Protein AF-Q98PI5-F1 (afdb_monomer)

InterPro domains:
  IPR011050 Pectin lyase fold/virulence factor [SSF51126] (498-753)

Structure (mmCIF, N/CA/C/O backbone):
data_AF-Q98PI5-F1
#
_entry.id   AF-Q98PI5-F1
#
loop_
_atom_site.group_PDB
_atom_site.id
_atom_site.type_symbol
_atom_site.label_atom_id
_atom_site.label_alt_id
_atom_site.label_comp_id
_atom_site.label_asym_id
_atom_site.label_entity_id
_atom_site.label_seq_id
_atom_site.pdbx_PDB_ins_code
_atom_site.Cartn_x
_atom_site.Cartn_y
_atom_site.Cartn_z
_atom_site.occupancy
_atom_site.B_iso_or_equiv
_atom_site.auth_seq_id
_atom_site.auth_comp_id
_atom_site.auth_asym_id
_atom_site.auth_atom_id
_atom_site.pdbx_PDB_model_num
ATOM 1 N N . MET A 1 1 ? 24.141 -5.748 -28.236 1.00 87.12 1 MET A N 1
ATOM 2 C CA . MET A 1 1 ? 24.289 -6.946 -29.108 1.00 87.12 1 MET A CA 1
ATOM 3 C C . MET A 1 1 ? 24.200 -6.584 -30.584 1.00 87.12 1 MET A C 1
ATOM 5 O O . MET A 1 1 ? 25.063 -7.000 -31.343 1.00 87.12 1 MET A O 1
ATOM 9 N N . PHE A 1 2 ? 23.193 -5.815 -30.995 1.00 93.50 2 PHE A N 1
ATOM 10 C CA . PHE A 1 2 ? 23.053 -5.329 -32.368 1.00 93.50 2 PHE A CA 1
ATOM 11 C C . PHE A 1 2 ? 23.217 -3.810 -32.421 1.00 93.50 2 PHE A C 1
ATOM 13 O O . PHE A 1 2 ? 22.746 -3.109 -31.528 1.00 93.50 2 PHE A O 1
ATOM 20 N N . VAL A 1 3 ? 23.858 -3.315 -33.481 1.00 95.38 3 VAL A N 1
ATOM 21 C CA . VAL A 1 3 ? 23.878 -1.891 -33.841 1.00 95.38 3 VAL A CA 1
ATOM 22 C C . VAL A 1 3 ? 23.373 -1.777 -35.274 1.00 95.38 3 VAL A C 1
ATOM 24 O O . VAL A 1 3 ? 24.043 -2.225 -36.206 1.00 95.38 3 VAL A O 1
ATOM 27 N N . ILE A 1 4 ? 22.187 -1.205 -35.454 1.00 96.69 4 ILE A N 1
ATOM 28 C CA . ILE A 1 4 ? 21.571 -1.020 -36.768 1.00 96.69 4 ILE A CA 1
ATOM 29 C C . ILE A 1 4 ? 21.944 0.374 -37.258 1.00 96.69 4 ILE A C 1
ATOM 31 O O . ILE A 1 4 ? 21.396 1.365 -36.789 1.00 96.69 4 ILE A O 1
ATOM 35 N N . LYS A 1 5 ? 22.904 0.450 -38.185 1.00 95.75 5 LYS A N 1
ATOM 36 C CA . LYS A 1 5 ? 23.415 1.732 -38.698 1.00 95.75 5 LYS A CA 1
ATOM 37 C C . LYS A 1 5 ? 22.552 2.349 -39.802 1.00 95.75 5 LYS A C 1
ATOM 39 O O . LYS A 1 5 ? 22.577 3.558 -39.974 1.00 95.75 5 LYS A O 1
ATOM 44 N N . LYS A 1 6 ? 21.863 1.520 -40.596 1.00 94.38 6 LYS A N 1
ATOM 45 C CA . LYS A 1 6 ? 20.996 1.921 -41.717 1.00 94.38 6 LYS A CA 1
ATOM 46 C C . LYS A 1 6 ? 20.084 0.757 -42.118 1.00 94.38 6 LYS A C 1
ATOM 48 O O . LYS A 1 6 ? 20.474 -0.398 -41.952 1.00 94.38 6 LYS A O 1
ATOM 53 N N . GLY A 1 7 ? 18.931 1.058 -42.720 1.00 95.75 7 GLY A N 1
ATOM 54 C CA . GLY A 1 7 ? 17.999 0.051 -43.243 1.00 95.75 7 GLY A CA 1
ATOM 55 C C . GLY A 1 7 ? 17.147 -0.585 -42.144 1.00 95.75 7 GLY A C 1
ATOM 56 O O . GLY A 1 7 ? 17.125 -0.088 -41.021 1.00 95.75 7 GLY A O 1
ATOM 57 N N . THR A 1 8 ? 16.448 -1.674 -42.468 1.00 97.94 8 THR A N 1
ATOM 58 C CA . THR A 1 8 ? 15.509 -2.339 -41.551 1.00 97.94 8 THR A CA 1
ATOM 59 C C . THR A 1 8 ? 16.034 -3.707 -41.114 1.00 97.94 8 THR A C 1
ATOM 61 O O . THR A 1 8 ? 16.305 -4.564 -41.953 1.00 97.94 8 THR A O 1
ATOM 64 N N . LEU A 1 9 ? 16.127 -3.937 -39.802 1.00 97.94 9 LEU A N 1
ATOM 65 C CA . LEU A 1 9 ? 16.306 -5.266 -39.212 1.00 97.94 9 LEU A CA 1
ATOM 66 C C . LEU A 1 9 ? 14.950 -5.780 -38.727 1.00 97.94 9 LEU A C 1
ATOM 68 O O . LEU A 1 9 ? 14.289 -5.104 -37.940 1.00 97.94 9 LEU A O 1
ATOM 72 N N . THR A 1 10 ? 14.560 -6.979 -39.161 1.00 98.00 10 THR A N 1
ATOM 73 C CA . THR A 1 10 ? 13.320 -7.626 -38.714 1.00 98.00 10 THR A CA 1
ATOM 74 C C . THR A 1 10 ? 13.633 -8.911 -37.955 1.00 98.00 10 THR A C 1
ATOM 76 O O . THR A 1 10 ? 14.375 -9.751 -38.459 1.00 98.00 10 THR A O 1
ATOM 79 N N . PHE A 1 11 ? 13.062 -9.066 -36.759 1.00 97.88 11 PHE A N 1
ATOM 80 C CA . PHE A 1 11 ? 13.011 -10.339 -36.041 1.00 97.88 11 PHE A CA 1
ATOM 81 C C . PHE A 1 11 ? 11.626 -10.959 -36.213 1.00 97.88 11 PHE A C 1
ATOM 83 O O . PHE A 1 11 ? 10.622 -10.372 -35.798 1.00 97.88 11 PHE A O 1
ATOM 90 N N . GLU A 1 12 ? 11.580 -12.142 -36.819 1.00 96.75 12 GLU A N 1
ATOM 91 C CA . GLU A 1 12 ? 10.358 -12.912 -37.034 1.00 96.75 12 GLU A CA 1
ATOM 92 C C . GLU A 1 12 ? 10.639 -14.416 -36.984 1.00 96.75 12 GLU A C 1
ATOM 94 O O . GLU A 1 12 ? 11.760 -14.858 -37.234 1.00 96.75 12 GLU A O 1
ATOM 99 N N . VAL A 1 13 ? 9.618 -15.187 -36.614 1.00 94.88 13 VAL A N 1
ATOM 100 C CA . VAL A 1 13 ? 9.632 -16.653 -36.602 1.00 94.88 13 VAL A CA 1
ATOM 101 C C . VAL A 1 13 ? 8.445 -17.166 -37.407 1.00 94.88 13 VAL A C 1
ATOM 103 O O . VAL A 1 13 ? 7.405 -16.505 -37.445 1.00 94.88 13 VAL A O 1
ATOM 106 N N . ASP A 1 14 ? 8.585 -18.342 -38.014 1.00 93.38 14 ASP A N 1
ATOM 107 C CA . ASP A 1 14 ? 7.544 -18.911 -38.877 1.00 93.38 14 ASP A CA 1
ATOM 108 C C . ASP A 1 14 ? 6.350 -19.433 -38.061 1.00 93.38 14 ASP A C 1
ATOM 110 O O . ASP A 1 14 ? 5.196 -19.248 -38.447 1.00 93.38 14 ASP A O 1
ATOM 114 N N . ASP A 1 15 ? 6.614 -20.058 -36.905 1.00 92.38 15 ASP A N 1
ATOM 115 C CA . ASP A 1 15 ? 5.582 -20.560 -35.988 1.00 92.38 15 ASP A CA 1
ATOM 116 C C . ASP A 1 15 ? 5.810 -20.080 -34.549 1.00 92.38 15 ASP A C 1
ATOM 118 O O . ASP A 1 15 ? 6.568 -20.664 -33.772 1.00 92.38 15 ASP A O 1
ATOM 122 N N . VAL A 1 16 ? 5.072 -19.040 -34.161 1.00 91.62 16 VAL A N 1
ATOM 123 C CA . VAL A 1 16 ? 5.135 -18.413 -32.830 1.00 91.62 16 VAL A CA 1
ATOM 124 C C . VAL A 1 16 ? 4.747 -19.339 -31.671 1.00 91.62 16 VAL A C 1
ATOM 126 O O . VAL A 1 16 ? 5.001 -18.998 -30.516 1.00 91.62 16 VAL A O 1
ATOM 129 N N . LYS A 1 17 ? 4.116 -20.494 -31.934 1.00 88.06 17 LYS A N 1
ATOM 130 C CA . LYS A 1 17 ? 3.766 -21.466 -30.884 1.00 88.06 17 LYS A CA 1
ATOM 131 C C . LYS A 1 17 ? 4.937 -22.363 -30.504 1.00 88.06 17 LYS A C 1
ATOM 133 O O . LYS A 1 17 ? 4.977 -22.854 -29.378 1.00 88.06 17 LYS A O 1
ATOM 138 N N . THR A 1 18 ? 5.854 -22.608 -31.435 1.00 91.56 18 THR A N 1
ATOM 139 C CA . THR A 1 18 ? 6.945 -23.579 -31.265 1.00 91.56 18 THR A CA 1
ATOM 140 C C . THR A 1 18 ? 8.329 -22.944 -31.353 1.00 91.56 18 THR A C 1
ATOM 142 O O . THR A 1 18 ? 9.303 -23.542 -30.896 1.00 91.56 18 THR A O 1
ATOM 145 N N . GLN A 1 19 ? 8.426 -21.725 -31.883 1.00 94.00 19 GLN A N 1
ATOM 146 C CA . GLN A 1 19 ? 9.676 -21.014 -32.111 1.00 94.00 19 GLN A CA 1
ATOM 147 C C . GLN A 1 19 ? 9.698 -19.673 -31.376 1.00 94.00 19 GLN A C 1
ATOM 149 O O . GLN A 1 19 ? 8.675 -19.019 -31.173 1.00 94.00 19 GLN A O 1
ATOM 154 N N . SER A 1 20 ? 10.898 -19.241 -30.990 1.00 94.25 20 SER A N 1
ATOM 155 C CA . SER A 1 20 ? 11.114 -17.912 -30.425 1.00 94.25 20 SER A CA 1
ATOM 156 C C . SER A 1 20 ? 12.539 -17.434 -30.666 1.00 94.25 20 SER A C 1
ATOM 158 O O . SER A 1 20 ? 13.472 -18.235 -30.603 1.00 94.25 20 SER A O 1
ATOM 160 N N . ILE A 1 21 ? 12.709 -16.128 -30.853 1.00 96.94 21 ILE A N 1
ATOM 161 C CA . ILE A 1 21 ? 14.014 -15.464 -30.885 1.00 96.94 21 ILE A CA 1
ATOM 162 C C . ILE A 1 21 ? 14.191 -14.739 -29.553 1.00 96.94 21 ILE A C 1
ATOM 164 O O . ILE A 1 21 ? 13.416 -13.845 -29.232 1.00 96.94 21 ILE A O 1
ATOM 168 N N . SER A 1 22 ? 15.205 -15.107 -28.768 1.00 95.75 22 SER A N 1
ATOM 169 C CA . SER A 1 22 ? 15.475 -14.475 -27.472 1.00 95.75 22 SER A CA 1
ATOM 170 C C . SER A 1 22 ? 16.812 -13.743 -27.493 1.00 95.75 22 SER A C 1
ATOM 172 O O . SER A 1 22 ? 17.868 -14.373 -27.490 1.00 95.75 22 SER A O 1
ATOM 174 N N . LEU A 1 23 ? 16.772 -12.413 -27.445 1.00 95.62 23 LEU A N 1
ATOM 175 C CA . LEU A 1 23 ? 17.939 -11.580 -27.177 1.00 95.62 23 LEU A CA 1
ATOM 176 C C . LEU A 1 23 ? 18.088 -11.487 -25.660 1.00 95.62 23 LEU A C 1
ATOM 178 O O . LEU A 1 23 ? 17.336 -10.780 -24.991 1.00 95.62 23 LEU A O 1
ATOM 182 N N . ASN A 1 24 ? 19.012 -12.275 -25.117 1.00 89.69 24 ASN A N 1
ATOM 183 C CA . ASN A 1 24 ? 19.205 -12.431 -23.683 1.00 89.69 24 ASN A CA 1
ATOM 184 C C . ASN A 1 24 ? 20.506 -11.743 -23.249 1.00 89.69 24 ASN A C 1
ATOM 186 O O . ASN A 1 24 ? 21.578 -12.109 -23.726 1.00 89.69 24 ASN A O 1
ATOM 190 N N . GLY A 1 25 ? 20.410 -10.772 -22.339 1.00 82.62 25 GLY A N 1
ATOM 191 C CA . GLY A 1 25 ? 21.568 -10.083 -21.757 1.00 82.62 25 GLY A CA 1
ATOM 192 C C . GLY A 1 25 ? 22.311 -10.888 -20.686 1.00 82.62 25 GLY A C 1
ATOM 193 O O . GLY A 1 25 ? 23.272 -10.389 -20.115 1.00 82.62 25 GLY A O 1
ATOM 194 N N . LEU A 1 26 ? 21.869 -12.118 -20.397 1.00 78.81 26 LEU A N 1
ATOM 195 C CA . LEU A 1 26 ? 22.451 -13.070 -19.441 1.00 78.81 26 LEU A CA 1
ATOM 196 C C . LEU A 1 26 ? 22.582 -12.540 -18.001 1.00 78.81 26 LEU A C 1
ATOM 198 O O . LEU A 1 26 ? 23.303 -13.121 -17.194 1.00 78.81 26 LEU A O 1
ATOM 202 N N . GLY A 1 27 ? 21.895 -11.445 -17.667 1.00 68.00 27 GLY A N 1
ATOM 203 C CA . GLY A 1 27 ? 22.040 -10.738 -16.396 1.00 68.00 27 GLY A CA 1
ATOM 204 C C . GLY A 1 27 ? 23.378 -10.007 -16.241 1.00 68.00 27 GLY A C 1
ATOM 205 O O . GLY A 1 27 ? 23.660 -9.497 -15.157 1.00 68.00 27 GLY A O 1
ATOM 206 N N . THR A 1 28 ? 24.208 -9.953 -17.290 1.00 64.06 28 THR A N 1
ATOM 207 C CA . THR A 1 28 ? 25.491 -9.247 -17.252 1.00 64.06 28 THR A CA 1
ATOM 208 C C . THR A 1 28 ? 25.271 -7.749 -17.355 1.00 64.06 28 THR A C 1
ATOM 210 O O . THR A 1 28 ? 24.474 -7.295 -18.176 1.00 64.06 28 THR A O 1
ATOM 213 N N . SER A 1 29 ? 25.985 -6.995 -16.525 1.00 69.06 29 SER A N 1
ATOM 214 C CA . SER A 1 29 ? 25.955 -5.539 -16.544 1.00 69.06 29 SER A CA 1
ATOM 215 C C . SER A 1 29 ? 26.719 -4.997 -17.748 1.00 69.06 29 SER A C 1
ATOM 217 O O . SER A 1 29 ? 27.916 -5.241 -17.881 1.00 69.06 29 SER A O 1
ATOM 219 N N . PHE A 1 30 ? 26.042 -4.247 -18.610 1.00 66.62 30 PHE A N 1
ATOM 220 C CA . PHE A 1 30 ? 26.686 -3.487 -19.674 1.00 66.62 30 PHE A CA 1
ATOM 221 C C . PHE A 1 30 ? 27.331 -2.217 -19.089 1.00 66.62 30 PHE A C 1
ATOM 223 O O . PHE A 1 30 ? 26.651 -1.428 -18.431 1.00 66.62 30 PHE A O 1
ATOM 230 N N . GLU A 1 31 ? 28.635 -2.030 -19.322 1.00 61.94 31 GLU A N 1
ATOM 231 C CA . GLU A 1 31 ? 29.359 -0.775 -19.067 1.00 61.94 31 GLU A CA 1
ATOM 232 C C . GLU A 1 31 ? 29.407 0.086 -20.345 1.00 61.94 31 GLU A C 1
ATOM 234 O O . GLU A 1 31 ? 29.479 -0.440 -21.459 1.00 61.94 31 GLU A O 1
ATOM 239 N N . GLY A 1 32 ? 29.384 1.418 -20.200 1.00 62.22 32 GLY A N 1
ATOM 240 C CA . GLY A 1 32 ? 29.324 2.357 -21.334 1.00 62.22 32 GLY A CA 1
ATOM 241 C C . GLY A 1 32 ? 27.964 2.358 -22.047 1.00 62.22 32 GLY A C 1
ATOM 242 O O . GLY A 1 32 ? 27.047 1.675 -21.605 1.00 62.22 32 GLY A O 1
ATOM 243 N N . GLU A 1 33 ? 27.793 3.124 -23.133 1.00 66.06 33 GLU A N 1
ATOM 244 C CA . GLU A 1 33 ? 26.525 3.270 -23.893 1.00 66.06 33 GLU A CA 1
ATOM 245 C C . GLU A 1 33 ? 26.108 1.999 -24.677 1.00 66.06 33 GLU A C 1
ATOM 247 O O . GLU A 1 33 ? 25.841 2.034 -25.880 1.00 66.06 33 GLU A O 1
ATOM 252 N N . ALA A 1 34 ? 26.097 0.841 -24.021 1.00 75.06 34 ALA A N 1
ATOM 253 C CA . ALA A 1 34 ? 25.769 -0.443 -24.613 1.00 75.06 34 ALA A CA 1
ATOM 254 C C . ALA A 1 34 ? 24.351 -0.883 -24.224 1.00 75.06 34 ALA A C 1
ATOM 256 O O . ALA A 1 34 ? 24.002 -0.947 -23.048 1.00 75.06 34 ALA A O 1
ATOM 257 N N . SER A 1 35 ? 23.560 -1.228 -25.241 1.00 90.38 35 SER A N 1
ATOM 258 C CA . SER A 1 35 ? 22.216 -1.800 -25.137 1.00 90.38 35 SER A CA 1
ATOM 259 C C . SER A 1 35 ? 22.143 -3.147 -25.870 1.00 90.38 35 SER A C 1
ATOM 261 O O . SER A 1 35 ? 23.032 -3.510 -26.662 1.00 90.38 35 SER A O 1
ATOM 263 N N . LEU A 1 36 ? 21.076 -3.929 -25.645 1.00 93.12 36 LEU A N 1
ATOM 264 C CA . LEU A 1 36 ? 20.837 -5.125 -26.463 1.00 93.12 36 LEU A CA 1
ATOM 265 C C . LEU A 1 36 ? 20.734 -4.749 -27.943 1.00 93.12 36 LEU A C 1
ATOM 267 O O . LEU A 1 36 ? 21.400 -5.380 -28.773 1.00 93.12 36 LEU A O 1
ATOM 271 N N . VAL A 1 37 ? 19.987 -3.693 -28.261 1.00 96.19 37 VAL A N 1
ATOM 272 C CA . VAL A 1 37 ? 19.873 -3.158 -29.617 1.00 96.19 37 VAL A CA 1
ATOM 273 C C . VAL A 1 37 ? 20.002 -1.636 -29.606 1.00 96.19 37 VAL A C 1
ATOM 275 O O . VAL A 1 37 ? 19.199 -0.936 -28.987 1.00 96.19 37 VAL A O 1
ATOM 278 N N . LYS A 1 38 ? 20.991 -1.130 -30.345 1.00 96.25 38 LYS A N 1
ATOM 279 C CA . LYS A 1 38 ? 21.128 0.288 -30.688 1.00 96.25 38 LYS A CA 1
ATOM 280 C C . LYS A 1 38 ? 20.643 0.509 -32.117 1.00 96.25 38 LYS A C 1
ATOM 282 O O . LYS A 1 38 ? 21.053 -0.214 -33.028 1.00 96.25 38 LYS A O 1
ATOM 287 N N . ILE A 1 39 ? 19.772 1.491 -32.307 1.00 98.06 39 ILE A N 1
ATOM 288 C CA . ILE A 1 39 ? 19.194 1.852 -33.602 1.00 98.06 39 ILE A CA 1
ATOM 289 C C . ILE A 1 39 ? 19.653 3.270 -33.916 1.00 98.06 39 ILE A C 1
ATOM 291 O O . ILE A 1 39 ? 19.285 4.195 -33.201 1.00 98.06 39 ILE A O 1
ATOM 295 N N . GLU A 1 40 ? 20.478 3.435 -34.946 1.00 97.62 40 GLU A N 1
ATOM 296 C CA . GLU A 1 40 ? 20.976 4.746 -35.370 1.00 97.62 40 GLU A CA 1
ATOM 297 C C . GLU A 1 40 ? 19.901 5.537 -36.134 1.00 97.62 40 GLU A C 1
ATOM 299 O O . GLU A 1 40 ? 18.859 5.004 -36.534 1.00 97.62 40 GLU A O 1
ATOM 304 N N . LYS A 1 41 ? 20.168 6.825 -36.361 1.00 96.12 41 LYS A N 1
ATOM 305 C CA . LYS A 1 41 ? 19.321 7.682 -37.200 1.00 96.12 41 LYS A CA 1
ATOM 306 C C . LYS A 1 41 ? 19.131 7.049 -38.589 1.00 96.12 41 LYS A C 1
ATOM 308 O O . LYS A 1 41 ? 20.061 6.472 -39.147 1.00 96.12 41 LYS A O 1
ATOM 313 N N . ASP A 1 42 ? 17.913 7.126 -39.123 1.00 94.44 42 ASP A N 1
ATOM 314 C CA . ASP A 1 42 ? 17.486 6.525 -40.404 1.00 94.44 42 ASP A CA 1
ATOM 315 C C . ASP A 1 42 ? 17.506 4.980 -40.471 1.00 94.44 42 ASP A C 1
ATOM 317 O O . ASP A 1 42 ? 17.292 4.395 -41.539 1.00 94.44 42 ASP A O 1
ATOM 321 N N . ALA A 1 43 ? 17.745 4.294 -39.351 1.00 98.12 43 ALA A N 1
ATOM 322 C CA . ALA A 1 43 ? 17.597 2.847 -39.243 1.00 98.12 43 ALA A CA 1
ATOM 323 C C . ALA A 1 43 ? 16.236 2.454 -38.653 1.00 98.12 43 ALA A C 1
ATOM 325 O O . ALA A 1 43 ? 15.579 3.239 -37.966 1.00 98.12 43 ALA A O 1
ATOM 326 N N . GLN A 1 44 ? 15.823 1.211 -38.904 1.00 98.31 44 GLN A N 1
ATOM 327 C CA . GLN A 1 44 ? 14.581 0.657 -38.389 1.00 98.31 44 GLN A CA 1
ATOM 328 C C . GLN A 1 44 ? 14.775 -0.727 -37.762 1.00 98.31 44 GLN A C 1
ATOM 330 O O . GLN A 1 44 ? 15.455 -1.591 -38.315 1.00 98.31 44 GLN A O 1
ATOM 335 N N . LEU A 1 45 ? 14.115 -0.954 -36.629 1.00 98.44 45 LEU A N 1
ATOM 336 C CA . LEU A 1 45 ? 13.919 -2.263 -36.019 1.00 98.44 45 LEU A CA 1
ATOM 337 C C . LEU A 1 45 ? 12.435 -2.637 -36.071 1.00 98.44 45 LEU A C 1
ATOM 339 O O . LEU A 1 45 ? 11.592 -1.867 -35.616 1.00 98.44 45 LEU A O 1
ATOM 343 N N . ILE A 1 46 ? 12.128 -3.840 -36.549 1.00 98.19 46 ILE A N 1
ATOM 344 C CA . ILE A 1 46 ? 10.802 -4.456 -36.441 1.00 98.19 46 ILE A CA 1
ATOM 345 C C . ILE A 1 46 ? 10.950 -5.757 -35.649 1.00 98.19 46 ILE A C 1
ATOM 347 O O . ILE A 1 46 ? 11.600 -6.692 -36.104 1.00 98.19 46 ILE A O 1
ATOM 351 N N . ALA A 1 47 ? 10.366 -5.835 -34.456 1.00 97.88 47 ALA A N 1
ATOM 352 C CA . ALA A 1 47 ? 10.375 -7.050 -33.644 1.00 97.88 47 ALA A CA 1
ATOM 353 C C . ALA A 1 47 ? 8.960 -7.616 -33.549 1.00 97.88 47 ALA A C 1
ATOM 355 O O . ALA A 1 47 ? 8.104 -7.031 -32.885 1.00 97.88 47 ALA A O 1
ATOM 356 N N . LYS A 1 48 ? 8.716 -8.747 -34.216 1.00 98.00 48 LYS A N 1
ATOM 357 C CA . LYS A 1 48 ? 7.400 -9.393 -34.258 1.00 98.00 48 LYS A CA 1
ATOM 358 C C . LYS A 1 48 ? 7.215 -10.409 -33.126 1.00 98.00 48 LYS A C 1
ATOM 360 O O . LYS A 1 48 ? 8.146 -10.728 -32.378 1.00 98.00 48 LYS A O 1
ATOM 365 N N . THR A 1 49 ? 5.997 -10.934 -33.026 1.00 96.44 49 THR A N 1
ATOM 366 C CA . THR A 1 49 ? 5.584 -11.967 -32.069 1.00 96.44 49 THR A CA 1
ATOM 367 C C . THR A 1 49 ? 6.537 -13.161 -32.119 1.00 96.44 49 THR A C 1
ATOM 369 O O . THR A 1 49 ? 7.019 -13.540 -33.182 1.00 96.44 49 THR A O 1
ATOM 372 N N . GLY A 1 50 ? 6.844 -13.731 -30.953 1.00 93.88 50 GLY A N 1
ATOM 373 C CA . GLY A 1 50 ? 7.888 -14.751 -30.803 1.00 93.88 50 GLY A CA 1
ATOM 374 C C . GLY A 1 50 ? 9.281 -14.173 -30.525 1.00 93.88 50 GLY A C 1
ATOM 375 O O . GLY A 1 50 ? 10.173 -14.923 -30.131 1.00 93.88 50 GLY A O 1
ATOM 376 N N . THR A 1 51 ? 9.475 -12.853 -30.641 1.00 97.94 51 THR A N 1
ATOM 377 C CA . THR A 1 51 ? 10.714 -12.176 -30.221 1.00 97.94 51 THR A CA 1
ATOM 378 C C . THR A 1 51 ? 10.658 -11.785 -28.743 1.00 97.94 51 THR A C 1
ATOM 380 O O . THR A 1 51 ? 9.643 -11.272 -28.266 1.00 97.94 51 THR A O 1
ATOM 383 N N . LYS A 1 52 ? 11.756 -11.994 -28.011 1.00 97.38 52 LYS A N 1
ATOM 384 C CA . LYS A 1 52 ? 11.900 -11.640 -26.595 1.00 97.38 52 LYS A CA 1
ATOM 385 C C . LYS A 1 52 ? 13.209 -10.898 -26.339 1.00 97.38 52 LYS A C 1
ATOM 387 O O . LYS A 1 52 ? 14.264 -11.335 -26.794 1.00 97.38 52 LYS A O 1
ATOM 392 N N . PHE A 1 53 ? 13.144 -9.832 -25.554 1.00 97.25 53 PHE A N 1
ATOM 393 C CA . PHE A 1 53 ? 14.294 -9.105 -25.026 1.00 97.25 53 PHE A CA 1
ATOM 394 C C . PHE A 1 53 ? 14.327 -9.278 -23.508 1.00 97.25 53 PHE A C 1
ATOM 396 O O . PHE A 1 53 ? 13.428 -8.791 -22.816 1.00 97.25 53 PHE A O 1
ATOM 403 N N . VAL A 1 54 ? 15.306 -10.023 -22.993 1.00 93.19 54 VAL A N 1
ATOM 404 C CA . VAL A 1 54 ? 15.260 -10.516 -21.608 1.00 93.19 54 VAL A CA 1
ATOM 405 C C . VAL A 1 54 ? 16.582 -10.409 -20.864 1.00 93.19 54 VAL A C 1
ATOM 407 O O . VAL A 1 54 ? 17.650 -10.516 -21.468 1.00 93.19 54 VAL A O 1
ATOM 410 N N . ASN A 1 55 ? 16.500 -10.274 -19.537 1.00 84.62 55 ASN A N 1
ATOM 411 C CA . ASN A 1 55 ? 17.635 -10.306 -18.606 1.00 84.62 55 ASN A CA 1
ATOM 412 C C . ASN A 1 55 ? 18.801 -9.386 -19.007 1.00 84.62 55 ASN A C 1
ATOM 414 O O . ASN A 1 55 ? 19.969 -9.745 -18.849 1.00 84.62 55 ASN A O 1
ATOM 418 N N . SER A 1 56 ? 18.508 -8.219 -19.573 1.00 87.50 56 SER A N 1
ATOM 419 C CA . SER A 1 56 ? 19.512 -7.184 -19.801 1.00 87.50 56 SER A CA 1
ATOM 420 C C . SER A 1 56 ? 19.705 -6.353 -18.542 1.00 87.50 56 SER A C 1
ATOM 422 O O . SER A 1 56 ? 18.719 -5.882 -17.979 1.00 87.50 56 SER A O 1
ATOM 424 N N . ASN A 1 57 ? 20.952 -6.151 -18.114 1.00 85.94 57 ASN A N 1
ATOM 425 C CA . ASN A 1 57 ? 21.285 -5.287 -16.987 1.00 85.94 57 ASN A CA 1
ATOM 426 C C . ASN A 1 57 ? 22.209 -4.158 -17.462 1.00 85.94 57 ASN A C 1
ATOM 428 O O . ASN A 1 57 ? 23.251 -4.428 -18.049 1.00 85.94 57 ASN A O 1
ATOM 432 N N . ALA A 1 58 ? 21.848 -2.901 -17.224 1.00 83.25 58 ALA A N 1
ATOM 433 C CA . ALA A 1 58 ? 22.692 -1.750 -17.547 1.00 83.25 58 ALA A CA 1
ATOM 434 C C . ALA A 1 58 ? 23.003 -0.938 -16.287 1.00 83.25 58 ALA A C 1
ATOM 436 O O . ALA A 1 58 ? 22.084 -0.548 -15.564 1.00 83.25 58 ALA A O 1
ATOM 437 N N . ILE A 1 59 ? 24.291 -0.668 -16.058 1.00 76.75 59 ILE A N 1
ATOM 438 C CA . ILE A 1 59 ? 24.798 0.160 -14.953 1.00 76.75 59 ILE A CA 1
ATOM 439 C C . ILE A 1 59 ? 25.075 1.579 -15.474 1.00 76.75 59 ILE A C 1
ATOM 441 O O . ILE A 1 59 ? 25.414 1.778 -16.642 1.00 76.75 59 ILE A O 1
ATOM 445 N N . GLY A 1 60 ? 24.921 2.584 -14.616 1.00 80.00 60 GLY A N 1
ATOM 446 C CA . GLY A 1 60 ? 25.132 3.990 -14.945 1.00 80.00 60 GLY A CA 1
ATOM 447 C C . GLY A 1 60 ? 24.043 4.567 -15.854 1.00 80.00 60 GLY A C 1
ATOM 448 O O . GLY A 1 60 ? 22.861 4.254 -15.717 1.00 80.00 60 GLY A O 1
ATOM 449 N N . ASN A 1 61 ? 24.431 5.433 -16.794 1.00 80.62 61 ASN A N 1
ATOM 450 C CA . ASN A 1 61 ? 23.507 6.164 -17.682 1.00 80.62 61 ASN A CA 1
ATOM 451 C C . ASN A 1 61 ? 23.043 5.362 -18.910 1.00 80.62 61 ASN A C 1
ATOM 453 O O . ASN A 1 61 ? 22.452 5.921 -19.837 1.00 80.62 61 ASN A O 1
ATOM 457 N N . SER A 1 62 ? 23.322 4.064 -18.923 1.00 81.44 62 SER A N 1
ATOM 458 C CA . SER A 1 62 ? 23.155 3.205 -20.087 1.00 81.44 62 SER A CA 1
ATOM 459 C C . SER A 1 62 ? 21.764 2.591 -20.170 1.00 81.44 62 SER A C 1
ATOM 461 O O . SER A 1 62 ? 21.074 2.373 -19.169 1.00 81.44 62 SER A O 1
ATOM 463 N N . VAL A 1 63 ? 21.349 2.321 -21.403 1.00 87.38 63 VAL A N 1
ATOM 464 C CA . VAL A 1 63 ? 20.025 1.793 -21.732 1.00 87.38 63 VAL A CA 1
ATOM 465 C C . VAL A 1 63 ? 20.111 0.280 -21.821 1.00 87.38 63 VAL A C 1
ATOM 467 O O . VAL A 1 63 ? 20.944 -0.233 -22.562 1.00 87.38 63 VAL A O 1
ATOM 470 N N . SER A 1 64 ? 19.260 -0.454 -21.104 1.00 86.88 64 SER A N 1
ATOM 471 C CA . SER A 1 64 ? 19.435 -1.910 -21.044 1.00 86.88 64 SER A CA 1
ATOM 472 C C . SER A 1 64 ? 18.984 -2.619 -22.321 1.00 86.88 64 SER A C 1
ATOM 474 O O . SER A 1 64 ? 19.705 -3.480 -22.830 1.00 86.88 64 SER A O 1
ATOM 476 N N . VAL A 1 65 ? 17.835 -2.265 -22.900 1.00 94.88 65 VAL A N 1
ATOM 477 C CA . VAL A 1 65 ? 17.274 -3.021 -24.031 1.00 94.88 65 VAL A CA 1
ATOM 478 C C . VAL A 1 65 ? 17.388 -2.271 -25.350 1.00 94.88 65 VAL A C 1
ATOM 480 O O . VAL A 1 65 ? 18.112 -2.731 -26.234 1.00 94.88 65 VAL A O 1
ATOM 483 N N . LEU A 1 66 ? 16.680 -1.149 -25.501 1.00 96.56 66 LEU A N 1
ATOM 484 C CA . LEU A 1 66 ? 16.549 -0.446 -26.783 1.00 96.56 66 LEU A CA 1
ATOM 485 C C . LEU A 1 66 ? 17.033 0.996 -26.666 1.00 96.56 66 LEU A C 1
ATOM 487 O O . LEU A 1 66 ? 16.378 1.793 -26.001 1.00 96.56 66 LEU A O 1
ATOM 491 N N . ASP A 1 67 ? 18.123 1.328 -27.356 1.00 96.25 67 ASP A N 1
ATOM 492 C CA . ASP A 1 67 ? 18.625 2.702 -27.492 1.00 96.25 67 ASP A CA 1
ATOM 493 C C . ASP A 1 67 ? 18.307 3.221 -28.905 1.00 96.25 67 ASP A C 1
ATOM 495 O O . ASP A 1 67 ? 18.980 2.857 -29.873 1.00 96.25 67 ASP A O 1
ATOM 499 N N . ASN A 1 68 ? 17.215 3.982 -29.044 1.00 97.75 68 ASN A N 1
ATOM 500 C CA . ASN A 1 68 ? 16.593 4.286 -30.336 1.00 97.75 68 ASN A CA 1
ATOM 501 C C . ASN A 1 68 ? 16.762 5.745 -30.791 1.00 97.75 68 ASN A C 1
ATOM 503 O O . ASN A 1 68 ? 16.088 6.643 -30.276 1.00 97.75 68 ASN A O 1
ATOM 507 N N . TYR A 1 69 ? 17.562 5.947 -31.838 1.00 97.44 69 TYR A N 1
ATOM 508 C CA . TYR A 1 69 ? 17.694 7.191 -32.608 1.00 97.44 69 TYR A CA 1
ATOM 509 C C . TYR A 1 69 ? 16.944 7.151 -33.957 1.00 97.44 69 TYR A C 1
ATOM 511 O O . TYR A 1 69 ? 16.901 8.161 -34.657 1.00 97.44 69 TYR A O 1
ATOM 519 N N . GLY A 1 70 ? 16.355 6.009 -34.332 1.00 98.00 70 GLY A N 1
ATOM 520 C CA . GLY A 1 70 ? 15.659 5.784 -35.604 1.00 98.00 70 GLY A CA 1
ATOM 521 C C . GLY A 1 70 ? 14.185 5.404 -35.420 1.00 98.00 70 GLY A C 1
ATOM 522 O O . GLY A 1 70 ? 13.422 6.093 -34.744 1.00 98.00 70 GLY A O 1
ATOM 523 N N . SER A 1 71 ? 13.751 4.306 -36.039 1.00 98.06 71 SER A N 1
ATOM 524 C CA . SER A 1 71 ? 12.377 3.802 -35.933 1.00 98.06 71 SER A CA 1
ATOM 525 C C . 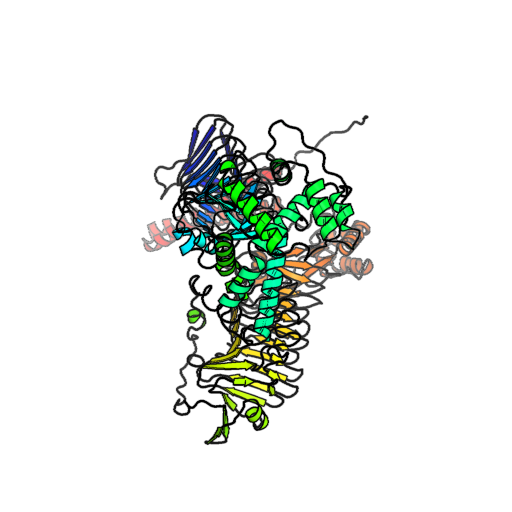SER A 1 71 ? 12.336 2.407 -35.311 1.00 98.06 71 SER A C 1
ATOM 527 O O . SER A 1 71 ? 13.016 1.494 -35.763 1.00 98.06 71 SER A O 1
ATOM 529 N N . VAL A 1 72 ? 11.518 2.207 -34.283 1.00 98.38 72 VAL A N 1
ATOM 530 C CA . VAL A 1 72 ? 11.278 0.898 -33.672 1.00 98.38 72 VAL A CA 1
ATOM 531 C C . VAL A 1 72 ? 9.794 0.578 -33.750 1.00 98.38 72 VAL A C 1
ATOM 533 O O . VAL A 1 72 ? 8.957 1.376 -33.329 1.00 98.38 72 VAL A O 1
ATOM 536 N N . VAL A 1 73 ? 9.476 -0.620 -34.234 1.00 97.88 73 VAL A N 1
ATOM 537 C CA . VAL A 1 73 ? 8.131 -1.193 -34.219 1.00 97.88 73 VAL A CA 1
ATOM 538 C C . VAL A 1 73 ? 8.179 -2.532 -33.487 1.00 97.88 73 VAL A C 1
ATOM 540 O O . VAL A 1 73 ? 8.835 -3.473 -33.927 1.00 97.88 73 VAL A O 1
ATOM 543 N N . ILE A 1 74 ? 7.491 -2.616 -32.354 1.00 97.06 74 ILE A N 1
ATOM 544 C CA . ILE A 1 74 ? 7.292 -3.847 -31.592 1.00 97.06 74 ILE A CA 1
ATOM 545 C C . ILE A 1 74 ? 5.887 -4.367 -31.899 1.00 97.06 74 ILE A C 1
ATOM 547 O O . ILE A 1 74 ? 4.923 -3.682 -31.587 1.00 97.06 74 ILE A O 1
ATOM 551 N N . GLU A 1 75 ? 5.759 -5.549 -32.502 1.00 96.44 75 GLU A N 1
ATOM 552 C CA . GLU A 1 75 ? 4.481 -6.155 -32.914 1.00 96.44 75 GLU A CA 1
ATOM 553 C C . GLU A 1 75 ? 4.291 -7.519 -32.234 1.00 96.44 75 GLU A C 1
ATOM 555 O O . GLU A 1 75 ? 4.588 -8.573 -32.796 1.00 96.44 75 GLU A O 1
ATOM 560 N N . GLY A 1 76 ? 3.844 -7.510 -30.979 1.00 94.94 76 GLY A N 1
ATOM 561 C CA . GLY A 1 76 ? 3.660 -8.716 -30.168 1.00 94.94 76 GLY A CA 1
ATOM 562 C C . GLY A 1 76 ? 4.932 -9.282 -29.532 1.00 94.94 76 GLY A C 1
ATOM 563 O O . GLY A 1 76 ? 4.898 -10.373 -28.962 1.00 94.94 76 GLY A O 1
ATOM 564 N N . ALA A 1 77 ? 6.067 -8.579 -29.620 1.00 97.44 77 ALA A N 1
ATOM 565 C CA . ALA A 1 77 ? 7.286 -8.985 -28.919 1.00 97.44 77 ALA A CA 1
ATOM 566 C C . ALA A 1 77 ? 7.207 -8.700 -27.408 1.00 97.44 77 ALA A C 1
ATOM 568 O O . ALA A 1 77 ? 6.415 -7.875 -26.944 1.00 97.44 77 ALA A O 1
ATOM 569 N N . GLN A 1 78 ? 8.065 -9.377 -26.642 1.00 97.75 78 GLN A N 1
ATOM 570 C CA . GLN A 1 78 ? 8.109 -9.280 -25.182 1.00 97.75 78 GLN A CA 1
ATOM 571 C C . GLN A 1 78 ? 9.414 -8.630 -24.698 1.00 97.75 78 GLN A C 1
ATOM 573 O O . GLN A 1 78 ? 10.494 -8.978 -25.170 1.00 97.75 78 GLN A O 1
ATOM 578 N N . ILE A 1 79 ? 9.329 -7.730 -23.720 1.00 97.62 79 ILE A N 1
ATOM 579 C CA . ILE A 1 79 ? 10.461 -7.103 -23.024 1.00 97.62 79 ILE A CA 1
ATOM 580 C C . ILE A 1 79 ? 10.317 -7.436 -21.536 1.00 97.62 79 ILE A C 1
ATOM 582 O O . ILE A 1 79 ? 9.463 -6.868 -20.850 1.00 97.62 79 ILE A O 1
ATOM 586 N N . LEU A 1 80 ? 11.103 -8.404 -21.055 1.00 93.12 80 LEU A N 1
ATOM 587 C CA . LEU A 1 80 ? 10.884 -9.054 -19.757 1.00 93.12 80 LEU A CA 1
ATOM 588 C C . LEU A 1 80 ? 12.129 -9.042 -18.870 1.00 93.12 80 LEU A C 1
ATOM 590 O O . LEU A 1 80 ? 13.230 -9.304 -19.347 1.00 93.12 80 LEU A O 1
ATOM 594 N N . ASP A 1 81 ? 11.935 -8.823 -17.570 1.00 88.38 81 ASP A N 1
ATOM 595 C CA . ASP A 1 81 ? 12.954 -9.057 -16.535 1.00 88.38 81 ASP A CA 1
ATOM 596 C C . ASP A 1 81 ? 14.284 -8.302 -16.778 1.00 88.38 81 ASP A C 1
ATOM 598 O O . ASP A 1 81 ? 15.372 -8.793 -16.475 1.00 88.38 81 ASP A O 1
ATOM 602 N N . ASN A 1 82 ? 14.217 -7.098 -17.356 1.00 89.69 82 ASN A N 1
ATOM 603 C CA . ASN A 1 82 ? 15.390 -6.251 -17.590 1.00 89.69 82 ASN A CA 1
ATOM 604 C C . ASN A 1 82 ? 15.584 -5.245 -16.452 1.00 89.69 82 ASN A C 1
ATOM 606 O O . ASN A 1 82 ? 14.621 -4.794 -15.833 1.00 89.69 82 ASN A O 1
ATOM 610 N N . VAL A 1 83 ? 16.830 -4.846 -16.214 1.00 86.19 83 VAL A N 1
ATOM 611 C CA . VAL A 1 83 ? 17.222 -3.871 -15.195 1.00 86.19 83 VAL A CA 1
ATOM 612 C C . VAL A 1 83 ? 18.002 -2.737 -15.854 1.00 86.19 83 VAL A C 1
ATOM 614 O O . VAL A 1 83 ? 18.907 -2.976 -16.650 1.00 86.19 83 VAL A O 1
ATOM 617 N N . SER A 1 84 ? 17.656 -1.494 -15.544 1.00 87.00 84 SER A N 1
ATOM 618 C CA . SER A 1 84 ? 18.460 -0.322 -15.890 1.00 87.00 84 SER A CA 1
ATOM 619 C C . SER A 1 84 ? 18.682 0.523 -14.648 1.00 87.00 84 SER A C 1
ATOM 621 O O . SER A 1 84 ? 17.761 0.719 -13.855 1.00 87.00 84 SER A O 1
ATOM 623 N N . GLU A 1 85 ? 19.899 1.031 -14.484 1.00 81.44 85 GLU A N 1
ATOM 624 C CA . GLU A 1 85 ? 20.174 2.022 -13.461 1.00 81.44 85 GLU A CA 1
ATOM 625 C C . GLU A 1 85 ? 19.593 3.377 -13.866 1.00 81.44 85 GLU A C 1
ATOM 627 O O . GLU A 1 85 ? 18.509 3.707 -13.414 1.00 81.44 85 GLU A O 1
ATOM 632 N N . SER A 1 86 ? 20.225 4.145 -14.757 1.00 81.75 86 SER A N 1
ATOM 633 C CA . SER A 1 86 ? 19.790 5.525 -15.047 1.00 81.75 86 SER A CA 1
ATOM 634 C C . SER A 1 86 ? 19.359 5.796 -16.490 1.00 81.75 86 SER A C 1
ATOM 636 O O . SER A 1 86 ? 18.716 6.813 -16.724 1.00 81.75 86 SER A O 1
ATOM 638 N N . GLY A 1 87 ? 19.662 4.936 -17.470 1.00 81.94 87 GLY A N 1
ATOM 639 C CA . GLY A 1 87 ? 19.317 5.185 -18.884 1.00 81.94 87 GLY A CA 1
ATOM 640 C C . GLY A 1 87 ? 17.884 4.814 -19.289 1.00 81.94 87 GLY A C 1
ATOM 641 O O . GLY A 1 87 ? 17.421 5.228 -20.353 1.00 81.94 87 GLY A O 1
ATOM 642 N N . GLY A 1 88 ? 17.187 4.057 -18.442 1.00 90.12 88 GLY A N 1
ATOM 643 C CA . GLY A 1 88 ? 15.908 3.426 -18.748 1.00 90.12 88 GLY A CA 1
ATOM 644 C C . GLY A 1 88 ? 16.071 2.062 -19.423 1.00 90.12 88 GLY A C 1
ATOM 645 O O . GLY A 1 88 ? 17.135 1.702 -19.933 1.00 90.12 88 GLY A O 1
ATOM 646 N N . VAL A 1 89 ? 15.006 1.260 -19.412 1.00 94.81 89 VAL A N 1
ATOM 647 C CA . VAL A 1 89 ? 14.997 -0.043 -20.103 1.00 94.81 89 VAL A CA 1
ATOM 648 C C . VAL A 1 89 ? 14.913 0.181 -21.610 1.00 94.81 89 VAL A C 1
ATOM 650 O O . VAL A 1 89 ? 15.598 -0.472 -22.398 1.00 94.81 89 VAL A O 1
ATOM 653 N N . ILE A 1 90 ? 14.101 1.162 -21.997 1.00 97.38 90 ILE A N 1
ATOM 654 C CA . ILE A 1 90 ? 13.949 1.647 -23.361 1.00 97.38 90 ILE A CA 1
ATOM 655 C C . ILE A 1 90 ? 14.199 3.150 -23.351 1.00 97.38 90 ILE A C 1
ATOM 657 O O . ILE A 1 90 ? 13.575 3.873 -22.574 1.00 97.38 90 ILE A O 1
ATOM 661 N N . LYS A 1 91 ? 15.061 3.619 -24.252 1.00 96.50 91 LYS A N 1
ATOM 662 C CA . LYS A 1 91 ? 15.295 5.036 -24.504 1.00 96.50 91 LYS A CA 1
ATOM 663 C C . LYS A 1 91 ? 14.964 5.364 -25.949 1.00 96.50 91 LYS A C 1
ATOM 665 O O . LYS A 1 91 ? 15.548 4.811 -26.878 1.00 96.50 91 LYS A O 1
ATOM 670 N N . ASN A 1 92 ? 14.027 6.280 -26.129 1.00 97.31 92 ASN A N 1
ATOM 671 C CA . ASN A 1 92 ? 13.601 6.786 -27.423 1.00 97.31 92 ASN A CA 1
ATOM 672 C C . ASN A 1 92 ? 14.040 8.249 -27.534 1.00 97.31 92 ASN A C 1
ATOM 674 O O . ASN A 1 92 ? 13.465 9.104 -26.869 1.00 97.31 92 ASN A O 1
ATOM 678 N N . HIS A 1 93 ? 15.096 8.529 -28.298 1.00 96.12 93 HIS A N 1
ATOM 679 C CA . HIS A 1 93 ? 15.694 9.867 -28.407 1.00 96.12 93 HIS A CA 1
ATOM 680 C C . HIS A 1 93 ? 14.820 10.874 -29.169 1.00 96.12 93 HIS A C 1
ATOM 682 O O . HIS A 1 93 ? 13.770 10.553 -29.714 1.00 96.12 93 HIS A O 1
ATOM 688 N N . SER A 1 94 ? 15.242 12.137 -29.203 1.00 94.44 94 SER A N 1
ATOM 689 C CA . SER A 1 94 ? 14.594 13.152 -30.038 1.00 94.44 94 SER A CA 1
ATOM 690 C C . SER A 1 94 ? 14.587 12.745 -31.515 1.00 94.44 94 SER A C 1
ATOM 692 O O . SER A 1 94 ? 15.556 12.165 -31.993 1.00 94.44 94 SER A O 1
ATOM 694 N N . GLU A 1 95 ? 13.524 13.103 -32.241 1.00 93.56 95 GLU A N 1
ATOM 695 C CA . GLU A 1 95 ? 13.313 12.783 -33.669 1.00 93.56 95 GLU A CA 1
ATOM 696 C C . GLU A 1 95 ? 13.098 11.292 -33.997 1.00 93.56 95 GLU A C 1
ATOM 698 O O . GLU A 1 95 ? 12.800 10.974 -35.147 1.00 93.56 95 GLU A O 1
ATOM 703 N N . SER A 1 96 ? 13.180 10.383 -33.021 1.00 97.06 96 SER A N 1
ATOM 704 C CA . SER A 1 96 ? 12.945 8.953 -33.240 1.00 97.06 96 SER A CA 1
ATOM 705 C C . SER A 1 96 ? 11.481 8.558 -33.008 1.00 97.06 96 SER A C 1
ATOM 707 O O . SER A 1 96 ? 10.676 9.321 -32.462 1.00 97.06 96 SER A O 1
ATOM 709 N N . SER A 1 97 ? 11.095 7.367 -33.470 1.00 97.81 97 SER A N 1
ATOM 710 C CA . SER A 1 97 ? 9.744 6.823 -33.288 1.00 97.81 97 SER A CA 1
ATOM 711 C C . SER A 1 97 ? 9.785 5.442 -32.643 1.00 97.81 97 SER A C 1
ATOM 713 O O . SER A 1 97 ? 10.463 4.558 -33.164 1.00 97.81 97 SER A O 1
ATOM 715 N N . LEU A 1 98 ? 8.992 5.230 -31.597 1.00 97.81 98 LEU A N 1
ATOM 716 C CA . LEU A 1 98 ? 8.753 3.938 -30.966 1.00 97.81 98 LEU A CA 1
ATOM 717 C C . LEU A 1 98 ? 7.260 3.610 -31.044 1.00 97.81 98 LEU A C 1
ATOM 719 O O . LEU A 1 98 ? 6.431 4.298 -30.456 1.00 97.81 98 LEU A O 1
ATOM 723 N N . THR A 1 99 ? 6.918 2.551 -31.771 1.00 97.69 99 THR A N 1
ATOM 724 C CA . THR A 1 99 ? 5.550 2.035 -31.877 1.00 97.69 99 THR A CA 1
ATOM 725 C C . THR A 1 99 ? 5.469 0.664 -31.223 1.00 97.69 99 THR A C 1
ATOM 727 O O . THR A 1 99 ? 6.224 -0.235 -31.582 1.00 97.69 99 THR A O 1
ATOM 730 N N . PHE A 1 100 ? 4.547 0.490 -30.284 1.00 96.62 100 PHE A N 1
ATOM 731 C CA . PHE A 1 100 ? 4.305 -0.754 -29.568 1.00 96.62 100 PHE A CA 1
ATOM 732 C C . PHE A 1 100 ? 2.880 -1.241 -29.837 1.00 96.62 100 PHE A C 1
ATOM 734 O O . PHE A 1 100 ? 1.917 -0.616 -29.403 1.00 96.62 100 PHE A O 1
ATOM 741 N N . LYS A 1 101 ? 2.757 -2.353 -30.561 1.00 95.75 101 LYS A N 1
ATOM 742 C CA . LYS A 1 101 ? 1.505 -3.001 -30.956 1.00 95.75 101 LYS A CA 1
ATOM 743 C C . LYS A 1 101 ? 1.445 -4.381 -30.313 1.00 95.75 101 LYS A C 1
ATOM 745 O O . LYS A 1 101 ? 2.323 -5.204 -30.553 1.00 95.75 101 LYS A O 1
ATOM 750 N N . ASP A 1 102 ? 0.433 -4.631 -29.490 1.00 90.69 102 ASP A N 1
ATOM 751 C CA . ASP A 1 102 ? 0.085 -5.967 -28.972 1.00 90.69 102 ASP A CA 1
ATOM 752 C C . ASP A 1 102 ? 1.190 -6.792 -28.268 1.00 90.69 102 ASP A C 1
ATOM 754 O O . ASP A 1 102 ? 1.072 -8.009 -28.155 1.00 90.69 102 ASP A O 1
ATOM 758 N N . GLY A 1 103 ? 2.245 -6.156 -27.747 1.00 91.75 103 GLY A N 1
ATOM 759 C CA . GLY A 1 103 ? 3.350 -6.821 -27.038 1.00 91.75 103 GLY A CA 1
ATOM 760 C C . GLY A 1 103 ? 3.206 -6.881 -25.515 1.00 91.75 103 GLY A C 1
ATOM 761 O O . GLY A 1 103 ? 2.184 -6.505 -24.943 1.00 91.75 103 GLY A O 1
ATOM 762 N N . GLU A 1 104 ? 4.277 -7.297 -24.836 1.00 96.69 104 GLU A N 1
ATOM 763 C CA . GLU A 1 104 ? 4.347 -7.301 -23.369 1.00 96.69 104 GLU A CA 1
ATOM 764 C C . GLU A 1 104 ? 5.607 -6.595 -22.841 1.00 96.69 104 GLU A C 1
ATOM 766 O O . GLU A 1 104 ? 6.717 -6.917 -23.255 1.00 96.69 104 GLU A O 1
ATOM 771 N N . ILE A 1 105 ? 5.454 -5.661 -21.899 1.00 97.12 105 ILE A N 1
ATOM 772 C CA . ILE A 1 105 ? 6.548 -5.087 -21.099 1.00 97.12 105 ILE A CA 1
ATOM 773 C C . ILE A 1 105 ? 6.277 -5.468 -19.645 1.00 97.12 105 ILE A C 1
ATOM 775 O O . ILE A 1 105 ? 5.392 -4.889 -19.010 1.00 97.12 105 ILE A O 1
ATOM 779 N N . ARG A 1 106 ? 7.009 -6.451 -19.109 1.00 94.25 106 ARG A N 1
ATOM 780 C CA . ARG A 1 106 ? 6.717 -6.996 -17.775 1.00 94.25 106 ARG A CA 1
ATOM 781 C C . ARG A 1 106 ? 7.947 -7.236 -16.908 1.00 94.25 106 ARG A C 1
ATOM 783 O O . ARG A 1 106 ? 8.997 -7.625 -17.405 1.00 94.25 106 ARG A O 1
ATOM 790 N N . ASN A 1 107 ? 7.785 -7.040 -15.596 1.00 88.38 107 ASN A N 1
ATOM 791 C CA . ASN A 1 107 ? 8.804 -7.302 -14.566 1.00 88.38 107 ASN A CA 1
ATOM 792 C C . ASN A 1 107 ? 10.130 -6.546 -14.758 1.00 88.38 107 ASN A C 1
ATOM 794 O O . ASN A 1 107 ? 11.157 -6.940 -14.206 1.00 88.38 107 ASN A O 1
ATOM 798 N N . ASN A 1 108 ? 10.138 -5.454 -15.517 1.00 88.88 108 ASN A N 1
ATOM 799 C CA . ASN A 1 108 ? 11.349 -4.668 -15.693 1.00 88.88 108 ASN A CA 1
ATOM 800 C C . ASN A 1 108 ? 11.562 -3.728 -14.501 1.00 88.88 108 ASN A C 1
ATOM 802 O O . ASN A 1 108 ? 10.608 -3.289 -13.851 1.00 88.88 108 ASN A O 1
ATOM 806 N N . ILE A 1 109 ? 12.821 -3.405 -14.222 1.00 85.50 109 ILE A N 1
ATOM 807 C CA . ILE A 1 109 ? 13.234 -2.554 -13.112 1.00 85.50 109 ILE A CA 1
ATOM 808 C C . ILE A 1 109 ? 14.053 -1.379 -13.646 1.00 85.50 109 ILE A C 1
ATOM 810 O O . ILE A 1 109 ? 15.016 -1.567 -14.382 1.00 85.50 109 ILE A O 1
ATOM 814 N N . SER A 1 110 ? 13.702 -0.168 -13.224 1.00 87.44 110 SER A N 1
ATOM 815 C CA . SER A 1 110 ? 14.551 1.017 -13.341 1.00 87.44 110 SER A CA 1
ATOM 816 C C . SER A 1 110 ? 14.867 1.541 -11.945 1.00 87.44 110 SER A C 1
ATOM 818 O O . SER A 1 110 ? 13.949 1.744 -11.148 1.00 87.44 110 SER A O 1
ATOM 820 N N . THR A 1 111 ? 16.140 1.716 -11.594 1.00 81.69 111 THR A N 1
ATOM 821 C CA . THR A 1 111 ? 16.521 2.214 -10.257 1.00 81.69 111 THR A CA 1
ATOM 822 C C . THR A 1 111 ? 16.783 3.720 -10.221 1.00 81.69 111 THR A C 1
ATOM 824 O O . THR A 1 111 ? 16.772 4.305 -9.142 1.00 81.69 111 THR A O 1
ATOM 827 N N . GLY A 1 112 ? 16.963 4.357 -11.373 1.00 79.88 112 GLY A N 1
ATOM 828 C CA . GLY A 1 112 ? 17.345 5.757 -11.528 1.00 79.88 112 GLY A CA 1
ATOM 829 C C . GLY A 1 112 ? 16.211 6.647 -12.028 1.00 79.88 112 GLY A C 1
ATOM 830 O O . GLY A 1 112 ? 15.022 6.385 -11.822 1.00 79.88 112 GLY A O 1
ATOM 831 N N . ASN A 1 113 ? 16.583 7.764 -12.654 1.00 85.06 113 ASN A N 1
ATOM 832 C CA . ASN A 1 113 ? 15.690 8.902 -12.880 1.00 85.06 113 ASN A CA 1
ATOM 833 C C . ASN A 1 113 ? 14.974 8.920 -14.246 1.00 85.06 113 ASN A C 1
ATOM 835 O O . ASN A 1 113 ? 14.298 9.905 -14.540 1.00 85.06 113 ASN A O 1
ATOM 839 N N . LYS A 1 114 ? 15.101 7.872 -15.072 1.00 88.44 114 LYS A N 1
ATOM 840 C CA . LYS A 1 114 ? 14.564 7.834 -16.449 1.00 88.44 114 LYS A CA 1
ATOM 841 C C . LYS A 1 114 ? 13.474 6.787 -16.709 1.00 88.44 114 LYS A C 1
ATOM 843 O O . LYS A 1 114 ? 13.049 6.607 -17.844 1.00 88.44 114 LYS A O 1
ATOM 848 N N . GLY A 1 115 ? 12.965 6.143 -15.666 1.00 90.81 115 GLY A N 1
ATOM 849 C CA . GLY A 1 115 ? 11.827 5.233 -15.742 1.00 90.81 115 GLY A CA 1
ATOM 850 C C . GLY A 1 115 ? 12.125 3.947 -16.503 1.00 90.81 115 GLY A C 1
ATOM 851 O O . GLY A 1 115 ? 13.275 3.617 -16.793 1.00 90.81 115 GLY A O 1
ATOM 852 N N . ILE A 1 116 ? 11.075 3.183 -16.801 1.00 95.75 116 ILE A N 1
ATOM 853 C CA . ILE A 1 116 ? 11.165 2.001 -17.669 1.00 95.75 116 ILE A CA 1
ATOM 854 C C . ILE A 1 116 ? 11.282 2.447 -19.124 1.00 95.75 116 ILE A C 1
ATOM 856 O O . ILE A 1 116 ? 12.131 1.940 -19.856 1.00 95.75 116 ILE A O 1
ATOM 860 N N . ILE A 1 117 ? 10.463 3.422 -19.520 1.00 96.69 117 ILE A N 1
ATOM 861 C CA . ILE A 1 117 ? 10.521 4.051 -20.838 1.00 96.69 117 ILE A CA 1
ATOM 862 C C . ILE A 1 117 ? 10.919 5.510 -20.652 1.00 96.69 117 ILE A C 1
ATOM 864 O O . ILE A 1 117 ? 10.173 6.288 -20.056 1.00 96.69 117 ILE A O 1
ATOM 868 N N . TYR A 1 118 ? 12.063 5.877 -21.219 1.00 96.00 118 TYR A N 1
ATOM 869 C CA . TYR A 1 118 ? 12.480 7.261 -21.356 1.00 96.00 118 TYR A CA 1
ATOM 870 C C . TYR A 1 118 ? 12.233 7.737 -22.783 1.00 96.00 118 TYR A C 1
ATOM 872 O O . TYR A 1 118 ? 12.878 7.271 -23.723 1.00 96.00 118 TYR A O 1
ATOM 880 N N . ASN A 1 119 ? 11.289 8.655 -22.959 1.00 96.44 119 ASN A N 1
ATOM 881 C CA . ASN A 1 119 ? 10.849 9.119 -24.263 1.00 96.44 119 ASN A CA 1
ATOM 882 C C . ASN A 1 119 ? 11.162 10.605 -24.488 1.00 96.44 119 ASN A C 1
ATOM 884 O O . ASN A 1 119 ? 10.736 11.479 -23.741 1.00 96.44 119 ASN A O 1
ATOM 888 N N . GLN A 1 120 ? 11.858 10.889 -25.579 1.00 95.06 120 GLN A N 1
ATOM 889 C CA . GLN A 1 120 ? 12.099 12.219 -26.136 1.00 95.06 120 GLN A CA 1
ATOM 890 C C . GLN A 1 120 ? 11.628 12.301 -27.602 1.00 95.06 120 GLN A C 1
ATOM 892 O O . GLN A 1 120 ? 11.651 13.382 -28.189 1.00 95.06 120 GLN A O 1
ATOM 897 N N . GLY A 1 121 ? 11.203 11.184 -28.201 1.00 95.75 121 GLY A N 1
ATOM 898 C CA . GLY A 1 121 ? 10.687 11.079 -29.568 1.00 95.75 121 GLY A CA 1
ATOM 899 C C . GLY A 1 121 ? 9.181 10.808 -29.612 1.00 95.75 121 GLY A C 1
ATOM 900 O O . GLY A 1 121 ? 8.460 11.034 -28.643 1.00 95.75 121 GLY A O 1
ATOM 901 N N . ASN A 1 122 ? 8.679 10.306 -30.737 1.00 96.69 122 ASN A N 1
ATOM 902 C CA . ASN A 1 122 ? 7.281 9.885 -30.853 1.00 96.69 122 ASN A CA 1
ATOM 903 C C . ASN A 1 122 ? 7.090 8.497 -30.230 1.00 96.69 122 ASN A C 1
ATOM 905 O O . ASN A 1 122 ? 7.822 7.570 -30.572 1.00 96.69 122 ASN A O 1
ATOM 909 N N . LEU A 1 123 ? 6.096 8.353 -29.355 1.00 97.00 123 LEU A N 1
ATOM 910 C CA . LEU A 1 123 ? 5.724 7.100 -28.703 1.00 97.00 123 LEU A CA 1
ATOM 911 C C . LEU A 1 123 ? 4.260 6.781 -29.006 1.00 97.00 123 LEU A C 1
ATOM 913 O O . LEU A 1 123 ? 3.373 7.541 -28.626 1.00 97.00 123 LEU A O 1
ATOM 917 N N . THR A 1 124 ? 4.000 5.635 -29.624 1.00 97.06 124 THR A N 1
ATOM 918 C CA . THR A 1 124 ? 2.643 5.126 -29.850 1.00 97.06 124 THR A CA 1
ATOM 919 C C . THR A 1 124 ? 2.502 3.752 -29.213 1.00 97.06 124 THR A C 1
ATOM 921 O O . THR A 1 124 ? 3.274 2.850 -29.525 1.00 97.06 124 THR A O 1
ATOM 924 N N . ILE A 1 125 ? 1.511 3.579 -28.340 1.00 94.94 125 ILE A N 1
ATOM 925 C CA . ILE A 1 125 ? 1.140 2.293 -27.741 1.00 94.94 125 ILE A CA 1
ATOM 926 C C . ILE A 1 125 ? -0.277 1.957 -28.204 1.00 94.94 125 ILE A C 1
ATOM 928 O O . ILE A 1 125 ? -1.240 2.600 -27.793 1.00 94.94 125 ILE A O 1
ATOM 932 N N . SER A 1 126 ? -0.408 0.955 -29.065 1.00 93.12 126 SER A N 1
ATOM 933 C CA . SER A 1 126 ? -1.668 0.511 -29.661 1.00 93.12 126 SER A CA 1
ATOM 934 C C . SER A 1 126 ? -1.878 -0.982 -29.417 1.00 93.12 126 SER A C 1
ATOM 936 O O . SER A 1 126 ? -1.812 -1.803 -30.326 1.00 93.12 126 SER A O 1
ATOM 938 N N . GLY A 1 127 ? -2.107 -1.327 -28.147 1.00 89.31 127 GLY A N 1
ATOM 939 C CA . GLY A 1 127 ? -2.376 -2.692 -27.702 1.00 89.31 127 GLY A CA 1
ATOM 940 C C . GLY A 1 127 ? -1.347 -3.211 -26.698 1.00 89.31 127 GLY A C 1
ATOM 941 O O . GLY A 1 127 ? -0.444 -2.493 -26.270 1.00 89.31 127 GLY A O 1
ATOM 942 N N . GLY A 1 128 ? -1.491 -4.477 -26.312 1.00 90.12 128 GLY A N 1
ATOM 943 C CA . GLY A 1 128 ? -0.530 -5.162 -25.442 1.00 90.12 128 GLY A CA 1
ATOM 944 C C . GLY A 1 128 ? -0.676 -4.871 -23.944 1.00 90.12 128 GLY A C 1
ATOM 945 O O . GLY A 1 128 ? -1.682 -4.320 -23.486 1.00 90.12 128 GLY A O 1
ATOM 946 N N . LEU A 1 129 ? 0.323 -5.298 -23.170 1.00 92.81 129 LEU A N 1
ATOM 947 C CA . LEU A 1 129 ? 0.311 -5.310 -21.707 1.00 92.81 129 LEU A CA 1
ATOM 948 C C . LEU A 1 129 ? 1.600 -4.718 -21.116 1.00 92.81 129 LEU A C 1
ATOM 950 O O . LEU A 1 129 ? 2.694 -5.202 -21.394 1.00 92.81 129 LEU A O 1
ATOM 954 N N . ILE A 1 130 ? 1.467 -3.712 -20.248 1.00 94.25 130 ILE A N 1
ATOM 955 C CA . ILE A 1 130 ? 2.555 -3.160 -19.427 1.00 94.25 130 ILE A CA 1
ATOM 956 C C . ILE A 1 130 ? 2.241 -3.457 -17.959 1.00 94.25 130 ILE A C 1
ATOM 958 O O . ILE A 1 130 ? 1.349 -2.836 -17.374 1.00 94.25 130 ILE A O 1
ATOM 962 N N . GLU A 1 131 ? 2.948 -4.413 -17.356 1.00 91.06 131 GLU A N 1
ATOM 963 C CA . GLU A 1 131 ? 2.577 -4.960 -16.045 1.00 91.06 131 GLU A CA 1
ATOM 964 C C . GLU A 1 131 ? 3.768 -5.267 -15.120 1.00 91.06 131 GLU A C 1
ATOM 966 O O . GLU A 1 131 ? 4.841 -5.644 -15.574 1.00 91.06 131 GLU A O 1
ATOM 971 N N . LEU A 1 132 ? 3.585 -5.134 -13.798 1.00 86.44 132 LEU A N 1
ATOM 972 C CA . LEU A 1 132 ? 4.558 -5.547 -12.768 1.00 86.44 132 LEU A CA 1
ATOM 973 C C . LEU A 1 132 ? 5.954 -4.911 -12.885 1.00 86.44 132 LEU A C 1
ATOM 975 O O . LEU A 1 132 ? 6.921 -5.391 -12.288 1.00 86.44 132 LEU A O 1
ATOM 979 N N . ASN A 1 133 ? 6.079 -3.806 -13.616 1.00 88.38 133 ASN A N 1
ATOM 980 C CA . ASN A 1 133 ? 7.333 -3.078 -13.734 1.00 88.38 133 ASN A CA 1
ATOM 981 C C . ASN A 1 133 ? 7.543 -2.157 -12.523 1.00 88.38 133 ASN A C 1
ATOM 983 O O . ASN A 1 133 ? 6.582 -1.707 -11.890 1.00 88.38 133 ASN A O 1
ATOM 987 N N . LYS A 1 134 ? 8.806 -1.876 -12.185 1.00 87.12 134 LYS A N 1
ATOM 988 C CA . LYS A 1 134 ? 9.191 -1.124 -10.980 1.00 87.12 134 LYS A CA 1
ATOM 989 C C . LYS A 1 134 ? 10.172 -0.005 -11.319 1.00 87.12 134 LYS A C 1
ATOM 991 O O . LYS A 1 134 ? 11.276 -0.287 -11.765 1.00 87.12 134 LYS A O 1
ATOM 996 N N . SER A 1 135 ? 9.801 1.245 -11.057 1.00 85.56 135 SER A N 1
ATOM 997 C CA . SER A 1 135 ? 10.685 2.413 -11.171 1.00 85.56 135 SER A CA 1
ATOM 998 C C . SER A 1 135 ? 10.968 3.010 -9.786 1.00 85.56 135 SER A C 1
ATOM 1000 O O . SER A 1 135 ? 10.049 3.439 -9.095 1.00 85.56 135 SER A O 1
ATOM 1002 N N . PHE A 1 136 ? 12.216 3.008 -9.316 1.00 79.12 136 PHE A N 1
ATOM 1003 C CA . PHE A 1 136 ? 12.547 3.438 -7.945 1.00 79.12 136 PHE A CA 1
ATOM 1004 C C . PHE A 1 136 ? 13.050 4.877 -7.823 1.00 79.12 136 PHE A C 1
ATOM 1006 O O . PHE A 1 136 ? 13.049 5.395 -6.710 1.00 79.12 136 PHE A O 1
ATOM 1013 N N . GLY A 1 137 ? 13.450 5.523 -8.921 1.00 78.69 137 GLY A N 1
ATOM 1014 C CA . GLY A 1 137 ? 13.945 6.907 -8.914 1.00 78.69 137 GLY A CA 1
ATOM 1015 C C . GLY A 1 137 ? 13.120 7.887 -9.754 1.00 78.69 137 GLY A C 1
ATOM 1016 O O . GLY A 1 137 ? 13.461 9.065 -9.821 1.00 78.69 137 GLY A O 1
ATOM 1017 N N . SER A 1 138 ? 12.058 7.427 -10.420 1.00 87.44 138 SER A N 1
ATOM 1018 C CA . SER A 1 138 ? 11.281 8.228 -11.378 1.00 87.44 138 SER A CA 1
ATOM 1019 C C . SER A 1 138 ? 9.884 7.653 -11.626 1.00 87.44 138 SER A C 1
ATOM 1021 O O . SER A 1 138 ? 9.477 6.675 -10.988 1.00 87.44 138 SER A O 1
ATOM 1023 N N . SER A 1 139 ? 9.136 8.275 -12.542 1.00 91.44 139 SER A N 1
ATOM 1024 C CA . SER A 1 139 ? 7.882 7.724 -13.049 1.00 91.44 139 SER A CA 1
ATOM 1025 C C . SER A 1 139 ? 8.111 6.439 -13.859 1.00 91.44 139 SER A C 1
ATOM 1027 O O . SER A 1 139 ? 9.252 6.030 -14.101 1.00 91.44 139 SER A O 1
ATOM 1029 N N . LEU A 1 140 ? 7.036 5.744 -14.237 1.00 92.88 140 LEU A N 1
ATOM 1030 C CA . LEU A 1 140 ? 7.169 4.554 -15.080 1.00 92.88 140 LEU A CA 1
ATOM 1031 C C . LEU A 1 140 ? 7.588 4.929 -16.511 1.00 92.88 140 LEU A C 1
ATOM 1033 O O . LEU A 1 140 ? 8.456 4.269 -17.088 1.00 92.88 140 LEU A O 1
ATOM 1037 N N . ILE A 1 141 ? 6.972 5.978 -17.060 1.00 94.88 141 ILE A N 1
ATOM 1038 C CA . ILE A 1 141 ? 7.194 6.485 -18.414 1.00 94.88 141 ILE A CA 1
ATOM 1039 C C . ILE A 1 141 ? 7.457 7.992 -18.337 1.00 94.88 141 ILE A C 1
ATOM 1041 O O . ILE A 1 141 ? 6.546 8.781 -18.080 1.00 94.88 141 ILE A O 1
ATOM 1045 N N . ASN A 1 142 ? 8.702 8.388 -18.598 1.00 94.31 142 ASN A N 1
ATOM 1046 C CA . ASN A 1 142 ? 9.122 9.787 -18.621 1.00 94.31 142 ASN A CA 1
ATOM 1047 C C . ASN A 1 142 ? 9.080 10.318 -20.056 1.00 94.31 142 ASN A C 1
ATOM 1049 O O . ASN A 1 142 ? 9.678 9.717 -20.948 1.00 94.31 142 ASN A O 1
ATOM 1053 N N . VAL A 1 143 ? 8.439 11.464 -20.271 1.00 93.62 143 VAL A N 1
ATOM 1054 C CA . VAL A 1 143 ? 8.353 12.139 -21.569 1.00 93.62 143 VAL A CA 1
ATOM 1055 C C . VAL A 1 143 ? 8.946 13.545 -21.455 1.00 93.62 143 VAL A C 1
ATOM 1057 O O . VAL A 1 143 ? 8.347 14.434 -20.853 1.00 93.62 143 VAL A O 1
ATOM 1060 N N . GLU A 1 144 ? 10.131 13.745 -22.036 1.00 88.38 144 GLU A N 1
ATOM 1061 C CA . GLU A 1 144 ? 10.940 14.968 -21.910 1.00 88.38 144 GLU A CA 1
ATOM 1062 C C . GLU A 1 144 ? 11.284 15.561 -23.294 1.00 88.38 144 GLU A C 1
ATOM 1064 O O . GLU A 1 144 ? 12.452 15.606 -23.687 1.00 88.38 144 GLU A O 1
ATOM 1069 N N . ASN A 1 145 ? 10.279 15.986 -24.074 1.00 86.81 145 ASN A N 1
ATOM 1070 C CA . ASN A 1 145 ? 10.478 16.815 -25.274 1.00 86.81 145 ASN A CA 1
ATOM 1071 C C . ASN A 1 145 ? 9.153 17.446 -25.750 1.00 86.81 145 ASN A C 1
ATOM 1073 O O . ASN A 1 145 ? 8.246 16.696 -26.113 1.00 86.81 145 ASN A O 1
ATOM 1077 N N . PRO A 1 146 ? 9.043 18.778 -25.896 1.00 82.94 146 PRO A N 1
ATOM 1078 C CA . PRO A 1 146 ? 7.809 19.420 -26.353 1.00 82.94 146 PRO A CA 1
ATOM 1079 C C . PRO A 1 146 ? 7.317 19.009 -27.743 1.00 82.94 146 PRO A C 1
ATOM 1081 O O . PRO A 1 146 ? 6.125 19.103 -28.034 1.00 82.94 146 PRO A O 1
ATOM 1084 N N . ASN A 1 147 ? 8.218 18.522 -28.596 1.00 86.12 147 ASN A N 1
ATOM 1085 C CA . ASN A 1 147 ? 7.874 18.033 -29.928 1.00 86.12 147 ASN A CA 1
ATOM 1086 C C . ASN A 1 147 ? 7.490 16.545 -29.942 1.00 86.12 147 ASN A C 1
ATOM 1088 O O . ASN A 1 147 ? 7.071 16.037 -30.984 1.00 86.12 147 ASN A O 1
ATOM 1092 N N . SER A 1 148 ? 7.633 15.839 -28.814 1.00 87.56 148 SER A N 1
ATOM 1093 C CA . SER A 1 148 ? 7.223 14.440 -28.708 1.00 87.56 148 SER A CA 1
ATOM 1094 C C . SER A 1 148 ? 5.704 14.312 -28.759 1.00 87.56 148 SER A C 1
ATOM 1096 O O . SER A 1 148 ? 4.963 15.012 -28.062 1.00 87.56 148 SER A O 1
ATOM 1098 N N . LYS A 1 149 ? 5.224 13.376 -29.580 1.00 90.25 149 LYS A N 1
ATOM 1099 C CA . LYS A 1 149 ? 3.835 12.920 -29.540 1.00 90.25 149 LYS A CA 1
ATOM 1100 C C . LYS A 1 149 ? 3.788 11.595 -28.802 1.00 90.25 149 LYS A C 1
ATOM 1102 O O . LYS A 1 149 ? 4.379 10.624 -29.267 1.00 90.25 149 LYS A O 1
ATOM 1107 N N . THR A 1 150 ? 3.091 11.560 -27.671 1.00 94.62 150 THR A N 1
ATOM 1108 C CA . THR A 1 150 ? 2.809 10.311 -26.956 1.00 94.62 150 THR A CA 1
ATOM 1109 C C . THR A 1 150 ? 1.338 9.960 -27.139 1.00 94.62 150 THR A C 1
ATOM 1111 O O . THR A 1 150 ? 0.478 10.762 -26.788 1.00 94.62 150 THR A O 1
ATOM 1114 N N . SER A 1 151 ? 1.039 8.787 -27.694 1.00 94.38 151 SER A N 1
ATOM 1115 C CA . SER A 1 151 ? -0.322 8.302 -27.941 1.00 94.38 151 SER A CA 1
ATOM 1116 C C . SER A 1 151 ? -0.520 6.921 -27.322 1.00 94.38 151 SER A C 1
ATOM 1118 O O . SER A 1 151 ? 0.251 5.999 -27.588 1.00 94.38 151 SER A O 1
ATOM 1120 N N . LEU A 1 152 ? -1.552 6.780 -26.496 1.00 92.50 152 LEU A N 1
ATOM 1121 C CA . LEU A 1 152 ? -2.067 5.517 -25.983 1.00 92.50 152 LEU A CA 1
ATOM 1122 C C . LEU A 1 152 ? -3.402 5.258 -26.688 1.00 92.50 152 LEU A C 1
ATOM 1124 O O . LEU A 1 152 ? -4.389 5.947 -26.433 1.00 92.50 152 LEU A O 1
ATOM 1128 N N . GLU A 1 153 ? -3.421 4.315 -27.620 1.00 91.62 153 GLU A N 1
ATOM 1129 C CA . GLU A 1 153 ? -4.562 4.057 -28.510 1.00 91.62 153 GLU A CA 1
ATOM 1130 C C . GLU A 1 153 ? -5.397 2.848 -28.086 1.00 91.62 153 GLU A C 1
ATOM 1132 O O . GLU A 1 153 ? -6.583 2.744 -28.407 1.00 91.62 153 GLU A O 1
ATOM 1137 N N . SER A 1 154 ? -4.763 1.896 -27.403 1.00 89.06 154 SER A N 1
ATOM 1138 C CA . SER A 1 154 ? -5.381 0.720 -26.784 1.00 89.06 154 SER A CA 1
ATOM 1139 C C . SER A 1 154 ? -4.341 -0.016 -25.925 1.00 89.06 154 SER A C 1
ATOM 1141 O O . SER A 1 154 ? -3.210 0.449 -25.787 1.00 89.06 154 SER A O 1
ATOM 1143 N N . GLY A 1 155 ? -4.712 -1.146 -25.316 1.00 87.94 155 GLY A N 1
ATOM 1144 C CA . GLY A 1 155 ? -3.832 -1.943 -24.449 1.00 87.94 155 GLY A CA 1
ATOM 1145 C C . GLY A 1 155 ? -4.143 -1.779 -22.963 1.00 87.94 155 GLY A C 1
ATOM 1146 O O . GLY A 1 155 ? -5.119 -1.125 -22.595 1.00 87.94 155 GLY A O 1
ATOM 1147 N N . SER A 1 156 ? -3.333 -2.407 -22.110 1.00 88.44 156 SER A N 1
ATOM 1148 C CA . SER A 1 156 ? -3.526 -2.446 -20.658 1.00 88.44 156 SER A CA 1
ATOM 1149 C C . SER A 1 156 ? -2.247 -2.097 -19.905 1.00 88.44 156 SER A C 1
ATOM 1151 O O . SER A 1 156 ? -1.210 -2.722 -20.110 1.00 88.44 156 SER A O 1
ATOM 1153 N N . ILE A 1 157 ? -2.344 -1.173 -18.952 1.00 89.69 157 ILE A N 1
ATOM 1154 C CA . ILE A 1 157 ? -1.279 -0.804 -18.017 1.00 89.69 157 ILE A CA 1
ATOM 1155 C C . ILE A 1 157 ? -1.784 -1.082 -16.600 1.00 89.69 157 ILE A C 1
ATOM 1157 O O . ILE A 1 157 ? -2.747 -0.452 -16.168 1.00 89.69 157 ILE A O 1
ATOM 1161 N N . LYS A 1 158 ? -1.188 -2.046 -15.886 1.00 85.88 158 LYS A N 1
ATOM 1162 C CA . LYS A 1 158 ? -1.690 -2.496 -14.571 1.00 85.88 158 LYS A CA 1
ATOM 1163 C C . LYS A 1 158 ? -0.585 -3.007 -13.647 1.00 85.88 158 LYS A C 1
ATOM 1165 O O . LYS A 1 158 ? 0.446 -3.451 -14.132 1.00 85.88 158 LYS A O 1
ATOM 1170 N N . ALA A 1 159 ? -0.794 -2.974 -12.330 1.00 82.31 159 ALA A N 1
ATOM 1171 C CA . ALA A 1 159 ? 0.123 -3.563 -11.341 1.00 82.31 159 ALA A CA 1
ATOM 1172 C C . ALA A 1 159 ? 1.580 -3.041 -11.403 1.00 82.31 159 ALA A C 1
ATOM 1174 O O . ALA A 1 159 ? 2.515 -3.756 -11.047 1.00 82.31 159 ALA A O 1
ATOM 1175 N N . ASN A 1 160 ? 1.806 -1.813 -11.884 1.00 84.06 160 ASN A N 1
ATOM 1176 C CA . ASN A 1 160 ? 3.144 -1.213 -11.951 1.00 84.06 160 ASN A CA 1
ATOM 1177 C C . ASN A 1 160 ? 3.419 -0.383 -10.693 1.00 84.06 160 ASN A C 1
ATOM 1179 O O . ASN A 1 160 ? 2.503 0.215 -10.139 1.00 84.06 160 ASN A O 1
ATOM 1183 N N . ALA A 1 161 ? 4.678 -0.295 -10.267 1.00 81.50 161 ALA A N 1
ATOM 1184 C CA . ALA A 1 161 ? 5.085 0.516 -9.122 1.00 81.50 161 ALA A CA 1
ATOM 1185 C C . ALA A 1 161 ? 6.129 1.559 -9.529 1.00 81.50 161 ALA A C 1
ATOM 1187 O O . ALA A 1 161 ? 7.077 1.261 -10.252 1.00 81.50 161 ALA A O 1
ATOM 1188 N N . SER A 1 162 ? 5.987 2.781 -9.033 1.00 82.56 162 SER A N 1
ATOM 1189 C CA . SER A 1 162 ? 6.901 3.887 -9.304 1.00 82.56 162 SER A CA 1
ATOM 1190 C C . SER A 1 162 ? 6.975 4.861 -8.130 1.00 82.56 162 SER A C 1
ATOM 1192 O O . SER A 1 162 ? 6.144 4.828 -7.217 1.00 82.56 162 SER A O 1
ATOM 1194 N N . VAL A 1 163 ? 7.967 5.751 -8.145 1.00 76.88 163 VAL A N 1
ATOM 1195 C CA . VAL A 1 163 ? 8.086 6.821 -7.146 1.00 76.88 163 VAL A CA 1
ATOM 1196 C C . VAL A 1 163 ? 6.855 7.718 -7.184 1.00 76.88 163 VAL A C 1
ATOM 1198 O O . VAL A 1 163 ? 6.366 8.074 -8.256 1.00 76.88 163 VAL A O 1
ATOM 1201 N N . LYS A 1 164 ? 6.358 8.096 -5.997 1.00 71.75 164 LYS A N 1
ATOM 1202 C CA . LYS A 1 164 ? 5.169 8.953 -5.823 1.00 71.75 164 LYS A CA 1
ATOM 1203 C C . LYS A 1 164 ? 3.916 8.419 -6.543 1.00 71.75 164 LYS A C 1
ATOM 1205 O O . LYS A 1 164 ? 2.999 9.189 -6.801 1.00 71.75 164 LYS A O 1
ATOM 1210 N N . ASN A 1 165 ? 3.878 7.122 -6.865 1.00 82.69 165 ASN A N 1
ATOM 1211 C CA . ASN A 1 165 ? 2.811 6.479 -7.633 1.00 82.69 165 ASN A CA 1
ATOM 1212 C C . ASN A 1 165 ? 2.575 7.109 -9.026 1.00 82.69 165 ASN A C 1
ATOM 1214 O O . ASN A 1 165 ? 1.459 7.052 -9.537 1.00 82.69 165 ASN A O 1
ATOM 1218 N N . ILE A 1 166 ? 3.599 7.700 -9.660 1.00 88.19 166 ILE A N 1
ATOM 1219 C CA . ILE A 1 166 ? 3.478 8.389 -10.960 1.00 88.19 166 ILE A CA 1
ATOM 1220 C C . ILE A 1 166 ? 3.742 7.420 -12.120 1.00 88.19 166 ILE A C 1
ATOM 1222 O O . ILE A 1 166 ? 4.858 6.936 -12.314 1.00 88.19 166 ILE A O 1
ATOM 1226 N N . LEU A 1 167 ? 2.720 7.135 -12.915 1.00 90.94 167 LEU A N 1
ATOM 1227 C CA . LEU A 1 167 ? 2.797 6.321 -14.121 1.00 90.94 167 LEU A CA 1
ATOM 1228 C C . LEU A 1 167 ? 3.443 7.084 -15.285 1.00 90.94 167 LEU A C 1
ATOM 1230 O O . LEU A 1 167 ? 4.378 6.578 -15.898 1.00 90.94 167 LEU A O 1
ATOM 1234 N N . PHE A 1 168 ? 2.976 8.302 -15.550 1.00 93.06 168 PHE A N 1
ATOM 1235 C CA . PHE A 1 168 ? 3.480 9.151 -16.629 1.00 93.06 168 PHE A CA 1
ATOM 1236 C C . PHE A 1 168 ? 4.000 10.463 -16.067 1.00 93.06 168 PHE A C 1
ATOM 1238 O O . PHE A 1 168 ? 3.300 11.108 -15.293 1.00 93.06 168 PHE A O 1
ATOM 1245 N N . GLU A 1 169 ? 5.180 10.890 -16.492 1.00 93.62 169 GLU A N 1
ATOM 1246 C CA . GLU A 1 169 ? 5.714 12.219 -16.202 1.00 93.62 169 GLU A CA 1
ATOM 1247 C C . GLU A 1 169 ? 5.958 12.960 -17.512 1.00 93.62 169 GLU A C 1
ATOM 1249 O O . GLU A 1 169 ? 6.837 12.594 -18.286 1.00 93.62 169 GLU A O 1
ATOM 1254 N N . MET A 1 170 ? 5.149 13.986 -17.767 1.00 92.56 170 MET A N 1
ATOM 1255 C CA . MET A 1 170 ? 5.155 14.770 -18.998 1.00 92.56 170 MET A CA 1
ATOM 1256 C C . MET A 1 170 ? 5.796 16.130 -18.732 1.00 92.56 170 MET A C 1
ATOM 1258 O O . MET A 1 170 ? 5.340 16.853 -17.844 1.00 92.56 170 MET A O 1
ATOM 1262 N N . ASP A 1 171 ? 6.805 16.506 -19.517 1.00 90.56 171 ASP A N 1
ATOM 1263 C CA . ASP A 1 171 ? 7.433 17.828 -19.459 1.00 90.56 171 ASP A CA 1
ATOM 1264 C C . ASP A 1 171 ? 7.314 18.573 -20.794 1.00 90.56 171 ASP A C 1
ATOM 1266 O O . ASP A 1 171 ? 7.834 18.127 -21.818 1.00 90.56 171 ASP A O 1
ATOM 1270 N N . ASN A 1 172 ? 6.586 19.697 -20.786 1.00 87.50 172 ASN A N 1
ATOM 1271 C CA . ASN A 1 172 ? 6.183 20.486 -21.957 1.00 87.50 172 ASN A CA 1
ATOM 1272 C C . ASN A 1 172 ? 5.569 19.668 -23.109 1.00 87.50 172 ASN A C 1
ATOM 1274 O O . ASN A 1 172 ? 5.596 20.102 -24.254 1.00 87.50 172 ASN A O 1
ATOM 1278 N N . SER A 1 173 ? 5.014 18.492 -22.820 1.00 88.88 173 SER A N 1
ATOM 1279 C CA . SER A 1 173 ? 4.686 17.463 -23.813 1.00 88.88 173 SER A CA 1
ATOM 1280 C C . SER A 1 173 ? 3.185 17.164 -23.859 1.00 88.88 173 SER A C 1
ATOM 1282 O O . SER A 1 173 ? 2.426 17.537 -22.961 1.00 88.88 173 SER A O 1
ATOM 1284 N N . LYS A 1 174 ? 2.727 16.464 -24.903 1.00 90.69 174 LYS A N 1
ATOM 1285 C CA . LYS A 1 174 ? 1.315 16.072 -25.043 1.00 90.69 174 LYS A CA 1
ATOM 1286 C C . LYS A 1 174 ? 1.151 14.561 -24.971 1.00 90.69 174 LYS A C 1
ATOM 1288 O O . LYS A 1 174 ? 1.873 13.828 -25.648 1.00 90.69 174 LYS A O 1
ATOM 1293 N N . ILE A 1 175 ? 0.178 14.114 -24.179 1.00 92.88 175 ILE A N 1
ATOM 1294 C CA . ILE A 1 175 ? -0.259 12.717 -24.147 1.00 92.88 175 ILE A CA 1
ATOM 1295 C C . ILE A 1 175 ? -1.688 12.606 -24.662 1.00 92.88 175 ILE A C 1
ATOM 1297 O O . ILE A 1 175 ? -2.595 13.247 -24.139 1.00 92.88 175 ILE A O 1
ATOM 1301 N N . GLN A 1 176 ? -1.888 11.788 -25.686 1.00 93.12 176 GLN A N 1
ATOM 1302 C CA . GLN A 1 176 ? -3.200 11.384 -26.164 1.00 93.12 176 GLN A CA 1
ATOM 1303 C C . GLN A 1 176 ? -3.553 10.029 -25.553 1.00 93.12 176 GLN A C 1
ATOM 1305 O O . GLN A 1 176 ? -2.746 9.108 -25.603 1.00 93.12 176 GLN A O 1
ATOM 1310 N N . ILE A 1 177 ? -4.741 9.901 -24.966 1.00 89.94 177 ILE A N 1
ATOM 1311 C CA . ILE A 1 177 ? -5.240 8.650 -24.389 1.00 89.94 177 ILE A CA 1
ATOM 1312 C C . ILE A 1 177 ? -6.589 8.330 -25.019 1.00 89.94 177 ILE A C 1
ATOM 1314 O O . ILE A 1 177 ? -7.521 9.133 -24.980 1.00 89.94 177 ILE A O 1
ATOM 1318 N N . SER A 1 178 ? -6.701 7.135 -25.579 1.00 87.50 178 SER A N 1
ATOM 1319 C CA . SER A 1 178 ? -7.909 6.616 -26.202 1.00 87.50 178 SER A CA 1
ATOM 1320 C C . SER A 1 178 ? -7.991 5.117 -25.993 1.00 87.50 178 SER A C 1
ATOM 1322 O O . SER A 1 178 ? -7.016 4.420 -26.205 1.00 87.50 178 SER A O 1
ATOM 1324 N N . ASN A 1 179 ? -9.139 4.615 -25.532 1.00 82.25 179 ASN A N 1
ATOM 1325 C CA . ASN A 1 179 ? -9.436 3.182 -25.367 1.00 82.25 179 ASN A CA 1
ATOM 1326 C C . ASN A 1 179 ? -8.398 2.321 -24.597 1.00 82.25 179 ASN A C 1
ATOM 1328 O O . ASN A 1 179 ? -8.522 1.094 -24.597 1.00 82.25 179 ASN A O 1
ATOM 1332 N N . THR A 1 180 ? -7.403 2.921 -23.942 1.00 85.19 180 THR A N 1
ATOM 1333 C CA . THR A 1 180 ? -6.397 2.242 -23.117 1.00 85.19 180 THR A CA 1
ATOM 1334 C C . THR A 1 180 ? -6.942 1.984 -21.722 1.00 85.19 180 THR A C 1
ATOM 1336 O O . THR A 1 180 ? -7.539 2.862 -21.101 1.00 85.19 180 THR A O 1
ATOM 1339 N N . LEU A 1 181 ? -6.698 0.783 -21.211 1.00 81.75 181 LEU A N 1
ATOM 1340 C CA . LEU A 1 181 ? -6.984 0.423 -19.835 1.00 81.75 181 LEU A CA 1
ATOM 1341 C C . LEU A 1 181 ? -5.811 0.840 -18.942 1.00 81.75 181 LEU A C 1
ATOM 1343 O O . LEU A 1 181 ? -4.697 0.349 -19.106 1.00 81.75 181 LEU A O 1
ATOM 1347 N N . ILE A 1 182 ? -6.071 1.724 -17.981 1.00 81.25 182 ILE A N 1
ATOM 1348 C CA . ILE A 1 182 ? -5.117 2.104 -16.935 1.00 81.25 182 ILE A CA 1
ATOM 1349 C C . ILE A 1 182 ? -5.714 1.631 -15.610 1.00 81.25 182 ILE A C 1
ATOM 1351 O O . ILE A 1 182 ? -6.661 2.235 -15.112 1.00 81.25 182 ILE A O 1
ATOM 1355 N N . ASN A 1 183 ? -5.197 0.525 -15.074 1.00 71.19 183 ASN A N 1
ATOM 1356 C CA . ASN A 1 183 ? -5.664 -0.054 -13.819 1.00 71.19 183 ASN A CA 1
ATOM 1357 C C . ASN A 1 183 ? -4.693 0.318 -12.671 1.00 71.19 183 ASN A C 1
ATOM 1359 O O . ASN A 1 183 ? -3.518 -0.060 -12.722 1.00 71.19 183 ASN A O 1
ATOM 1363 N N . PRO A 1 184 ? -5.170 1.042 -11.643 1.00 59.31 184 PRO A N 1
ATOM 1364 C CA . PRO A 1 184 ? -4.344 1.752 -10.669 1.00 59.31 184 PRO A CA 1
ATOM 1365 C C . PRO A 1 184 ? -3.739 0.912 -9.533 1.00 59.31 184 PRO A C 1
ATOM 1367 O O . PRO A 1 184 ? -3.211 1.511 -8.601 1.00 59.31 184 PRO A O 1
ATOM 1370 N N . TYR A 1 185 ? -3.770 -0.428 -9.551 1.00 60.31 185 TYR A N 1
ATOM 1371 C CA . TYR A 1 185 ? -3.060 -1.210 -8.525 1.00 60.31 185 TYR A CA 1
ATOM 1372 C C . TYR A 1 185 ? -1.552 -0.873 -8.538 1.00 60.31 185 TYR A C 1
ATOM 1374 O O . TYR A 1 185 ? -0.809 -1.354 -9.388 1.00 60.31 185 TYR A O 1
ATOM 1382 N N . GLY A 1 186 ? -1.105 0.002 -7.629 1.00 67.44 186 GLY A N 1
ATOM 1383 C CA . GLY A 1 186 ? 0.237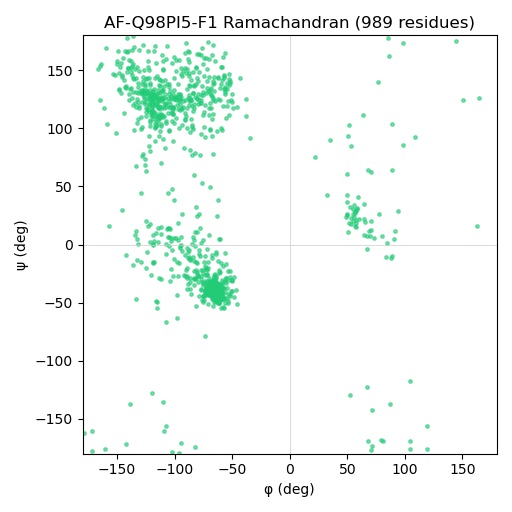 0.594 -7.627 1.00 67.44 186 GLY A CA 1
ATOM 1384 C C . GLY A 1 186 ? 0.246 2.056 -8.098 1.00 67.44 186 GLY A C 1
ATOM 1385 O O . GLY A 1 186 ? -0.319 2.927 -7.440 1.00 67.44 186 GLY A O 1
ATOM 1386 N N . SER A 1 187 ? 0.939 2.342 -9.200 1.00 74.19 187 SER A N 1
ATOM 1387 C CA . SER A 1 187 ? 1.085 3.689 -9.761 1.00 74.19 187 SER A CA 1
ATOM 1388 C C . SER A 1 187 ? -0.068 4.070 -10.679 1.00 74.19 187 SER A C 1
ATOM 1390 O O . SER A 1 187 ? -0.318 3.404 -11.682 1.00 74.19 187 SER A O 1
ATOM 1392 N N . SER A 1 188 ? -0.715 5.192 -10.375 1.00 79.38 188 SER A N 1
ATOM 1393 C CA . SER A 1 188 ? -1.904 5.692 -11.075 1.00 79.38 188 SER A CA 1
ATOM 1394 C C . SER A 1 188 ? -1.821 7.171 -11.464 1.00 79.38 188 SER A C 1
ATOM 1396 O O . SER A 1 188 ? -2.762 7.707 -12.045 1.00 79.38 188 SER A O 1
ATOM 1398 N N . GLY A 1 189 ? -0.713 7.843 -11.146 1.00 87.88 189 GLY A N 1
ATOM 1399 C CA . GLY A 1 189 ? -0.529 9.271 -11.373 1.00 87.88 189 GLY A CA 1
ATOM 1400 C C . GLY A 1 189 ? -0.074 9.616 -12.795 1.00 87.88 189 GLY A C 1
ATOM 1401 O O . GLY A 1 189 ? 0.843 9.003 -13.329 1.00 87.88 189 GLY A O 1
ATOM 1402 N N . ILE A 1 190 ? -0.650 10.648 -13.395 1.00 92.00 190 ILE A N 1
ATOM 1403 C CA . ILE A 1 190 ? -0.152 11.335 -14.587 1.00 92.00 190 ILE A CA 1
ATOM 1404 C C . ILE A 1 190 ? 0.317 12.709 -14.130 1.00 92.00 190 ILE A C 1
ATOM 1406 O O . ILE A 1 190 ? -0.492 13.552 -13.759 1.00 92.00 190 ILE A O 1
ATOM 1410 N N . PHE A 1 191 ? 1.620 12.942 -14.133 1.00 92.69 191 PHE A N 1
ATOM 1411 C CA . PHE A 1 191 ? 2.210 14.211 -13.752 1.00 92.69 191 PHE A CA 1
ATOM 1412 C C . PHE A 1 191 ? 2.433 15.093 -14.984 1.00 92.69 191 PHE A C 1
ATOM 1414 O O . PHE A 1 191 ? 3.214 14.753 -15.868 1.00 92.69 191 PHE A O 1
ATOM 1421 N N . LEU A 1 192 ? 1.746 16.234 -15.033 1.00 90.75 192 LEU A N 1
ATOM 1422 C CA . LEU A 1 192 ? 1.864 17.246 -16.078 1.00 90.75 192 LEU A CA 1
ATOM 1423 C C . LEU A 1 192 ? 2.717 18.422 -15.568 1.00 90.75 192 LEU A C 1
ATOM 1425 O O . LEU A 1 192 ? 2.263 19.226 -14.748 1.00 90.75 192 LEU A O 1
ATOM 1429 N N . LYS A 1 193 ? 3.958 18.534 -16.054 1.00 87.12 193 LYS A N 1
ATOM 1430 C CA . LYS A 1 193 ? 4.848 19.678 -15.802 1.00 87.12 193 LYS A CA 1
ATOM 1431 C C . LYS A 1 193 ? 4.700 20.744 -16.874 1.00 87.12 193 LYS A C 1
ATOM 1433 O O . LYS A 1 193 ? 4.461 20.435 -18.044 1.00 87.12 193 LYS A O 1
ATOM 1438 N N . ASN A 1 194 ? 4.964 21.989 -16.481 1.00 83.50 194 ASN A N 1
ATOM 1439 C CA . ASN A 1 194 ? 4.999 23.137 -17.386 1.00 83.50 194 ASN A CA 1
ATOM 1440 C C . ASN A 1 194 ? 3.713 23.216 -18.229 1.00 83.50 194 ASN A C 1
ATOM 1442 O O . ASN A 1 194 ? 2.632 23.142 -17.643 1.00 83.50 194 ASN A O 1
ATOM 1446 N N . ASP A 1 195 ? 3.813 23.343 -19.553 1.00 82.44 195 ASP A N 1
ATOM 1447 C CA . ASP A 1 195 ? 2.657 23.465 -20.455 1.00 82.44 195 ASP A CA 1
ATOM 1448 C C . ASP A 1 195 ? 2.205 22.110 -21.034 1.00 82.44 195 ASP A C 1
ATOM 1450 O O . ASP A 1 195 ? 1.632 22.032 -22.124 1.00 82.44 195 ASP A O 1
ATOM 1454 N N . SER A 1 196 ? 2.477 21.016 -20.312 1.00 88.31 196 SER A N 1
ATOM 1455 C CA . SER A 1 196 ? 2.041 19.680 -20.723 1.00 88.31 196 SER A CA 1
ATOM 1456 C C . SER A 1 196 ? 0.526 19.540 -20.680 1.00 88.31 196 SER A C 1
ATOM 1458 O O . SER A 1 196 ? -0.127 19.984 -19.735 1.00 88.31 196 SER A O 1
ATOM 1460 N N . THR A 1 197 ? -0.026 18.846 -21.673 1.00 90.38 197 THR A N 1
ATOM 1461 C CA . THR A 1 197 ? -1.476 18.657 -21.812 1.00 90.38 197 THR A CA 1
ATOM 1462 C C . THR A 1 197 ? -1.824 17.192 -22.040 1.00 90.38 197 THR A C 1
ATOM 1464 O O . THR A 1 197 ? -1.065 16.437 -22.652 1.00 90.38 197 THR A O 1
ATOM 1467 N N . MET A 1 198 ? -3.001 16.798 -21.569 1.00 91.25 198 MET A N 1
ATOM 1468 C CA . MET A 1 198 ? -3.618 15.512 -21.853 1.00 91.25 198 MET A CA 1
ATOM 1469 C C . MET A 1 198 ? -4.761 15.704 -22.855 1.00 91.25 198 MET A C 1
ATOM 1471 O O . MET A 1 198 ? -5.573 16.618 -22.727 1.00 91.25 198 MET A O 1
ATOM 1475 N N . HIS A 1 199 ? -4.841 14.843 -23.858 1.00 90.62 199 HIS A N 1
ATOM 1476 C CA . HIS A 1 199 ? -5.921 14.802 -24.835 1.00 90.62 199 HIS A CA 1
ATOM 1477 C C . HIS A 1 199 ? -6.641 13.462 -24.719 1.00 90.62 199 HIS A C 1
ATOM 1479 O O . HIS A 1 199 ? -6.016 12.414 -24.850 1.00 90.62 199 HIS A O 1
ATOM 1485 N N . LEU A 1 200 ? -7.943 13.476 -24.445 1.00 87.56 200 LEU A N 1
ATOM 1486 C CA . LEU A 1 200 ? -8.738 12.256 -24.329 1.00 87.56 200 LEU A CA 1
ATOM 1487 C C . LEU A 1 200 ? -9.614 12.081 -25.573 1.00 87.56 200 LEU A C 1
ATOM 1489 O O . LEU A 1 200 ? -10.453 12.933 -25.885 1.00 87.56 200 LEU A O 1
ATOM 1493 N N . ALA A 1 201 ? -9.454 10.938 -26.232 1.00 82.38 201 ALA A N 1
ATOM 1494 C CA . ALA A 1 201 ? -10.177 10.535 -27.438 1.00 82.38 201 ALA A CA 1
ATOM 1495 C C . ALA A 1 201 ? -10.823 9.138 -27.253 1.00 82.38 201 ALA A C 1
ATOM 1497 O O . ALA A 1 201 ? -10.608 8.474 -26.239 1.00 82.38 201 ALA A O 1
ATOM 1498 N N . GLY A 1 202 ? -11.662 8.672 -28.186 1.00 74.00 202 GLY A N 1
ATOM 1499 C CA . GLY A 1 202 ? -12.232 7.305 -28.164 1.00 74.00 202 GLY A CA 1
ATOM 1500 C C . GLY A 1 202 ? -13.530 7.124 -27.355 1.00 74.00 202 GLY A C 1
ATOM 1501 O O . GLY A 1 202 ? -14.432 7.946 -27.475 1.00 74.00 202 GLY A O 1
ATOM 1502 N N . SER A 1 203 ? -13.659 6.045 -26.562 1.00 69.19 203 SER A N 1
ATOM 1503 C CA . SER A 1 203 ? -14.757 5.848 -25.592 1.00 69.19 203 SER A CA 1
ATOM 1504 C C . SER A 1 203 ? -14.241 5.839 -24.148 1.00 69.19 203 SER A C 1
ATOM 1506 O O . SER A 1 203 ? -13.501 4.940 -23.740 1.00 69.19 203 SER A O 1
ATOM 1508 N N . LEU A 1 204 ? -14.695 6.806 -23.339 1.00 66.56 204 LEU A N 1
ATOM 1509 C CA . LEU A 1 204 ? -14.439 6.856 -21.895 1.00 66.56 204 LEU A CA 1
ATOM 1510 C C . LEU A 1 204 ? -15.137 5.725 -21.129 1.00 66.56 204 LEU A C 1
ATOM 1512 O O . LEU A 1 204 ? -14.823 5.527 -19.962 1.00 66.56 204 LEU A O 1
ATOM 1516 N N . GLU A 1 205 ? -16.064 4.972 -21.731 1.00 65.00 205 GLU A N 1
ATOM 1517 C CA . GLU A 1 205 ? -16.768 3.894 -21.026 1.00 65.00 205 GLU A CA 1
ATOM 1518 C C . GLU A 1 205 ? -15.845 2.742 -20.638 1.00 65.00 205 GLU A C 1
ATOM 1520 O O . GLU A 1 205 ? -16.005 2.193 -19.553 1.00 65.00 205 GLU A O 1
ATOM 1525 N N . LYS A 1 206 ? -14.846 2.404 -21.467 1.00 64.88 206 LYS A N 1
ATOM 1526 C CA . LYS A 1 206 ? -13.833 1.397 -21.103 1.00 64.88 206 LYS A CA 1
ATOM 1527 C C . LYS A 1 206 ? -12.965 1.870 -19.939 1.00 64.88 206 LYS A C 1
ATOM 1529 O O . LYS A 1 206 ? -12.749 1.113 -19.001 1.00 64.88 206 LYS A O 1
ATOM 1534 N N . LEU A 1 207 ? -12.543 3.137 -19.970 1.00 65.06 207 LEU A N 1
ATOM 1535 C CA . LEU A 1 207 ? -11.835 3.775 -18.856 1.00 65.06 207 LEU A CA 1
ATOM 1536 C C . LEU A 1 207 ? -12.713 3.805 -17.591 1.00 65.06 207 LEU A C 1
ATOM 1538 O O . LEU A 1 207 ? -12.243 3.470 -16.516 1.00 65.06 207 LEU A O 1
ATOM 1542 N N . LYS A 1 208 ? -14.004 4.136 -17.714 1.00 63.12 208 LYS A N 1
ATOM 1543 C CA . LYS A 1 208 ? -14.966 4.267 -16.605 1.00 63.12 208 LYS A CA 1
ATOM 1544 C C . LYS A 1 208 ? -15.377 2.933 -15.978 1.00 63.12 208 LYS A C 1
ATOM 1546 O O . LYS A 1 208 ? -15.505 2.863 -14.762 1.00 63.12 208 LYS A O 1
ATOM 1551 N N . LYS A 1 209 ? -15.641 1.904 -16.792 1.00 60.19 209 LYS A N 1
ATOM 1552 C CA . LYS A 1 209 ? -16.151 0.595 -16.347 1.00 60.19 209 LYS A CA 1
ATOM 1553 C C . LYS A 1 209 ? -15.149 -0.140 -15.455 1.00 60.19 209 LYS A C 1
ATOM 1555 O O . LYS A 1 209 ? -15.570 -0.955 -14.646 1.00 60.19 209 LYS A O 1
ATOM 1560 N N . GLU A 1 210 ? -13.860 0.162 -15.601 1.00 52.56 210 GLU A N 1
ATOM 1561 C CA . GLU A 1 210 ? -12.776 -0.513 -14.880 1.00 52.56 210 GLU A CA 1
ATOM 1562 C C . GLU A 1 210 ? -11.970 0.425 -13.957 1.00 52.56 210 GLU A C 1
ATOM 1564 O O . GLU A 1 210 ? -11.311 -0.061 -13.046 1.00 52.56 210 GLU A O 1
ATOM 1569 N N . ALA A 1 211 ? -12.085 1.758 -14.089 1.00 51.62 211 ALA A N 1
ATOM 1570 C CA . ALA A 1 211 ? -11.619 2.730 -13.081 1.00 51.62 211 ALA A CA 1
ATOM 1571 C C . ALA A 1 211 ? -12.573 2.864 -11.873 1.00 51.62 211 ALA A C 1
ATOM 1573 O O . ALA A 1 211 ? -12.486 3.829 -11.113 1.00 51.62 211 ALA A O 1
ATOM 1574 N N . SER A 1 212 ? -13.513 1.930 -11.697 1.00 44.75 212 SER A N 1
ATOM 1575 C CA . SER A 1 212 ? -14.636 2.038 -10.757 1.00 44.75 212 SER A CA 1
ATOM 1576 C C . SER A 1 212 ? -14.246 2.093 -9.275 1.00 44.75 212 SER A C 1
ATOM 1578 O O . SER A 1 212 ? -15.114 2.370 -8.454 1.00 44.75 212 SER A O 1
ATOM 1580 N N . GLU A 1 213 ? -12.973 1.882 -8.924 1.00 52.84 213 GLU A N 1
ATOM 1581 C CA . GLU A 1 213 ? -12.530 1.742 -7.524 1.00 52.84 213 GLU A CA 1
ATOM 1582 C C . GLU A 1 213 ? -11.489 2.787 -7.088 1.00 52.84 213 GLU A C 1
ATOM 1584 O O . GLU A 1 213 ? -11.427 3.170 -5.911 1.00 52.84 213 GLU A O 1
ATOM 1589 N N . GLN A 1 214 ? -10.702 3.320 -8.033 1.00 62.09 214 GLN A N 1
ATOM 1590 C CA . GLN A 1 214 ? -9.722 4.382 -7.796 1.00 62.09 214 GLN A CA 1
ATOM 1591 C C . GLN A 1 214 ? -9.568 5.279 -9.031 1.00 62.09 214 GLN A C 1
ATOM 1593 O O . GLN A 1 214 ? -9.396 4.805 -10.152 1.00 62.09 214 GLN A O 1
ATOM 1598 N N . ARG A 1 215 ? -9.599 6.598 -8.811 1.00 76.62 215 ARG A N 1
ATOM 1599 C CA . ARG A 1 215 ? -9.411 7.604 -9.867 1.00 76.62 215 ARG A CA 1
ATOM 1600 C C . ARG A 1 215 ? -7.946 7.691 -10.274 1.00 76.62 215 ARG A C 1
ATOM 1602 O O . ARG A 1 215 ? -7.065 7.625 -9.421 1.00 76.62 215 ARG A O 1
ATOM 1609 N N . ILE A 1 216 ? -7.706 7.932 -11.558 1.00 81.62 216 ILE A N 1
ATOM 1610 C CA . ILE A 1 216 ? -6.382 8.274 -12.083 1.00 81.62 216 ILE A CA 1
ATOM 1611 C C . ILE A 1 216 ? -6.034 9.675 -11.572 1.00 81.62 216 ILE A C 1
ATOM 1613 O O . ILE A 1 216 ? -6.778 10.635 -11.799 1.00 81.62 216 ILE A O 1
ATOM 1617 N N . GLU A 1 217 ? -4.928 9.814 -10.849 1.00 87.38 217 GLU A N 1
ATOM 1618 C CA . GLU A 1 217 ? -4.516 11.119 -10.333 1.00 87.38 217 GLU A CA 1
ATOM 1619 C C . GLU A 1 217 ? -3.823 11.910 -11.440 1.00 87.38 217 GLU A C 1
ATOM 1621 O O . GLU A 1 217 ? -2.863 11.436 -12.026 1.00 87.38 217 GLU A O 1
ATOM 1626 N N . VAL A 1 218 ? -4.274 13.125 -11.733 1.00 88.56 218 VAL A N 1
ATOM 1627 C CA . VAL A 1 218 ? -3.543 14.049 -12.607 1.00 88.56 218 VAL A CA 1
ATOM 1628 C C . VAL A 1 218 ? -2.832 15.046 -11.708 1.00 88.56 218 VAL A C 1
ATOM 1630 O O . VAL A 1 218 ? -3.463 15.921 -11.118 1.00 88.56 218 VAL A O 1
ATOM 1633 N N . LEU A 1 219 ? -1.525 14.885 -11.555 1.00 87.81 219 LEU A N 1
ATOM 1634 C CA . LEU A 1 219 ? -0.699 15.762 -10.740 1.00 87.81 219 LEU A CA 1
ATOM 1635 C C . LEU A 1 219 ? -0.240 16.945 -11.592 1.00 87.81 219 LEU A C 1
ATOM 1637 O O . LEU A 1 219 ? 0.180 16.767 -12.733 1.00 87.81 219 LEU A O 1
ATOM 1641 N N . VAL A 1 220 ? -0.301 18.151 -11.043 1.00 85.06 220 VAL A N 1
ATOM 1642 C CA . VAL A 1 220 ? 0.202 19.376 -11.680 1.00 85.06 220 VAL A CA 1
ATOM 1643 C C . VAL A 1 220 ? 1.169 20.083 -10.742 1.00 85.06 220 VAL A C 1
ATOM 1645 O O . VAL A 1 220 ? 0.917 20.165 -9.542 1.00 85.06 220 VAL A O 1
ATOM 1648 N N . ASP A 1 221 ? 2.284 20.591 -11.263 1.00 81.00 221 ASP A N 1
ATOM 1649 C CA . ASP A 1 221 ? 3.259 21.322 -10.446 1.00 81.00 221 ASP A CA 1
ATOM 1650 C C . ASP A 1 221 ? 2.839 22.787 -10.306 1.00 81.00 221 ASP A C 1
ATOM 1652 O O . ASP A 1 221 ? 3.021 23.594 -11.225 1.00 81.00 221 ASP A O 1
ATOM 1656 N N . LEU A 1 222 ? 2.228 23.117 -9.165 1.00 69.25 222 LEU A N 1
ATOM 1657 C CA . LEU A 1 222 ? 1.824 24.479 -8.831 1.00 69.25 222 LEU A CA 1
ATOM 1658 C C . LEU A 1 222 ? 2.608 24.966 -7.612 1.00 69.25 222 LEU A C 1
ATOM 1660 O O . LEU A 1 222 ? 2.551 24.318 -6.560 1.00 69.25 222 LEU A O 1
ATOM 1664 N N . PRO A 1 223 ? 3.281 26.129 -7.681 1.00 60.47 223 PRO A N 1
ATOM 1665 C CA . PRO A 1 223 ? 3.990 26.660 -6.526 1.00 60.47 223 PRO A CA 1
ATOM 1666 C C . PRO A 1 223 ? 3.001 26.944 -5.389 1.00 60.47 223 PRO A C 1
ATOM 1668 O O . PRO A 1 223 ? 2.051 27.711 -5.574 1.00 60.47 223 PRO A O 1
ATOM 1671 N N . THR A 1 224 ? 3.248 26.368 -4.210 1.00 54.81 224 THR A N 1
ATOM 1672 C CA . THR A 1 224 ? 2.381 26.456 -3.016 1.00 54.81 224 THR A CA 1
ATOM 1673 C C . THR A 1 224 ? 2.144 27.885 -2.533 1.00 54.81 224 THR A C 1
ATOM 1675 O O . THR A 1 224 ? 1.064 28.185 -2.032 1.00 54.81 224 THR A O 1
ATOM 1678 N N . ASP A 1 225 ? 3.116 28.776 -2.749 1.00 53.00 225 ASP A N 1
ATOM 1679 C CA . ASP A 1 225 ? 3.060 30.187 -2.343 1.00 53.00 225 ASP A CA 1
ATOM 1680 C C . ASP A 1 225 ? 2.767 31.151 -3.503 1.00 53.00 225 ASP A C 1
ATOM 1682 O O . ASP A 1 225 ? 2.750 32.378 -3.326 1.00 53.00 225 ASP A O 1
ATOM 1686 N N . SER A 1 226 ? 2.534 30.632 -4.717 1.00 48.16 226 SER A N 1
ATOM 1687 C CA . SER A 1 226 ? 2.176 31.502 -5.833 1.00 48.16 226 SER A CA 1
ATOM 1688 C C . SER A 1 226 ? 0.767 32.045 -5.619 1.00 48.16 226 SER A C 1
ATOM 1690 O O . SER A 1 226 ? -0.232 31.337 -5.689 1.00 48.16 226 SER A O 1
ATOM 1692 N N . ARG A 1 227 ? 0.681 33.356 -5.365 1.00 44.06 227 ARG A N 1
ATOM 1693 C CA . ARG A 1 227 ? -0.600 34.068 -5.242 1.00 44.06 227 ARG A CA 1
ATOM 1694 C C . ARG A 1 227 ? -1.464 33.944 -6.503 1.00 44.06 227 ARG A C 1
ATOM 1696 O O . ARG A 1 227 ? -2.659 34.194 -6.413 1.00 44.06 227 ARG A O 1
ATOM 1703 N N . TYR A 1 228 ? -0.869 33.585 -7.646 1.00 45.81 228 TYR A N 1
ATOM 1704 C CA . TYR A 1 228 ? -1.501 33.542 -8.961 1.00 45.81 228 TYR A CA 1
ATOM 1705 C C . TYR A 1 228 ? -0.883 32.440 -9.825 1.00 45.81 228 TYR A C 1
ATOM 1707 O O . TYR A 1 228 ? 0.342 32.373 -9.938 1.00 45.81 228 TYR A O 1
ATOM 1715 N N . VAL A 1 229 ? -1.727 31.641 -10.481 1.00 51.88 229 VAL A N 1
ATOM 1716 C CA . VAL A 1 229 ? -1.310 30.619 -11.450 1.00 51.88 229 VAL A CA 1
ATOM 1717 C C . VAL A 1 229 ? -1.783 31.042 -12.841 1.00 51.88 229 VAL A C 1
ATOM 1719 O O . VAL A 1 229 ? -2.906 31.520 -13.002 1.00 51.88 229 VAL A O 1
ATOM 1722 N N . ILE A 1 230 ? -0.921 30.906 -13.849 1.00 56.25 230 ILE A N 1
ATOM 1723 C CA . ILE A 1 230 ? -1.302 31.132 -15.249 1.00 56.25 230 ILE A CA 1
ATOM 1724 C C . ILE A 1 230 ? -2.294 30.024 -15.642 1.00 56.25 230 ILE A C 1
ATOM 1726 O O . ILE A 1 230 ? -1.975 28.855 -15.417 1.00 56.25 230 ILE A O 1
ATOM 1730 N N . PRO A 1 231 ? -3.479 30.339 -16.203 1.00 55.03 231 PRO A N 1
ATOM 1731 C CA . PRO A 1 231 ? -4.376 29.321 -16.736 1.00 55.03 231 PRO A CA 1
ATOM 1732 C C . PRO A 1 231 ? -3.639 28.457 -17.753 1.00 55.03 231 PRO A C 1
ATOM 1734 O O . PRO A 1 231 ? -3.166 28.963 -18.769 1.00 55.03 231 PRO A O 1
ATOM 1737 N N . ARG A 1 232 ? -3.543 27.162 -17.467 1.00 68.88 232 ARG A N 1
ATOM 1738 C CA . ARG A 1 232 ? -2.953 26.173 -18.366 1.00 68.88 232 ARG A CA 1
ATOM 1739 C C . ARG A 1 232 ? -4.036 25.257 -18.895 1.00 68.88 232 ARG A C 1
ATOM 1741 O O . ARG A 1 232 ? -4.946 24.883 -18.149 1.00 68.88 232 ARG A O 1
ATOM 1748 N N . ASP A 1 233 ? -3.919 24.913 -20.168 1.00 78.94 233 ASP A N 1
ATOM 1749 C CA . ASP A 1 233 ? -4.667 23.812 -20.756 1.00 78.94 233 ASP A CA 1
ATOM 1750 C C . ASP A 1 233 ? -4.175 22.522 -20.114 1.00 78.94 233 ASP A C 1
ATOM 1752 O O . ASP A 1 233 ? -2.978 22.269 -20.084 1.00 78.94 233 ASP A O 1
ATOM 1756 N N . LEU A 1 234 ? -5.082 21.736 -19.539 1.00 82.25 234 LEU A N 1
ATOM 1757 C CA . LEU A 1 234 ? -4.702 20.506 -18.847 1.00 82.25 234 LEU A CA 1
ATOM 1758 C C . LEU A 1 234 ? -5.289 19.288 -19.532 1.00 82.25 234 LEU A C 1
ATOM 1760 O O . LEU A 1 234 ? -4.558 18.340 -19.803 1.00 82.25 234 LEU A O 1
ATOM 1764 N N . ILE A 1 235 ? -6.590 19.311 -19.833 1.00 84.94 235 ILE A N 1
ATOM 1765 C CA . ILE A 1 235 ? -7.270 18.161 -20.432 1.00 84.94 235 ILE A CA 1
ATOM 1766 C C . ILE A 1 235 ? -8.181 18.615 -21.569 1.00 84.94 235 ILE A C 1
ATOM 1768 O O . ILE A 1 235 ? -9.112 19.372 -21.324 1.00 84.94 235 ILE A O 1
ATOM 1772 N N . SER A 1 236 ? -7.961 18.144 -22.794 1.00 87.12 236 SER A N 1
ATOM 1773 C CA . SER A 1 236 ? -8.901 18.325 -23.915 1.00 87.12 236 SER A CA 1
ATOM 1774 C C . SER A 1 236 ? -9.711 17.072 -24.199 1.00 87.12 236 SER A C 1
ATOM 1776 O O . SER A 1 236 ? -9.282 15.962 -23.886 1.00 87.12 236 SER A O 1
ATOM 1778 N N . LEU A 1 237 ? -10.879 17.263 -24.818 1.00 80.88 237 LEU A N 1
ATOM 1779 C CA . LEU A 1 237 ? -11.813 16.200 -25.193 1.00 80.88 237 LEU A CA 1
ATOM 1780 C C . LEU A 1 237 ? -12.170 16.298 -26.684 1.00 80.88 237 LEU A C 1
ATOM 1782 O O . LEU A 1 237 ? -12.613 17.357 -27.124 1.00 80.88 237 LEU A O 1
ATOM 1786 N N . GLU A 1 238 ? -12.036 15.207 -27.447 1.00 72.44 238 GLU A N 1
ATOM 1787 C CA . GLU A 1 238 ? -12.230 15.241 -28.913 1.00 72.44 238 GLU A CA 1
ATOM 1788 C C . GLU A 1 238 ? -13.699 15.125 -29.375 1.00 72.44 238 GLU A C 1
ATOM 1790 O O . GLU A 1 238 ? -14.034 15.575 -30.466 1.00 72.44 238 GLU A O 1
ATOM 1795 N N . SER A 1 239 ? -14.628 14.563 -28.588 1.00 60.19 239 SER A N 1
ATOM 1796 C CA . SER A 1 239 ? -16.039 14.385 -29.028 1.00 60.19 239 SER A CA 1
ATOM 1797 C C . SER A 1 239 ? -17.063 14.248 -27.888 1.00 60.19 239 SER A C 1
ATOM 1799 O O . SER A 1 239 ? -18.195 13.816 -28.087 1.00 60.19 239 SER A O 1
ATOM 1801 N N . TYR A 1 240 ? -16.694 14.615 -26.662 1.00 60.22 240 TYR A N 1
ATOM 1802 C CA . TYR A 1 240 ? -17.409 14.208 -25.445 1.00 60.22 240 TYR A CA 1
ATOM 1803 C C . TYR A 1 240 ? -18.304 15.297 -24.846 1.00 60.22 240 TYR A C 1
ATOM 1805 O O . TYR A 1 240 ? -18.263 15.551 -23.640 1.00 60.22 240 TYR A O 1
ATOM 1813 N N . HIS A 1 241 ? -19.124 15.961 -25.667 1.00 55.56 241 HIS A N 1
ATOM 1814 C CA . HIS A 1 241 ? -19.959 17.062 -25.172 1.00 55.56 241 HIS A CA 1
ATOM 1815 C C . HIS A 1 241 ? -20.922 16.642 -24.046 1.00 55.56 241 HIS A C 1
ATOM 1817 O O . HIS A 1 241 ? -21.131 17.429 -23.122 1.00 55.56 241 HIS A O 1
ATOM 1823 N N . GLU A 1 242 ? -21.419 15.403 -24.085 1.00 56.06 242 GLU A N 1
ATOM 1824 C CA . GLU A 1 242 ? -22.347 14.824 -23.100 1.00 56.06 242 GLU A CA 1
ATOM 1825 C C . GLU A 1 242 ? -21.648 14.194 -21.879 1.00 56.06 242 GLU A C 1
ATOM 1827 O O . GLU A 1 242 ? -22.288 13.925 -20.868 1.00 56.06 242 GLU A O 1
ATOM 1832 N N . LEU A 1 243 ? -20.323 13.992 -21.929 1.00 58.88 243 LEU A N 1
ATOM 1833 C CA . LEU A 1 243 ? -19.555 13.285 -20.891 1.00 58.88 243 LEU A CA 1
ATOM 1834 C C . LEU A 1 243 ? -18.596 14.191 -20.102 1.00 58.88 243 LEU A C 1
ATOM 1836 O O . LEU A 1 243 ? -17.823 13.694 -19.281 1.00 58.88 243 LEU A O 1
ATOM 1840 N N . LYS A 1 244 ? -18.676 15.518 -20.283 1.00 65.62 244 LYS A N 1
ATOM 1841 C CA . LYS A 1 244 ? -17.838 16.511 -19.581 1.00 65.62 244 LYS A CA 1
ATOM 1842 C C . LYS A 1 244 ? -17.827 16.328 -18.062 1.00 65.62 244 LYS A C 1
ATOM 1844 O O . LYS A 1 244 ? -16.770 16.437 -17.457 1.00 65.62 244 LYS A O 1
ATOM 1849 N N . SER A 1 245 ? -18.965 16.001 -17.450 1.00 62.31 245 SER A N 1
ATOM 1850 C CA . SER A 1 245 ? -19.067 15.758 -16.001 1.00 62.31 245 SER A CA 1
ATOM 1851 C C . SER A 1 245 ? -18.487 14.403 -15.569 1.00 62.31 245 SER A C 1
ATOM 1853 O O . SER A 1 245 ? -18.034 14.245 -14.440 1.00 62.31 245 SER A O 1
ATOM 1855 N N . THR A 1 246 ? -18.427 13.418 -16.473 1.00 67.75 246 THR A N 1
ATOM 1856 C CA . THR A 1 246 ? -17.906 12.071 -16.175 1.00 67.75 246 THR A CA 1
ATOM 1857 C C . THR A 1 246 ? -16.384 12.058 -16.040 1.00 67.75 246 THR A C 1
ATOM 1859 O O . THR A 1 246 ? -15.839 11.151 -15.413 1.00 67.75 246 THR A O 1
ATOM 1862 N N . ILE A 1 247 ? -15.682 13.077 -16.550 1.00 71.69 247 ILE A N 1
ATOM 1863 C CA . ILE A 1 247 ? -14.222 13.163 -16.434 1.00 71.69 247 ILE A CA 1
ATOM 1864 C C . ILE A 1 247 ? -13.760 13.129 -14.974 1.00 71.69 247 ILE A C 1
ATOM 1866 O O . ILE A 1 247 ? -12.780 12.463 -14.662 1.00 71.69 247 ILE A O 1
ATOM 1870 N N . PHE A 1 248 ? -14.515 13.756 -14.069 1.00 71.81 248 PHE A N 1
ATOM 1871 C CA . PHE A 1 248 ? -14.209 13.812 -12.641 1.00 71.81 248 PHE A CA 1
ATOM 1872 C C . PHE A 1 248 ? -14.481 12.491 -11.912 1.00 71.81 248 PHE A C 1
ATOM 1874 O O . PHE A 1 248 ? -13.981 12.287 -10.808 1.00 71.81 248 PHE A O 1
ATOM 1881 N N . LYS A 1 249 ? -15.222 11.567 -12.541 1.00 70.25 249 LYS A N 1
ATOM 1882 C CA . LYS A 1 249 ? -15.386 10.183 -12.066 1.00 70.25 249 LYS A CA 1
ATOM 1883 C C . LYS A 1 249 ? -14.164 9.327 -12.380 1.00 70.25 249 LYS A C 1
ATOM 1885 O O . LYS A 1 249 ? -13.915 8.368 -11.663 1.00 70.25 249 LYS A O 1
ATOM 1890 N N . ILE A 1 250 ? -13.420 9.681 -13.429 1.00 74.12 250 ILE A N 1
ATOM 1891 C CA . ILE A 1 250 ? -12.262 8.929 -13.930 1.00 74.12 250 ILE A CA 1
ATOM 1892 C C . ILE A 1 250 ? -10.956 9.535 -13.402 1.00 74.12 250 ILE A C 1
ATOM 1894 O O . ILE A 1 250 ? -10.072 8.805 -12.958 1.00 74.12 250 ILE A O 1
ATOM 1898 N N . PHE A 1 251 ? -10.846 10.865 -13.407 1.00 79.75 251 PHE A N 1
ATOM 1899 C CA . PHE A 1 251 ? -9.639 11.600 -13.048 1.00 79.75 251 PHE A CA 1
ATOM 1900 C C . PHE A 1 251 ? -9.827 12.443 -11.787 1.00 79.75 251 PHE A C 1
ATOM 1902 O O . PHE A 1 251 ? -10.875 13.045 -11.553 1.00 79.75 251 PHE A O 1
ATOM 1909 N N . SER A 1 252 ? -8.764 12.536 -10.994 1.00 81.31 252 SER A N 1
ATOM 1910 C CA . SER A 1 252 ? -8.646 13.440 -9.854 1.00 81.31 252 SER A CA 1
ATOM 1911 C C . SER A 1 252 ? -7.461 14.370 -10.075 1.00 81.31 252 SER A C 1
ATOM 1913 O O . SER A 1 252 ? -6.321 13.924 -9.990 1.00 81.31 252 SER A O 1
ATOM 1915 N N . VAL A 1 253 ? -7.702 15.662 -10.296 1.00 81.44 253 VAL A N 1
ATOM 1916 C CA . VAL A 1 253 ? -6.610 16.617 -10.541 1.00 81.44 253 VAL A CA 1
ATOM 1917 C C . VAL A 1 253 ? -6.132 17.234 -9.232 1.00 81.44 253 VAL A C 1
ATOM 1919 O O . VAL A 1 253 ? -6.941 17.782 -8.481 1.00 81.44 253 VAL A O 1
ATOM 1922 N N . LYS A 1 254 ? -4.833 17.123 -8.946 1.00 81.12 254 LYS A N 1
ATOM 1923 C CA . LYS A 1 254 ? -4.207 17.533 -7.683 1.00 81.12 254 LYS A CA 1
ATOM 1924 C C . LYS A 1 254 ? -2.921 18.315 -7.917 1.00 81.12 254 LYS A C 1
ATOM 1926 O O . LYS A 1 254 ? -2.210 18.092 -8.891 1.00 81.12 254 LYS A O 1
ATOM 1931 N N . ASN A 1 255 ? -2.592 19.201 -6.990 1.00 75.12 255 ASN A N 1
ATOM 1932 C CA . ASN A 1 255 ? -1.294 19.856 -6.960 1.00 75.12 255 ASN A CA 1
ATOM 1933 C C . ASN A 1 255 ? -0.238 18.874 -6.438 1.00 75.12 255 ASN A C 1
ATOM 1935 O O . ASN A 1 255 ? -0.442 18.257 -5.399 1.00 75.12 255 ASN A O 1
ATOM 1939 N N . LEU A 1 256 ? 0.898 18.742 -7.118 1.00 76.94 256 LEU A N 1
ATOM 1940 C CA . LEU A 1 256 ? 1.982 17.856 -6.698 1.00 76.94 256 LEU A CA 1
ATOM 1941 C C . LEU A 1 256 ? 2.559 18.241 -5.325 1.00 76.94 256 LEU A C 1
ATOM 1943 O O . LEU A 1 256 ? 2.967 17.366 -4.565 1.00 76.94 256 LEU A O 1
ATOM 1947 N N . ASN A 1 257 ? 2.609 19.538 -5.011 1.00 68.00 257 ASN A N 1
ATOM 1948 C CA . ASN A 1 257 ? 3.340 20.031 -3.842 1.00 68.00 257 ASN A CA 1
ATOM 1949 C C . ASN A 1 257 ? 2.573 19.867 -2.521 1.00 68.00 257 ASN A C 1
ATOM 1951 O O . ASN A 1 257 ? 3.195 19.745 -1.469 1.00 68.00 257 ASN A O 1
ATOM 1955 N N . ASP A 1 258 ? 1.237 19.854 -2.551 1.00 65.25 258 ASP A N 1
ATOM 1956 C CA . ASP A 1 258 ? 0.412 19.681 -1.347 1.00 65.25 258 ASP A CA 1
ATOM 1957 C C . ASP A 1 258 ? -0.714 18.643 -1.491 1.00 65.25 258 ASP A C 1
ATOM 1959 O O . ASP A 1 258 ? -1.503 18.465 -0.562 1.00 65.25 258 ASP A O 1
ATOM 1963 N N . PHE A 1 259 ? -0.780 17.948 -2.634 1.00 58.88 259 PHE A N 1
ATOM 1964 C CA . PHE A 1 259 ? -1.762 16.913 -2.988 1.00 58.88 259 PHE A CA 1
ATOM 1965 C C . PHE A 1 259 ? -3.229 17.337 -2.838 1.00 58.88 259 PHE A C 1
ATOM 1967 O O . PHE A 1 259 ? -4.126 16.488 -2.830 1.00 58.88 259 PHE A O 1
ATOM 1974 N N . LYS A 1 260 ? -3.501 18.645 -2.757 1.00 67.38 260 LYS A N 1
ATOM 1975 C CA . LYS A 1 260 ? -4.865 19.173 -2.728 1.00 67.38 260 LYS A CA 1
ATOM 1976 C C . LYS A 1 260 ? -5.453 19.188 -4.127 1.00 67.38 260 LYS A C 1
ATOM 1978 O O . LYS A 1 260 ? -4.729 19.383 -5.105 1.00 67.38 260 LYS A O 1
ATOM 1983 N N . HIS A 1 261 ? -6.767 19.004 -4.219 1.00 69.44 261 HIS A N 1
ATOM 1984 C CA . HIS A 1 261 ? -7.457 19.101 -5.494 1.00 69.44 261 HIS A CA 1
ATOM 1985 C C . HIS A 1 261 ? -7.323 20.500 -6.084 1.00 69.44 261 HIS A C 1
ATOM 1987 O O . HIS A 1 261 ? -7.330 21.508 -5.373 1.00 69.44 261 HIS A O 1
ATOM 1993 N N . VAL A 1 262 ? -7.200 20.541 -7.405 1.00 69.38 262 VAL A N 1
ATOM 1994 C CA . VAL A 1 262 ? -7.109 21.790 -8.150 1.00 69.38 262 VAL A CA 1
ATOM 1995 C C . VAL A 1 262 ? -8.388 21.958 -8.960 1.00 69.38 262 VAL A C 1
ATOM 1997 O O . VAL A 1 262 ? -8.727 21.065 -9.740 1.00 69.38 262 VAL A O 1
ATOM 2000 N N . PRO A 1 263 ? -9.102 23.084 -8.804 1.00 66.25 263 PRO A N 1
ATOM 2001 C CA . PRO A 1 263 ? -10.317 23.333 -9.563 1.00 66.25 263 PRO A CA 1
ATOM 2002 C C . PRO A 1 263 ? -10.008 23.478 -11.056 1.00 66.25 263 PRO A C 1
ATOM 2004 O O . PRO A 1 263 ? -9.120 24.238 -11.464 1.00 66.25 263 PRO A O 1
ATOM 2007 N N . LEU A 1 264 ? -10.790 22.765 -11.865 1.00 69.31 264 LEU A N 1
ATOM 2008 C CA . LEU A 1 264 ? -10.764 22.847 -13.320 1.00 69.31 264 LEU A CA 1
ATOM 2009 C C . LEU A 1 264 ? -12.015 23.549 -13.841 1.00 69.31 264 LEU A C 1
ATOM 2011 O O . LEU A 1 264 ? -13.117 23.315 -13.353 1.00 69.31 264 LEU A O 1
ATOM 2015 N N . VAL A 1 265 ? -11.846 24.366 -14.877 1.00 67.44 265 VAL A N 1
ATOM 2016 C CA . VAL A 1 265 ? -12.940 25.046 -15.575 1.00 67.44 265 VAL A CA 1
ATOM 2017 C C . VAL A 1 265 ? -12.960 24.620 -17.027 1.00 67.44 265 VAL A C 1
ATOM 2019 O O . VAL A 1 265 ? -11.948 24.678 -17.723 1.00 67.44 265 VAL A O 1
ATOM 2022 N N . TRP A 1 266 ? -14.132 24.201 -17.494 1.00 72.69 266 TRP A N 1
ATOM 2023 C CA . TRP A 1 266 ? -14.317 23.806 -18.880 1.00 72.69 266 TRP A CA 1
ATOM 2024 C C . TRP A 1 266 ? -14.506 25.027 -19.787 1.00 72.69 266 TRP A C 1
ATOM 2026 O O . TRP A 1 266 ? -15.437 25.817 -19.607 1.00 72.69 266 TRP A O 1
ATOM 2036 N N . ASN A 1 267 ? -13.678 25.132 -20.824 1.00 69.62 267 ASN A N 1
ATOM 2037 C CA . ASN A 1 267 ? -13.789 26.118 -21.888 1.00 69.62 267 ASN A CA 1
ATOM 2038 C C . ASN A 1 267 ? -14.464 25.494 -23.125 1.00 69.62 267 ASN A C 1
ATOM 2040 O O . ASN A 1 267 ? -13.864 24.699 -23.843 1.00 69.62 267 ASN A O 1
ATOM 2044 N N . ASN A 1 268 ? -15.714 25.889 -23.402 1.00 66.31 268 ASN A N 1
ATOM 2045 C CA . ASN A 1 268 ? -16.490 25.385 -24.547 1.00 66.31 268 ASN A CA 1
ATOM 2046 C C . ASN A 1 268 ? -15.930 25.778 -25.918 1.00 66.31 268 ASN A C 1
ATOM 2048 O O . ASN A 1 268 ? -16.218 25.089 -26.887 1.00 66.31 268 ASN A O 1
ATOM 2052 N N . LYS A 1 269 ? -15.206 26.896 -26.017 1.00 65.75 269 LYS A N 1
ATOM 2053 C CA . LYS A 1 269 ? -14.690 27.391 -27.298 1.00 65.75 269 LYS A CA 1
ATOM 2054 C C . LYS A 1 269 ? -13.470 26.592 -27.742 1.00 65.75 269 LYS A C 1
ATOM 2056 O O . LYS A 1 269 ? -13.296 26.342 -28.926 1.00 65.75 269 LYS A O 1
ATOM 2061 N N . GLU A 1 270 ? -12.634 26.227 -26.778 1.00 66.62 270 GLU A N 1
ATOM 2062 C CA . GLU A 1 270 ? -11.356 25.561 -27.028 1.00 66.62 270 GLU A CA 1
ATOM 2063 C C . GLU A 1 270 ? -11.437 24.046 -26.791 1.00 66.62 270 GLU A C 1
ATOM 2065 O O . GLU A 1 270 ? -10.555 23.316 -27.222 1.00 66.62 270 GLU A O 1
ATOM 2070 N N . ASN A 1 271 ? -12.513 23.559 -26.163 1.00 74.38 271 ASN A N 1
ATOM 2071 C CA . ASN A 1 271 ? -12.700 22.163 -25.760 1.00 74.38 271 ASN A CA 1
ATOM 2072 C C . ASN A 1 271 ? -11.620 21.648 -24.786 1.00 74.38 271 ASN A C 1
ATOM 2074 O O . ASN A 1 271 ? -11.187 20.496 -24.868 1.00 74.38 271 ASN A O 1
ATOM 2078 N N . PHE A 1 272 ? -11.230 22.499 -23.827 1.00 77.44 272 PHE A N 1
ATOM 2079 C CA . PHE A 1 272 ? -10.264 22.186 -22.767 1.00 77.44 272 PHE A CA 1
ATOM 2080 C C . PHE A 1 272 ? -10.828 22.437 -21.367 1.00 77.44 272 PHE A C 1
ATOM 2082 O O . PHE A 1 272 ? -11.479 23.449 -21.111 1.00 77.44 272 PHE A O 1
ATOM 2089 N N . PHE A 1 273 ? -10.478 21.566 -20.427 1.00 77.25 273 PHE A N 1
ATOM 2090 C CA . PHE A 1 273 ? -10.403 21.895 -19.014 1.00 77.25 273 PHE A CA 1
ATOM 2091 C C . PHE A 1 273 ? -9.117 22.669 -18.741 1.00 77.25 273 PHE A C 1
ATOM 2093 O O . PHE A 1 273 ? -8.010 22.180 -18.993 1.00 77.25 273 PHE A O 1
ATOM 2100 N N . LYS A 1 274 ? -9.289 23.870 -18.198 1.00 76.00 274 LYS A N 1
ATOM 2101 C CA . LYS A 1 274 ? -8.215 24.766 -17.791 1.00 76.00 274 LYS A CA 1
ATOM 2102 C C . LYS A 1 274 ? -8.143 24.869 -16.283 1.00 76.00 274 LYS A C 1
ATOM 2104 O O . LYS A 1 274 ? -9.155 24.792 -15.589 1.00 76.00 274 LYS A O 1
ATOM 2109 N N . LEU A 1 275 ? -6.942 25.114 -15.787 1.00 67.69 275 LEU A N 1
ATOM 2110 C CA . LEU A 1 275 ? -6.731 25.436 -14.386 1.00 67.69 275 LEU A CA 1
ATOM 2111 C C . LEU A 1 275 ? -7.368 26.783 -14.016 1.00 67.69 275 LEU A C 1
ATOM 2113 O O . LEU A 1 275 ? -7.269 27.755 -14.771 1.00 67.69 275 LEU A O 1
ATOM 2117 N N . TRP A 1 276 ? -7.996 26.855 -12.842 1.00 64.38 276 TRP A N 1
ATOM 2118 C CA . TRP A 1 276 ? -8.605 28.095 -12.368 1.00 64.38 276 TRP A CA 1
ATOM 2119 C C . TRP A 1 276 ? -7.556 29.190 -12.063 1.00 64.38 276 TRP A C 1
ATOM 2121 O O . TRP A 1 276 ? -6.660 28.963 -11.248 1.00 64.38 276 TRP A O 1
ATOM 2131 N N . PRO A 1 277 ? -7.680 30.405 -12.634 1.00 54.81 277 PRO A N 1
ATOM 2132 C CA . PRO A 1 277 ? -6.691 31.484 -12.498 1.00 54.81 277 PRO A CA 1
ATOM 2133 C C . PRO A 1 277 ? -6.442 32.006 -11.072 1.00 54.81 277 PRO A C 1
ATOM 2135 O O . PRO A 1 277 ? -5.388 32.598 -10.823 1.00 54.81 277 PRO A O 1
ATOM 2138 N N . ASP A 1 278 ? -7.403 31.860 -10.151 1.00 56.34 278 ASP A N 1
ATOM 2139 C CA . ASP A 1 278 ? -7.309 32.369 -8.773 1.00 56.34 278 ASP A CA 1
ATOM 2140 C C . ASP A 1 278 ? -7.553 31.246 -7.757 1.00 56.34 278 ASP A C 1
ATOM 2142 O O . ASP A 1 278 ? -8.614 31.126 -7.136 1.00 56.34 278 ASP A O 1
ATOM 2146 N N . THR A 1 279 ? -6.557 30.371 -7.625 1.00 54.97 279 THR A N 1
ATOM 2147 C CA . THR A 1 279 ? -6.568 29.236 -6.692 1.00 54.97 279 THR A CA 1
ATOM 2148 C C . THR A 1 279 ? -6.823 29.675 -5.249 1.00 54.97 279 THR A C 1
ATOM 2150 O O . THR A 1 279 ? -7.490 28.953 -4.511 1.00 54.97 279 THR A O 1
ATOM 2153 N N . LYS A 1 280 ? -6.387 30.878 -4.849 1.00 56.03 280 LYS A N 1
ATOM 2154 C CA . LYS A 1 280 ? -6.643 31.429 -3.513 1.00 56.03 280 LYS A CA 1
ATOM 2155 C C . LYS A 1 280 ? -8.126 31.719 -3.295 1.00 56.03 280 LYS A C 1
ATOM 2157 O O . LYS A 1 280 ? -8.652 31.348 -2.251 1.00 56.03 280 LYS A O 1
ATOM 2162 N N . LEU A 1 281 ? -8.811 32.317 -4.273 1.00 56.28 281 LEU A N 1
ATOM 2163 C CA . LEU A 1 281 ? -10.254 32.552 -4.189 1.00 56.28 281 LEU A CA 1
ATOM 2164 C C . LEU A 1 281 ? -11.031 31.242 -4.000 1.00 56.28 281 LEU A C 1
ATOM 2166 O O . LEU A 1 281 ? -11.966 31.200 -3.202 1.00 56.28 281 LEU A O 1
ATOM 2170 N N . PHE A 1 282 ? -10.626 30.178 -4.698 1.00 55.59 282 PHE A N 1
ATOM 2171 C CA . PHE A 1 282 ? -11.224 28.853 -4.532 1.00 55.59 282 PHE A CA 1
ATOM 2172 C C . PHE A 1 282 ? -10.916 28.247 -3.155 1.00 55.59 282 PHE A C 1
ATOM 2174 O O . PHE A 1 282 ? -11.814 27.736 -2.495 1.00 55.59 282 PHE A O 1
ATOM 2181 N N . VAL A 1 283 ? -9.673 28.355 -2.678 1.00 57.34 283 VAL A N 1
ATOM 2182 C CA . VAL A 1 283 ? -9.280 27.895 -1.335 1.00 57.34 283 VAL A CA 1
ATOM 2183 C C . VAL A 1 283 ? -10.042 28.643 -0.237 1.00 57.34 283 VAL A C 1
ATOM 2185 O O . VAL A 1 283 ? -10.469 28.026 0.738 1.00 57.34 283 VAL A O 1
ATOM 2188 N N . ASP A 1 284 ? -10.230 29.955 -0.375 1.00 58.31 284 ASP A N 1
ATOM 2189 C CA . ASP A 1 284 ? -10.972 30.774 0.587 1.00 58.31 284 ASP A CA 1
ATOM 2190 C C . ASP A 1 284 ? -12.470 30.430 0.569 1.00 58.31 284 ASP A C 1
ATOM 2192 O O . ASP A 1 284 ? -13.069 30.269 1.633 1.00 58.31 284 ASP A O 1
ATOM 2196 N N . PHE A 1 285 ? -13.053 30.228 -0.619 1.00 60.47 285 PHE A N 1
ATOM 2197 C CA . PHE A 1 285 ? -14.405 29.682 -0.770 1.00 60.47 285 PHE A CA 1
ATOM 2198 C C . PHE A 1 285 ? -14.546 28.326 -0.064 1.00 60.47 285 PHE A C 1
ATOM 2200 O O . PHE A 1 285 ? -15.443 28.145 0.754 1.00 60.47 285 PHE A O 1
ATOM 2207 N N . TYR A 1 286 ? -13.628 27.393 -0.328 1.00 56.84 286 TYR A N 1
ATOM 2208 C CA . TYR A 1 286 ? -13.651 26.050 0.247 1.00 56.84 286 TYR A CA 1
ATOM 2209 C C . TYR A 1 286 ? -13.538 26.068 1.775 1.00 56.84 286 TYR A C 1
ATOM 2211 O O . TYR A 1 286 ? -14.257 25.343 2.460 1.00 56.84 286 TYR A O 1
ATOM 2219 N N . LYS A 1 287 ? -12.679 26.929 2.338 1.00 60.34 287 LYS A N 1
ATOM 2220 C CA . LYS A 1 287 ? -12.575 27.117 3.795 1.00 60.34 287 LYS A CA 1
ATOM 2221 C C . LYS A 1 287 ? -13.900 27.568 4.406 1.00 60.34 287 LYS A C 1
ATOM 2223 O O . LYS A 1 287 ? -14.287 27.031 5.439 1.00 60.34 287 LYS A O 1
ATOM 2228 N N . ILE A 1 288 ? -14.581 28.523 3.772 1.00 62.34 288 ILE A N 1
ATOM 2229 C CA . ILE A 1 288 ? -15.876 29.037 4.238 1.00 62.34 288 ILE A CA 1
ATOM 2230 C C . ILE A 1 288 ? -16.952 27.957 4.122 1.00 62.34 288 ILE A C 1
ATOM 2232 O O . ILE A 1 288 ? -17.673 27.718 5.087 1.00 62.34 288 ILE A O 1
ATOM 2236 N N . LEU A 1 289 ? -17.006 27.252 2.989 1.00 61.09 289 LEU A N 1
ATOM 2237 C CA . LEU A 1 289 ? -17.942 26.151 2.773 1.00 61.09 289 LEU A CA 1
ATOM 2238 C C . LEU A 1 289 ? -17.756 25.046 3.822 1.00 61.09 289 LEU A C 1
ATOM 2240 O O . LEU A 1 289 ? -18.727 24.592 4.422 1.00 61.09 289 LEU A O 1
ATOM 2244 N N . LYS A 1 290 ? -16.505 24.656 4.096 1.00 58.44 290 LYS A N 1
ATOM 2245 C CA . LYS A 1 290 ? -16.169 23.671 5.129 1.00 58.44 290 LYS A CA 1
ATOM 2246 C C . LYS A 1 290 ? -16.556 24.152 6.526 1.00 58.44 290 LYS A C 1
ATOM 2248 O O . LYS A 1 290 ? -17.143 23.392 7.284 1.00 58.44 290 LYS A O 1
ATOM 2253 N N . GLN A 1 291 ? -16.269 25.409 6.862 1.00 66.25 291 GLN A N 1
ATOM 2254 C CA . GLN A 1 291 ? -16.655 25.982 8.149 1.00 66.25 291 GLN A CA 1
ATOM 2255 C C . GLN A 1 291 ? -18.180 25.956 8.339 1.00 66.25 291 GLN A C 1
ATOM 2257 O O . GLN A 1 291 ? -18.657 25.540 9.391 1.00 66.25 291 GLN A O 1
ATOM 2262 N N . LYS A 1 292 ? -18.944 26.352 7.315 1.00 62.59 292 LYS A N 1
ATOM 2263 C CA . LYS A 1 292 ? -20.413 26.335 7.330 1.00 62.59 292 LYS A CA 1
ATOM 2264 C C . LYS A 1 292 ? -20.974 24.923 7.433 1.00 62.59 292 LYS A C 1
ATOM 2266 O O . LYS A 1 292 ? -21.906 24.687 8.192 1.00 62.59 292 LYS A O 1
ATOM 2271 N N . HIS A 1 293 ? -20.371 23.974 6.729 1.00 59.69 293 HIS A N 1
ATOM 2272 C CA . HIS A 1 293 ? -20.695 22.560 6.860 1.00 59.69 293 HIS A CA 1
ATOM 2273 C C . HIS A 1 293 ? -20.453 22.042 8.288 1.00 59.69 293 HIS A C 1
ATOM 2275 O O . HIS A 1 293 ? -21.335 21.417 8.872 1.00 59.69 293 HIS A O 1
ATOM 2281 N N . ASP A 1 294 ? -19.300 22.355 8.885 1.00 58.88 294 ASP A N 1
ATOM 2282 C CA . ASP A 1 294 ? -18.981 21.971 10.263 1.00 58.88 294 ASP A CA 1
ATOM 2283 C C . ASP A 1 294 ? -19.952 22.622 11.274 1.00 58.88 294 ASP A C 1
ATOM 2285 O O . ASP A 1 294 ? -20.294 22.007 12.285 1.00 58.88 294 ASP A O 1
ATOM 2289 N N . GLU A 1 295 ? -20.420 23.849 11.010 1.00 65.31 295 GLU A N 1
ATOM 2290 C CA . GLU A 1 295 ? -21.480 24.529 11.776 1.00 65.31 295 GLU A CA 1
ATOM 2291 C C . GLU A 1 295 ? -22.829 23.791 11.657 1.00 65.31 295 GLU A C 1
ATOM 2293 O O . GLU A 1 295 ? -23.488 23.562 12.674 1.00 65.31 295 GLU A O 1
ATOM 2298 N N . VAL A 1 296 ? -23.210 23.347 10.452 1.00 58.62 296 VAL A N 1
ATOM 2299 C CA . VAL A 1 296 ? -24.443 22.576 10.203 1.00 58.62 296 VAL A CA 1
ATOM 2300 C C . VAL A 1 296 ? -24.403 21.218 10.903 1.00 58.62 296 VAL A C 1
ATOM 2302 O O . VAL A 1 296 ? -25.335 20.909 11.646 1.00 58.62 296 VAL A O 1
ATOM 2305 N N . ILE A 1 297 ? -23.307 20.458 10.771 1.00 52.50 297 ILE A N 1
ATOM 2306 C CA . ILE A 1 297 ? -23.118 19.176 11.476 1.00 52.50 297 ILE A CA 1
ATOM 2307 C C . ILE A 1 297 ? -23.248 19.365 12.989 1.00 52.50 297 ILE A C 1
ATOM 2309 O O . ILE A 1 297 ? -23.950 18.604 13.650 1.00 52.50 297 ILE A O 1
ATOM 2313 N N . LYS A 1 298 ? -22.605 20.398 13.551 1.00 59.78 298 LYS A N 1
ATOM 2314 C CA . LYS A 1 298 ? -22.684 20.693 14.992 1.00 59.78 298 LYS A CA 1
ATOM 2315 C C . LYS A 1 298 ? -24.087 21.091 15.445 1.00 59.78 298 LYS A C 1
ATOM 2317 O O . LYS A 1 298 ? -24.432 20.845 16.595 1.00 59.78 298 LYS A O 1
ATOM 2322 N N . SER A 1 299 ? -24.873 21.718 14.571 1.00 62.41 299 SER A N 1
ATOM 2323 C CA . SER A 1 299 ? -26.235 22.164 14.880 1.00 62.41 299 SER A CA 1
ATOM 2324 C C . SER A 1 299 ? -27.290 21.053 14.803 1.00 62.41 299 SER A C 1
ATOM 2326 O O . SER A 1 299 ? -28.396 21.247 15.298 1.00 62.41 299 SER A O 1
ATOM 2328 N N . GLY A 1 300 ? -26.976 19.910 14.174 1.00 45.59 300 GLY A N 1
ATOM 2329 C CA . GLY A 1 300 ? -27.922 18.809 13.952 1.00 45.59 300 GLY A CA 1
ATOM 2330 C C . GLY A 1 300 ? -29.073 19.138 12.989 1.00 45.59 300 GLY A C 1
ATOM 2331 O O . GLY A 1 300 ? -30.000 18.343 12.853 1.00 45.59 300 GLY A O 1
ATOM 2332 N N . ASN A 1 301 ? -29.042 20.300 12.327 1.00 55.12 301 ASN A N 1
ATOM 2333 C CA . ASN A 1 301 ? -30.087 20.741 11.409 1.00 55.12 301 ASN A CA 1
ATOM 2334 C C . ASN A 1 301 ? -29.759 20.299 9.974 1.00 55.12 301 ASN A C 1
ATOM 2336 O O . ASN A 1 301 ? -29.175 21.047 9.193 1.00 55.12 301 ASN A O 1
ATOM 2340 N N . PHE A 1 302 ? -30.103 19.054 9.643 1.00 53.81 302 PHE A N 1
ATOM 2341 C CA . PHE A 1 302 ? -29.778 18.406 8.365 1.00 53.81 302 PHE A CA 1
ATOM 2342 C C . PHE A 1 302 ? -30.712 18.785 7.200 1.00 53.81 302 PHE A C 1
ATOM 2344 O O . PHE A 1 302 ? -30.850 18.003 6.258 1.00 53.81 302 PHE A O 1
ATOM 2351 N N . GLU A 1 303 ? -31.375 19.948 7.223 1.00 45.97 303 GLU A N 1
ATOM 2352 C CA . GLU A 1 303 ? -32.148 20.400 6.058 1.00 45.97 303 GLU A CA 1
ATOM 2353 C C . GLU A 1 303 ? -31.230 20.538 4.830 1.00 45.97 303 GLU A C 1
ATOM 2355 O O . GLU A 1 303 ? -30.494 21.510 4.686 1.00 45.97 303 GLU A O 1
ATOM 2360 N N . GLY A 1 304 ? -31.287 19.522 3.960 1.00 57.91 304 GLY A N 1
ATOM 2361 C CA . GLY A 1 304 ? -30.645 19.396 2.654 1.00 57.91 304 GLY A CA 1
ATOM 2362 C C . GLY A 1 304 ? -29.261 20.028 2.551 1.00 57.91 304 GLY A C 1
ATOM 2363 O O . GLY A 1 304 ? -29.145 21.167 2.113 1.00 57.91 304 GLY A O 1
ATOM 2364 N N . THR A 1 305 ? -28.192 19.286 2.836 1.00 51.59 305 THR A N 1
ATOM 2365 C CA . THR A 1 305 ? -26.807 19.761 2.644 1.00 51.59 305 THR A CA 1
ATOM 2366 C C . THR A 1 305 ? -26.553 20.321 1.237 1.00 51.59 305 THR A C 1
ATOM 2368 O O . THR A 1 305 ? -25.792 21.270 1.066 1.00 51.59 305 THR A O 1
ATOM 2371 N N . GLU A 1 306 ? -27.258 19.802 0.231 1.00 53.53 306 GLU A N 1
ATOM 2372 C CA . GLU A 1 306 ? -27.285 20.342 -1.131 1.00 53.53 306 GLU A CA 1
ATOM 2373 C C . GLU A 1 306 ? -27.801 21.792 -1.191 1.00 53.53 306 GLU A C 1
ATOM 2375 O O . GLU A 1 306 ? -27.228 22.623 -1.891 1.00 53.53 306 GLU A O 1
ATOM 2380 N N . LYS A 1 307 ? -28.840 22.131 -0.419 1.00 63.84 307 LYS A N 1
ATOM 2381 C CA . LYS A 1 307 ? -29.390 23.487 -0.294 1.00 63.84 307 LYS A CA 1
ATOM 2382 C C . LYS A 1 307 ? -28.383 24.430 0.364 1.00 63.84 307 LYS A C 1
ATOM 2384 O O . LYS A 1 307 ? -28.151 25.502 -0.176 1.00 63.84 307 LYS A O 1
ATOM 2389 N N . VAL A 1 308 ? -27.717 24.013 1.445 1.00 62.28 308 VAL A N 1
ATOM 2390 C CA . VAL A 1 308 ? -26.666 24.814 2.108 1.00 62.28 308 VAL A CA 1
ATOM 2391 C C . VAL A 1 308 ? -25.485 25.070 1.169 1.00 62.28 308 VAL A C 1
ATOM 2393 O O . VAL A 1 308 ? -25.049 26.211 1.031 1.00 62.28 308 VAL A O 1
ATOM 2396 N N . ILE A 1 309 ? -24.997 24.038 0.468 1.00 58.06 309 ILE A N 1
ATOM 2397 C CA . ILE A 1 309 ? -23.931 24.191 -0.533 1.00 58.06 309 ILE A CA 1
ATOM 2398 C C . ILE A 1 309 ? -24.388 25.144 -1.637 1.00 58.06 309 ILE A C 1
ATOM 2400 O O . ILE A 1 309 ? -23.658 26.063 -2.001 1.00 58.06 309 ILE A O 1
ATOM 2404 N N . LYS A 1 310 ? -25.606 24.966 -2.153 1.00 61.75 310 LYS A N 1
ATOM 2405 C CA . LYS A 1 310 ? -26.172 25.811 -3.207 1.00 61.75 310 LYS A CA 1
ATOM 2406 C C . LYS A 1 310 ? -26.330 27.262 -2.754 1.00 61.75 310 LYS A C 1
ATOM 2408 O O . LYS A 1 310 ? -26.032 28.153 -3.546 1.00 61.75 310 LYS A O 1
ATOM 2413 N N . ASP A 1 311 ? -26.739 27.503 -1.513 1.00 67.00 311 ASP A N 1
ATOM 2414 C CA . ASP A 1 311 ? -26.928 28.833 -0.927 1.00 67.00 311 ASP A CA 1
ATOM 2415 C C . ASP A 1 311 ? -25.592 29.538 -0.655 1.00 67.00 311 ASP A C 1
ATOM 2417 O O . ASP A 1 311 ? -25.444 30.710 -1.000 1.00 67.00 311 ASP A O 1
ATOM 2421 N N . GLU A 1 312 ? -24.578 28.828 -0.157 1.00 64.88 312 GLU A N 1
ATOM 2422 C CA . GLU A 1 312 ? -23.226 29.373 0.028 1.00 64.88 312 GLU A CA 1
ATOM 2423 C C . GLU A 1 312 ? -22.517 29.622 -1.307 1.00 64.88 312 GLU A C 1
ATOM 2425 O O . GLU A 1 312 ? -21.899 30.667 -1.507 1.00 64.88 312 GLU A O 1
ATOM 2430 N N . VAL A 1 313 ? -22.667 28.717 -2.278 1.00 58.31 313 VAL A N 1
ATOM 2431 C CA . VAL A 1 313 ? -22.204 28.930 -3.655 1.00 58.31 313 VAL A CA 1
ATOM 2432 C C . VAL A 1 313 ? -22.914 30.145 -4.268 1.00 58.31 313 VAL A C 1
ATOM 2434 O O . VAL A 1 313 ? -22.259 31.002 -4.857 1.00 58.31 313 VAL A O 1
ATOM 2437 N N . ASN A 1 314 ? -24.235 30.273 -4.097 1.00 61.75 314 ASN A N 1
ATOM 2438 C CA . ASN A 1 314 ? -25.016 31.433 -4.546 1.00 61.75 314 ASN A CA 1
ATOM 2439 C C . ASN A 1 314 ? -24.543 32.741 -3.902 1.00 61.75 314 ASN A C 1
ATOM 2441 O O . ASN A 1 314 ? -24.479 33.777 -4.567 1.00 61.75 314 ASN A O 1
ATOM 2445 N N . HIS A 1 315 ? -24.236 32.701 -2.609 1.00 64.75 315 HIS A N 1
ATOM 2446 C CA . HIS A 1 315 ? -23.791 33.855 -1.846 1.00 64.75 315 HIS A CA 1
ATOM 2447 C C . HIS A 1 315 ? -22.371 34.276 -2.247 1.00 64.75 315 HIS A C 1
ATOM 2449 O O . HIS A 1 315 ? -22.136 35.438 -2.591 1.00 64.75 315 HIS A O 1
ATOM 2455 N N . PHE A 1 316 ? -21.431 33.330 -2.257 1.00 55.84 316 PHE A N 1
ATOM 2456 C CA . PHE A 1 316 ? -20.014 33.587 -2.499 1.00 55.84 316 PHE A CA 1
ATOM 2457 C C . PHE A 1 316 ? -19.715 33.911 -3.965 1.00 55.84 316 PHE A C 1
ATOM 2459 O O . PHE A 1 316 ? -18.899 34.793 -4.250 1.00 55.84 316 PHE A O 1
ATOM 2466 N N . PHE A 1 317 ? -20.408 33.242 -4.892 1.00 53.31 317 PHE A N 1
ATOM 2467 C CA . PHE A 1 317 ? -20.262 33.456 -6.330 1.00 53.31 317 PHE A CA 1
ATOM 2468 C C . PHE A 1 317 ? -21.309 34.394 -6.930 1.00 53.31 317 PHE A C 1
ATOM 2470 O O . PHE A 1 317 ? -21.474 34.436 -8.150 1.00 53.31 317 PHE A O 1
ATOM 2477 N N . LYS A 1 318 ? -21.987 35.201 -6.104 1.00 56.94 318 LYS A N 1
ATOM 2478 C CA . LYS A 1 318 ? -22.877 36.255 -6.596 1.00 56.94 318 LYS A CA 1
ATOM 2479 C C . LYS A 1 318 ? -22.112 37.102 -7.632 1.00 56.94 318 LYS A C 1
ATOM 2481 O O . LYS A 1 318 ? -21.042 37.615 -7.286 1.00 56.94 318 LYS A O 1
ATOM 2486 N N . PRO A 1 319 ? -22.616 37.273 -8.873 1.00 48.34 319 PRO A N 1
ATOM 2487 C CA . PRO A 1 319 ? -21.848 37.847 -9.985 1.00 48.34 319 PRO A CA 1
ATOM 2488 C C . PRO A 1 319 ? -21.159 39.170 -9.636 1.00 48.34 319 PRO A C 1
ATOM 2490 O O . PRO A 1 319 ? -19.988 39.380 -9.938 1.00 48.34 319 PRO A O 1
ATOM 2493 N N . THR A 1 320 ? -21.847 40.028 -8.882 1.00 48.06 320 THR A N 1
ATOM 2494 C CA . THR A 1 320 ? -21.320 41.308 -8.407 1.00 48.06 320 THR A CA 1
ATOM 2495 C C . THR A 1 320 ? -20.135 41.163 -7.441 1.00 48.06 320 THR A C 1
ATOM 2497 O O . THR A 1 320 ? -19.215 41.972 -7.491 1.00 48.06 320 THR A O 1
ATOM 2500 N N . LEU A 1 321 ? -20.086 40.147 -6.577 1.00 48.22 321 LEU A N 1
ATOM 2501 C CA . LEU A 1 321 ? -18.993 39.950 -5.613 1.00 48.22 321 LEU A CA 1
ATOM 2502 C C . LEU A 1 321 ? -17.729 39.363 -6.268 1.00 48.22 321 LEU A C 1
ATOM 2504 O O . LEU A 1 321 ? -16.614 39.775 -5.947 1.00 48.22 321 LEU A O 1
ATOM 2508 N N . VAL A 1 322 ? -17.903 38.432 -7.209 1.00 45.78 322 VAL A N 1
ATOM 2509 C CA . VAL A 1 322 ? -16.806 37.783 -7.952 1.00 45.78 322 VAL A CA 1
ATOM 2510 C C . VAL A 1 322 ? -16.133 38.771 -8.896 1.00 45.78 322 VAL A C 1
ATOM 2512 O O . VAL A 1 322 ? -14.909 38.856 -8.932 1.00 45.78 322 VAL A O 1
ATOM 2515 N N . VAL A 1 323 ? -16.927 39.581 -9.598 1.00 48.06 323 VAL A N 1
ATOM 2516 C CA . VAL A 1 323 ? -16.430 40.627 -10.499 1.00 48.06 323 VAL A CA 1
ATOM 2517 C C . VAL A 1 323 ? -15.671 41.703 -9.720 1.00 48.06 323 VAL A C 1
ATOM 2519 O O . VAL A 1 323 ? -14.578 42.076 -10.137 1.00 48.06 323 VAL A O 1
ATOM 2522 N N . LYS A 1 324 ? -16.170 42.130 -8.544 1.00 48.91 324 LYS A N 1
ATOM 2523 C CA . LYS A 1 324 ? -15.432 43.024 -7.624 1.00 48.91 324 LYS A CA 1
ATOM 2524 C C . LYS A 1 324 ? -14.048 42.466 -7.289 1.00 48.91 324 LYS A C 1
ATOM 2526 O O . LYS A 1 324 ? -13.059 43.184 -7.403 1.00 48.91 324 LYS A O 1
ATOM 2531 N N . LYS A 1 325 ? -13.981 41.194 -6.879 1.00 49.19 325 LYS A N 1
ATOM 2532 C CA . LYS A 1 325 ? -12.729 40.537 -6.477 1.00 49.19 325 LYS A CA 1
ATOM 2533 C C . LYS A 1 325 ? -11.775 40.359 -7.659 1.00 49.19 325 LYS A C 1
ATOM 2535 O O . LYS A 1 325 ? -10.608 40.698 -7.530 1.00 49.19 325 LYS A O 1
ATOM 2540 N N . LEU A 1 326 ? -12.261 39.913 -8.819 1.00 48.75 326 LEU A N 1
ATOM 2541 C CA . LEU A 1 326 ? -11.434 39.731 -10.015 1.00 48.75 326 LEU A CA 1
ATOM 2542 C C . LEU A 1 326 ? -10.879 41.062 -10.540 1.00 48.75 326 LEU A C 1
ATOM 2544 O O . LEU A 1 326 ? -9.676 41.155 -10.763 1.00 48.75 326 LEU A O 1
ATOM 2548 N N . ILE A 1 327 ? -11.710 42.105 -10.672 1.00 50.44 327 ILE A N 1
ATOM 2549 C CA . ILE A 1 327 ? -11.268 43.438 -11.121 1.00 50.44 327 ILE A CA 1
ATOM 2550 C C . ILE A 1 327 ? -10.240 44.021 -10.150 1.00 50.44 327 ILE A C 1
ATOM 2552 O O . ILE A 1 327 ? -9.193 44.500 -10.579 1.00 50.44 327 ILE A O 1
ATOM 2556 N N . PHE A 1 328 ? -10.499 43.947 -8.842 1.00 51.38 328 PHE A N 1
ATOM 2557 C CA . PHE A 1 328 ? -9.576 44.459 -7.832 1.00 51.38 328 PHE A CA 1
ATOM 2558 C C . PHE A 1 328 ? -8.247 43.691 -7.826 1.00 51.38 328 PHE A C 1
ATOM 2560 O O . PHE A 1 328 ? -7.185 44.307 -7.781 1.00 51.38 328 PHE A O 1
ATOM 2567 N N . THR A 1 329 ? -8.285 42.362 -7.957 1.00 46.69 329 THR A N 1
ATOM 2568 C CA . THR A 1 329 ? -7.088 41.521 -8.089 1.00 46.69 329 THR A CA 1
ATOM 2569 C C . THR A 1 329 ? -6.274 41.875 -9.339 1.00 46.69 329 THR A C 1
ATOM 2571 O O . THR A 1 329 ? -5.047 41.930 -9.259 1.00 46.69 329 THR A O 1
ATOM 2574 N N . GLN A 1 330 ? -6.912 42.164 -10.481 1.00 47.69 330 GLN A N 1
ATOM 2575 C CA . GLN A 1 330 ? -6.195 42.583 -11.698 1.00 47.69 330 GLN A CA 1
ATOM 2576 C C . GLN A 1 330 ? -5.636 44.009 -11.598 1.00 47.69 330 GLN A C 1
ATOM 2578 O O . GLN A 1 330 ? -4.477 44.234 -11.935 1.00 47.69 330 GLN A O 1
ATOM 2583 N N . LEU A 1 331 ? -6.394 44.955 -11.039 1.00 48.34 331 LEU A N 1
ATOM 2584 C CA . LEU A 1 331 ? -5.906 46.306 -10.732 1.00 48.34 331 LEU A CA 1
ATOM 2585 C C . LEU A 1 331 ? -4.706 46.276 -9.779 1.00 48.34 331 LEU A C 1
ATOM 2587 O O . LEU A 1 331 ? -3.741 47.022 -9.957 1.00 48.34 331 LEU A O 1
ATOM 2591 N N . ALA A 1 332 ? -4.733 45.361 -8.808 1.00 49.12 332 ALA A N 1
ATOM 2592 C CA . ALA A 1 332 ? -3.641 45.157 -7.873 1.00 49.12 332 ALA A CA 1
ATOM 2593 C C . ALA A 1 332 ? -2.363 44.609 -8.532 1.00 49.12 332 ALA A C 1
ATOM 2595 O O . ALA A 1 332 ? -1.261 44.913 -8.074 1.00 49.12 332 ALA A O 1
ATOM 2596 N N . ARG A 1 333 ? -2.500 43.804 -9.598 1.00 45.19 333 ARG A N 1
ATOM 2597 C CA . ARG A 1 333 ? -1.381 43.265 -10.397 1.00 45.19 333 ARG A CA 1
ATOM 2598 C C . ARG A 1 333 ? -0.729 44.325 -11.283 1.00 45.19 333 ARG A C 1
ATOM 2600 O O . ARG A 1 333 ? 0.466 44.249 -11.549 1.00 45.19 333 ARG A O 1
ATOM 2607 N N . ALA A 1 334 ? -1.524 45.280 -11.737 1.00 44.75 334 ALA A N 1
ATOM 2608 C CA . ALA A 1 334 ? -1.168 46.231 -12.771 1.00 44.75 334 ALA A CA 1
ATOM 2609 C C . ALA A 1 334 ? -0.497 47.515 -12.281 1.00 44.75 334 ALA A C 1
ATOM 2611 O O . ALA A 1 334 ? 0.379 48.063 -12.947 1.00 44.75 334 ALA A O 1
ATOM 2612 N N . LEU A 1 335 ? -0.953 48.035 -11.141 1.00 44.50 335 LEU A N 1
ATOM 2613 C CA . LEU A 1 335 ? -0.581 49.371 -10.693 1.00 44.50 335 LEU A CA 1
ATOM 2614 C C . LEU A 1 335 ? 0.592 49.301 -9.700 1.00 44.50 335 LEU A C 1
ATOM 2616 O O . LEU A 1 335 ? 0.452 48.668 -8.647 1.00 44.50 335 LEU A O 1
ATOM 2620 N N . PRO A 1 336 ? 1.729 49.983 -9.961 1.00 48.06 336 PRO A N 1
ATOM 2621 C CA . PRO A 1 336 ? 2.868 50.023 -9.042 1.00 48.06 336 PRO A CA 1
ATOM 2622 C C . PRO A 1 336 ? 2.442 50.449 -7.633 1.00 48.06 336 PRO A C 1
ATOM 2624 O O . PRO A 1 336 ? 1.577 51.308 -7.494 1.00 48.06 336 PRO A O 1
ATOM 2627 N N . LYS A 1 337 ? 3.084 49.939 -6.571 1.00 49.78 337 LYS A N 1
ATOM 2628 C CA . LYS A 1 337 ? 2.726 50.252 -5.164 1.00 49.78 337 LYS A CA 1
ATOM 2629 C C . LYS A 1 337 ? 2.678 51.755 -4.830 1.00 49.78 337 LYS A C 1
ATOM 2631 O O . LYS A 1 337 ? 2.012 52.149 -3.877 1.00 49.78 337 LYS A O 1
ATOM 2636 N N . HIS A 1 338 ? 3.375 52.592 -5.597 1.00 53.91 338 HIS A N 1
ATOM 2637 C CA . HIS A 1 338 ? 3.411 54.049 -5.420 1.00 53.91 338 HIS A CA 1
ATOM 2638 C C . HIS A 1 338 ? 2.392 54.812 -6.280 1.00 53.91 338 HIS A C 1
ATOM 2640 O O . HIS A 1 338 ? 2.327 56.039 -6.193 1.00 53.91 338 HIS A O 1
ATOM 2646 N N . HIS A 1 339 ? 1.598 54.102 -7.087 1.00 52.94 339 HIS A N 1
ATOM 2647 C CA . HIS A 1 339 ? 0.538 54.675 -7.905 1.00 52.94 339 HIS A CA 1
ATOM 2648 C C . HIS A 1 339 ? -0.480 55.412 -7.024 1.00 52.94 339 HIS A C 1
ATOM 2650 O O . HIS A 1 339 ? -0.813 54.961 -5.924 1.00 52.94 339 HIS A O 1
ATOM 2656 N N . SER A 1 340 ? -0.980 56.552 -7.504 1.00 49.53 340 SER A N 1
ATOM 2657 C CA . SER A 1 340 ? -1.914 57.427 -6.775 1.00 49.53 340 SER A CA 1
ATOM 2658 C C . SER A 1 340 ? -3.175 56.695 -6.304 1.00 49.53 340 SER A C 1
ATOM 2660 O O . SER A 1 340 ? -3.690 57.014 -5.234 1.00 49.53 340 SER A O 1
ATOM 2662 N N . PHE A 1 341 ? -3.588 55.653 -7.037 1.00 50.91 341 PHE A N 1
ATOM 2663 C CA . PHE A 1 341 ? -4.611 54.684 -6.627 1.00 50.91 341 PHE A CA 1
ATOM 2664 C C . PHE A 1 341 ? -4.401 54.200 -5.182 1.00 50.91 341 PHE A C 1
ATOM 2666 O O . PHE A 1 341 ? -5.294 54.328 -4.355 1.00 50.91 341 PHE A O 1
ATOM 2673 N N . TRP A 1 342 ? -3.197 53.750 -4.822 1.00 54.09 342 TRP A N 1
ATOM 2674 C CA . TRP A 1 342 ? -2.911 53.218 -3.484 1.00 54.09 342 TRP A CA 1
ATOM 2675 C C . TRP A 1 342 ? -2.825 54.293 -2.397 1.00 54.09 342 TRP A C 1
ATOM 2677 O O . TRP A 1 342 ? -3.094 54.011 -1.230 1.00 54.09 342 TRP A O 1
ATOM 2687 N N . LYS A 1 343 ? -2.481 55.537 -2.763 1.00 51.25 343 LYS A N 1
ATOM 2688 C CA . LYS A 1 343 ? -2.506 56.679 -1.833 1.00 51.25 343 LYS A CA 1
ATOM 2689 C C . LYS A 1 343 ? -3.940 57.071 -1.465 1.00 51.25 343 LYS A C 1
ATOM 2691 O O . LYS A 1 343 ? -4.184 57.395 -0.307 1.00 51.25 343 LYS A O 1
ATOM 2696 N N . ALA A 1 344 ? -4.881 56.970 -2.407 1.00 51.03 344 ALA A N 1
ATOM 2697 C CA . ALA A 1 344 ? -6.302 57.236 -2.166 1.00 51.03 344 ALA A CA 1
ATOM 2698 C C . ALA A 1 344 ? -6.943 56.246 -1.172 1.00 51.03 344 ALA A C 1
ATOM 2700 O O . ALA A 1 344 ? -7.844 56.627 -0.428 1.00 51.03 344 ALA A O 1
ATOM 2701 N N . PHE A 1 345 ? -6.433 55.010 -1.101 1.00 50.06 345 PHE A N 1
ATOM 2702 C CA . PHE A 1 345 ? -6.895 53.977 -0.163 1.00 50.06 345 PHE A CA 1
ATOM 2703 C C . PHE A 1 345 ? -6.311 54.093 1.257 1.00 50.06 345 PHE A C 1
ATOM 2705 O O . PHE A 1 345 ? -6.827 53.460 2.175 1.00 50.06 345 PHE A O 1
ATOM 2712 N N . LYS A 1 346 ? -5.240 54.874 1.468 1.00 45.78 346 LYS A N 1
ATOM 2713 C CA . LYS A 1 346 ? -4.510 54.916 2.752 1.00 45.78 346 LYS A CA 1
ATOM 2714 C C . LYS A 1 346 ? -5.030 55.960 3.748 1.00 45.78 346 LYS A C 1
ATOM 2716 O O . LYS A 1 346 ? -4.797 55.800 4.941 1.00 45.78 346 LYS A O 1
ATOM 2721 N N . ASN A 1 347 ? -5.735 56.993 3.282 1.00 44.88 347 ASN A N 1
ATOM 2722 C CA . ASN A 1 347 ? -6.269 58.059 4.132 1.00 44.88 347 ASN A CA 1
ATOM 2723 C C . ASN A 1 347 ? -7.799 57.988 4.185 1.00 44.88 347 ASN A C 1
ATOM 2725 O O . ASN A 1 347 ? -8.495 58.236 3.204 1.00 44.88 347 ASN A O 1
ATOM 2729 N N . ASN A 1 348 ? -8.301 57.616 5.357 1.00 50.78 348 ASN A N 1
ATOM 2730 C CA . ASN A 1 348 ? -9.706 57.375 5.657 1.00 50.78 348 ASN A CA 1
ATOM 2731 C C . ASN A 1 348 ? -10.413 58.711 5.970 1.00 50.78 348 ASN A C 1
ATOM 2733 O O . ASN A 1 348 ? -9.953 59.390 6.888 1.00 50.78 348 ASN A O 1
ATOM 2737 N N . SER A 1 349 ? -11.465 59.100 5.218 1.00 46.31 349 SER A N 1
ATOM 2738 C CA . SER A 1 349 ? -12.631 59.900 5.705 1.00 46.31 349 SER A CA 1
ATOM 2739 C C . SER A 1 349 ? -13.527 60.608 4.654 1.00 46.31 349 SER A C 1
ATOM 2741 O O . SER A 1 349 ? -14.325 61.450 5.055 1.00 46.31 349 SER A O 1
ATOM 2743 N N . ASN A 1 350 ? -13.514 60.295 3.344 1.00 50.28 350 ASN A N 1
ATOM 2744 C CA . ASN A 1 350 ? -14.656 60.686 2.483 1.00 50.28 350 ASN A CA 1
ATOM 2745 C C . ASN A 1 350 ? -14.794 59.856 1.185 1.00 50.28 350 ASN A C 1
ATOM 2747 O O . ASN A 1 350 ? -14.070 60.076 0.212 1.00 50.28 350 ASN A O 1
ATOM 2751 N N . LEU A 1 351 ? -15.760 58.930 1.171 1.00 41.59 351 LEU A N 1
ATOM 2752 C CA . LEU A 1 351 ? -16.047 57.988 0.077 1.00 41.59 351 LEU A CA 1
ATOM 2753 C C . LEU A 1 351 ? -16.514 58.664 -1.227 1.00 41.59 351 LEU A C 1
ATOM 2755 O O . LEU A 1 351 ? -16.171 58.204 -2.314 1.00 41.59 351 LEU A O 1
ATOM 2759 N N . GLU A 1 352 ? -17.236 59.784 -1.156 1.00 41.19 352 GLU A N 1
ATOM 2760 C CA . GLU A 1 352 ? -17.770 60.457 -2.351 1.00 41.19 352 GLU A CA 1
ATOM 2761 C C . GLU A 1 352 ? -16.674 61.220 -3.122 1.00 41.19 352 GLU A C 1
ATOM 2763 O O . GLU A 1 352 ? -16.635 61.226 -4.356 1.00 41.19 352 GLU A O 1
ATOM 2768 N N . ASN A 1 353 ? -15.706 61.788 -2.393 1.00 43.94 353 ASN A N 1
ATOM 2769 C CA . ASN A 1 353 ? -14.511 62.395 -2.982 1.00 43.94 353 ASN A CA 1
ATOM 2770 C C . ASN A 1 353 ? -13.546 61.337 -3.530 1.00 43.94 353 ASN A C 1
ATOM 2772 O O . ASN A 1 353 ? -12.949 61.557 -4.580 1.00 43.94 353 ASN A O 1
ATOM 2776 N N . GLN A 1 354 ? -13.447 60.166 -2.888 1.00 47.72 354 GLN A N 1
ATOM 2777 C CA . GLN A 1 354 ? -12.711 59.023 -3.439 1.00 47.72 354 GLN A CA 1
ATOM 2778 C C . GLN A 1 354 ? -13.325 58.553 -4.762 1.00 47.72 354 GLN A C 1
ATOM 2780 O O . GLN A 1 354 ? -12.583 58.315 -5.710 1.00 47.72 354 GLN A O 1
ATOM 2785 N N . PHE A 1 355 ? -14.656 58.507 -4.878 1.00 40.41 355 PHE A N 1
ATOM 2786 C CA . PHE A 1 355 ? -15.337 58.131 -6.120 1.00 40.41 355 PHE A CA 1
ATOM 2787 C C . PHE A 1 355 ? -15.125 59.155 -7.248 1.00 40.41 355 PHE A C 1
ATOM 2789 O O . PHE A 1 355 ? -14.849 58.769 -8.384 1.00 40.41 355 PHE A O 1
ATOM 2796 N N . ARG A 1 356 ? -15.165 60.465 -6.953 1.00 44.50 356 ARG A N 1
ATOM 2797 C CA . ARG A 1 356 ? -14.840 61.520 -7.938 1.00 44.50 356 ARG A CA 1
ATOM 2798 C C . ARG A 1 356 ? -13.367 61.514 -8.340 1.00 44.50 356 ARG A C 1
ATOM 2800 O O . ARG A 1 356 ? -13.080 61.690 -9.517 1.00 44.50 356 ARG A O 1
ATOM 2807 N N . SER A 1 357 ? -12.449 61.259 -7.406 1.00 43.41 357 SER A N 1
ATOM 2808 C CA . SER A 1 357 ? -11.022 61.102 -7.710 1.00 43.41 357 SER A CA 1
ATOM 2809 C C . SER A 1 357 ? -10.730 59.825 -8.491 1.00 43.41 357 SER A C 1
ATOM 2811 O O . SER A 1 357 ? -9.873 59.860 -9.357 1.00 43.41 357 SER A O 1
ATOM 2813 N N . ILE A 1 358 ? -11.448 58.723 -8.249 1.00 42.50 358 ILE A N 1
ATOM 2814 C CA . ILE A 1 358 ? -11.371 57.491 -9.049 1.00 42.50 358 ILE A CA 1
ATOM 2815 C C . ILE A 1 358 ? -11.906 57.754 -10.463 1.00 42.50 358 ILE A C 1
ATOM 2817 O O . ILE A 1 358 ? -11.208 57.460 -11.424 1.00 42.50 358 ILE A O 1
ATOM 2821 N N . ASN A 1 359 ? -13.064 58.403 -10.616 1.00 41.56 359 ASN A N 1
ATOM 2822 C CA . ASN A 1 359 ? -13.587 58.796 -11.931 1.00 41.56 359 ASN A CA 1
ATOM 2823 C C . ASN A 1 359 ? -12.696 59.816 -12.664 1.00 41.56 359 ASN A C 1
ATOM 2825 O O . ASN A 1 359 ? -12.629 59.772 -13.887 1.00 41.56 359 ASN A O 1
ATOM 2829 N N . SER A 1 360 ? -12.002 60.717 -11.954 1.00 43.56 360 SER A N 1
ATOM 2830 C CA . SER A 1 360 ? -11.081 61.682 -12.577 1.00 43.56 360 SER A CA 1
ATOM 2831 C C . SER A 1 360 ? -9.686 61.103 -12.849 1.00 43.56 360 SER A C 1
ATOM 2833 O O . SER A 1 360 ? -9.023 61.542 -13.782 1.00 43.56 360 SER A O 1
ATOM 2835 N N . LEU A 1 361 ? -9.218 60.135 -12.047 1.00 38.31 361 LEU A N 1
ATOM 2836 C CA . LEU A 1 361 ? -7.958 59.399 -12.256 1.00 38.31 361 LEU A CA 1
ATOM 2837 C C . LEU A 1 361 ? -8.093 58.336 -13.347 1.00 38.31 361 LEU A C 1
ATOM 2839 O O . LEU A 1 361 ? -7.120 58.069 -14.045 1.00 38.31 361 LEU A O 1
ATOM 2843 N N . ILE A 1 362 ? -9.288 57.769 -13.531 1.00 41.03 362 ILE A N 1
ATOM 2844 C CA . ILE A 1 362 ? -9.638 56.901 -14.665 1.00 41.03 362 ILE A CA 1
ATOM 2845 C C . ILE A 1 362 ? -9.986 57.756 -15.900 1.00 41.03 362 ILE A C 1
ATOM 2847 O O . ILE A 1 362 ? -10.744 57.343 -16.766 1.00 41.03 362 ILE A O 1
ATOM 2851 N N . GLY A 1 363 ? -9.368 58.928 -16.072 1.00 41.47 363 GLY A N 1
ATOM 2852 C CA . GLY A 1 363 ? -9.336 59.642 -17.357 1.00 41.47 363 GLY A CA 1
ATOM 2853 C C . GLY A 1 363 ? -8.603 58.879 -18.478 1.00 41.47 363 GLY A C 1
ATOM 2854 O O . GLY A 1 363 ? -8.078 59.498 -19.395 1.00 41.47 363 GLY A O 1
ATOM 2855 N N . MET A 1 364 ? -8.521 57.551 -18.386 1.00 39.59 364 MET A N 1
ATOM 2856 C CA . MET A 1 364 ? -8.041 56.637 -19.409 1.00 39.59 364 MET A CA 1
ATOM 2857 C C . MET A 1 364 ? -9.261 55.955 -20.016 1.00 39.59 364 MET A C 1
ATOM 2859 O O . MET A 1 364 ? -10.111 55.437 -19.287 1.00 39.59 364 MET A O 1
ATOM 2863 N N . GLU A 1 365 ? -9.354 55.956 -21.344 1.00 39.22 365 GLU A N 1
ATOM 2864 C CA . GLU A 1 365 ? -10.402 55.214 -22.033 1.00 39.22 365 GLU A CA 1
ATOM 2865 C C . GLU A 1 365 ? -10.396 53.749 -21.560 1.00 39.22 365 GLU A C 1
ATOM 2867 O O . GLU A 1 365 ? -9.350 53.115 -21.406 1.00 39.22 365 GLU A O 1
ATOM 2872 N N . PHE A 1 366 ? -11.594 53.214 -21.322 1.00 37.50 366 PHE A N 1
ATOM 2873 C CA . PHE A 1 366 ? -11.852 51.870 -20.794 1.00 37.50 366 PHE A CA 1
ATOM 2874 C C . PHE A 1 366 ? -11.084 50.708 -21.482 1.00 37.50 366 PHE A C 1
ATOM 2876 O O . PHE A 1 366 ? -10.783 49.738 -20.781 1.00 37.50 366 PHE A O 1
ATOM 2883 N N . PRO A 1 367 ? -10.695 50.779 -22.778 1.00 36.47 367 PRO A N 1
ATOM 2884 C CA . PRO A 1 367 ? -9.812 49.792 -23.408 1.00 36.47 367 PRO A CA 1
ATOM 2885 C C . PRO A 1 367 ? -8.478 49.586 -22.669 1.00 36.47 367 PRO A C 1
ATOM 2887 O O . PRO A 1 367 ? -8.056 48.449 -22.479 1.00 36.47 367 PRO A O 1
ATOM 2890 N N . TYR A 1 368 ? -7.888 50.648 -22.111 1.00 36.81 368 TYR A N 1
ATOM 2891 C CA . TYR A 1 368 ? -6.573 50.599 -21.456 1.00 36.81 368 TYR A CA 1
ATOM 2892 C C . TYR A 1 368 ? -6.584 49.800 -20.140 1.00 36.81 368 TYR A C 1
ATOM 2894 O O . TYR A 1 368 ? -5.615 49.142 -19.772 1.00 36.81 368 TYR A O 1
ATOM 2902 N N . LEU A 1 369 ? -7.710 49.816 -19.419 1.00 36.88 369 LEU A N 1
ATOM 2903 C CA . LEU A 1 369 ? -7.936 49.008 -18.212 1.00 36.88 369 LEU A CA 1
ATOM 2904 C C . LEU A 1 369 ? -8.036 47.510 -18.538 1.00 36.88 369 LEU A C 1
ATOM 2906 O O . LEU A 1 369 ? -7.638 46.668 -17.729 1.00 36.88 369 LEU A O 1
ATOM 2910 N N . PHE A 1 370 ? -8.543 47.192 -19.730 1.00 37.84 370 PHE A N 1
ATOM 2911 C CA . PHE A 1 370 ? -8.614 45.837 -20.263 1.00 37.84 370 PHE A CA 1
ATOM 2912 C C . PHE A 1 370 ? -7.229 45.350 -20.715 1.00 37.84 370 PHE A C 1
ATOM 2914 O O . PHE A 1 370 ? -6.825 44.253 -20.330 1.00 37.84 370 PHE A O 1
ATOM 2921 N N . ASP A 1 371 ? -6.467 46.198 -21.412 1.00 38.75 371 ASP A N 1
ATOM 2922 C CA . ASP A 1 371 ? -5.082 45.929 -21.839 1.00 38.75 371 ASP A CA 1
ATOM 2923 C C . ASP A 1 371 ? -4.146 45.693 -20.648 1.00 38.75 371 ASP A C 1
ATOM 2925 O O . ASP A 1 371 ? -3.251 44.851 -20.677 1.00 38.75 371 ASP A O 1
ATOM 2929 N N . ILE A 1 372 ? -4.401 46.393 -19.546 1.00 37.62 372 ILE A N 1
ATOM 2930 C CA . ILE A 1 372 ? -3.673 46.255 -18.291 1.00 37.62 372 ILE A CA 1
ATOM 2931 C C . ILE A 1 372 ? -4.034 44.953 -17.541 1.00 37.62 372 ILE A C 1
ATOM 2933 O O . ILE A 1 372 ? -3.149 44.282 -17.003 1.00 37.62 372 ILE A O 1
ATOM 2937 N N . ALA A 1 373 ? -5.318 44.577 -17.494 1.00 36.00 373 ALA A N 1
ATOM 2938 C CA . ALA A 1 373 ? -5.783 43.342 -16.848 1.00 36.00 373 ALA A CA 1
ATOM 2939 C C . ALA A 1 373 ? -5.423 42.071 -17.645 1.00 36.00 373 ALA A C 1
ATOM 2941 O O . ALA A 1 373 ? -5.381 40.975 -17.081 1.00 36.00 373 ALA A O 1
ATOM 2942 N N . TYR A 1 374 ? -5.136 42.233 -18.938 1.00 37.56 374 TYR A N 1
ATOM 2943 C CA . TYR A 1 374 ? -4.800 41.178 -19.890 1.00 37.56 374 TYR A CA 1
ATOM 2944 C C . TYR A 1 374 ? -3.513 41.501 -20.668 1.00 37.56 374 TYR A C 1
ATOM 2946 O O . TYR A 1 374 ? -3.429 41.263 -21.869 1.00 37.56 374 TYR A O 1
ATOM 2954 N N . SER A 1 375 ? -2.474 41.978 -19.979 1.00 36.66 375 SER A N 1
ATOM 2955 C CA . SER A 1 375 ? -1.201 42.453 -20.560 1.00 36.66 375 SER A CA 1
ATOM 2956 C C . SER A 1 375 ? -0.376 41.430 -21.362 1.00 36.66 375 SER A C 1
ATOM 2958 O O . SER A 1 375 ? 0.710 41.747 -21.835 1.00 36.66 375 SER A O 1
ATOM 2960 N N . GLN A 1 376 ? -0.888 40.215 -21.573 1.00 38.69 376 GLN A N 1
ATOM 2961 C CA . GLN A 1 376 ? -0.357 39.250 -22.541 1.00 38.69 376 GLN A CA 1
ATOM 2962 C C . GLN A 1 376 ? -0.876 39.467 -23.979 1.00 38.69 376 GLN A C 1
ATOM 2964 O O . GLN A 1 376 ? -0.591 38.644 -24.842 1.00 38.69 376 GLN A O 1
ATOM 2969 N N . PHE A 1 377 ? -1.625 40.542 -24.253 1.00 39.59 377 PHE A N 1
ATOM 2970 C CA . PHE A 1 377 ? -2.246 40.790 -25.563 1.00 39.59 377 PHE A CA 1
ATOM 2971 C C . PHE A 1 377 ? -1.719 42.015 -26.333 1.00 39.59 377 PHE A C 1
ATOM 2973 O O . PHE A 1 377 ? -2.331 42.389 -27.328 1.00 39.59 377 PHE A O 1
A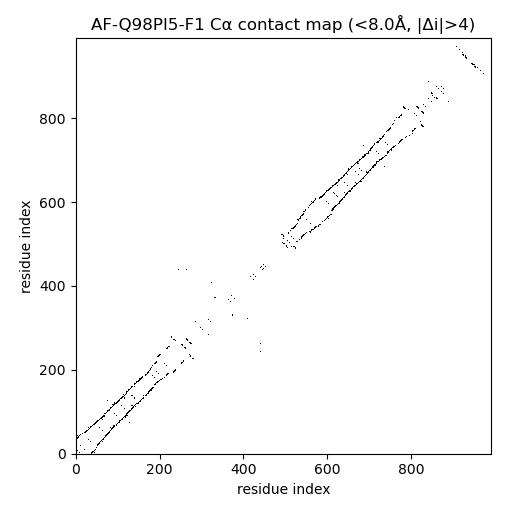TOM 2980 N N . ILE A 1 378 ? -0.581 42.608 -25.945 1.00 33.19 378 ILE A N 1
ATOM 2981 C CA . ILE A 1 378 ? 0.100 43.599 -26.798 1.00 33.19 378 ILE A CA 1
ATOM 2982 C C . ILE A 1 378 ? 1.117 42.886 -27.702 1.00 33.19 378 ILE A C 1
ATOM 2984 O O . ILE A 1 378 ? 2.153 42.396 -27.248 1.00 33.19 378 ILE A O 1
ATOM 2988 N N . GLU A 1 379 ? 0.766 42.819 -28.985 1.00 35.72 379 GLU A N 1
ATOM 2989 C CA . GLU A 1 379 ? 1.649 42.571 -30.130 1.00 35.72 379 GLU A CA 1
ATOM 2990 C C . GLU A 1 379 ? 2.680 43.724 -30.228 1.00 35.72 379 GLU A C 1
ATOM 2992 O O . GLU A 1 379 ? 2.350 44.861 -29.904 1.00 35.72 379 GLU A O 1
ATOM 2997 N N . ASP A 1 380 ? 3.920 43.422 -30.635 1.00 35.81 380 ASP A N 1
ATOM 2998 C CA . ASP A 1 380 ? 5.095 44.324 -30.769 1.00 35.81 380 ASP A CA 1
ATOM 2999 C C . ASP A 1 380 ? 6.092 44.442 -29.587 1.00 35.81 380 ASP A C 1
ATOM 3001 O O . ASP A 1 380 ? 6.859 45.397 -29.464 1.00 35.81 380 ASP A O 1
ATOM 3005 N N . GLY A 1 381 ? 6.224 43.384 -28.782 1.00 34.16 381 GLY A N 1
ATOM 3006 C CA . GLY A 1 381 ? 7.570 42.899 -28.425 1.00 34.16 381 GLY A CA 1
ATOM 3007 C C . GLY A 1 381 ? 8.407 43.637 -27.364 1.00 34.16 381 GLY A C 1
ATOM 3008 O O . GLY A 1 381 ? 9.627 43.481 -27.384 1.00 34.16 381 GLY A O 1
ATOM 3009 N N . MET A 1 382 ? 7.833 44.357 -26.391 1.00 33.03 382 MET A N 1
ATOM 3010 C CA . MET A 1 382 ? 8.607 44.873 -25.238 1.00 33.03 382 MET A CA 1
ATOM 3011 C C . MET A 1 382 ? 7.942 44.568 -23.882 1.00 33.03 382 MET A C 1
ATOM 3013 O O . MET A 1 382 ? 6.861 45.059 -23.570 1.00 33.03 382 MET A O 1
ATOM 3017 N N . ILE A 1 383 ? 8.628 43.779 -23.042 1.00 34.50 383 ILE A N 1
ATOM 3018 C CA . ILE A 1 383 ? 8.233 43.443 -21.660 1.00 34.50 383 ILE A CA 1
ATOM 3019 C C . ILE A 1 383 ? 8.767 44.519 -20.699 1.00 34.50 383 ILE A C 1
ATOM 3021 O O . ILE A 1 383 ? 9.978 44.729 -20.622 1.00 34.50 383 ILE A O 1
ATOM 3025 N N . LEU A 1 384 ? 7.904 45.147 -19.891 1.00 32.62 384 LEU A N 1
ATOM 3026 C CA . LEU A 1 384 ? 8.350 45.969 -18.755 1.00 32.62 384 LEU A CA 1
ATOM 3027 C C . LEU A 1 384 ? 8.827 45.072 -17.597 1.00 32.62 384 LEU A C 1
ATOM 3029 O O . LEU A 1 384 ? 8.127 44.151 -17.173 1.00 32.62 384 LEU A O 1
ATOM 3033 N N . GLN A 1 385 ? 10.036 45.334 -17.084 1.00 31.27 385 GLN A N 1
ATOM 3034 C CA . GLN A 1 385 ? 10.667 44.529 -16.032 1.00 31.27 385 GLN A CA 1
ATOM 3035 C C . GLN A 1 385 ? 9.847 44.497 -14.731 1.00 31.27 385 GLN A C 1
ATOM 3037 O O . GLN A 1 385 ? 9.408 45.524 -14.212 1.00 31.27 385 GLN A O 1
ATOM 3042 N N . LYS A 1 386 ? 9.711 43.290 -14.164 1.00 33.44 386 LYS A N 1
ATOM 3043 C CA . LYS A 1 386 ? 9.127 43.035 -12.838 1.00 33.44 386 LYS A CA 1
ATOM 3044 C C . LYS A 1 386 ? 9.874 43.823 -11.747 1.00 33.44 386 LYS A C 1
ATOM 3046 O O . LYS A 1 386 ? 11.099 43.708 -11.675 1.00 33.44 386 LYS A O 1
ATOM 3051 N N . PRO A 1 387 ? 9.179 44.510 -10.821 1.00 30.78 387 PRO A N 1
ATOM 3052 C CA . PRO A 1 387 ? 9.820 45.039 -9.626 1.00 30.78 387 PRO A CA 1
ATOM 3053 C C . PRO A 1 387 ? 10.237 43.883 -8.711 1.00 30.78 387 PRO A C 1
ATOM 3055 O O . PRO A 1 387 ? 9.424 43.010 -8.388 1.00 30.78 387 PRO A O 1
ATOM 3058 N N . LYS A 1 388 ? 11.504 43.886 -8.292 1.00 32.62 388 LYS A N 1
ATOM 3059 C CA . LYS A 1 388 ? 11.987 43.066 -7.178 1.00 32.62 388 LYS A CA 1
ATOM 3060 C C . LYS A 1 388 ? 11.438 43.662 -5.876 1.00 32.62 388 LYS A C 1
ATOM 3062 O O . LYS A 1 388 ? 11.351 44.876 -5.744 1.00 32.62 388 LYS A O 1
ATOM 3067 N N . ASP A 1 389 ? 11.053 42.781 -4.962 1.00 40.09 389 ASP A N 1
ATOM 3068 C CA . ASP A 1 389 ? 10.537 43.028 -3.608 1.00 40.09 389 ASP A CA 1
ATOM 3069 C C . ASP A 1 389 ? 9.022 43.227 -3.455 1.00 40.09 389 ASP A C 1
ATOM 3071 O O . ASP A 1 389 ? 8.450 44.306 -3.626 1.00 40.09 389 ASP A O 1
ATOM 3075 N N . THR A 1 390 ? 8.353 42.176 -2.961 1.00 33.69 390 THR A N 1
ATOM 3076 C CA . THR A 1 390 ? 7.089 42.346 -2.233 1.00 33.69 390 THR A CA 1
ATOM 3077 C C . THR A 1 390 ? 7.032 41.498 -0.960 1.00 33.69 390 THR A C 1
ATOM 3079 O O . THR A 1 390 ? 6.635 40.337 -0.982 1.00 33.69 390 THR A O 1
ATOM 3082 N N . HIS A 1 391 ? 7.323 42.136 0.178 1.00 30.55 391 HIS A N 1
ATOM 3083 C CA . HIS A 1 391 ? 6.735 41.757 1.465 1.00 30.55 391 HIS A CA 1
ATOM 3084 C C . HIS A 1 391 ? 5.219 42.056 1.511 1.00 30.55 391 HIS A C 1
ATOM 3086 O O . HIS A 1 391 ? 4.677 42.787 0.669 1.00 30.55 391 HIS A O 1
ATOM 3092 N N . SER A 1 392 ? 4.591 41.409 2.497 1.00 38.91 392 SER A N 1
ATOM 3093 C CA . SER A 1 392 ? 3.179 41.110 2.769 1.00 38.91 392 SER A CA 1
ATOM 3094 C C . SER A 1 392 ? 2.189 42.286 2.847 1.00 38.91 392 SER A C 1
ATOM 3096 O O . SER A 1 392 ? 2.570 43.448 2.945 1.00 38.91 392 SER A O 1
ATOM 3098 N N . VAL A 1 393 ? 0.898 41.924 2.785 1.00 28.72 393 VAL A N 1
ATOM 3099 C CA . VAL A 1 393 ? -0.278 42.368 3.577 1.00 28.72 393 VAL A CA 1
ATOM 3100 C C . VAL A 1 393 ? -1.525 42.251 2.688 1.00 28.72 393 VAL A C 1
ATOM 3102 O O . VAL A 1 393 ? -1.577 42.790 1.587 1.00 28.72 393 VAL A O 1
ATOM 3105 N N . ASN A 1 394 ? -2.517 41.505 3.173 1.00 32.84 394 ASN A N 1
ATOM 3106 C CA . ASN A 1 394 ? -3.862 41.410 2.616 1.00 32.84 394 ASN A CA 1
ATOM 3107 C C . ASN A 1 394 ? -4.746 42.414 3.366 1.00 32.84 394 ASN A C 1
ATOM 3109 O O . ASN A 1 394 ? -4.920 42.238 4.573 1.00 32.84 394 ASN A O 1
ATOM 3113 N N . PRO A 1 395 ? -5.316 43.425 2.701 1.00 36.19 395 PRO A N 1
ATOM 3114 C CA . PRO A 1 395 ? -6.532 44.025 3.209 1.00 36.19 395 PRO A CA 1
ATOM 3115 C C . PRO A 1 395 ? -7.642 43.955 2.158 1.00 36.19 395 PRO A C 1
ATOM 3117 O O . PRO A 1 395 ? -7.378 43.933 0.958 1.00 36.19 395 PRO A O 1
ATOM 3120 N N . VAL A 1 396 ? -8.874 44.047 2.657 1.00 32.81 396 VAL A N 1
ATOM 3121 C CA . VAL A 1 396 ? -10.074 44.531 1.963 1.00 32.81 396 VAL A CA 1
ATOM 3122 C C . VAL A 1 396 ? -11.129 43.473 1.596 1.00 32.81 396 VAL A C 1
ATOM 3124 O O . VAL A 1 396 ? -11.172 42.922 0.500 1.00 32.81 396 VAL A O 1
ATOM 3127 N N . HIS A 1 397 ? -12.082 43.315 2.514 1.00 33.09 397 HIS A N 1
ATOM 3128 C CA . HIS A 1 397 ? -13.500 43.140 2.202 1.00 33.09 397 HIS A CA 1
ATOM 3129 C C . HIS A 1 397 ? -14.185 44.517 2.418 1.00 33.09 397 HIS A C 1
ATOM 3131 O O . HIS A 1 397 ? -13.789 45.221 3.337 1.00 33.09 397 HIS A O 1
ATOM 3137 N N . GLU A 1 398 ? -15.176 44.884 1.586 1.00 40.91 398 GLU A N 1
ATOM 3138 C CA . GLU A 1 398 ? -16.161 45.991 1.787 1.00 40.91 398 GLU A CA 1
ATOM 3139 C C . GLU A 1 398 ? -15.862 47.443 1.319 1.00 40.91 398 GLU A C 1
ATOM 3141 O O . GLU A 1 398 ? -15.894 48.360 2.129 1.00 40.91 398 GLU A O 1
ATOM 3146 N N . TYR A 1 399 ? -15.706 47.727 0.010 1.00 41.53 399 TYR A N 1
ATOM 3147 C CA . TYR A 1 399 ? -15.642 49.144 -0.458 1.00 41.53 399 TYR A CA 1
ATOM 3148 C C . TYR A 1 399 ? -16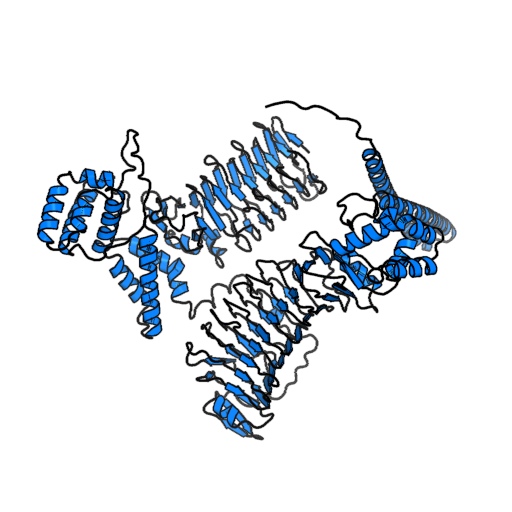.466 49.531 -1.700 1.00 41.53 399 TYR A C 1
ATOM 3150 O O . TYR A 1 399 ? -16.347 50.657 -2.163 1.00 41.53 399 TYR A O 1
ATOM 3158 N N . PHE A 1 400 ? -17.335 48.668 -2.237 1.00 37.38 400 PHE A N 1
ATOM 3159 C CA . PHE A 1 400 ? -18.256 49.079 -3.314 1.00 37.38 400 PHE A CA 1
ATOM 3160 C C . PHE A 1 400 ? -19.700 48.763 -2.947 1.00 37.38 400 PHE A C 1
ATOM 3162 O O . PHE A 1 400 ? -19.996 47.607 -2.611 1.00 37.38 400 PHE A O 1
ATOM 3169 N N . SER A 1 401 ? -20.609 49.728 -3.100 1.00 43.47 401 SER A N 1
ATOM 3170 C CA . SER A 1 401 ? -22.044 49.472 -2.955 1.00 43.47 401 SER A CA 1
ATOM 3171 C C . SER A 1 401 ? -22.540 48.518 -4.054 1.00 43.47 401 SER A C 1
ATOM 3173 O O . SER A 1 401 ? -21.910 48.328 -5.100 1.00 43.47 401 SER A O 1
ATOM 3175 N N . ASN A 1 402 ? -23.665 47.839 -3.818 1.00 40.38 402 ASN A N 1
ATOM 3176 C CA . ASN A 1 402 ? -24.221 46.898 -4.798 1.00 40.38 402 ASN A CA 1
ATOM 3177 C C . ASN A 1 402 ? -24.703 47.594 -6.082 1.00 40.38 402 ASN A C 1
ATOM 3179 O O . ASN A 1 402 ? -24.653 46.989 -7.152 1.00 40.38 402 ASN A O 1
ATOM 3183 N N . GLU A 1 403 ? -25.108 48.861 -5.997 1.00 42.62 403 GLU A N 1
ATOM 3184 C CA . GLU A 1 403 ? -25.581 49.642 -7.141 1.00 42.62 403 GLU A CA 1
ATOM 3185 C C . GLU A 1 403 ? -24.430 50.040 -8.081 1.00 42.62 403 GLU A C 1
ATOM 3187 O O . GLU A 1 403 ? -24.525 49.863 -9.295 1.00 42.62 403 GLU A O 1
ATOM 3192 N N . GLU A 1 404 ? -23.300 50.490 -7.530 1.00 41.84 404 GLU A N 1
ATOM 3193 C CA . GLU A 1 404 ? -22.102 50.861 -8.300 1.00 41.84 404 GLU A CA 1
ATOM 3194 C C . GLU A 1 404 ? -21.520 49.669 -9.058 1.00 41.84 404 GLU A C 1
ATOM 3196 O O . GLU A 1 404 ? -21.089 49.787 -10.203 1.00 41.84 404 GLU A O 1
ATOM 3201 N N . VAL A 1 405 ? -21.572 48.487 -8.451 1.00 39.31 405 VAL A N 1
ATOM 3202 C CA . VAL A 1 405 ? -21.068 47.261 -9.077 1.00 39.31 405 VAL A CA 1
ATOM 3203 C C . VAL A 1 405 ? -22.014 46.732 -10.129 1.00 39.31 405 VAL A C 1
ATOM 3205 O O . VAL A 1 405 ? -21.558 46.199 -11.132 1.00 39.31 405 VAL A O 1
ATOM 3208 N N . THR A 1 406 ? -23.314 46.930 -9.940 1.00 41.72 406 THR A N 1
ATOM 3209 C CA . THR A 1 406 ? -24.294 46.644 -10.985 1.00 41.72 406 THR A CA 1
ATOM 3210 C C . THR A 1 406 ? -24.055 47.560 -12.189 1.00 41.72 406 THR A C 1
ATOM 3212 O O . THR A 1 406 ? -23.990 47.066 -13.304 1.00 41.72 406 THR A O 1
ATOM 3215 N N . LYS A 1 407 ? -23.777 48.859 -11.987 1.00 45.12 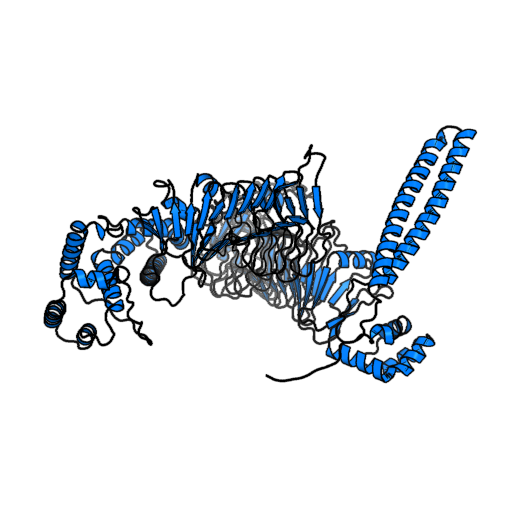407 LYS A N 1
ATOM 3216 C CA . LYS A 1 407 ? -23.431 49.799 -13.076 1.00 45.12 407 LYS A CA 1
ATOM 3217 C C . LYS A 1 407 ? -22.125 49.433 -13.798 1.00 45.12 407 LYS A C 1
ATOM 3219 O O . LYS A 1 407 ? -22.077 49.488 -15.026 1.00 45.12 407 LYS A O 1
ATOM 3224 N N . ILE A 1 408 ? -21.080 49.046 -13.060 1.00 42.31 408 ILE A N 1
ATOM 3225 C CA . ILE A 1 408 ? -19.803 48.580 -13.634 1.00 42.31 408 ILE A CA 1
ATOM 3226 C C . ILE A 1 408 ? -20.008 47.267 -14.403 1.00 42.31 408 ILE A C 1
ATOM 3228 O O . ILE A 1 408 ? -19.534 47.140 -15.529 1.00 42.31 408 ILE A O 1
ATOM 3232 N N . TRP A 1 409 ? -20.763 46.321 -13.839 1.00 41.84 409 TRP A N 1
ATOM 3233 C CA . TRP A 1 409 ? -21.098 45.050 -14.479 1.00 41.84 409 TRP A CA 1
ATOM 3234 C C . TRP A 1 409 ? -21.896 45.246 -15.765 1.00 41.84 409 TRP A C 1
ATOM 3236 O O . TRP A 1 409 ? -21.507 44.700 -16.786 1.00 41.84 409 TRP A O 1
ATOM 3246 N N . THR A 1 410 ? -22.949 46.066 -15.760 1.00 44.81 410 THR A N 1
ATOM 3247 C CA . THR A 1 410 ? -23.754 46.347 -16.958 1.00 44.81 410 THR A CA 1
ATOM 3248 C C . THR A 1 410 ? -22.917 46.986 -18.069 1.00 44.81 410 THR A C 1
ATOM 3250 O O . THR A 1 410 ? -23.100 46.645 -19.233 1.00 44.81 410 THR A O 1
ATOM 3253 N N . LYS A 1 411 ? -21.951 47.856 -17.736 1.00 43.88 411 LYS A N 1
ATOM 3254 C CA . LYS A 1 411 ? -21.028 48.439 -18.726 1.00 43.88 411 LYS A CA 1
ATOM 3255 C C . LYS A 1 411 ? -20.011 47.432 -19.268 1.00 43.88 411 LYS A C 1
ATOM 3257 O O . LYS A 1 411 ? -19.764 47.419 -20.467 1.00 43.88 411 LYS A O 1
ATOM 3262 N N . ILE A 1 412 ? -19.444 46.581 -18.410 1.00 41.91 412 ILE A N 1
ATOM 3263 C CA . ILE A 1 412 ? -18.523 45.506 -18.819 1.00 41.91 412 ILE A CA 1
ATOM 3264 C C . ILE A 1 412 ? -19.252 44.481 -19.688 1.00 41.91 412 ILE A C 1
ATOM 3266 O O . ILE A 1 412 ? -18.742 44.076 -20.725 1.00 41.91 412 ILE A O 1
ATOM 3270 N N . HIS A 1 413 ? -20.454 44.088 -19.277 1.00 42.88 413 HIS A N 1
ATOM 3271 C CA . HIS A 1 413 ? -21.304 43.150 -19.995 1.00 42.88 413 HIS A CA 1
ATOM 3272 C C . HIS A 1 413 ? -21.716 43.707 -21.361 1.00 42.88 413 HIS A C 1
ATOM 3274 O O . HIS A 1 413 ? -21.498 43.033 -22.363 1.00 42.88 413 HIS A O 1
ATOM 3280 N N . GLY A 1 414 ? -22.161 44.968 -21.426 1.00 44.97 414 GLY A N 1
ATOM 3281 C CA . GLY A 1 414 ? -22.435 45.663 -22.689 1.00 44.97 414 GLY A CA 1
ATOM 3282 C C . GLY A 1 414 ? -21.214 45.721 -23.613 1.00 44.97 414 GLY A C 1
ATOM 3283 O O . GLY A 1 414 ? -21.302 45.326 -24.770 1.00 44.97 414 GLY A O 1
ATOM 3284 N N . TYR A 1 415 ? -20.041 46.094 -23.090 1.00 40.97 415 TYR A N 1
ATOM 3285 C CA . TYR A 1 415 ? -18.801 46.150 -23.873 1.00 40.97 415 TYR A CA 1
ATOM 3286 C C . TYR A 1 415 ? -18.349 44.771 -24.388 1.00 40.97 415 TYR A C 1
ATOM 3288 O O . TYR A 1 415 ? -17.895 44.657 -25.525 1.00 40.97 415 TYR A O 1
ATOM 3296 N N . LEU A 1 416 ? -18.488 43.711 -23.582 1.00 40.12 416 LEU A N 1
ATOM 3297 C CA . LEU A 1 416 ? -18.168 42.329 -23.967 1.00 40.12 416 LEU A CA 1
ATOM 3298 C C . LEU A 1 416 ? -19.179 41.733 -24.955 1.00 40.12 416 LEU A C 1
ATOM 3300 O O . LEU A 1 416 ? -18.806 40.903 -25.789 1.00 40.12 416 LEU A O 1
ATOM 3304 N N . TYR A 1 417 ? -20.443 42.145 -24.862 1.00 44.59 417 TYR A N 1
ATOM 3305 C CA . TYR A 1 417 ? -21.501 41.781 -25.799 1.00 44.59 417 TYR A CA 1
ATOM 3306 C C . TYR A 1 417 ? -21.272 42.432 -27.172 1.00 44.59 417 TYR A C 1
ATOM 3308 O O . TYR A 1 417 ? -21.397 41.769 -28.206 1.00 44.59 417 TYR A O 1
ATOM 3316 N N . GLU A 1 418 ? -20.860 43.702 -27.177 1.00 41.78 418 GLU A N 1
ATOM 3317 C CA . GLU A 1 418 ? -20.551 44.478 -28.382 1.00 41.78 418 GLU A CA 1
ATOM 3318 C C . GLU A 1 418 ? -19.200 44.085 -29.015 1.00 41.78 418 GLU A C 1
ATOM 3320 O O . GLU A 1 418 ? -19.087 44.049 -30.239 1.00 41.78 418 GLU A O 1
ATOM 3325 N N . ASN A 1 419 ? -18.195 43.686 -28.221 1.00 38.53 419 ASN A N 1
ATOM 3326 C CA . ASN A 1 419 ? -16.849 43.330 -28.697 1.00 38.53 419 ASN A CA 1
ATOM 3327 C C . ASN A 1 419 ? -16.546 41.829 -28.538 1.00 38.53 419 ASN A C 1
ATOM 3329 O O . ASN A 1 419 ? -15.696 41.407 -27.744 1.00 38.53 419 ASN A O 1
ATOM 3333 N N . ARG A 1 420 ? -17.221 41.005 -29.354 1.00 41.91 420 ARG A N 1
ATOM 3334 C CA . ARG A 1 420 ? -17.201 39.524 -29.308 1.00 41.91 420 ARG A CA 1
ATOM 3335 C C . ARG A 1 420 ? -15.810 38.871 -29.315 1.00 41.91 420 ARG A C 1
ATOM 3337 O O . ARG A 1 420 ? -15.675 37.743 -28.848 1.00 41.91 420 ARG A O 1
ATOM 3344 N N . GLN A 1 421 ? -14.774 39.549 -29.810 1.00 37.84 421 GLN A N 1
ATOM 3345 C CA . GLN A 1 421 ? -13.393 39.046 -29.817 1.00 37.84 421 GLN A CA 1
ATOM 3346 C C . GLN A 1 421 ? -12.796 38.857 -28.410 1.00 37.84 421 GLN A C 1
ATOM 3348 O O . GLN A 1 421 ? -11.988 37.948 -28.204 1.00 37.84 421 GLN A O 1
ATOM 3353 N N . TYR A 1 422 ? -13.251 39.642 -27.427 1.00 35.59 422 TYR A N 1
ATOM 3354 C CA . TYR A 1 422 ? -12.835 39.529 -26.023 1.00 35.59 422 TYR A CA 1
ATOM 3355 C C . TYR A 1 422 ? -13.677 38.514 -25.233 1.00 35.59 422 TYR A C 1
ATOM 3357 O O . TYR A 1 422 ? -13.274 38.060 -24.162 1.00 35.59 422 TYR A O 1
ATOM 3365 N N . ASN A 1 423 ? -14.810 38.069 -25.786 1.00 44.44 423 ASN A N 1
ATOM 3366 C CA . ASN A 1 423 ? -15.628 37.005 -25.216 1.00 44.44 423 ASN A CA 1
ATOM 3367 C C . ASN A 1 423 ? -15.113 35.618 -25.659 1.00 44.44 423 ASN A C 1
ATOM 3369 O O . ASN A 1 423 ? -15.673 34.955 -26.534 1.00 44.44 423 ASN A O 1
ATOM 3373 N N . LYS A 1 424 ? -14.019 35.145 -25.041 1.00 43.62 424 LYS A N 1
ATOM 3374 C CA . LYS A 1 424 ? -13.485 33.774 -25.223 1.00 43.62 424 LYS A CA 1
ATOM 3375 C C . LYS A 1 424 ? -14.255 32.698 -24.425 1.00 43.62 424 LYS A C 1
ATOM 3377 O O . LYS A 1 424 ? -13.688 31.667 -24.083 1.00 43.62 424 LYS A O 1
ATOM 3382 N N . GLY A 1 425 ? -15.536 32.925 -24.119 1.00 40.56 425 GLY A N 1
ATOM 3383 C CA . GLY A 1 425 ? -16.410 31.941 -23.467 1.00 40.56 425 GLY A CA 1
ATOM 3384 C C . GLY A 1 425 ? -16.339 31.887 -21.935 1.00 40.56 425 GLY A C 1
ATOM 3385 O O . GLY A 1 425 ? -17.059 31.091 -21.339 1.00 40.56 425 GLY A O 1
ATOM 3386 N N . TYR A 1 426 ? -15.525 32.734 -21.289 1.00 39.62 426 TYR A N 1
ATOM 3387 C CA . TYR A 1 426 ? -15.420 32.809 -19.820 1.00 39.62 426 TYR A CA 1
ATOM 3388 C C . TYR A 1 426 ? -16.612 33.512 -19.150 1.00 39.62 426 TYR A C 1
ATOM 3390 O O . TYR A 1 426 ? -16.857 33.306 -17.966 1.00 39.62 426 TYR A O 1
ATOM 3398 N N . LEU A 1 427 ? -17.345 34.344 -19.896 1.00 42.53 427 LEU A N 1
ATOM 3399 C CA . LEU A 1 427 ? -18.463 35.157 -19.409 1.00 42.53 427 LEU A CA 1
ATOM 3400 C C . LEU A 1 427 ? -19.638 35.021 -20.385 1.00 42.53 427 LEU A C 1
ATOM 3402 O O . LEU A 1 427 ? -19.967 35.947 -21.119 1.00 42.53 427 LEU A O 1
ATOM 3406 N N . THR A 1 428 ? -20.215 33.821 -20.452 1.00 41.47 428 THR A N 1
ATOM 3407 C CA . THR A 1 428 ? -21.514 33.622 -21.114 1.00 41.47 428 THR A CA 1
ATOM 3408 C C . THR A 1 428 ? -22.641 33.797 -20.101 1.00 41.47 428 THR A C 1
ATOM 3410 O O . THR A 1 428 ? -22.455 33.535 -18.907 1.00 41.47 428 THR A O 1
ATOM 3413 N N . ASP A 1 429 ? -23.771 34.307 -20.590 1.00 39.31 429 ASP A N 1
ATOM 3414 C CA . ASP A 1 429 ? -24.978 34.582 -19.815 1.00 39.31 429 ASP A CA 1
ATOM 3415 C C . ASP A 1 429 ? -25.448 33.312 -19.101 1.00 39.31 429 ASP A C 1
ATOM 3417 O O . ASP A 1 429 ? -25.531 32.249 -19.710 1.00 39.31 429 ASP A O 1
ATOM 3421 N N . GLU A 1 430 ? -25.687 33.432 -17.792 1.00 41.19 430 GLU A N 1
ATOM 3422 C CA . GLU A 1 430 ? -25.989 32.332 -16.861 1.00 41.19 430 GLU A CA 1
ATOM 3423 C C . GLU A 1 430 ? -24.808 31.396 -16.546 1.00 41.19 430 GLU A C 1
ATOM 3425 O O . GLU A 1 430 ? -24.829 30.201 -16.807 1.00 41.19 430 GLU A O 1
ATOM 3430 N N . PHE A 1 431 ? -23.754 31.961 -15.947 1.00 45.72 431 PHE A N 1
ATOM 3431 C CA . PHE A 1 431 ? -22.966 31.403 -14.830 1.00 45.72 431 PHE A CA 1
ATOM 3432 C C . PHE A 1 431 ? -22.800 29.863 -14.725 1.00 45.72 431 PHE A C 1
ATOM 3434 O O . PHE A 1 431 ? -22.776 29.325 -13.621 1.00 45.72 431 PHE A O 1
ATOM 3441 N N . ARG A 1 432 ? -22.548 29.152 -15.836 1.00 49.03 432 ARG A N 1
ATOM 3442 C CA . ARG A 1 432 ? -22.211 27.708 -15.864 1.00 49.03 432 ARG A CA 1
ATOM 3443 C C . ARG A 1 432 ? -21.003 27.341 -15.002 1.00 49.03 432 ARG A C 1
ATOM 3445 O O . ARG A 1 432 ? -20.803 26.180 -14.684 1.00 49.03 432 ARG A O 1
ATOM 3452 N N . PHE A 1 433 ? -20.196 28.325 -14.614 1.00 49.81 433 PHE A N 1
ATOM 3453 C CA . PHE A 1 433 ? -19.133 28.187 -13.622 1.00 49.81 433 PHE A CA 1
ATOM 3454 C C . PHE A 1 433 ? -19.652 27.711 -12.259 1.00 49.81 433 PHE A C 1
ATOM 3456 O O . PHE A 1 433 ? -19.005 26.899 -11.608 1.00 49.81 433 PHE A O 1
ATOM 3463 N N . LYS A 1 434 ? -20.835 28.182 -11.848 1.00 52.53 434 LYS A N 1
ATOM 3464 C CA . LYS A 1 434 ? -21.505 27.726 -10.633 1.00 52.53 434 LYS A CA 1
ATOM 3465 C C . LYS A 1 434 ? -21.832 26.242 -10.727 1.00 52.53 434 LYS A C 1
ATOM 3467 O O . LYS A 1 434 ? -21.502 25.507 -9.808 1.00 52.53 434 LYS A O 1
ATOM 3472 N N . ASP A 1 435 ? -22.442 25.827 -11.831 1.00 54.25 435 ASP A N 1
ATOM 3473 C CA . ASP A 1 435 ? -22.820 24.431 -12.047 1.00 54.25 435 ASP A CA 1
ATOM 3474 C C . ASP A 1 435 ? -21.578 23.550 -12.210 1.00 54.25 435 ASP A C 1
ATOM 3476 O O . ASP A 1 435 ? -21.541 22.460 -11.678 1.00 54.25 435 ASP A O 1
ATOM 3480 N N . GLN A 1 436 ? -20.500 24.051 -12.820 1.00 54.22 436 GLN A N 1
ATOM 3481 C CA . GLN A 1 436 ? -19.222 23.338 -12.928 1.00 54.22 436 GLN A CA 1
ATOM 3482 C C . GLN A 1 436 ? -18.492 23.194 -11.593 1.00 54.22 436 GLN A C 1
ATOM 3484 O O . GLN A 1 436 ? -17.914 22.144 -11.339 1.00 54.22 436 GLN A O 1
ATOM 3489 N N . ILE A 1 437 ? -18.493 24.228 -10.744 1.00 53.94 437 ILE A N 1
ATOM 3490 C CA . ILE A 1 437 ? -17.974 24.123 -9.377 1.00 53.94 437 ILE A CA 1
ATOM 3491 C C . ILE A 1 437 ? -18.872 23.211 -8.556 1.00 53.94 437 ILE A C 1
ATOM 3493 O O . ILE A 1 437 ? -18.349 22.418 -7.792 1.00 53.94 437 ILE A O 1
ATOM 3497 N N . LEU A 1 438 ? -20.194 23.293 -8.706 1.00 54.78 438 LEU A N 1
ATOM 3498 C CA . LEU A 1 438 ? -21.124 22.418 -8.007 1.00 54.78 438 LEU A CA 1
ATOM 3499 C C . LEU A 1 438 ? -20.948 20.966 -8.456 1.00 54.78 438 LEU A C 1
ATOM 3501 O O . LEU A 1 438 ? -20.897 20.106 -7.595 1.00 54.78 438 LEU A O 1
ATOM 3505 N N . ASP A 1 439 ? -20.777 20.692 -9.746 1.00 55.22 439 ASP A N 1
ATOM 3506 C CA . ASP A 1 439 ? -20.490 19.368 -10.301 1.00 55.22 439 ASP A CA 1
ATOM 3507 C C . ASP A 1 439 ? -19.116 18.873 -9.851 1.00 55.22 439 ASP A C 1
ATOM 3509 O O . ASP A 1 439 ? -19.001 17.747 -9.381 1.00 55.22 439 ASP A O 1
ATOM 3513 N N . PHE A 1 440 ? -18.078 19.716 -9.938 1.00 57.19 440 PHE A N 1
ATOM 3514 C CA . PHE A 1 440 ? -16.739 19.411 -9.433 1.00 57.19 440 PHE A CA 1
ATOM 3515 C C . PHE A 1 440 ? -16.811 19.074 -7.953 1.00 57.19 440 PHE A C 1
ATOM 3517 O O . PHE A 1 440 ? -16.419 17.994 -7.563 1.00 57.19 440 PHE A O 1
ATOM 3524 N N . LEU A 1 441 ? -17.385 19.939 -7.125 1.00 55.31 441 LEU A N 1
ATOM 3525 C CA . LEU A 1 441 ? -17.542 19.699 -5.701 1.00 55.31 441 LEU A CA 1
ATOM 3526 C C . LEU A 1 441 ? -18.375 18.436 -5.465 1.00 55.31 441 LEU A C 1
ATOM 3528 O O . LEU A 1 441 ? -17.869 17.511 -4.854 1.00 55.31 441 LEU A O 1
ATOM 3532 N N . THR A 1 442 ? -19.578 18.310 -6.016 1.00 55.16 442 THR A N 1
ATOM 3533 C CA . THR A 1 442 ? -20.445 17.124 -5.872 1.00 55.16 442 THR A CA 1
ATOM 3534 C C . THR A 1 442 ? -19.709 15.830 -6.222 1.00 55.16 442 THR A C 1
ATOM 3536 O O . THR A 1 442 ? -19.767 14.868 -5.459 1.00 55.16 442 THR A O 1
ATOM 3539 N N . GLU A 1 443 ? -18.941 15.820 -7.310 1.00 53.75 443 GLU A N 1
ATOM 3540 C CA . GLU A 1 443 ? -18.261 14.630 -7.821 1.00 53.75 443 GLU A CA 1
ATOM 3541 C C . GLU A 1 443 ? -16.847 14.423 -7.239 1.00 53.75 443 GLU A C 1
ATOM 3543 O O . GLU A 1 443 ? -16.395 13.283 -7.165 1.00 53.75 443 GLU A O 1
ATOM 3548 N N . THR A 1 444 ? -16.108 15.454 -6.813 1.00 48.78 444 THR A N 1
ATOM 3549 C CA . THR A 1 444 ? -14.703 15.366 -6.350 1.00 48.78 444 THR A CA 1
ATOM 3550 C C . THR A 1 444 ? -14.491 15.632 -4.864 1.00 48.78 444 THR A C 1
ATOM 3552 O O . THR A 1 444 ? -13.571 15.043 -4.305 1.00 48.78 444 THR A O 1
ATOM 3555 N N . GLU A 1 445 ? -15.310 16.455 -4.201 1.00 50.28 445 GLU A N 1
ATOM 3556 C CA . GLU A 1 445 ? -15.069 16.871 -2.804 1.00 50.28 445 GLU A CA 1
ATOM 3557 C C . GLU A 1 445 ? -16.303 16.783 -1.879 1.00 50.28 445 GLU A C 1
ATOM 3559 O O . GLU A 1 445 ? -16.220 16.216 -0.792 1.00 50.28 445 GLU A O 1
ATOM 3564 N N . SER A 1 446 ? -17.467 17.276 -2.291 1.00 41.94 446 SER A N 1
ATOM 3565 C CA . SER A 1 446 ? -18.711 17.354 -1.525 1.00 41.94 446 SER A CA 1
ATOM 3566 C C . SER A 1 446 ? -19.355 16.018 -1.201 1.00 41.94 446 SER A C 1
ATOM 3568 O O . SER A 1 446 ? -19.822 15.909 -0.081 1.00 41.94 446 SER A O 1
ATOM 3570 N N . ILE A 1 447 ? -19.346 14.971 -2.035 1.00 39.31 447 ILE A N 1
ATOM 3571 C CA . ILE A 1 447 ? -19.892 13.684 -1.553 1.00 39.31 447 ILE A CA 1
ATOM 3572 C C . ILE A 1 447 ? -18.977 13.046 -0.495 1.00 39.31 447 ILE A C 1
ATOM 3574 O O . ILE A 1 447 ? -19.465 12.484 0.478 1.00 39.31 447 ILE A O 1
ATOM 3578 N N . ASN A 1 448 ? -17.658 13.210 -0.587 1.00 36.53 448 ASN A N 1
ATOM 3579 C CA . ASN A 1 448 ? -16.746 12.618 0.398 1.00 36.53 448 ASN A CA 1
ATOM 3580 C C . ASN A 1 448 ? -16.645 13.426 1.697 1.00 36.53 448 ASN A C 1
ATOM 3582 O O . ASN A 1 448 ? -16.385 12.846 2.744 1.00 36.53 448 ASN A O 1
ATOM 3586 N N . VAL A 1 449 ? -16.872 14.741 1.665 1.00 37.00 449 VAL A N 1
ATOM 3587 C CA . VAL A 1 449 ? -16.934 15.565 2.882 1.00 37.00 449 VAL A CA 1
ATOM 3588 C C . VAL A 1 449 ? -18.324 15.492 3.535 1.00 37.00 449 VAL A C 1
ATOM 3590 O O . VAL A 1 449 ? -18.388 15.432 4.758 1.00 37.00 449 VAL A O 1
ATOM 3593 N N . VAL A 1 450 ? -19.410 15.393 2.752 1.00 34.91 450 VAL A N 1
ATOM 3594 C CA . VAL A 1 450 ? -20.807 15.372 3.242 1.00 34.91 450 VAL A CA 1
ATOM 3595 C C . VAL A 1 450 ? -21.327 13.965 3.582 1.00 34.91 450 VAL A C 1
ATOM 3597 O O . VAL A 1 450 ? -22.085 13.825 4.533 1.00 34.91 450 VAL A O 1
ATOM 3600 N N . TYR A 1 451 ? -20.911 12.907 2.872 1.00 36.41 451 TYR A N 1
ATOM 3601 C CA . TYR A 1 451 ? -21.318 11.511 3.144 1.00 36.41 451 TYR A CA 1
ATOM 3602 C C . TYR A 1 451 ? -20.240 10.670 3.848 1.00 36.41 451 TYR A C 1
ATOM 3604 O O . TYR A 1 451 ? -20.377 9.444 3.929 1.00 36.41 451 TYR A O 1
ATOM 3612 N N . SER A 1 452 ? -19.188 11.292 4.396 1.00 33.19 452 SER A N 1
ATOM 3613 C CA . SER A 1 452 ? -18.171 10.578 5.194 1.00 33.19 452 SER A CA 1
ATOM 3614 C C . SER A 1 452 ? -18.715 9.962 6.489 1.00 33.19 452 SER A C 1
ATOM 3616 O O . SER A 1 452 ? -18.000 9.194 7.125 1.00 33.19 452 SER A O 1
ATOM 3618 N N . GLY A 1 453 ? -19.976 10.229 6.846 1.00 33.94 453 GLY A N 1
ATOM 3619 C CA . GLY A 1 453 ? -20.676 9.510 7.907 1.00 33.94 453 GLY A CA 1
ATOM 3620 C C . GLY A 1 453 ? -21.244 8.144 7.499 1.00 33.94 453 GLY A C 1
ATOM 3621 O O . GLY A 1 453 ? -21.275 7.255 8.340 1.00 33.94 453 GLY A O 1
ATOM 3622 N N . GLU A 1 454 ? -21.675 7.930 6.242 1.00 29.97 454 GLU A N 1
ATOM 3623 C CA . GLU A 1 454 ? -22.548 6.771 5.940 1.00 29.97 454 GLU A CA 1
ATOM 3624 C C . GLU A 1 454 ? -22.334 6.020 4.607 1.00 29.97 454 GLU A C 1
ATOM 3626 O O . GLU A 1 454 ? -22.884 4.932 4.467 1.00 29.97 454 GLU A O 1
ATOM 3631 N N . SER A 1 455 ? -21.521 6.476 3.636 1.00 30.72 455 SER A N 1
ATOM 3632 C CA . SER A 1 455 ? -21.465 5.787 2.315 1.00 30.72 455 SER A CA 1
ATOM 3633 C C . SER A 1 455 ? -20.132 5.158 1.877 1.00 30.72 455 SER A C 1
ATOM 3635 O O . SER A 1 455 ? -20.088 4.512 0.828 1.00 30.72 455 SER A O 1
ATOM 3637 N N . MET A 1 456 ? -19.070 5.184 2.695 1.00 33.50 456 MET A N 1
ATOM 3638 C CA . MET A 1 456 ? -17.823 4.441 2.393 1.00 33.50 456 MET A CA 1
ATOM 3639 C C . MET A 1 456 ? -17.944 2.904 2.501 1.00 33.50 456 MET A C 1
ATOM 3641 O O . MET A 1 456 ? -16.948 2.193 2.377 1.00 33.50 456 MET A O 1
ATOM 3645 N N . LEU A 1 457 ? -19.155 2.370 2.688 1.00 34.16 457 LEU A N 1
ATOM 3646 C CA . LEU A 1 457 ? -19.429 0.933 2.728 1.00 34.16 457 LEU A CA 1
ATOM 3647 C C . LEU A 1 457 ? -19.721 0.291 1.359 1.00 34.16 457 LEU A C 1
ATOM 3649 O O . LEU A 1 457 ? -19.732 -0.933 1.303 1.00 34.16 457 LEU A O 1
ATOM 3653 N N . SER A 1 458 ? -19.939 1.039 0.264 1.00 30.52 458 SER A N 1
ATOM 3654 C CA . SER A 1 458 ? -20.476 0.422 -0.974 1.00 30.52 458 SER A CA 1
ATOM 3655 C C . SER A 1 458 ? -19.683 0.593 -2.277 1.00 30.52 458 SER A C 1
ATOM 3657 O O . SER A 1 458 ? -19.858 -0.233 -3.168 1.00 30.52 458 SER A O 1
ATOM 3659 N N . SER A 1 459 ? -18.777 1.567 -2.428 1.00 28.53 459 SER A N 1
ATOM 3660 C CA . SER A 1 459 ? -18.082 1.794 -3.719 1.00 28.53 459 SER A CA 1
ATOM 3661 C C . SER A 1 459 ? -16.632 1.292 -3.800 1.00 28.53 459 SER A C 1
ATOM 3663 O O . SER A 1 459 ? -15.975 1.506 -4.811 1.00 28.53 459 SER A O 1
ATOM 3665 N N . ARG A 1 460 ? -16.146 0.593 -2.764 1.00 33.12 460 ARG A N 1
ATOM 3666 C CA . ARG A 1 460 ? -14.898 -0.207 -2.786 1.00 33.12 460 ARG A CA 1
ATOM 3667 C C . ARG A 1 460 ? -15.129 -1.685 -2.445 1.00 33.12 460 ARG A C 1
ATOM 3669 O O . ARG A 1 460 ? -14.219 -2.389 -2.022 1.00 33.12 460 ARG A O 1
ATOM 3676 N N . MET A 1 461 ? -16.384 -2.132 -2.531 1.00 33.75 461 MET A N 1
ATOM 3677 C CA . MET A 1 461 ? -16.764 -3.540 -2.362 1.00 33.75 461 MET A CA 1
ATOM 3678 C C . MET A 1 461 ? -16.963 -4.263 -3.705 1.00 33.75 461 MET A C 1
ATOM 3680 O O . MET A 1 461 ? -17.370 -5.422 -3.690 1.00 33.75 461 MET A O 1
ATOM 3684 N N . ASN A 1 462 ? -16.670 -3.626 -4.849 1.00 30.77 462 ASN A N 1
ATOM 3685 C CA . ASN A 1 462 ? -16.885 -4.226 -6.168 1.00 30.77 462 ASN A CA 1
ATOM 3686 C C . ASN A 1 462 ? -15.599 -4.506 -6.978 1.00 30.77 462 ASN A C 1
ATOM 3688 O O . ASN A 1 462 ? -15.713 -5.092 -8.058 1.00 30.77 462 ASN A O 1
ATOM 3692 N N . ASP A 1 463 ? -14.392 -4.254 -6.456 1.00 32.00 463 ASP A N 1
ATOM 3693 C CA . ASP A 1 463 ? -13.152 -4.862 -6.943 1.00 32.00 463 ASP A CA 1
ATOM 3694 C C . ASP A 1 463 ? -13.214 -6.286 -6.466 1.00 32.00 463 ASP A C 1
ATOM 3696 O O . ASP A 1 463 ? -12.874 -6.564 -5.316 1.00 32.00 463 ASP A O 1
ATOM 3700 N N . LYS A 1 464 ? -13.749 -7.146 -7.344 1.00 29.45 464 LYS A N 1
ATOM 3701 C CA . LYS A 1 464 ? -13.814 -8.604 -7.214 1.00 29.45 464 LYS A CA 1
ATOM 3702 C C . LYS A 1 464 ? -13.695 -9.005 -5.760 1.00 29.45 464 LYS A C 1
ATOM 3704 O O . LYS A 1 464 ? -12.605 -9.408 -5.348 1.00 29.45 464 LYS A O 1
ATOM 3709 N N . GLY A 1 465 ? -14.784 -8.793 -5.013 1.00 28.19 465 GLY A N 1
ATOM 3710 C CA . GLY A 1 465 ? -14.840 -9.110 -3.600 1.00 28.19 465 GLY A CA 1
ATOM 3711 C C . GLY A 1 465 ? -14.084 -10.407 -3.396 1.00 28.19 465 GLY A C 1
ATOM 3712 O O . GLY A 1 465 ? -14.483 -11.443 -3.932 1.00 28.19 465 GLY A O 1
ATOM 3713 N N . VAL A 1 466 ? -12.925 -10.319 -2.733 1.00 34.56 466 VAL A N 1
ATOM 3714 C CA . VAL A 1 466 ? -12.302 -11.504 -2.170 1.00 34.56 466 VAL A CA 1
ATOM 3715 C C . VAL A 1 466 ? -13.411 -12.047 -1.318 1.00 34.56 466 VAL A C 1
ATOM 3717 O O . VAL A 1 466 ? -13.833 -11.388 -0.363 1.00 34.56 466 VAL A O 1
ATOM 3720 N N . ASP A 1 467 ? -13.971 -13.157 -1.771 1.00 36.25 467 ASP A N 1
ATOM 3721 C CA . ASP A 1 467 ? -15.089 -13.756 -1.105 1.00 36.25 467 ASP A CA 1
ATOM 3722 C C . ASP A 1 467 ? -14.577 -14.151 0.273 1.00 36.25 467 ASP A C 1
ATOM 3724 O O . ASP A 1 467 ? -13.889 -15.156 0.454 1.00 36.25 467 ASP A O 1
ATOM 3728 N N . LEU A 1 468 ? -14.846 -13.296 1.263 1.00 34.41 468 LEU A N 1
ATOM 3729 C CA . LEU A 1 468 ? -14.453 -13.560 2.633 1.00 34.41 468 LEU A CA 1
ATOM 3730 C C . LEU A 1 468 ? -15.113 -14.873 3.092 1.00 34.41 468 LEU A C 1
ATOM 3732 O O . LEU A 1 468 ? -14.611 -15.462 4.045 1.00 34.41 468 LEU A O 1
ATOM 3736 N N . SER A 1 469 ? -16.146 -15.385 2.389 1.00 35.19 469 SER A N 1
ATOM 3737 C CA . SER A 1 469 ? -16.720 -16.719 2.598 1.00 35.19 469 SER A CA 1
ATOM 3738 C C . SER A 1 469 ? -15.695 -17.856 2.502 1.00 35.19 469 SER A C 1
ATOM 3740 O O . SER A 1 469 ? -15.788 -18.790 3.300 1.00 35.19 469 SER A O 1
ATOM 3742 N N . GLU A 1 470 ? -14.649 -17.760 1.666 1.00 34.03 470 GLU A N 1
ATOM 3743 C CA . GLU A 1 470 ? -13.568 -18.762 1.623 1.00 34.03 470 GLU A CA 1
ATOM 3744 C C . GLU A 1 470 ? -12.701 -18.736 2.893 1.00 34.03 470 GLU A C 1
ATOM 3746 O O . GLU A 1 470 ? -12.263 -19.783 3.372 1.00 34.03 470 GLU A O 1
ATOM 3751 N N . ALA A 1 471 ? -12.513 -17.564 3.513 1.00 33.25 471 ALA A N 1
ATOM 3752 C CA . ALA A 1 471 ? -11.887 -17.450 4.834 1.00 33.25 471 ALA A CA 1
ATOM 3753 C C . ALA A 1 471 ? -12.818 -17.912 5.979 1.00 33.25 471 ALA A C 1
ATOM 3755 O O . ALA A 1 471 ? -12.367 -18.079 7.113 1.00 33.25 471 ALA A O 1
ATOM 3756 N N . PHE A 1 472 ? -14.100 -18.155 5.682 1.00 37.38 472 PHE A N 1
ATOM 3757 C CA . PHE A 1 472 ? -15.113 -18.685 6.598 1.00 37.38 472 PHE A CA 1
ATOM 3758 C C . PHE A 1 472 ? -15.465 -20.162 6.344 1.00 37.38 472 PHE A C 1
ATOM 3760 O O . PHE A 1 472 ? -16.368 -20.682 7.007 1.00 37.38 472 PHE A O 1
ATOM 3767 N N . GLY A 1 473 ? -14.751 -20.856 5.446 1.00 35.28 473 GLY A N 1
ATOM 3768 C CA . GLY A 1 473 ? -14.947 -22.285 5.191 1.00 35.28 473 GLY A CA 1
ATOM 3769 C C . GLY A 1 473 ? -14.916 -23.120 6.480 1.00 35.28 473 GLY A C 1
ATOM 3770 O O . GLY A 1 473 ? -14.117 -22.866 7.385 1.00 35.28 473 GLY A O 1
ATOM 3771 N N . LYS A 1 474 ? -15.813 -24.115 6.589 1.00 32.84 474 LYS A N 1
ATOM 3772 C CA . LYS A 1 474 ? -15.875 -25.032 7.743 1.00 32.84 474 LYS A CA 1
ATOM 3773 C C . LYS A 1 474 ? -14.475 -25.661 7.969 1.00 32.84 474 LYS A C 1
ATOM 3775 O O . LYS A 1 474 ? -13.957 -26.289 7.046 1.00 32.84 474 LYS A O 1
ATOM 3780 N N . PRO A 1 475 ? -13.848 -25.534 9.158 1.00 33.81 475 PRO A N 1
ATOM 3781 C CA . PRO A 1 475 ? -12.602 -26.224 9.485 1.00 33.81 475 PRO A CA 1
ATOM 3782 C C . PRO A 1 475 ? -12.765 -27.738 9.327 1.00 33.81 475 PRO A C 1
ATOM 3784 O O . PRO A 1 475 ? -13.814 -28.285 9.669 1.00 33.81 475 PRO A O 1
ATOM 3787 N N . LYS A 1 476 ? -11.701 -28.432 8.902 1.00 33.38 476 LYS A N 1
ATOM 3788 C CA . LYS A 1 476 ? -11.668 -29.896 8.689 1.00 33.38 476 LYS A CA 1
ATOM 3789 C C . LYS A 1 476 ? -12.057 -30.758 9.910 1.00 33.38 476 LYS A C 1
ATOM 3791 O O . LYS A 1 476 ? -12.227 -31.958 9.736 1.00 33.38 476 LYS A O 1
ATOM 3796 N N . ASN A 1 477 ? -12.245 -30.172 11.098 1.00 30.62 477 ASN A N 1
ATOM 3797 C CA . ASN A 1 477 ? -12.509 -30.883 12.358 1.00 30.62 477 ASN A CA 1
ATOM 3798 C C . ASN A 1 477 ? -13.795 -30.437 13.093 1.00 30.62 477 ASN A C 1
ATOM 3800 O O . ASN A 1 477 ? -13.914 -30.652 14.296 1.00 30.62 477 ASN A O 1
ATOM 3804 N N . TRP A 1 478 ? -14.757 -29.801 12.416 1.00 32.50 478 TRP A N 1
ATOM 3805 C CA . TRP A 1 478 ? -16.019 -29.394 13.051 1.00 32.50 478 TRP A CA 1
ATOM 3806 C C . TRP A 1 478 ? -17.020 -30.565 13.095 1.00 32.50 478 TRP A C 1
ATOM 3808 O O . TRP A 1 478 ? -17.481 -31.021 12.050 1.00 32.50 478 TRP A O 1
ATOM 3818 N N . SER A 1 4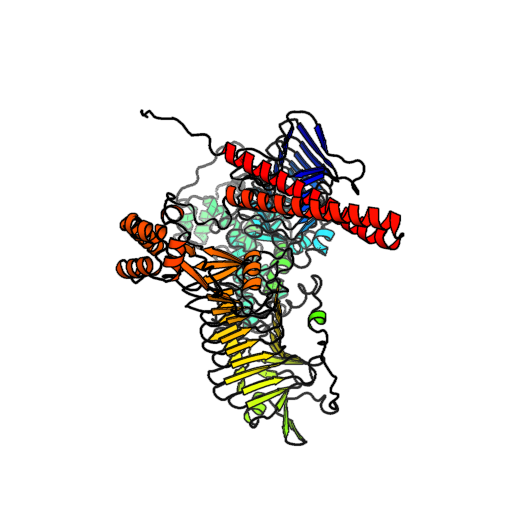79 ? -17.413 -31.014 14.294 1.00 31.77 479 SER A N 1
ATOM 3819 C CA . SER A 1 479 ? -18.614 -31.836 14.510 1.00 31.77 479 SER A CA 1
ATOM 3820 C C . SER A 1 479 ? -19.776 -30.950 14.970 1.00 31.77 479 SER A C 1
ATOM 3822 O O . SER A 1 479 ? -19.638 -30.125 15.872 1.00 31.77 479 SER A O 1
ATOM 3824 N N . GLU A 1 480 ? -20.914 -31.038 14.283 1.00 31.91 480 GLU A N 1
ATOM 3825 C CA . GLU A 1 480 ? -22.110 -30.256 14.607 1.00 31.91 480 GLU A CA 1
ATOM 3826 C C . GLU A 1 480 ? -22.697 -30.763 15.932 1.00 31.91 480 GLU A C 1
ATOM 3828 O O . GLU A 1 480 ? -23.403 -31.771 15.974 1.00 31.91 480 GLU A O 1
ATOM 3833 N N . SER A 1 481 ? -22.398 -30.082 17.043 1.00 32.25 481 SER A N 1
ATOM 3834 C CA . SER A 1 481 ? -23.148 -30.280 18.279 1.00 32.25 481 SER A CA 1
ATOM 3835 C C . SER A 1 481 ? -24.488 -29.555 18.156 1.00 32.25 481 SER A C 1
ATOM 3837 O O . SER A 1 481 ? -24.626 -28.360 18.405 1.00 32.25 481 SER A O 1
ATOM 3839 N N . ASN A 1 482 ? -25.508 -30.307 17.745 1.00 32.75 482 ASN A N 1
ATOM 3840 C CA . ASN A 1 482 ? -26.906 -29.899 17.833 1.00 32.75 482 ASN A CA 1
ATOM 3841 C C . ASN A 1 482 ? -27.328 -29.806 19.311 1.00 32.75 482 ASN A C 1
ATOM 3843 O O . ASN A 1 482 ? -27.987 -30.703 19.833 1.00 32.75 482 ASN A O 1
ATOM 3847 N N . GLN A 1 483 ? -26.949 -28.733 20.008 1.00 37.84 483 GLN A N 1
ATOM 3848 C CA . GLN A 1 483 ? -27.625 -28.343 21.245 1.00 37.84 483 GLN A CA 1
ATOM 3849 C C . GLN A 1 483 ? -28.831 -27.460 20.897 1.00 37.84 483 GLN A C 1
ATOM 3851 O O . GLN A 1 483 ? -28.722 -26.477 20.169 1.00 37.84 483 GLN A O 1
ATOM 3856 N N . GLY A 1 484 ? -30.005 -27.894 21.364 1.00 36.16 484 GLY A N 1
ATOM 3857 C CA . GLY A 1 484 ? -31.329 -27.434 20.947 1.00 36.16 484 GLY A CA 1
ATOM 3858 C C . GLY A 1 484 ? -31.536 -25.919 21.003 1.00 36.16 484 GLY A C 1
ATOM 3859 O O . GLY A 1 484 ? -31.670 -25.322 22.066 1.00 36.16 484 GLY A O 1
ATOM 3860 N N . GLN A 1 485 ? -31.662 -25.326 19.821 1.00 41.66 485 GLN A N 1
ATOM 3861 C CA . GLN A 1 485 ? -31.918 -23.913 19.558 1.00 41.66 485 GLN A CA 1
ATOM 3862 C C . GLN A 1 485 ? -33.429 -23.602 19.656 1.00 41.66 485 GLN A C 1
ATOM 3864 O O . GLN A 1 485 ? -34.055 -23.240 18.666 1.00 41.66 485 GLN A O 1
ATOM 3869 N N . LYS A 1 486 ? -34.057 -23.838 20.820 1.00 41.72 486 LYS A N 1
ATOM 3870 C CA . LYS A 1 486 ? -35.516 -23.644 21.006 1.00 41.72 486 LYS A CA 1
ATOM 3871 C C . LYS A 1 486 ? -35.928 -22.404 21.806 1.00 41.72 486 LYS A C 1
ATOM 3873 O O . LYS A 1 486 ? -37.125 -22.176 21.937 1.00 41.72 486 LYS A O 1
ATOM 3878 N N . ALA A 1 487 ? -35.003 -21.592 22.314 1.00 44.03 487 ALA A N 1
ATOM 3879 C CA . ALA A 1 487 ? -35.366 -20.469 23.175 1.00 44.03 487 ALA A CA 1
ATOM 3880 C C . ALA A 1 487 ? -34.636 -19.174 22.772 1.00 44.03 487 ALA A C 1
ATOM 3882 O O . ALA A 1 487 ? -33.416 -19.106 22.871 1.00 44.03 487 ALA A O 1
ATOM 3883 N N . TYR A 1 488 ? -35.434 -18.166 22.398 1.00 59.72 488 TYR A N 1
ATOM 3884 C CA . TYR A 1 488 ? -35.151 -16.723 22.288 1.00 59.72 488 TYR A CA 1
ATOM 3885 C C . TYR A 1 488 ? -34.817 -16.110 20.914 1.00 59.72 488 TYR A C 1
ATOM 3887 O O . TYR A 1 488 ? -33.670 -15.810 20.603 1.00 59.72 488 TYR A O 1
ATOM 3895 N N . ASP A 1 489 ? -35.896 -15.758 20.196 1.00 65.12 489 ASP A N 1
ATOM 3896 C CA . ASP A 1 489 ? -35.961 -14.720 19.144 1.00 65.12 489 ASP A CA 1
ATOM 3897 C C . ASP A 1 489 ? -36.305 -13.311 19.691 1.00 65.12 489 ASP A C 1
ATOM 3899 O O . ASP A 1 489 ? -36.366 -12.338 18.933 1.00 65.12 489 ASP A O 1
ATOM 3903 N N . LYS A 1 490 ? -36.562 -13.166 21.001 1.00 81.25 490 LYS A N 1
ATOM 3904 C CA . LYS A 1 490 ? -36.980 -11.885 21.597 1.00 81.25 490 LYS A CA 1
ATOM 3905 C C . LYS A 1 490 ? -35.811 -10.885 21.617 1.00 81.25 490 LYS A C 1
ATOM 3907 O O . LYS A 1 490 ? -34.702 -11.244 22.019 1.00 81.25 490 LYS A O 1
ATOM 3912 N N . GLU A 1 491 ? -36.072 -9.657 21.166 1.00 86.88 491 GLU A N 1
ATOM 3913 C CA . GLU A 1 491 ? -35.167 -8.503 21.322 1.00 86.88 491 GLU A CA 1
ATOM 3914 C C . GLU A 1 491 ? -35.117 -8.075 22.786 1.00 86.88 491 GLU A C 1
ATOM 3916 O O . GLU A 1 491 ? -36.116 -8.206 23.495 1.00 86.88 491 GLU A O 1
ATOM 3921 N N . GLY A 1 492 ? -33.950 -7.631 23.242 1.00 89.62 492 GLY A N 1
ATOM 3922 C CA . GLY A 1 492 ? -33.730 -7.252 24.634 1.00 89.62 492 GLY A CA 1
ATOM 3923 C C . GLY A 1 492 ? -32.333 -7.607 25.142 1.00 89.62 492 GLY A C 1
ATOM 3924 O O . GLY A 1 492 ? -31.552 -8.295 24.467 1.00 89.62 492 GLY A O 1
ATOM 3925 N N . ILE A 1 493 ? -32.050 -7.197 26.377 1.00 95.44 493 ILE A N 1
ATOM 3926 C CA . ILE A 1 493 ? -30.847 -7.557 27.135 1.00 95.44 493 ILE A CA 1
ATOM 3927 C C . ILE A 1 493 ? -31.256 -8.425 28.323 1.00 95.44 493 ILE A C 1
ATOM 3929 O O . ILE A 1 493 ? -32.092 -8.022 29.129 1.00 95.44 493 ILE A O 1
ATOM 3933 N N . PHE A 1 494 ? -30.657 -9.608 28.466 1.00 94.31 494 PHE A N 1
ATOM 3934 C CA . PHE A 1 494 ? -31.079 -10.601 29.456 1.00 94.31 494 PHE A CA 1
ATOM 3935 C C . PHE A 1 494 ? -29.913 -11.184 30.251 1.00 94.31 494 PHE A C 1
ATOM 3937 O O . PHE A 1 494 ? -28.810 -11.331 29.733 1.00 94.31 494 PHE A O 1
ATOM 3944 N N . ILE A 1 495 ? -30.182 -11.621 31.481 1.00 93.38 495 ILE A N 1
ATOM 3945 C CA . ILE A 1 495 ? -29.304 -12.525 32.237 1.00 93.38 495 ILE A CA 1
ATOM 3946 C C . ILE A 1 495 ? -30.067 -13.815 32.510 1.00 93.38 495 ILE A C 1
ATOM 3948 O O . ILE A 1 495 ? -31.224 -13.779 32.941 1.00 93.38 495 ILE A O 1
ATOM 3952 N N . LYS A 1 496 ? -29.415 -14.957 32.281 1.00 83.94 496 LYS A N 1
ATOM 3953 C CA . LYS A 1 496 ? -29.967 -16.265 32.639 1.00 83.94 496 LYS A CA 1
ATOM 3954 C C . LYS A 1 496 ? -29.829 -16.497 34.149 1.00 83.94 496 LYS A C 1
ATOM 3956 O O . LYS A 1 496 ? -28.716 -16.497 34.668 1.00 83.94 496 LYS A O 1
ATOM 3961 N N . LYS A 1 497 ? -30.944 -16.732 34.843 1.00 81.38 497 LYS A N 1
ATOM 3962 C CA . LYS A 1 497 ? -31.024 -17.031 36.281 1.00 81.38 497 LYS A CA 1
ATOM 3963 C C . LYS A 1 497 ? -31.720 -18.384 36.467 1.00 81.38 497 LYS A C 1
ATOM 3965 O O . LYS A 1 497 ? -32.943 -18.463 36.508 1.00 81.38 497 LYS A O 1
ATOM 3970 N N . GLY A 1 498 ? -30.943 -19.465 36.560 1.00 73.12 498 GLY A N 1
ATOM 3971 C CA . GLY A 1 498 ? -31.503 -20.823 36.559 1.00 73.12 498 GLY A CA 1
ATOM 3972 C C . GLY A 1 498 ? -32.130 -21.159 35.202 1.00 73.12 498 GLY A C 1
ATOM 3973 O O . GLY A 1 498 ? -31.437 -21.080 34.186 1.00 73.12 498 GLY A O 1
ATOM 3974 N N . ASP A 1 499 ? -33.419 -21.504 35.185 1.00 75.44 499 ASP A N 1
ATOM 3975 C CA . ASP A 1 499 ? -34.192 -21.746 33.955 1.00 75.44 499 ASP A CA 1
ATOM 3976 C C . ASP A 1 499 ? -34.904 -20.487 33.420 1.00 75.44 499 ASP A C 1
ATOM 3978 O O . ASP A 1 499 ? -35.384 -20.496 32.286 1.00 75.44 499 ASP A O 1
ATOM 3982 N N . ASP A 1 500 ? -34.914 -19.393 34.191 1.00 80.06 500 ASP A N 1
ATOM 3983 C CA . ASP A 1 500 ? -35.572 -18.134 33.835 1.00 80.06 500 ASP A CA 1
ATOM 3984 C C . ASP A 1 500 ? -34.595 -17.091 33.271 1.00 80.06 500 ASP A C 1
ATOM 3986 O O . ASP A 1 500 ? -33.380 -17.118 33.498 1.00 80.06 500 ASP A O 1
ATOM 3990 N N . TYR A 1 501 ? -35.149 -16.124 32.539 1.00 86.00 501 TYR A N 1
ATOM 3991 C CA . TYR A 1 501 ? -34.421 -15.000 31.955 1.00 86.00 501 TYR A CA 1
ATOM 3992 C C . TYR A 1 501 ? -34.976 -13.693 32.507 1.00 86.00 501 TYR A C 1
ATOM 3994 O O . TYR A 1 501 ? -36.167 -13.409 32.376 1.00 86.00 501 TYR A O 1
ATOM 4002 N N . LYS A 1 502 ? -34.106 -12.877 33.103 1.00 91.38 502 LYS A N 1
ATOM 4003 C CA . LYS A 1 502 ? -34.457 -11.535 33.579 1.00 91.38 502 LYS A CA 1
ATOM 4004 C C . LYS A 1 502 ? -34.018 -10.511 32.537 1.00 91.38 502 LYS A C 1
ATOM 4006 O O . LYS A 1 502 ? -32.857 -10.523 32.141 1.00 91.38 502 LYS A O 1
ATOM 4011 N N . GLU A 1 503 ? -34.945 -9.674 32.081 1.00 93.31 503 GLU A N 1
ATOM 4012 C CA . GLU A 1 503 ? -34.709 -8.600 31.105 1.00 93.31 503 GLU A CA 1
ATOM 4013 C C . GLU A 1 503 ? -34.261 -7.308 31.801 1.00 93.31 503 GLU A C 1
ATOM 4015 O O . GLU A 1 503 ? -34.712 -7.007 32.909 1.00 93.31 503 GLU A O 1
ATOM 4020 N N . TYR A 1 504 ? -33.383 -6.545 31.151 1.00 94.19 504 TYR A N 1
ATOM 4021 C CA . TYR A 1 504 ? -32.799 -5.307 31.663 1.00 94.19 504 TYR A CA 1
ATOM 4022 C C . TYR A 1 504 ? -32.974 -4.172 30.661 1.00 94.19 504 TYR A C 1
ATOM 4024 O O . TYR A 1 504 ? -32.856 -4.366 29.459 1.00 94.19 504 TYR A O 1
ATOM 4032 N N . ILE A 1 505 ? -33.194 -2.964 31.183 1.00 90.38 505 ILE A N 1
ATOM 4033 C CA . ILE A 1 505 ? -33.421 -1.749 30.382 1.00 90.38 505 ILE A CA 1
ATOM 4034 C C . ILE A 1 505 ? -32.122 -1.257 29.714 1.00 90.38 505 ILE A C 1
ATOM 4036 O O . ILE A 1 505 ? -32.164 -0.497 28.752 1.00 90.38 505 ILE A O 1
ATOM 4040 N N . SER A 1 506 ? -30.952 -1.652 30.226 1.00 94.12 506 SER A N 1
ATOM 4041 C CA . SER A 1 506 ? -29.660 -1.276 29.650 1.00 94.12 506 SER A CA 1
ATOM 4042 C C . SER A 1 506 ? -28.590 -2.335 29.893 1.00 94.12 506 SER A C 1
ATOM 4044 O O . SER A 1 506 ? -28.664 -3.124 30.841 1.00 94.12 506 SER A O 1
ATOM 4046 N N . LEU A 1 507 ? -27.548 -2.312 29.058 1.00 96.50 507 LEU A N 1
ATOM 4047 C CA . LEU A 1 507 ? -26.426 -3.240 29.181 1.00 96.50 507 LEU A CA 1
ATOM 4048 C C . LEU A 1 507 ? -25.618 -2.984 30.456 1.00 96.50 507 LEU A C 1
ATOM 4050 O O . LEU A 1 507 ? -25.205 -3.937 31.106 1.00 96.50 507 LEU A O 1
ATOM 4054 N N . GLN A 1 508 ? -25.459 -1.723 30.871 1.00 95.44 508 GLN A N 1
ATOM 4055 C CA . GLN A 1 508 ? -24.797 -1.411 32.141 1.00 95.44 508 GLN A CA 1
ATOM 4056 C C . GLN A 1 508 ? -25.585 -1.962 33.337 1.00 95.44 508 GLN A C 1
ATOM 4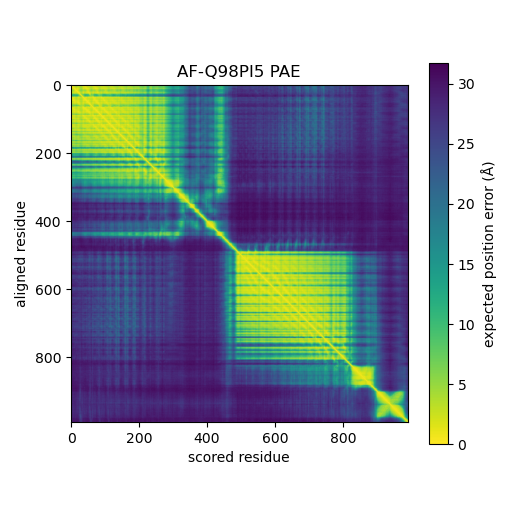058 O O . GLN A 1 508 ? -24.987 -2.581 34.209 1.00 95.44 508 GLN A O 1
ATOM 4063 N N . ALA A 1 509 ? -26.919 -1.837 33.346 1.00 95.88 509 ALA A N 1
ATOM 4064 C CA . ALA A 1 509 ? -27.743 -2.397 34.420 1.00 95.88 509 ALA A CA 1
ATOM 4065 C C . ALA A 1 509 ? -27.629 -3.930 34.498 1.00 95.88 509 ALA A C 1
ATOM 4067 O O . ALA A 1 509 ? -27.611 -4.498 35.590 1.00 95.88 509 ALA A O 1
ATOM 4068 N N . ALA A 1 510 ? -27.512 -4.602 33.348 1.00 96.88 510 ALA A N 1
ATOM 4069 C CA . ALA A 1 510 ? -27.242 -6.033 33.311 1.00 96.88 510 ALA A CA 1
ATOM 4070 C C . ALA A 1 510 ? -25.834 -6.364 33.849 1.00 96.88 510 ALA A C 1
ATOM 4072 O O . ALA A 1 510 ? -25.686 -7.286 34.646 1.00 96.88 510 ALA A O 1
ATOM 4073 N N . ILE A 1 511 ? -24.800 -5.602 33.475 1.00 96.81 511 ILE A N 1
ATOM 4074 C CA . ILE A 1 511 ? -23.429 -5.785 33.993 1.00 96.81 511 ILE A CA 1
ATOM 4075 C C . ILE A 1 511 ? -23.382 -5.607 35.517 1.00 96.81 511 ILE A C 1
ATOM 4077 O O . ILE A 1 511 ? -22.739 -6.400 36.213 1.00 96.81 511 ILE A O 1
ATOM 4081 N N . ASP A 1 512 ? -24.067 -4.594 36.046 1.00 95.94 512 ASP A N 1
ATOM 4082 C CA . ASP A 1 512 ? -24.074 -4.280 37.476 1.00 95.94 512 ASP A CA 1
ATOM 4083 C C . ASP A 1 512 ? -24.696 -5.420 38.299 1.00 95.94 512 ASP A C 1
ATOM 4085 O O . ASP A 1 512 ? -24.125 -5.829 39.313 1.00 95.94 512 ASP A O 1
ATOM 4089 N N . GLU A 1 513 ? -25.798 -5.998 37.817 1.00 96.12 513 GLU A N 1
ATOM 4090 C CA . GLU A 1 513 ? -26.530 -7.089 38.478 1.00 96.12 513 GLU A CA 1
ATOM 4091 C C . GLU A 1 513 ? -25.905 -8.483 38.256 1.00 96.12 513 GLU A C 1
ATOM 4093 O O . GLU A 1 513 ? -26.093 -9.392 39.077 1.00 96.12 513 GLU A O 1
ATOM 4098 N N . ALA A 1 514 ? -25.167 -8.674 37.156 1.00 95.56 514 ALA A N 1
ATOM 4099 C CA . ALA A 1 514 ? -24.522 -9.944 36.834 1.00 95.56 514 ALA A CA 1
ATOM 4100 C C . ALA A 1 514 ? -23.593 -10.406 37.967 1.00 95.56 514 ALA A C 1
ATOM 4102 O O . ALA A 1 514 ? -22.787 -9.634 38.496 1.00 95.56 514 ALA A O 1
ATOM 4103 N N . GLN A 1 515 ? -23.704 -11.680 38.330 1.00 94.62 515 GLN A N 1
ATOM 4104 C CA . GLN A 1 515 ? -22.812 -12.359 39.264 1.00 94.62 515 GLN A CA 1
ATOM 4105 C C . GLN A 1 515 ? -21.609 -12.958 38.525 1.00 94.62 515 GLN A C 1
ATOM 4107 O O . GLN A 1 515 ? -21.593 -13.065 37.297 1.00 94.62 515 GLN A O 1
ATOM 4112 N N . GLU A 1 516 ? -20.595 -13.365 39.285 1.00 94.69 516 GLU A N 1
ATOM 4113 C CA . GLU A 1 516 ? -19.384 -13.976 38.739 1.00 94.69 516 GLU A CA 1
ATOM 4114 C C . GLU A 1 516 ? -19.717 -15.221 37.891 1.00 94.69 516 GLU A C 1
ATOM 4116 O O . GLU A 1 516 ? -20.412 -16.134 38.337 1.00 94.69 516 GLU A O 1
ATOM 4121 N N . ASN A 1 517 ? -19.155 -15.287 36.685 1.00 94.00 517 ASN A N 1
ATOM 4122 C CA . ASN A 1 517 ? -19.361 -16.301 35.645 1.00 94.00 517 ASN A CA 1
ATOM 4123 C C . ASN A 1 517 ? -20.749 -16.316 34.977 1.00 94.00 517 ASN A C 1
ATOM 4125 O O . ASN A 1 517 ? -21.044 -17.252 34.231 1.00 94.00 517 ASN A O 1
ATOM 4129 N N . GLU A 1 518 ? -21.599 -15.308 35.183 1.00 94.62 518 GLU A N 1
ATOM 4130 C CA . GLU A 1 518 ? -22.874 -15.229 34.463 1.00 94.62 518 GLU A CA 1
ATOM 4131 C C . GLU A 1 518 ? -22.705 -14.781 33.002 1.00 94.62 518 GLU A C 1
ATOM 4133 O O . GLU A 1 518 ? -21.740 -14.113 32.618 1.00 94.62 518 GLU A O 1
ATOM 4138 N N . THR A 1 519 ? -23.675 -15.174 32.170 1.00 93.75 519 THR A N 1
ATOM 4139 C CA . THR A 1 519 ? -23.754 -14.789 30.756 1.00 93.75 519 THR A CA 1
ATOM 4140 C C . THR A 1 519 ? -24.891 -13.797 30.540 1.00 93.75 519 THR A C 1
ATOM 4142 O O . THR A 1 519 ? -26.041 -14.076 30.887 1.00 93.75 519 THR A O 1
ATOM 4145 N N . ILE A 1 520 ? -24.561 -12.664 29.929 1.00 95.88 520 ILE A N 1
ATOM 4146 C CA . ILE A 1 520 ? -25.496 -11.639 29.476 1.00 95.88 520 ILE A CA 1
ATOM 4147 C C . ILE A 1 520 ? -25.799 -11.887 27.998 1.00 95.88 520 ILE A C 1
ATOM 4149 O O . ILE A 1 520 ? -24.894 -11.977 27.168 1.00 95.88 520 ILE A O 1
ATOM 4153 N N . ILE A 1 521 ? -27.076 -12.012 27.661 1.00 95.38 521 ILE A N 1
ATOM 4154 C CA . ILE A 1 521 ? -27.557 -12.163 26.289 1.00 95.38 521 ILE A CA 1
ATOM 4155 C C . ILE A 1 521 ? -27.950 -10.782 25.786 1.00 95.38 521 ILE A C 1
ATOM 4157 O O . ILE A 1 521 ? -28.820 -10.139 26.366 1.00 95.38 521 ILE A O 1
ATOM 4161 N N . VAL A 1 522 ? -27.327 -10.338 24.701 1.00 95.19 522 VAL A N 1
ATOM 4162 C CA . VAL A 1 522 ? -27.603 -9.054 24.054 1.00 95.19 522 VAL A CA 1
ATOM 4163 C C . VAL A 1 522 ? -28.241 -9.356 22.704 1.00 95.19 522 VAL A C 1
ATOM 4165 O O . VAL A 1 522 ? -27.550 -9.766 21.778 1.00 95.19 522 VAL A O 1
ATOM 4168 N N . ASN A 1 523 ? -29.560 -9.215 22.590 1.00 93.25 523 ASN A N 1
ATOM 4169 C CA . ASN A 1 523 ? -30.332 -9.525 21.378 1.00 93.25 523 ASN A CA 1
ATOM 4170 C C . ASN A 1 523 ? -30.925 -8.272 20.715 1.00 93.25 523 ASN A C 1
ATOM 4172 O O . ASN A 1 523 ? -31.818 -8.376 19.878 1.00 93.25 523 ASN A O 1
ATOM 4176 N N . GLU A 1 524 ? -30.450 -7.090 21.081 1.00 88.50 524 GLU A N 1
ATOM 4177 C CA . GLU A 1 524 ? -30.815 -5.816 20.466 1.00 88.50 524 GLU A CA 1
ATOM 4178 C C . GLU A 1 524 ? -29.570 -4.948 20.280 1.00 88.50 524 GLU A C 1
ATOM 4180 O O . GLU A 1 524 ? -28.560 -5.161 20.953 1.00 88.50 524 GLU A O 1
ATOM 4185 N N . ASN A 1 525 ? -29.630 -3.980 19.364 1.00 88.62 525 ASN A N 1
ATOM 4186 C CA . ASN A 1 525 ? -28.566 -2.988 19.229 1.00 88.62 525 ASN A CA 1
ATOM 4187 C C . ASN A 1 525 ? -28.520 -2.108 20.480 1.00 88.62 525 ASN A C 1
ATOM 4189 O O . ASN A 1 525 ? -29.559 -1.681 20.975 1.00 88.62 525 ASN A O 1
ATOM 4193 N N . VAL A 1 526 ? -27.316 -1.813 20.966 1.00 91.44 526 VAL A N 1
ATOM 4194 C CA . VAL A 1 526 ? -27.128 -1.057 22.206 1.00 91.44 526 VAL A CA 1
ATOM 4195 C C . VAL A 1 526 ? -26.328 0.201 21.928 1.00 91.44 526 VAL A C 1
ATOM 4197 O O . VAL A 1 526 ? -25.179 0.136 21.495 1.00 91.44 526 VAL A O 1
ATOM 4200 N N . GLU A 1 527 ? -26.915 1.345 22.258 1.00 89.56 527 GLU A N 1
ATOM 4201 C CA . GLU A 1 527 ? -26.215 2.621 22.307 1.00 89.56 527 GLU A CA 1
ATOM 4202 C C . GLU A 1 527 ? -25.823 2.931 23.750 1.00 89.56 527 GLU A C 1
ATOM 4204 O O . GLU A 1 527 ? -26.676 3.046 24.632 1.00 89.56 527 GLU A O 1
ATOM 4209 N N . ILE A 1 528 ? -24.528 3.070 24.012 1.00 90.44 528 ILE A N 1
ATOM 4210 C CA . ILE A 1 528 ? -24.032 3.350 25.358 1.00 90.44 528 ILE A CA 1
ATOM 4211 C C . ILE A 1 528 ? -23.776 4.844 25.558 1.00 90.44 528 ILE A C 1
ATOM 4213 O O . ILE A 1 528 ? -23.236 5.532 24.687 1.00 90.44 528 ILE A O 1
ATOM 4217 N N . GLU A 1 529 ? -24.154 5.351 26.727 1.00 88.75 529 GLU A N 1
ATOM 4218 C CA . GLU A 1 529 ? -23.963 6.761 27.091 1.00 88.75 529 GLU A CA 1
ATOM 4219 C C . GLU A 1 529 ? -22.614 7.016 27.769 1.00 88.75 529 GLU A C 1
ATOM 4221 O O . GLU A 1 529 ? -22.064 8.105 27.645 1.00 88.75 529 GLU A O 1
ATOM 4226 N N . ASN A 1 530 ? -22.085 6.004 28.460 1.00 90.94 530 ASN A N 1
ATOM 4227 C CA . ASN A 1 530 ? -20.815 6.013 29.183 1.00 90.94 530 ASN A CA 1
ATOM 4228 C C . ASN A 1 530 ? -20.109 4.662 28.999 1.00 90.94 530 ASN A C 1
ATOM 4230 O O . ASN A 1 530 ? -20.746 3.694 28.573 1.00 90.94 530 ASN A O 1
ATOM 4234 N N . SER A 1 531 ? -18.818 4.587 29.342 1.00 94.06 531 SER A N 1
ATOM 4235 C CA . SER A 1 531 ? -18.043 3.344 29.252 1.00 94.06 531 SER A CA 1
ATOM 4236 C C . SER A 1 531 ? -18.711 2.203 30.015 1.00 94.06 531 SER A C 1
ATOM 4238 O O . SER A 1 531 ? -19.078 2.373 31.179 1.00 94.06 531 SER A O 1
ATOM 4240 N N . LEU A 1 532 ? -18.802 1.024 29.393 1.00 96.88 532 LEU A N 1
ATOM 4241 C CA . LEU A 1 532 ? -19.219 -0.186 30.094 1.00 96.88 532 LEU A CA 1
ATOM 4242 C C . LEU A 1 532 ? -18.059 -0.670 30.957 1.00 96.88 532 LEU A C 1
ATOM 4244 O O . LEU A 1 532 ? -17.025 -1.088 30.431 1.00 96.88 532 LEU A O 1
ATOM 4248 N N . ARG A 1 533 ? -18.215 -0.587 32.279 1.00 97.12 533 ARG A N 1
ATOM 4249 C CA . ARG A 1 533 ? -17.151 -0.918 33.239 1.00 97.12 533 ARG A CA 1
ATOM 4250 C C . ARG A 1 533 ? -17.298 -2.353 33.721 1.00 97.12 533 ARG A C 1
ATOM 4252 O O . ARG A 1 533 ? -18.268 -2.679 34.398 1.00 97.12 533 ARG A O 1
ATOM 4259 N N . ILE A 1 534 ? -16.321 -3.199 33.400 1.00 97.94 534 ILE A N 1
ATOM 4260 C CA . ILE A 1 534 ? -16.306 -4.618 33.768 1.00 97.94 534 ILE A CA 1
ATOM 4261 C C . ILE A 1 534 ? -15.213 -4.860 34.807 1.00 97.94 534 ILE A C 1
ATOM 4263 O O . ILE A 1 534 ? -14.028 -4.778 34.501 1.00 97.94 534 ILE A O 1
ATOM 4267 N N . ASN A 1 535 ? -15.609 -5.175 36.038 1.00 96.31 535 ASN A N 1
ATOM 4268 C CA . ASN A 1 535 ? -14.722 -5.427 37.183 1.00 96.31 535 ASN A CA 1
ATOM 4269 C C . ASN A 1 535 ? -14.939 -6.813 37.822 1.00 96.31 535 ASN A C 1
ATOM 4271 O O . ASN A 1 535 ? -14.541 -7.045 38.959 1.00 96.31 535 ASN A O 1
ATOM 4275 N N . LYS A 1 536 ? -15.618 -7.699 37.096 1.00 96.19 536 LYS A N 1
ATOM 4276 C CA . LYS A 1 536 ? -16.024 -9.047 37.501 1.00 96.19 536 LYS A CA 1
ATOM 4277 C C . LYS A 1 536 ? -15.904 -9.988 36.302 1.00 96.19 536 LYS A C 1
ATOM 4279 O O . LYS A 1 536 ? -15.766 -9.514 35.167 1.00 96.19 536 LYS A O 1
ATOM 4284 N N . LYS A 1 537 ? -15.953 -11.298 36.518 1.00 97.75 537 LYS A N 1
ATOM 4285 C CA . LYS A 1 537 ? -15.919 -12.269 35.419 1.00 97.75 537 LYS A CA 1
ATOM 4286 C C . LYS A 1 537 ? -17.307 -12.486 34.839 1.00 97.75 537 LYS A C 1
ATOM 4288 O O . LYS A 1 537 ? -18.162 -13.041 35.516 1.00 97.75 537 LYS A O 1
ATOM 4293 N N . ILE A 1 538 ? -17.532 -12.105 33.588 1.00 97.50 538 ILE A N 1
ATOM 4294 C CA . ILE A 1 538 ? -18.825 -12.251 32.899 1.00 97.50 538 ILE A CA 1
ATOM 4295 C C . ILE A 1 538 ? -18.628 -12.558 31.414 1.00 97.50 538 ILE A C 1
ATOM 4297 O O . ILE A 1 538 ? -17.567 -12.298 30.840 1.00 97.50 538 ILE A O 1
ATOM 4301 N N . SER A 1 539 ? -19.666 -13.098 30.775 1.00 97.19 539 SER A N 1
ATOM 4302 C CA . SER A 1 539 ? -19.666 -13.361 29.331 1.00 97.19 539 SER A CA 1
ATOM 4303 C C . SER A 1 539 ? -20.808 -12.642 28.625 1.00 97.19 539 SER A C 1
ATOM 4305 O O . SER A 1 539 ? -21.901 -12.560 29.174 1.00 97.19 539 SER A O 1
ATOM 4307 N N . PHE A 1 540 ? -20.590 -12.146 27.408 1.00 97.00 540 PHE A N 1
ATOM 4308 C CA . PHE A 1 540 ? -21.654 -11.671 26.523 1.00 97.00 540 PHE A CA 1
ATOM 4309 C C . PHE A 1 540 ? -21.877 -12.669 25.395 1.00 97.00 540 PHE A C 1
ATOM 4311 O O . PHE A 1 540 ? -20.919 -13.155 24.790 1.00 97.00 540 PHE A O 1
ATOM 4318 N N . THR A 1 541 ? -23.145 -12.908 25.073 1.00 94.69 541 THR A N 1
ATOM 4319 C CA . THR A 1 541 ? -23.555 -13.687 23.907 1.00 94.69 541 THR A CA 1
ATOM 4320 C C . THR A 1 541 ? -24.726 -13.038 23.180 1.00 94.69 541 THR A C 1
ATOM 4322 O O . THR A 1 541 ? -25.353 -12.111 23.689 1.00 94.69 541 THR A O 1
ATOM 4325 N N . THR A 1 542 ? -25.018 -13.507 21.970 1.00 91.62 542 THR A N 1
ATOM 4326 C CA . THR A 1 542 ? -26.163 -13.051 21.181 1.00 91.62 542 THR A CA 1
ATOM 4327 C C . THR A 1 542 ? -26.710 -14.172 20.306 1.00 91.62 542 THR A C 1
ATOM 4329 O O . THR A 1 542 ? -25.970 -15.030 19.811 1.00 91.62 542 THR A O 1
ATOM 4332 N N . PHE A 1 543 ? -28.022 -14.142 20.094 1.00 89.94 543 PHE A N 1
ATOM 4333 C CA . PHE A 1 543 ? -28.727 -14.963 19.117 1.00 89.94 543 PHE A CA 1
ATOM 4334 C C . PHE A 1 543 ? -29.185 -14.145 17.899 1.00 89.94 543 PHE A C 1
ATOM 4336 O O . PHE A 1 543 ? -30.000 -14.617 17.113 1.00 89.94 543 PHE A O 1
ATOM 4343 N N . LYS A 1 544 ? -28.664 -12.919 17.739 1.00 83.88 544 LYS A N 1
ATOM 4344 C CA . LYS A 1 544 ? -28.959 -12.005 16.629 1.00 83.88 544 LYS A CA 1
ATOM 4345 C C . LYS A 1 544 ? -27.689 -11.340 16.094 1.00 83.88 544 LYS A C 1
ATOM 4347 O O . LYS A 1 544 ? -26.583 -11.587 16.567 1.00 83.88 544 LYS A O 1
ATOM 4352 N N . ASN A 1 545 ? -27.856 -10.498 15.078 1.00 84.88 545 ASN A N 1
ATOM 4353 C CA . ASN A 1 545 ? -26.810 -9.589 14.624 1.00 84.88 545 ASN A CA 1
ATOM 4354 C C . ASN A 1 545 ? -26.949 -8.271 15.380 1.00 84.88 545 ASN A C 1
ATOM 4356 O O . ASN A 1 545 ? -27.915 -7.543 15.168 1.00 84.88 545 ASN A O 1
ATOM 4360 N N . VAL A 1 546 ? -25.999 -7.994 16.266 1.00 86.75 546 VAL A N 1
ATOM 4361 C CA . VAL A 1 546 ? -26.053 -6.873 17.204 1.00 86.75 546 VAL A CA 1
ATOM 4362 C C . VAL A 1 546 ? -24.858 -5.951 17.022 1.00 86.75 546 VAL A C 1
ATOM 4364 O O . VAL A 1 546 ? -23.721 -6.406 16.889 1.00 86.75 546 VAL A O 1
ATOM 4367 N N . ASN A 1 547 ? -25.115 -4.647 17.080 1.00 87.81 547 ASN A N 1
ATOM 4368 C CA . ASN A 1 547 ? -24.109 -3.603 17.208 1.00 87.81 547 ASN A CA 1
ATOM 4369 C C . ASN A 1 547 ? -24.182 -2.962 18.596 1.00 87.81 547 ASN A C 1
ATOM 4371 O O . ASN A 1 547 ? -25.255 -2.574 19.053 1.00 87.81 547 ASN A O 1
ATOM 4375 N N . ILE A 1 548 ? -23.022 -2.803 19.225 1.00 90.25 548 ILE A N 1
ATOM 4376 C CA . ILE A 1 548 ? -22.829 -1.954 20.397 1.00 90.25 548 ILE A CA 1
ATOM 4377 C C . ILE A 1 548 ? -22.045 -0.722 19.940 1.00 90.25 548 ILE A C 1
ATOM 4379 O O . ILE A 1 548 ? -20.914 -0.840 19.455 1.00 90.25 548 ILE A O 1
ATOM 4383 N N . THR A 1 549 ? -22.658 0.449 20.076 1.00 86.12 549 THR A N 1
ATOM 4384 C CA . THR A 1 549 ? -22.158 1.747 19.598 1.00 86.12 549 THR A CA 1
ATOM 4385 C C . THR A 1 549 ? -22.243 2.790 20.706 1.00 86.12 549 THR A C 1
ATOM 4387 O O . THR A 1 549 ? -22.892 2.586 21.729 1.00 86.12 549 THR A O 1
ATOM 4390 N N . ARG A 1 550 ? -21.594 3.943 20.523 1.00 79.12 550 ARG A N 1
ATOM 4391 C CA . ARG A 1 550 ? -21.787 5.096 21.415 1.00 79.12 550 ARG A CA 1
ATOM 4392 C C . ARG A 1 550 ? -23.049 5.852 21.023 1.00 79.12 550 ARG A C 1
ATOM 4394 O O . ARG A 1 550 ? -23.231 6.143 19.845 1.00 79.12 550 ARG A O 1
ATOM 4401 N N . LYS A 1 551 ? -23.833 6.269 22.016 1.00 78.06 551 LYS A N 1
ATOM 4402 C CA . LYS A 1 551 ? -24.976 7.171 21.827 1.00 78.06 551 LYS A CA 1
ATOM 4403 C C . LYS A 1 551 ? -24.546 8.575 21.410 1.00 78.06 551 LYS A C 1
ATOM 4405 O O . LYS A 1 551 ? -25.206 9.215 20.600 1.00 78.06 551 LYS A O 1
ATOM 4410 N N . TYR A 1 552 ? -23.431 9.058 21.965 1.00 74.00 552 TYR A N 1
ATOM 4411 C CA . TYR A 1 552 ? -22.883 10.380 21.665 1.00 74.00 552 TYR A CA 1
ATOM 4412 C C . TYR A 1 552 ? -21.538 10.253 20.939 1.00 74.00 552 TYR A C 1
ATOM 4414 O O . TYR A 1 552 ? -20.496 10.173 21.592 1.00 74.00 552 TYR A O 1
ATOM 4422 N N . PRO A 1 553 ? -21.542 10.262 19.593 1.00 62.00 553 PRO A N 1
ATOM 4423 C CA . PRO A 1 553 ? -20.355 10.106 18.754 1.00 62.00 553 PRO A CA 1
ATOM 4424 C C . PRO A 1 553 ? -19.155 10.974 19.173 1.00 62.00 553 PRO A C 1
ATOM 4426 O O . PRO A 1 553 ? -18.016 10.521 19.146 1.00 62.00 553 PRO A O 1
ATOM 4429 N N . SER A 1 554 ? -19.405 12.215 19.598 1.00 64.19 554 SER A N 1
ATOM 4430 C CA . SER A 1 554 ? -18.377 13.206 19.943 1.00 64.19 554 SER A CA 1
ATOM 4431 C C . SER A 1 554 ? -17.729 13.030 21.321 1.00 64.19 554 SER A C 1
ATOM 4433 O O . SER A 1 554 ? -16.778 13.751 21.629 1.00 64.19 554 SER A O 1
ATOM 4435 N N . HIS A 1 555 ? -18.234 12.126 22.166 1.00 75.25 555 HIS A N 1
ATOM 4436 C CA . HIS A 1 555 ? -17.716 11.944 23.520 1.00 75.25 555 HIS A CA 1
ATOM 4437 C C . HIS A 1 555 ? -16.563 10.933 23.546 1.00 75.25 555 HIS A C 1
ATOM 4439 O O . HIS A 1 555 ? -16.678 9.789 23.103 1.00 75.25 555 HIS A O 1
ATOM 4445 N N . SER A 1 556 ? -15.442 11.363 24.117 1.00 80.88 556 SER A N 1
ATOM 4446 C CA . SER A 1 556 ? -14.200 10.597 24.196 1.00 80.88 556 SER A CA 1
ATOM 4447 C C . SER A 1 556 ? -14.188 9.602 25.360 1.00 80.88 556 SER A C 1
ATOM 4449 O O . SER A 1 556 ? -13.569 9.859 26.390 1.00 80.88 556 SER A O 1
ATOM 4451 N N . PHE A 1 557 ? -14.845 8.455 25.198 1.00 86.25 557 PHE A N 1
ATOM 4452 C CA . PHE A 1 557 ? -14.802 7.353 26.169 1.00 86.25 557 PHE A CA 1
ATOM 4453 C C . PHE A 1 557 ? -14.720 5.984 25.480 1.00 86.25 557 PHE A C 1
ATOM 4455 O O . PHE A 1 557 ? -15.073 5.852 24.304 1.00 86.25 557 PHE A O 1
ATOM 4462 N N . ALA A 1 558 ? -14.249 4.957 26.187 1.00 90.19 558 ALA A N 1
ATOM 4463 C CA . ALA A 1 558 ? -14.150 3.606 25.640 1.00 90.19 558 ALA A CA 1
ATOM 4464 C C . ALA A 1 558 ? -15.503 2.896 25.691 1.00 90.19 558 ALA A C 1
ATOM 4466 O O . ALA A 1 558 ? -16.242 3.053 26.650 1.00 90.19 558 ALA A O 1
ATOM 4467 N N . ILE A 1 559 ? -15.841 2.084 24.684 1.00 93.56 559 ILE A N 1
ATOM 4468 C CA . ILE A 1 559 ? -17.069 1.282 24.750 1.00 93.56 559 ILE A CA 1
ATOM 4469 C C . ILE A 1 559 ? -16.973 0.233 25.854 1.00 93.56 559 ILE A C 1
ATOM 4471 O O . ILE A 1 559 ? -17.890 0.104 26.662 1.00 93.56 559 ILE A O 1
ATOM 4475 N N . LEU A 1 560 ? -15.840 -0.467 25.918 1.00 96.62 560 LEU A N 1
ATOM 4476 C CA . LEU A 1 560 ? -15.549 -1.443 26.964 1.00 96.62 560 LEU A CA 1
ATOM 4477 C C . LEU A 1 560 ? -14.330 -0.993 27.768 1.00 96.62 560 LEU A C 1
ATOM 4479 O O . LEU A 1 560 ? -13.260 -0.768 27.200 1.00 96.62 560 LEU A O 1
ATOM 4483 N N . GLU A 1 561 ? -14.481 -0.934 29.087 1.00 97.44 561 GLU A N 1
ATOM 4484 C CA . GLU A 1 561 ? -13.388 -0.796 30.048 1.00 97.44 561 GLU A CA 1
ATOM 4485 C C . GLU A 1 561 ? -13.348 -2.043 30.929 1.00 97.44 561 GLU A C 1
ATOM 4487 O O . GLU A 1 561 ? -14.122 -2.171 31.880 1.00 97.44 561 GLU A O 1
ATOM 4492 N N . VAL A 1 562 ? -12.440 -2.972 30.625 1.00 98.19 562 VAL A N 1
ATOM 4493 C CA . VAL A 1 562 ? -12.184 -4.111 31.512 1.00 98.19 562 VAL A CA 1
ATOM 4494 C C . VAL A 1 562 ? -11.160 -3.666 32.550 1.00 98.19 562 VAL A C 1
ATOM 4496 O O . VAL A 1 562 ? -9.993 -3.409 32.242 1.00 98.19 562 VAL A O 1
ATOM 4499 N N . LEU A 1 563 ? -11.630 -3.498 33.778 1.00 97.62 563 LEU A N 1
ATOM 4500 C CA . LEU A 1 563 ? -10.869 -2.993 34.913 1.00 97.62 563 LEU A CA 1
ATOM 4501 C C . LEU A 1 563 ? -10.151 -4.140 35.629 1.00 97.62 563 LEU A C 1
ATOM 4503 O O . LEU A 1 563 ? -10.453 -5.312 35.409 1.00 97.62 563 LEU A O 1
ATOM 4507 N N . GLN A 1 564 ? -9.197 -3.805 36.497 1.00 96.38 564 GLN A N 1
ATOM 4508 C CA . GLN A 1 564 ? -8.448 -4.784 37.288 1.00 96.38 564 GLN A CA 1
ATOM 4509 C C . GLN A 1 564 ? -9.387 -5.779 37.996 1.00 96.38 564 GLN A C 1
ATOM 4511 O O . GLN A 1 564 ? -10.342 -5.370 38.654 1.00 96.38 564 GLN A O 1
ATOM 4516 N N . GLY A 1 565 ? -9.113 -7.082 37.857 1.00 92.62 565 GLY A N 1
ATOM 4517 C CA . GLY A 1 565 ? -9.958 -8.159 38.392 1.00 92.62 565 GLY A CA 1
ATOM 4518 C C . GLY A 1 565 ? -11.151 -8.544 37.506 1.00 92.62 565 GLY A C 1
ATOM 4519 O O . GLY A 1 565 ? -11.754 -9.587 37.733 1.00 92.62 565 GLY A O 1
ATOM 4520 N N . GLY A 1 566 ? -11.466 -7.759 36.472 1.00 97.56 566 GLY A N 1
ATOM 4521 C CA . GLY A 1 566 ? -12.492 -8.087 35.485 1.00 97.56 566 GLY A CA 1
ATOM 4522 C C . GLY A 1 566 ? -12.011 -9.076 34.421 1.00 97.56 566 GLY A C 1
ATOM 4523 O O . GLY A 1 566 ? -10.895 -8.972 33.906 1.00 97.56 566 GLY A O 1
ATOM 4524 N N . GLU A 1 567 ? -12.887 -10.006 34.039 1.00 98.31 567 GLU A N 1
ATOM 4525 C CA . GLU A 1 567 ? -12.683 -10.920 32.911 1.00 98.31 567 GLU A CA 1
ATOM 4526 C C . GLU A 1 567 ? -13.936 -10.920 32.027 1.00 98.31 567 GLU A C 1
ATOM 4528 O O . GLU A 1 567 ? -14.972 -11.464 32.398 1.00 98.31 567 GLU A O 1
ATOM 4533 N N . LEU A 1 568 ? -13.844 -10.312 30.844 1.00 98.56 568 LEU A N 1
ATOM 4534 C CA . LEU A 1 568 ? -14.932 -10.280 29.870 1.00 98.56 568 LEU A CA 1
ATOM 4535 C C . LEU A 1 568 ? -14.689 -11.313 28.769 1.00 98.56 568 LEU A C 1
ATOM 4537 O O . LEU A 1 568 ? -13.662 -11.268 28.092 1.00 98.56 568 LEU A O 1
ATOM 4541 N N . THR A 1 569 ? -15.652 -12.205 28.543 1.00 98.56 569 THR A N 1
ATOM 4542 C CA . THR A 1 569 ? -15.658 -13.103 27.376 1.00 98.56 569 THR A CA 1
ATOM 4543 C C . THR A 1 569 ? -16.783 -12.728 26.418 1.00 98.56 569 THR A C 1
ATOM 4545 O O . THR A 1 569 ? -17.944 -12.708 26.795 1.00 98.56 569 THR A O 1
ATOM 4548 N N . LEU A 1 570 ? -16.457 -12.446 25.162 1.00 98.00 570 LEU A N 1
ATOM 4549 C CA . LEU A 1 570 ? -17.417 -12.232 24.085 1.00 98.00 570 LEU A CA 1
ATOM 4550 C C . LEU A 1 570 ? -17.482 -13.512 23.246 1.00 98.00 570 LEU A C 1
ATOM 4552 O O . LEU A 1 570 ? -16.503 -13.869 22.581 1.00 98.00 570 LEU A O 1
ATOM 4556 N N . GLU A 1 571 ? -18.610 -14.219 23.285 1.00 95.62 571 GLU A N 1
ATOM 4557 C CA . GLU A 1 571 ? -18.769 -15.495 22.586 1.00 95.62 571 GLU A CA 1
ATOM 4558 C C . GLU A 1 571 ? -20.169 -15.703 22.011 1.00 95.62 571 GLU A C 1
ATOM 4560 O O . GLU A 1 571 ? -21.179 -15.365 22.617 1.00 95.62 571 GLU A O 1
ATOM 4565 N N . ILE A 1 572 ? -20.241 -16.299 20.822 1.00 89.06 572 ILE A N 1
ATOM 4566 C CA . ILE A 1 572 ? -21.497 -16.558 20.117 1.00 89.06 572 ILE A CA 1
ATOM 4567 C C . ILE A 1 572 ? -21.606 -18.056 19.874 1.00 89.06 572 ILE A C 1
ATOM 4569 O O . ILE A 1 572 ? -20.706 -18.652 19.287 1.00 89.06 572 ILE A O 1
ATOM 4573 N N . SER A 1 573 ? -22.717 -18.669 20.288 1.00 83.81 573 SER A N 1
ATOM 4574 C CA . SER A 1 573 ? -22.916 -20.117 20.129 1.00 83.81 573 SER A CA 1
ATOM 4575 C C . SER A 1 573 ? -23.035 -20.546 18.662 1.00 83.81 573 SER A C 1
ATOM 4577 O O . SER A 1 573 ? -22.630 -21.649 18.308 1.00 83.81 573 SER A O 1
ATOM 4579 N N . ASN A 1 574 ? -23.580 -19.682 17.796 1.00 83.69 574 ASN A N 1
ATOM 4580 C CA . ASN A 1 574 ? -23.708 -19.931 16.358 1.00 83.69 574 ASN A CA 1
ATOM 4581 C C . ASN A 1 574 ? -23.140 -18.765 15.520 1.00 83.69 574 ASN A C 1
ATOM 4583 O O . ASN A 1 574 ? -23.901 -17.977 14.951 1.00 83.69 574 ASN A O 1
ATOM 4587 N N . PRO A 1 575 ? -21.805 -18.651 15.411 1.00 81.06 575 PRO A N 1
ATOM 4588 C CA . PRO A 1 575 ? -21.152 -17.535 14.727 1.00 81.06 575 PRO A CA 1
ATOM 4589 C C . PRO A 1 575 ? -21.310 -17.569 13.198 1.00 81.06 575 PRO A C 1
ATOM 4591 O O . PRO A 1 575 ? -20.843 -16.666 12.514 1.00 81.06 575 PRO A O 1
ATOM 4594 N N . ALA A 1 576 ? -21.933 -18.618 12.646 1.00 75.19 576 ALA A N 1
ATOM 4595 C CA . ALA A 1 576 ? -22.290 -18.686 11.230 1.00 75.19 576 ALA A CA 1
ATOM 4596 C C . ALA A 1 576 ? -23.599 -17.940 10.916 1.00 75.19 576 ALA A C 1
ATOM 4598 O O . ALA A 1 576 ? -23.831 -17.585 9.764 1.00 75.19 576 ALA A O 1
ATOM 4599 N N . LYS A 1 577 ? -24.462 -17.731 11.920 1.00 77.19 577 LYS A N 1
ATOM 4600 C CA . LYS A 1 577 ? -25.754 -17.045 11.762 1.00 77.19 577 LYS A CA 1
ATOM 4601 C C . LYS A 1 577 ? -25.824 -15.706 12.487 1.00 77.19 577 LYS A C 1
ATOM 4603 O O . LYS A 1 577 ? -26.586 -14.847 12.060 1.00 77.19 577 LYS A O 1
ATOM 4608 N N . HIS A 1 578 ? -25.086 -15.558 13.583 1.00 85.00 578 HIS A N 1
ATOM 4609 C CA . HIS A 1 578 ? -25.185 -14.413 14.484 1.00 85.00 578 HIS A CA 1
ATOM 4610 C C . HIS A 1 578 ? -23.832 -13.714 14.624 1.00 85.00 578 HIS A C 1
ATOM 4612 O O . HIS A 1 578 ? -22.780 -14.350 14.513 1.00 85.00 578 HIS A O 1
ATOM 4618 N N . SER A 1 579 ? -23.861 -12.418 14.919 1.00 85.88 579 SER A N 1
ATOM 4619 C CA . SER A 1 579 ? -22.661 -11.599 15.078 1.00 85.88 579 SER A CA 1
ATOM 4620 C C . SER A 1 579 ? -22.845 -10.525 16.141 1.00 85.88 579 SER A C 1
ATOM 4622 O O . SER A 1 579 ? -23.913 -9.928 16.231 1.00 85.88 579 SER A O 1
ATOM 4624 N N . LEU A 1 580 ? -21.780 -10.206 16.870 1.00 91.44 580 LEU A N 1
ATOM 4625 C CA . LEU A 1 580 ? -21.740 -9.095 17.817 1.00 91.44 580 LEU A CA 1
ATOM 4626 C C . LEU A 1 580 ? -20.605 -8.156 17.411 1.00 91.44 580 LEU A C 1
ATOM 4628 O O . LEU A 1 580 ? -19.440 -8.556 17.364 1.00 91.44 580 LEU A O 1
ATOM 4632 N N . ALA A 1 581 ? -20.944 -6.912 17.101 1.00 92.31 581 ALA A N 1
ATOM 4633 C CA . ALA A 1 581 ? -19.999 -5.893 16.681 1.00 92.31 581 ALA A CA 1
ATOM 4634 C C . ALA A 1 581 ? -19.844 -4.817 17.757 1.00 92.31 581 ALA A C 1
ATOM 4636 O O . ALA A 1 581 ? -20.820 -4.194 18.166 1.00 92.31 581 ALA A O 1
ATOM 4637 N N . ILE A 1 582 ? -18.605 -4.563 18.173 1.00 93.94 582 ILE A N 1
ATOM 4638 C CA . ILE A 1 582 ? -18.228 -3.349 18.894 1.00 93.94 582 ILE A CA 1
ATOM 4639 C C . ILE A 1 582 ? -17.793 -2.340 17.832 1.00 93.94 582 ILE A C 1
ATOM 4641 O O . ILE A 1 582 ? -16.752 -2.514 17.190 1.00 93.94 582 ILE A O 1
ATOM 4645 N N . ASN A 1 583 ? -18.627 -1.330 17.588 1.00 85.81 583 ASN A N 1
ATOM 4646 C CA . ASN A 1 583 ? -18.538 -0.494 16.395 1.00 85.81 583 ASN A CA 1
ATOM 4647 C C . ASN A 1 583 ? -18.278 0.973 16.765 1.00 85.81 583 ASN A C 1
ATOM 4649 O O . ASN A 1 583 ? -19.076 1.616 17.446 1.00 85.81 583 ASN A O 1
ATOM 4653 N N . GLY A 1 584 ? -17.146 1.504 16.301 1.00 77.00 584 GLY A N 1
ATOM 4654 C CA . GLY A 1 584 ? -16.746 2.896 16.515 1.00 77.00 584 GLY A CA 1
ATOM 4655 C C . GLY A 1 584 ? -17.436 3.909 15.596 1.00 77.00 584 GLY A C 1
ATOM 4656 O O . GLY A 1 584 ? -17.227 5.106 15.775 1.00 77.00 584 GLY A O 1
ATOM 4657 N N . LEU A 1 585 ? -18.244 3.449 14.632 1.00 75.00 585 LEU A N 1
ATOM 4658 C CA . LEU A 1 585 ? -18.997 4.260 13.662 1.00 75.00 585 LEU A CA 1
ATOM 4659 C C . LEU A 1 585 ? -18.144 5.204 12.793 1.00 75.00 585 LEU A C 1
ATOM 4661 O O . LEU A 1 585 ? -18.675 6.109 12.161 1.00 75.00 585 LEU A O 1
ATOM 4665 N N . GLY A 1 586 ? -16.822 5.019 12.751 1.00 72.06 586 GLY A N 1
ATOM 4666 C CA . GLY A 1 586 ? -15.909 5.914 12.038 1.00 72.06 586 GLY A CA 1
ATOM 4667 C C . GLY A 1 586 ? -15.752 7.277 12.712 1.00 72.06 586 GLY A C 1
ATOM 4668 O O . GLY A 1 586 ? -15.210 8.201 12.109 1.00 72.06 586 GLY A O 1
ATOM 4669 N N . VAL A 1 587 ? -16.219 7.415 13.955 1.00 67.94 587 VAL A N 1
ATOM 4670 C CA . VAL A 1 587 ? -16.211 8.689 14.665 1.00 67.94 587 VAL A CA 1
ATOM 4671 C C . VAL A 1 587 ? -14.901 8.861 15.417 1.00 67.94 587 VAL A C 1
ATOM 4673 O O . VAL A 1 587 ? -14.434 7.954 16.107 1.00 67.94 587 VAL A O 1
ATOM 4676 N N . ASP A 1 588 ? -14.325 10.053 15.287 1.00 75.88 588 ASP A N 1
ATOM 4677 C CA . ASP A 1 588 ? -13.046 10.405 15.882 1.00 75.88 588 ASP A CA 1
ATOM 4678 C C . ASP A 1 588 ? -13.093 10.514 17.406 1.00 75.88 588 ASP A C 1
ATOM 4680 O O . ASP A 1 588 ? -13.462 11.547 17.971 1.00 75.88 588 ASP A O 1
ATOM 4684 N N . VAL A 1 589 ? -12.639 9.450 18.066 1.00 67.31 589 VAL A N 1
ATOM 4685 C CA . VAL A 1 589 ? -12.408 9.437 19.505 1.00 67.31 589 VAL A CA 1
ATOM 4686 C C . VAL A 1 589 ? -11.008 9.943 19.815 1.00 67.31 589 VAL A C 1
ATOM 4688 O O . VAL A 1 589 ? -9.998 9.236 19.758 1.00 67.31 589 VAL A O 1
ATOM 4691 N N . LYS A 1 590 ? -10.952 11.233 20.140 1.00 71.88 590 LYS A N 1
ATOM 4692 C CA . LYS A 1 590 ? -9.746 11.903 20.627 1.00 71.88 590 LYS A CA 1
ATOM 4693 C C . LYS A 1 590 ? -9.469 11.464 22.063 1.00 71.88 590 LYS A C 1
ATOM 4695 O O . LYS A 1 590 ? -10.350 11.550 22.905 1.00 71.88 590 LYS A O 1
ATOM 4700 N N . ASN A 1 591 ? -8.250 11.048 22.358 1.00 76.56 591 ASN A N 1
ATOM 4701 C CA . ASN A 1 591 ? -7.758 10.580 23.654 1.00 76.56 591 ASN A CA 1
ATOM 4702 C C . ASN A 1 591 ? -8.460 9.339 24.247 1.00 76.56 591 ASN A C 1
ATOM 4704 O O . ASN A 1 591 ? -8.385 9.134 25.456 1.00 76.56 591 ASN A O 1
ATOM 4708 N N . SER A 1 592 ? -9.129 8.499 23.447 1.00 82.75 592 SER A N 1
ATOM 4709 C CA . SER A 1 592 ? -9.765 7.271 23.952 1.00 82.75 592 SER A CA 1
ATOM 4710 C C . SER A 1 592 ? -9.726 6.128 22.932 1.00 82.75 592 SER A C 1
ATOM 4712 O O . SER A 1 592 ? -9.824 6.364 21.731 1.00 82.75 592 SER A O 1
ATOM 4714 N N . ALA A 1 593 ? -9.559 4.893 23.414 1.00 88.31 593 ALA A N 1
ATOM 4715 C CA . ALA A 1 593 ? -9.641 3.679 22.604 1.00 88.31 593 ALA A CA 1
ATOM 4716 C C . ALA A 1 593 ? -11.095 3.201 22.543 1.00 88.31 593 ALA A C 1
ATOM 4718 O O . ALA A 1 593 ? -11.877 3.491 23.443 1.00 88.31 593 ALA A O 1
ATOM 4719 N N . LEU A 1 594 ? -11.477 2.420 21.531 1.00 90.50 594 LEU A N 1
ATOM 4720 C CA . LEU A 1 594 ? -12.785 1.751 21.549 1.00 90.50 594 LEU A CA 1
ATOM 4721 C C . LEU A 1 594 ? -12.899 0.758 22.714 1.00 90.50 594 LEU A C 1
ATOM 4723 O O . LEU A 1 594 ? -13.975 0.597 23.283 1.00 90.50 594 LEU A O 1
ATOM 4727 N N . VAL A 1 595 ? -11.794 0.106 23.064 1.00 95.81 595 VAL A N 1
ATOM 4728 C CA . VAL A 1 595 ? -11.719 -0.881 24.135 1.00 95.81 595 VAL A CA 1
ATOM 4729 C C . VAL A 1 595 ? -10.422 -0.687 24.917 1.00 95.81 595 VAL A C 1
ATOM 4731 O O . VAL A 1 595 ? -9.333 -0.628 24.341 1.00 95.81 595 VAL A O 1
ATOM 4734 N N . SER A 1 596 ? -10.550 -0.611 26.239 1.00 96.12 596 SER A N 1
ATOM 4735 C CA . SER A 1 596 ? -9.439 -0.504 27.181 1.00 96.12 596 SER A CA 1
ATOM 4736 C C . SER A 1 596 ? -9.431 -1.707 28.121 1.00 96.12 596 SER A C 1
ATOM 4738 O O . SER A 1 596 ? -10.467 -2.074 28.680 1.00 96.12 596 SER A O 1
ATOM 4740 N N . VAL A 1 597 ? -8.266 -2.330 28.296 1.00 98.06 597 VAL A N 1
ATOM 4741 C CA . VAL A 1 597 ? -8.074 -3.471 29.201 1.00 98.06 597 VAL A CA 1
ATOM 4742 C C . VAL A 1 597 ? -6.951 -3.130 30.169 1.00 98.06 597 VAL A C 1
ATOM 4744 O O . VAL A 1 597 ? -5.804 -2.958 29.768 1.00 98.06 597 VAL A O 1
ATOM 4747 N N . SER A 1 598 ? -7.295 -3.006 31.448 1.00 97.56 598 SER A N 1
ATOM 4748 C CA . SER A 1 598 ? -6.376 -2.594 32.513 1.00 97.56 598 SER A CA 1
ATOM 4749 C C . SER A 1 598 ? -5.472 -3.738 32.969 1.00 97.56 598 SER A C 1
ATOM 4751 O O . SER A 1 598 ? -5.763 -4.913 32.750 1.00 97.56 598 SER A O 1
ATOM 4753 N N . GLN A 1 599 ? -4.391 -3.410 33.673 1.00 97.00 599 GLN A N 1
ATOM 4754 C CA . GLN A 1 599 ? -3.520 -4.414 34.279 1.00 97.00 599 GLN A CA 1
ATOM 4755 C C . GLN A 1 599 ? -4.295 -5.349 35.221 1.00 97.00 599 GLN A C 1
ATOM 4757 O O . GLN A 1 599 ? -5.141 -4.915 36.003 1.00 97.00 599 GLN A O 1
ATOM 4762 N N . GLY A 1 600 ? -4.030 -6.655 35.120 1.00 95.69 600 GLY A N 1
ATOM 4763 C CA . GLY A 1 600 ? -4.760 -7.691 35.861 1.00 95.69 600 GLY A CA 1
ATOM 4764 C C . GLY A 1 600 ? -6.186 -7.961 35.360 1.00 95.69 600 GLY A C 1
ATOM 4765 O O . GLY A 1 600 ? -6.901 -8.734 35.992 1.00 95.69 600 GLY A O 1
ATOM 4766 N N . ALA A 1 601 ? -6.605 -7.337 34.257 1.00 98.31 601 ALA A N 1
ATOM 4767 C CA . ALA A 1 601 ? -7.877 -7.591 33.589 1.00 98.31 601 ALA A CA 1
ATOM 4768 C C . ALA A 1 601 ? -7.698 -8.501 32.365 1.00 98.31 601 ALA A C 1
ATOM 4770 O O . ALA A 1 601 ? -6.593 -8.625 31.825 1.00 98.31 601 ALA A O 1
ATOM 4771 N N . LYS A 1 602 ? -8.790 -9.111 31.892 1.00 98.56 602 LYS A N 1
ATOM 4772 C CA . LYS A 1 602 ? -8.772 -9.973 30.704 1.00 98.56 602 LYS A CA 1
ATOM 4773 C C . LYS A 1 602 ? -9.980 -9.756 29.794 1.00 98.56 602 LYS A C 1
ATOM 4775 O O . LYS A 1 602 ? -11.117 -9.765 30.248 1.00 98.56 602 LYS A O 1
ATOM 4780 N N . LEU A 1 603 ? -9.734 -9.650 28.493 1.00 98.62 603 LEU A N 1
ATOM 4781 C CA . LEU A 1 603 ? -10.745 -9.689 27.441 1.00 98.62 603 LEU A CA 1
ATOM 4782 C C . LEU A 1 603 ? -10.498 -10.899 26.541 1.00 98.62 603 LEU A C 1
ATOM 4784 O O . LEU A 1 603 ? -9.401 -11.068 26.017 1.00 98.62 603 LEU A O 1
ATOM 4788 N N . THR A 1 604 ? -11.524 -11.714 26.324 1.00 98.69 604 THR A N 1
ATOM 4789 C CA . THR A 1 604 ? -11.518 -12.795 25.332 1.00 98.69 604 THR A CA 1
ATOM 4790 C C . THR A 1 604 ? -12.589 -12.517 24.289 1.00 98.69 604 THR A C 1
ATOM 4792 O O . THR A 1 604 ? -13.738 -12.297 24.653 1.00 98.69 604 THR A O 1
ATOM 4795 N N . ALA A 1 605 ? -12.248 -12.549 23.004 1.00 98.12 605 ALA A N 1
ATOM 4796 C CA . ALA A 1 605 ? -13.211 -12.411 21.915 1.00 98.12 605 ALA A CA 1
ATOM 4797 C C . ALA A 1 605 ? -13.099 -13.590 20.952 1.00 98.12 605 ALA A C 1
ATOM 4799 O O . ALA A 1 605 ? -12.038 -13.825 20.371 1.00 98.12 605 ALA A O 1
ATOM 4800 N N . LYS A 1 606 ? -14.202 -14.324 20.791 1.00 96.06 606 LYS A N 1
ATOM 4801 C CA . LYS A 1 606 ? -14.264 -15.524 19.951 1.00 96.06 606 LYS A CA 1
ATOM 4802 C C . LYS A 1 606 ? -14.810 -15.234 18.545 1.00 96.06 606 LYS A C 1
ATOM 4804 O O . LYS A 1 606 ? -15.161 -14.104 18.203 1.00 96.06 606 LYS A O 1
ATOM 4809 N N . LYS A 1 607 ? -14.911 -16.270 17.710 1.00 91.06 607 LYS A N 1
ATOM 4810 C CA . LYS A 1 607 ? -15.546 -16.206 16.384 1.00 91.06 607 LYS A CA 1
ATOM 4811 C C . LYS A 1 607 ? -16.968 -15.629 16.450 1.00 91.06 607 LYS A C 1
ATOM 4813 O O . LYS A 1 607 ? -17.721 -15.904 17.379 1.00 91.06 607 LYS A O 1
ATOM 4818 N N . GLY A 1 608 ? -17.326 -14.831 15.442 1.00 84.69 608 GLY A N 1
ATOM 4819 C CA . GLY A 1 608 ? -18.595 -14.089 15.378 1.00 84.69 608 GLY A CA 1
ATOM 4820 C C . GLY A 1 608 ? -18.542 -12.709 16.049 1.00 84.69 608 GLY A C 1
ATOM 4821 O O . GLY A 1 608 ? -19.437 -11.892 15.834 1.00 84.69 608 GLY A O 1
ATOM 4822 N N . ILE A 1 609 ? -17.477 -12.415 16.802 1.00 96.69 609 ILE A N 1
ATOM 4823 C CA . ILE A 1 609 ? -17.214 -11.082 17.349 1.00 96.69 609 ILE A CA 1
ATOM 4824 C C . ILE A 1 609 ? -16.462 -10.229 16.326 1.00 96.69 609 ILE A C 1
ATOM 4826 O O . ILE A 1 609 ? -15.562 -10.713 15.631 1.00 96.69 609 ILE A O 1
ATOM 4830 N N . SER A 1 610 ? -16.804 -8.943 16.248 1.00 91.38 610 SER A N 1
ATOM 4831 C CA . SER A 1 610 ? -16.082 -7.980 15.421 1.00 91.38 610 SER A CA 1
ATOM 4832 C C . SER A 1 610 ? -15.814 -6.658 16.137 1.00 91.38 610 SER A C 1
ATOM 4834 O O . SER A 1 610 ? -16.645 -6.157 16.889 1.00 91.38 610 SER A O 1
ATOM 4836 N N . PHE A 1 611 ? -14.639 -6.095 15.882 1.00 95.38 611 PHE A N 1
ATOM 4837 C CA . PHE A 1 611 ? -14.201 -4.784 16.342 1.00 95.38 611 PHE A CA 1
ATOM 4838 C C . PHE A 1 611 ? -13.923 -3.920 15.117 1.00 95.38 611 PHE A C 1
ATOM 4840 O O . PHE A 1 611 ? -12.972 -4.180 14.366 1.00 95.38 611 PHE A O 1
ATOM 4847 N N . VAL A 1 612 ? -14.798 -2.949 14.868 1.00 85.75 612 VAL A N 1
ATOM 4848 C CA . VAL A 1 612 ? -14.836 -2.259 13.575 1.00 85.75 612 VAL A CA 1
ATOM 4849 C C . VAL A 1 612 ? -14.996 -0.756 13.690 1.00 85.75 612 VAL A C 1
ATOM 4851 O O . VAL A 1 612 ? -15.588 -0.246 14.641 1.00 85.75 612 VAL A O 1
ATOM 4854 N N . ASN A 1 613 ? -14.505 -0.057 12.667 1.00 78.62 613 ASN A N 1
ATOM 4855 C CA . ASN A 1 613 ? -14.701 1.376 12.458 1.00 78.62 613 ASN A CA 1
ATOM 4856 C C . ASN A 1 613 ? -14.274 2.248 13.654 1.00 78.62 613 ASN A C 1
ATOM 4858 O O . ASN A 1 613 ? -14.860 3.303 13.891 1.00 78.62 613 ASN A O 1
ATOM 4862 N N . ALA A 1 614 ? -13.274 1.830 14.433 1.00 85.25 614 ALA A N 1
ATOM 4863 C CA . ALA A 1 614 ? -12.626 2.724 15.383 1.00 85.25 614 ALA A CA 1
ATOM 4864 C C . ALA A 1 614 ? -11.826 3.775 14.605 1.00 85.25 614 ALA A C 1
ATOM 4866 O O . ALA A 1 614 ? -11.043 3.419 13.724 1.00 85.25 614 ALA A O 1
ATOM 4867 N N . TYR A 1 615 ? -12.001 5.053 14.930 1.00 83.44 615 TYR A N 1
ATOM 4868 C CA . TYR A 1 615 ? -11.288 6.145 14.279 1.00 83.44 615 TYR A CA 1
ATOM 4869 C C . TYR A 1 615 ? -10.631 7.032 15.332 1.00 83.44 615 TYR A C 1
ATOM 4871 O O . TYR A 1 615 ? -11.281 7.455 16.287 1.00 83.44 615 TYR A O 1
ATOM 4879 N N . SER A 1 616 ? -9.349 7.345 15.149 1.00 82.38 616 SER A N 1
ATOM 4880 C CA . SER A 1 616 ? -8.679 8.360 15.956 1.00 82.38 616 SER A CA 1
ATOM 4881 C C . SER A 1 616 ? -7.747 9.240 15.130 1.00 82.38 616 SER A C 1
ATOM 4883 O O . SER A 1 616 ? -6.838 8.745 14.467 1.00 82.38 616 SER A O 1
ATOM 4885 N N . SER A 1 617 ? -7.947 10.559 15.177 1.00 78.00 617 SER A N 1
ATOM 4886 C CA . SER A 1 617 ? -7.107 11.546 14.483 1.00 78.00 617 SER A CA 1
ATOM 4887 C C . SER A 1 617 ? -5.912 12.033 15.308 1.00 78.00 617 SER A C 1
ATOM 4889 O O . SER A 1 617 ? -4.958 12.572 14.753 1.00 78.00 617 SER A O 1
ATOM 4891 N N . ALA A 1 618 ? -5.967 11.882 16.633 1.00 73.38 618 ALA A N 1
ATOM 4892 C CA . ALA A 1 618 ? -5.024 12.535 17.543 1.00 73.38 618 ALA A CA 1
ATOM 4893 C C . ALA A 1 618 ? -4.487 11.633 18.661 1.00 73.38 618 ALA A C 1
ATOM 4895 O O . ALA A 1 618 ? -3.474 11.975 19.265 1.00 73.38 618 ALA A O 1
ATOM 4896 N N . SER A 1 619 ? -5.137 10.506 18.953 1.00 75.31 619 SER A N 1
ATOM 4897 C CA . SER A 1 619 ? -4.720 9.638 20.058 1.00 75.31 619 SER A CA 1
ATOM 4898 C C . SER A 1 619 ? -3.550 8.748 19.678 1.00 75.31 619 SER A C 1
ATOM 4900 O O . SER A 1 619 ? -3.308 8.471 18.506 1.00 75.31 619 SER A O 1
ATOM 4902 N N . HIS A 1 620 ? -2.908 8.197 20.707 1.00 76.31 620 HIS A N 1
ATOM 4903 C CA . HIS A 1 620 ? -1.869 7.181 20.587 1.00 76.31 620 HIS A CA 1
ATOM 4904 C C . HIS A 1 620 ? -2.377 5.761 20.254 1.00 76.31 620 HIS A C 1
ATOM 4906 O O . HIS A 1 620 ? -1.579 4.826 20.199 1.00 76.31 620 HIS A O 1
ATOM 4912 N N . PHE A 1 621 ? -3.680 5.597 20.027 1.00 83.19 621 PHE A N 1
ATOM 4913 C CA . PHE A 1 621 ? -4.372 4.326 19.811 1.00 83.19 621 PHE A CA 1
ATOM 4914 C C . PHE A 1 621 ? -5.762 4.590 19.211 1.00 83.19 621 PHE A C 1
ATOM 4916 O O . PHE A 1 621 ? -6.337 5.646 19.463 1.00 83.19 621 PHE A O 1
ATOM 4923 N N . ALA A 1 622 ? -6.328 3.639 18.464 1.00 85.81 622 ALA A N 1
ATOM 4924 C CA . ALA A 1 622 ? -7.707 3.746 17.965 1.00 85.81 622 ALA A CA 1
ATOM 4925 C C . ALA A 1 622 ? -8.634 2.670 18.545 1.00 85.81 622 ALA A C 1
ATOM 4927 O O . ALA A 1 622 ? -9.676 2.990 19.119 1.00 85.81 622 ALA A O 1
ATOM 4928 N N . LEU A 1 623 ? -8.266 1.391 18.415 1.00 93.19 623 LEU A N 1
ATOM 4929 C CA . LEU A 1 623 ? -9.141 0.284 18.791 1.00 93.19 623 LEU A CA 1
ATOM 4930 C C . LEU A 1 623 ? -8.834 -0.264 20.187 1.00 93.19 623 LEU A C 1
ATOM 4932 O O . LEU A 1 623 ? -9.702 -0.184 21.054 1.00 93.19 623 LEU A O 1
ATOM 4936 N N . PHE A 1 624 ? -7.630 -0.808 20.400 1.00 95.06 624 PHE A N 1
ATOM 4937 C CA . PHE A 1 624 ? -7.227 -1.373 21.694 1.00 95.06 624 PHE A CA 1
ATOM 4938 C C . PHE A 1 624 ? -6.157 -0.525 22.371 1.00 95.06 624 PHE A C 1
ATOM 4940 O O . PHE A 1 624 ? -5.130 -0.221 21.762 1.00 95.06 624 PHE A O 1
ATOM 4947 N N . LEU A 1 625 ? -6.383 -0.247 23.654 1.00 94.50 625 LEU A N 1
ATOM 4948 C CA . LEU A 1 625 ? -5.348 0.090 24.626 1.00 94.50 625 LEU A CA 1
ATOM 4949 C C . LEU A 1 625 ? -5.284 -1.045 25.656 1.00 94.50 625 LEU A C 1
ATOM 4951 O O . LEU A 1 625 ? -6.214 -1.223 26.441 1.00 94.50 625 LEU A O 1
ATOM 4955 N N . ASN A 1 626 ? -4.218 -1.841 25.620 1.00 96.50 626 ASN A N 1
ATOM 4956 C CA . ASN A 1 626 ? -4.085 -3.026 26.461 1.00 96.50 626 ASN A CA 1
ATOM 4957 C C . ASN A 1 626 ? -2.921 -2.912 27.440 1.00 96.50 626 ASN A C 1
ATOM 4959 O O . ASN A 1 626 ? -1.781 -2.857 27.004 1.00 96.50 626 ASN A O 1
ATOM 4963 N N . SER A 1 627 ? -3.207 -3.008 28.731 1.00 96.94 627 SER A N 1
ATOM 4964 C CA . SER A 1 627 ? -2.227 -3.260 29.795 1.00 96.94 627 SER A CA 1
ATOM 4965 C C . SER A 1 627 ? -2.536 -4.528 30.597 1.00 96.94 627 SER A C 1
ATOM 4967 O O . SER A 1 627 ? -1.834 -4.844 31.551 1.00 96.94 627 SER A O 1
ATOM 4969 N N . GLY A 1 628 ? -3.594 -5.259 30.230 1.00 97.75 628 GLY A N 1
ATOM 4970 C CA . GLY A 1 628 ? -3.959 -6.558 30.792 1.00 97.75 628 GLY A CA 1
ATOM 4971 C C . GLY A 1 628 ? -3.739 -7.679 29.782 1.00 97.75 628 GLY A C 1
ATOM 4972 O O . GLY A 1 628 ? -2.716 -7.723 29.101 1.00 97.75 628 GLY A O 1
ATOM 4973 N N . LYS A 1 629 ? -4.702 -8.599 29.671 1.00 98.25 629 LYS A N 1
ATOM 4974 C CA . LYS A 1 629 ? -4.676 -9.690 28.690 1.00 98.25 629 LYS A CA 1
ATOM 4975 C C . LYS A 1 629 ? -5.798 -9.547 27.664 1.00 98.25 629 LYS A C 1
ATOM 4977 O O . LYS A 1 629 ? -6.968 -9.574 28.030 1.00 98.25 629 LYS A O 1
ATOM 4982 N N . ILE A 1 630 ? -5.460 -9.489 26.381 1.00 98.50 630 ILE A N 1
ATOM 4983 C CA . ILE A 1 630 ? -6.419 -9.625 25.279 1.00 98.50 630 ILE A CA 1
ATOM 4984 C C . ILE A 1 630 ? -6.151 -10.944 24.561 1.00 98.50 630 ILE A C 1
ATOM 4986 O O . ILE A 1 630 ? -5.031 -11.203 24.132 1.00 98.50 630 ILE A O 1
ATOM 4990 N N . LEU A 1 631 ? -7.191 -11.760 24.413 1.00 98.44 631 LEU A N 1
ATOM 4991 C CA . LEU A 1 631 ? -7.185 -13.002 23.651 1.00 98.44 631 LEU A CA 1
ATOM 4992 C C . LEU A 1 631 ? -8.221 -12.920 22.526 1.00 98.44 631 LEU A C 1
ATOM 4994 O O . LEU A 1 631 ? -9.419 -12.803 22.780 1.00 98.44 631 LEU A O 1
ATOM 4998 N N . ILE A 1 632 ? -7.760 -13.012 21.286 1.00 97.94 632 ILE A N 1
ATOM 4999 C CA . ILE A 1 632 ? -8.579 -13.056 20.080 1.00 97.94 632 ILE A CA 1
ATOM 5000 C C . ILE A 1 632 ? -8.513 -14.466 19.490 1.00 97.94 632 ILE A C 1
ATOM 5002 O O . ILE A 1 632 ? -7.448 -14.929 19.084 1.00 97.94 632 ILE A O 1
ATOM 5006 N N . ASP A 1 633 ? -9.661 -15.133 19.435 1.00 96.31 633 ASP A N 1
ATOM 5007 C CA . ASP A 1 633 ? -9.807 -16.517 18.980 1.00 96.31 633 ASP A CA 1
ATOM 5008 C C . ASP A 1 633 ? -10.893 -16.605 17.895 1.00 96.31 633 ASP A C 1
ATOM 5010 O O . ASP A 1 633 ? -12.057 -16.930 18.142 1.00 96.31 633 ASP A O 1
ATOM 5014 N N . GLY A 1 634 ? -10.536 -16.199 16.676 1.00 91.31 634 GLY A N 1
ATOM 5015 C CA . GLY A 1 634 ? -11.424 -16.205 15.512 1.00 91.31 634 GLY A CA 1
ATOM 5016 C C . GLY A 1 634 ? -12.229 -14.918 15.301 1.00 91.31 634 GLY A C 1
ATOM 5017 O O . GLY A 1 634 ? -13.078 -14.883 14.406 1.00 91.31 634 GLY A O 1
ATOM 5018 N N . ALA A 1 635 ? -12.005 -13.868 16.101 1.00 93.81 635 ALA A N 1
ATOM 5019 C CA . ALA A 1 635 ? -12.699 -12.586 15.941 1.00 93.81 635 ALA A CA 1
ATOM 5020 C C . ALA A 1 635 ? -12.144 -11.752 14.769 1.00 93.81 635 ALA A C 1
ATOM 5022 O O . ALA A 1 635 ? -11.038 -11.975 14.266 1.00 93.81 635 ALA A O 1
ATOM 5023 N N . LYS A 1 636 ? -12.926 -10.756 14.341 1.00 91.56 636 LYS A N 1
ATOM 5024 C CA . LYS A 1 636 ? -12.571 -9.828 13.258 1.00 91.56 636 LYS A CA 1
ATOM 5025 C C . LYS A 1 636 ? -12.157 -8.462 13.807 1.00 91.56 636 LYS A C 1
ATOM 5027 O O . LYS A 1 636 ? -12.889 -7.866 14.587 1.00 91.56 636 LYS A O 1
ATOM 5032 N N . ILE A 1 637 ? -11.038 -7.928 13.329 1.00 95.62 637 ILE A N 1
ATOM 5033 C CA . ILE A 1 637 ? -10.568 -6.562 13.594 1.00 95.62 637 ILE A CA 1
ATOM 5034 C C . ILE A 1 637 ? -10.430 -5.857 12.247 1.00 95.62 637 ILE A C 1
ATOM 5036 O O . ILE A 1 637 ? -9.508 -6.160 11.487 1.00 95.62 637 ILE A O 1
ATOM 5040 N N . ALA A 1 638 ? -11.354 -4.956 11.905 1.00 87.56 638 ALA A N 1
ATOM 5041 C CA . ALA A 1 638 ? -11.354 -4.388 10.559 1.00 87.56 638 ALA A CA 1
ATOM 5042 C C . ALA A 1 638 ? -11.811 -2.940 10.429 1.00 87.56 638 ALA A C 1
ATOM 5044 O O . ALA A 1 638 ? -12.612 -2.457 11.221 1.00 87.56 638 ALA A O 1
ATOM 5045 N N . ASN A 1 639 ? -11.352 -2.286 9.358 1.00 79.06 639 ASN A N 1
ATOM 5046 C CA . ASN A 1 639 ? -11.744 -0.924 8.982 1.00 79.06 639 ASN A CA 1
ATOM 5047 C C . ASN A 1 639 ? -11.456 0.119 10.077 1.00 79.06 639 ASN A C 1
ATOM 5049 O O . ASN A 1 639 ? -12.185 1.098 10.216 1.00 79.06 639 ASN A O 1
ATOM 5053 N N . ASN A 1 640 ? -10.419 -0.095 10.888 1.00 85.62 640 ASN A N 1
ATOM 5054 C CA . ASN A 1 640 ? -10.032 0.852 11.928 1.00 85.62 640 ASN A CA 1
ATOM 5055 C C . ASN A 1 640 ? -8.955 1.809 11.404 1.00 85.62 640 ASN A C 1
ATOM 5057 O O . ASN A 1 640 ? -8.077 1.411 10.637 1.00 85.62 640 ASN A O 1
ATOM 5061 N N . TYR A 1 641 ? -8.999 3.062 11.842 1.00 86.31 641 TYR A N 1
ATOM 5062 C CA . TYR A 1 641 ? -8.100 4.121 11.403 1.00 86.31 641 TYR A CA 1
ATOM 5063 C C . TYR A 1 641 ? -7.456 4.834 12.590 1.00 86.31 641 TYR A C 1
ATOM 5065 O O . TYR A 1 641 ? -8.137 5.260 13.522 1.00 86.31 641 TYR A O 1
ATOM 5073 N N . SER A 1 642 ? -6.142 5.022 12.518 1.00 86.38 642 SER A N 1
ATOM 5074 C CA . SER A 1 642 ? -5.375 5.824 13.466 1.00 86.38 642 SER A CA 1
ATOM 5075 C C . SER A 1 642 ? -4.457 6.778 12.705 1.00 86.38 642 SER A C 1
ATOM 5077 O O . SER A 1 642 ? -3.670 6.347 11.866 1.00 86.38 642 SER A O 1
ATOM 5079 N N . GLN A 1 643 ? -4.574 8.086 12.935 1.00 80.31 643 GLN A N 1
ATOM 5080 C CA . GLN A 1 643 ? -3.773 9.087 12.225 1.00 80.31 643 GLN A CA 1
ATOM 5081 C C . GLN A 1 643 ? -2.417 9.332 12.878 1.00 80.31 643 GLN A C 1
ATOM 5083 O O . GLN A 1 643 ? -1.436 9.489 12.168 1.00 80.31 643 GLN A O 1
ATOM 5088 N N . SER A 1 644 ? -2.377 9.420 14.204 1.00 70.56 644 SER A N 1
ATOM 5089 C CA . SER A 1 644 ? -1.172 9.819 14.944 1.00 70.56 644 SER A CA 1
ATOM 5090 C C . SER A 1 644 ? -0.505 8.638 15.649 1.00 70.56 644 SER A C 1
ATOM 5092 O O . SER A 1 644 ? 0.383 8.849 16.479 1.00 70.56 644 SER A O 1
ATOM 5094 N N . ALA A 1 645 ? -0.991 7.407 15.415 1.00 70.31 645 ALA A N 1
ATOM 5095 C CA . ALA A 1 645 ? -0.607 6.240 16.201 1.00 70.31 645 ALA A CA 1
ATOM 5096 C C . ALA A 1 645 ? -1.099 4.885 15.668 1.00 70.31 645 ALA A C 1
ATOM 5098 O O . ALA A 1 645 ? -1.425 4.747 14.493 1.00 70.31 645 ALA A O 1
ATOM 5099 N N . SER A 1 646 ? -1.131 3.863 16.539 1.00 89.50 646 SER A N 1
ATOM 5100 C CA . SER A 1 646 ? -1.499 2.497 16.179 1.00 89.50 646 SER A CA 1
ATOM 5101 C C . SER A 1 646 ? -2.990 2.206 16.277 1.00 89.50 646 SER A C 1
ATOM 5103 O O . SER A 1 646 ? -3.754 2.900 16.949 1.00 89.50 646 SER A O 1
ATOM 5105 N N . VAL A 1 647 ? -3.421 1.159 15.579 1.00 91.00 647 VAL A N 1
ATOM 5106 C CA . VAL A 1 647 ? -4.788 0.639 15.700 1.00 91.00 647 VAL A CA 1
ATOM 5107 C C . VAL A 1 647 ? -4.894 -0.208 16.963 1.00 91.00 647 VAL A C 1
ATOM 5109 O O . VAL A 1 647 ? -5.831 -0.040 17.743 1.00 91.00 647 VAL A O 1
ATOM 5112 N N . LEU A 1 648 ? -3.891 -1.053 17.198 1.00 94.00 648 LEU A N 1
ATOM 5113 C CA . LEU A 1 648 ? -3.744 -1.875 18.390 1.00 94.00 648 LEU A CA 1
ATOM 5114 C C . LEU A 1 648 ? -2.507 -1.430 19.162 1.00 94.00 648 LEU A C 1
ATOM 5116 O O . LEU A 1 648 ? -1.406 -1.386 18.605 1.00 94.00 648 LEU A O 1
ATOM 5120 N N . ARG A 1 649 ? -2.677 -1.098 20.441 1.00 93.50 649 ARG A N 1
ATOM 5121 C CA . ARG A 1 649 ? -1.579 -0.698 21.316 1.00 93.50 649 ARG A CA 1
ATOM 5122 C C . ARG A 1 649 ? -1.521 -1.575 22.558 1.00 93.50 649 ARG A C 1
ATOM 5124 O O . ARG A 1 649 ? -2.448 -1.575 23.364 1.00 93.50 649 ARG A O 1
ATOM 5131 N N . ASN A 1 650 ? -0.423 -2.309 22.695 1.00 94.62 650 ASN A N 1
ATOM 5132 C CA . ASN A 1 650 ? -0.108 -3.130 23.855 1.00 94.62 650 ASN A CA 1
ATOM 5133 C C . ASN A 1 650 ? 0.952 -2.416 24.712 1.00 94.62 650 ASN A C 1
ATOM 5135 O O . ASN A 1 650 ? 2.081 -2.209 24.268 1.00 94.62 650 ASN A O 1
ATOM 5139 N N . GLU A 1 651 ? 0.555 -2.002 25.911 1.00 91.75 651 GLU A N 1
ATOM 5140 C CA . GLU A 1 651 ? 1.312 -1.250 26.915 1.00 91.75 651 GLU A CA 1
ATOM 5141 C C . GLU A 1 651 ? 1.470 -2.104 28.175 1.00 91.75 651 GLU A C 1
ATOM 5143 O O . GLU A 1 651 ? 0.629 -2.050 29.070 1.00 91.75 651 GLU A O 1
ATOM 5148 N N . ASP A 1 652 ? 2.538 -2.898 28.239 1.00 91.56 652 ASP A N 1
ATOM 5149 C CA . ASP A 1 652 ? 2.856 -3.807 29.355 1.00 91.56 652 ASP A CA 1
ATOM 5150 C C . ASP A 1 652 ? 1.845 -4.962 29.544 1.00 91.56 652 ASP A C 1
ATOM 5152 O O . ASP A 1 652 ? 1.760 -5.591 30.596 1.00 91.56 652 ASP A O 1
ATOM 5156 N N . GLY A 1 653 ? 1.061 -5.256 28.501 1.00 94.38 653 GLY A N 1
ATOM 5157 C CA . GLY A 1 653 ? 0.051 -6.315 28.487 1.00 94.38 653 GLY A CA 1
ATOM 5158 C C . GLY A 1 653 ? 0.471 -7.589 27.744 1.00 94.38 653 GLY A C 1
ATOM 5159 O O . GLY A 1 653 ? 1.566 -7.707 27.189 1.00 94.38 653 GLY A O 1
ATOM 5160 N N . GLU A 1 654 ? -0.444 -8.554 27.683 1.00 97.44 654 GLU A N 1
ATOM 5161 C CA . GLU A 1 654 ? -0.366 -9.731 26.814 1.00 97.44 654 GLU A CA 1
ATOM 5162 C C . GLU A 1 654 ? -1.469 -9.657 25.748 1.00 97.44 654 GLU A C 1
ATOM 5164 O O . GLU A 1 654 ? -2.655 -9.660 26.078 1.00 97.44 654 GLU A O 1
ATOM 5169 N N . PHE A 1 655 ? -1.090 -9.596 24.471 1.00 97.75 655 PHE A N 1
ATOM 5170 C CA . PHE A 1 655 ? -2.013 -9.687 23.338 1.00 97.75 655 PHE A CA 1
ATOM 5171 C C . PHE A 1 655 ? -1.779 -11.001 22.592 1.00 97.75 655 PHE A C 1
ATOM 5173 O O . PHE A 1 655 ? -0.696 -11.231 22.054 1.00 97.75 655 PHE A O 1
ATOM 5180 N N . GLU A 1 656 ? -2.797 -11.855 22.541 1.00 98.19 656 GLU A N 1
ATOM 5181 C CA . GLU A 1 656 ? -2.772 -13.142 21.849 1.00 98.19 656 GLU A CA 1
ATOM 5182 C C . GLU A 1 656 ? -3.828 -13.167 20.739 1.00 98.19 656 GLU A C 1
ATOM 5184 O O . GLU A 1 656 ? -5.012 -12.974 20.993 1.00 98.19 656 GLU A O 1
ATOM 5189 N N . PHE A 1 657 ? -3.407 -13.434 19.508 1.00 97.50 657 PHE A N 1
ATOM 5190 C CA . PHE A 1 657 ? -4.252 -13.634 18.335 1.00 97.50 657 PHE A CA 1
ATOM 5191 C C . PHE A 1 657 ? -4.042 -15.060 17.833 1.00 97.50 657 PHE A C 1
ATOM 5193 O O . PHE A 1 657 ? -3.014 -15.358 17.230 1.00 97.50 657 PHE A O 1
ATOM 5200 N N . LEU A 1 658 ? -4.972 -15.959 18.150 1.00 95.69 658 LEU A N 1
ATOM 5201 C CA . LEU A 1 658 ? -4.865 -17.383 17.824 1.00 95.69 658 LEU A CA 1
ATOM 5202 C C . LEU A 1 658 ? -5.403 -17.698 16.429 1.00 95.69 658 LEU A C 1
ATOM 5204 O O . LEU A 1 658 ? -4.832 -18.521 15.722 1.00 95.69 658 LEU A O 1
ATOM 5208 N N . ASP A 1 659 ? -6.486 -17.032 16.043 1.00 91.19 659 ASP A N 1
ATOM 5209 C CA . ASP A 1 659 ? -7.132 -17.166 14.741 1.00 91.19 659 ASP A CA 1
ATOM 5210 C C . ASP A 1 659 ? -8.004 -15.927 14.472 1.00 91.19 659 ASP A C 1
ATOM 5212 O O . ASP A 1 659 ? -8.265 -15.127 15.376 1.00 91.19 659 ASP A O 1
ATOM 5216 N N . GLY A 1 660 ? -8.495 -15.775 13.243 1.00 91.31 660 GLY A N 1
ATOM 5217 C CA . GLY A 1 660 ? -9.376 -14.682 12.834 1.00 91.31 660 GLY A CA 1
ATOM 5218 C C . GLY A 1 660 ? -8.779 -13.818 11.732 1.00 91.31 660 GLY A C 1
ATOM 5219 O O . GLY A 1 660 ? -7.928 -14.261 10.956 1.00 91.31 660 GLY A O 1
ATOM 5220 N N . ILE A 1 661 ? -9.249 -12.570 11.639 1.00 90.00 661 ILE A N 1
ATOM 5221 C CA . ILE A 1 661 ? -8.845 -11.651 10.566 1.00 90.00 661 ILE A CA 1
ATOM 5222 C C . ILE A 1 661 ? -8.570 -10.248 11.115 1.00 90.00 661 ILE A C 1
ATOM 5224 O O . ILE A 1 661 ? -9.452 -9.636 11.718 1.00 90.00 661 ILE A O 1
ATOM 5228 N N . ILE A 1 662 ? -7.382 -9.712 10.822 1.00 93.31 662 ILE A N 1
ATOM 5229 C CA . ILE A 1 662 ? -7.033 -8.292 10.975 1.00 93.31 662 ILE A CA 1
ATOM 5230 C C . ILE A 1 662 ? -6.942 -7.688 9.571 1.00 93.31 662 ILE A C 1
ATOM 5232 O O . ILE A 1 662 ? -5.976 -7.959 8.857 1.00 93.31 662 ILE A O 1
ATOM 5236 N N . ALA A 1 663 ? -7.932 -6.900 9.144 1.00 85.62 663 ALA A N 1
ATOM 5237 C CA . ALA A 1 663 ? -7.980 -6.430 7.757 1.00 85.62 663 ALA A CA 1
ATOM 5238 C C . ALA A 1 663 ? -8.440 -4.991 7.543 1.00 85.62 663 ALA A C 1
ATOM 5240 O O . ALA A 1 663 ? -9.249 -4.470 8.304 1.00 85.62 663 ALA A O 1
ATOM 5241 N N . ASN A 1 664 ? -7.975 -4.366 6.458 1.00 81.44 664 ASN A N 1
ATOM 5242 C CA . ASN A 1 664 ? -8.380 -3.013 6.050 1.00 81.44 664 ASN A CA 1
ATOM 5243 C C . ASN A 1 664 ? -8.175 -1.949 7.142 1.00 81.44 664 ASN A C 1
ATOM 5245 O O . ASN A 1 664 ? -8.895 -0.953 7.197 1.00 81.44 664 ASN A O 1
ATOM 5249 N N . ASN A 1 665 ? -7.227 -2.162 8.055 1.00 85.75 665 ASN A N 1
ATOM 5250 C CA . ASN A 1 665 ? -6.888 -1.174 9.067 1.00 85.75 665 ASN A CA 1
ATOM 5251 C C . ASN A 1 665 ? -5.827 -0.218 8.517 1.00 85.75 665 ASN A C 1
ATOM 5253 O O . ASN A 1 665 ? -4.971 -0.625 7.732 1.00 85.75 665 ASN A O 1
ATOM 5257 N N . ARG A 1 666 ? -5.851 1.045 8.941 1.00 87.12 666 ARG A N 1
ATOM 5258 C CA . ARG A 1 666 ? -4.901 2.063 8.488 1.00 87.12 666 ARG A CA 1
ATOM 5259 C C . ARG A 1 666 ? -4.271 2.810 9.658 1.00 87.12 666 ARG A C 1
ATOM 5261 O O . ARG A 1 666 ? -4.980 3.303 10.529 1.00 87.12 666 ARG A O 1
ATOM 5268 N N . ALA A 1 667 ? -2.949 2.936 9.630 1.00 86.38 667 ALA A N 1
ATOM 5269 C CA . ALA A 1 667 ? -2.168 3.762 10.545 1.00 86.38 667 ALA A CA 1
ATOM 5270 C C . ALA A 1 667 ? -1.363 4.808 9.750 1.00 86.38 667 ALA A C 1
ATOM 5272 O O . ALA A 1 667 ? -0.671 4.456 8.792 1.00 86.38 667 ALA A O 1
ATOM 5273 N N . LYS A 1 668 ? -1.456 6.092 10.114 1.00 76.94 668 LYS A N 1
ATOM 5274 C CA . LYS A 1 668 ? -0.629 7.174 9.544 1.00 76.94 668 LYS A CA 1
ATOM 5275 C C . LYS A 1 668 ? 0.438 7.660 10.536 1.00 76.94 668 LYS A C 1
ATOM 5277 O O . LYS A 1 668 ? 0.417 7.261 11.693 1.00 76.94 668 LYS A O 1
ATOM 5282 N N . SER A 1 669 ? 1.361 8.503 10.056 1.00 64.88 669 SER A N 1
ATOM 5283 C CA . SER A 1 669 ? 2.374 9.235 10.845 1.00 64.88 669 SER A CA 1
ATOM 5284 C C . SER A 1 669 ? 3.241 8.362 11.764 1.00 64.88 669 SER A C 1
ATOM 5286 O O . SER A 1 669 ? 2.954 8.224 12.949 1.00 64.88 669 SER A O 1
ATOM 5288 N N . ASP A 1 670 ? 4.323 7.788 11.222 1.00 63.78 670 ASP A N 1
ATOM 5289 C CA . ASP A 1 670 ? 5.316 6.964 11.942 1.00 63.78 670 ASP A CA 1
ATOM 5290 C C . ASP A 1 670 ? 4.729 5.805 12.775 1.00 63.78 670 ASP A C 1
ATOM 5292 O O . ASP A 1 670 ? 5.391 5.242 13.647 1.00 63.78 670 ASP A O 1
ATOM 5296 N N . ALA A 1 671 ? 3.493 5.388 12.506 1.00 74.56 671 ALA A N 1
ATOM 5297 C CA . ALA A 1 671 ? 2.805 4.390 13.310 1.00 74.56 671 ALA A CA 1
ATOM 5298 C C . ALA A 1 671 ? 2.663 3.021 12.631 1.00 74.56 671 ALA A C 1
ATOM 5300 O O . ALA A 1 671 ? 2.725 2.892 11.406 1.00 74.56 671 ALA A O 1
ATOM 5301 N N . ALA A 1 672 ? 2.430 2.002 13.461 1.00 89.06 672 ALA A N 1
ATOM 5302 C CA . ALA A 1 672 ? 2.181 0.621 13.057 1.00 89.06 672 ALA A CA 1
ATOM 5303 C C . ALA A 1 672 ? 0.725 0.214 13.307 1.00 89.06 672 ALA A C 1
ATOM 5305 O O . ALA A 1 672 ? 0.058 0.786 14.164 1.00 89.06 672 ALA A O 1
ATOM 5306 N N . ILE A 1 673 ? 0.218 -0.805 12.609 1.00 92.56 673 ILE A N 1
ATOM 5307 C CA . ILE A 1 673 ? -1.123 -1.348 12.902 1.00 92.56 673 ILE A CA 1
ATOM 5308 C C . ILE A 1 673 ? -1.134 -1.961 14.300 1.00 92.56 673 ILE A C 1
ATOM 5310 O O . ILE A 1 673 ? -2.041 -1.683 15.086 1.00 92.56 673 ILE A O 1
ATOM 5314 N N . ILE A 1 674 ? -0.099 -2.744 14.609 1.00 94.00 674 ILE A N 1
ATOM 5315 C CA . ILE A 1 674 ? 0.128 -3.360 15.914 1.00 94.00 674 ILE A CA 1
ATOM 5316 C C . ILE A 1 674 ? 1.384 -2.745 16.520 1.00 94.00 674 ILE A C 1
ATOM 5318 O O . ILE A 1 674 ? 2.471 -2.875 15.963 1.00 94.00 674 ILE A O 1
ATOM 5322 N N . TYR A 1 675 ? 1.232 -2.098 17.671 1.00 93.31 675 TYR A N 1
ATOM 5323 C CA . TYR A 1 675 ? 2.330 -1.508 18.428 1.00 93.31 675 TYR A CA 1
ATOM 5324 C C . TYR A 1 675 ? 2.436 -2.180 19.795 1.00 93.31 675 TYR A C 1
ATOM 5326 O O . TYR A 1 675 ? 1.538 -2.050 20.628 1.00 93.31 675 TYR A O 1
ATOM 5334 N N . ASN A 1 676 ? 3.533 -2.897 20.016 1.00 93.19 676 ASN A N 1
ATOM 5335 C CA . ASN A 1 676 ? 3.872 -3.548 21.272 1.00 93.19 676 ASN A CA 1
ATOM 5336 C C . ASN A 1 676 ? 4.979 -2.760 21.981 1.00 93.19 676 ASN A C 1
ATOM 5338 O O . ASN A 1 676 ? 6.159 -2.871 21.644 1.00 93.19 676 ASN A O 1
ATOM 5342 N N . HIS A 1 677 ? 4.593 -1.922 22.942 1.00 89.31 677 HIS A N 1
ATOM 5343 C CA . HIS A 1 677 ? 5.538 -1.066 23.648 1.00 89.31 677 HIS A CA 1
ATOM 5344 C C . HIS A 1 677 ? 6.365 -1.834 24.679 1.00 89.31 677 HIS A C 1
ATOM 5346 O O . HIS A 1 677 ? 7.579 -1.661 24.716 1.00 89.31 677 HIS A O 1
ATOM 5352 N N . VAL A 1 678 ? 5.704 -2.642 25.505 1.00 86.00 678 VAL A N 1
ATOM 5353 C CA . VAL A 1 678 ? 6.267 -3.538 26.526 1.00 86.00 678 VAL A CA 1
ATOM 5354 C C . VAL A 1 678 ? 5.276 -4.695 26.668 1.00 86.00 678 VAL A C 1
ATOM 5356 O O . VAL A 1 678 ? 4.072 -4.475 26.512 1.00 86.00 678 VAL A O 1
ATOM 5359 N N . GLY A 1 679 ? 5.753 -5.909 26.938 1.00 89.44 679 GLY A N 1
ATOM 5360 C CA . GLY A 1 679 ? 4.900 -7.073 27.151 1.00 89.44 679 GLY A CA 1
ATOM 5361 C C . GLY A 1 679 ? 4.866 -8.038 25.965 1.00 89.44 679 GLY A C 1
ATOM 5362 O O . GLY A 1 679 ? 5.669 -7.973 25.034 1.00 89.44 679 GLY A O 1
ATOM 5363 N N . LYS A 1 680 ? 3.935 -8.993 26.021 1.00 93.81 680 LYS A N 1
ATOM 5364 C CA . LYS A 1 680 ? 3.931 -10.171 25.142 1.00 93.81 680 LYS A CA 1
ATOM 5365 C C . LYS A 1 680 ? 2.976 -9.995 23.971 1.00 93.81 680 LYS A C 1
ATOM 5367 O O . LYS A 1 680 ? 1.776 -9.826 24.177 1.00 93.81 680 LYS A O 1
ATOM 5372 N N . LEU A 1 681 ? 3.488 -10.149 22.751 1.00 97.06 681 LEU A N 1
ATOM 5373 C CA . LEU A 1 681 ? 2.680 -10.160 21.531 1.00 97.06 681 LEU A CA 1
ATOM 5374 C C . LEU A 1 681 ? 2.725 -11.538 20.863 1.00 97.06 681 LEU A C 1
ATOM 5376 O O . LEU A 1 681 ? 3.741 -11.909 20.288 1.00 97.06 681 LEU A O 1
ATOM 5380 N N . LYS A 1 682 ? 1.628 -12.297 20.884 1.00 97.38 682 LYS A N 1
ATOM 5381 C CA . LYS A 1 682 ? 1.533 -13.611 20.228 1.00 97.38 682 LYS A CA 1
ATOM 5382 C C . LYS A 1 682 ? 0.538 -13.566 19.075 1.00 97.38 682 LYS A C 1
ATOM 5384 O O . LYS A 1 682 ? -0.659 -13.464 19.298 1.00 97.38 682 LYS A O 1
ATOM 5389 N N . LEU A 1 683 ? 1.016 -13.689 17.847 1.00 96.31 683 LEU A N 1
ATOM 5390 C CA . LEU A 1 683 ? 0.225 -13.792 16.623 1.00 96.31 683 LEU A CA 1
ATOM 5391 C C . LEU A 1 683 ? 0.336 -15.228 16.107 1.00 96.31 683 LEU A C 1
ATOM 5393 O O . LEU A 1 683 ? 1.191 -15.524 15.283 1.00 96.31 683 LEU A O 1
ATOM 5397 N N . MET A 1 684 ? -0.469 -16.139 16.645 1.00 94.38 684 MET A N 1
ATOM 5398 C CA . MET A 1 684 ? -0.279 -17.590 16.526 1.00 94.38 684 MET A CA 1
ATOM 5399 C C . MET A 1 684 ? -1.065 -18.264 15.390 1.00 94.38 684 MET A C 1
ATOM 5401 O O . MET A 1 684 ? -0.919 -19.472 15.195 1.00 94.38 684 MET A O 1
ATOM 5405 N N . GLY A 1 685 ? -1.856 -17.500 14.640 1.00 90.25 685 GLY A N 1
ATOM 5406 C CA . GLY A 1 685 ? -2.623 -17.973 13.489 1.00 90.25 685 GLY A CA 1
ATOM 5407 C C . GLY A 1 685 ? -3.403 -16.838 12.826 1.00 90.25 685 GLY A C 1
ATOM 5408 O O . GLY A 1 685 ? -3.091 -15.667 13.037 1.00 90.25 685 GLY A O 1
ATOM 5409 N N . GLY A 1 686 ? -4.405 -17.178 12.014 1.00 91.00 686 GLY A N 1
ATOM 5410 C CA . GLY A 1 686 ? -5.259 -16.214 11.314 1.00 91.00 686 GLY A CA 1
ATOM 5411 C C . GLY A 1 686 ? -4.585 -15.458 10.159 1.00 91.00 686 GLY A C 1
ATOM 5412 O O . GLY A 1 686 ? -3.459 -15.752 9.743 1.00 91.00 686 GLY A O 1
ATOM 5413 N N . LYS A 1 687 ? -5.319 -14.479 9.614 1.00 88.88 687 LYS A N 1
ATOM 5414 C CA . LYS A 1 687 ? -4.910 -13.662 8.458 1.00 88.88 687 LYS A CA 1
ATOM 5415 C C . LYS A 1 687 ? -4.821 -12.176 8.815 1.00 88.88 687 LYS A C 1
ATOM 5417 O O . LYS A 1 687 ? -5.767 -11.597 9.344 1.00 88.88 687 LYS A O 1
ATOM 5422 N N . ILE A 1 688 ? -3.712 -11.540 8.459 1.00 90.75 688 ILE A N 1
ATOM 5423 C CA . ILE A 1 688 ? -3.471 -10.100 8.575 1.00 90.75 688 ILE A CA 1
ATOM 5424 C C . ILE A 1 688 ? -3.305 -9.560 7.156 1.00 90.75 688 ILE A C 1
ATOM 5426 O O . ILE A 1 688 ? -2.264 -9.784 6.538 1.00 90.75 688 ILE A O 1
ATOM 5430 N N . ILE A 1 689 ? -4.336 -8.913 6.610 1.00 85.94 689 ILE A N 1
ATOM 5431 C CA . ILE A 1 689 ? -4.413 -8.613 5.170 1.00 85.94 689 ILE A CA 1
ATOM 5432 C C . ILE A 1 689 ? -4.928 -7.212 4.851 1.00 85.94 689 ILE A C 1
ATOM 5434 O O . ILE A 1 689 ? -5.757 -6.678 5.577 1.00 85.94 689 ILE A O 1
ATOM 5438 N N . TYR A 1 690 ? -4.470 -6.611 3.751 1.00 81.19 690 TYR A N 1
ATOM 5439 C CA . TYR A 1 690 ? -4.959 -5.306 3.267 1.00 81.19 690 TYR A CA 1
ATOM 5440 C C . TYR A 1 690 ? -4.880 -4.151 4.279 1.00 81.19 690 TYR A C 1
ATOM 5442 O O . TYR A 1 690 ? -5.612 -3.168 4.186 1.00 81.19 690 TYR A O 1
ATOM 5450 N N . ASN A 1 691 ? -3.995 -4.241 5.268 1.00 82.75 691 ASN A N 1
ATOM 5451 C CA . ASN A 1 691 ? -3.748 -3.146 6.194 1.00 82.75 691 ASN A CA 1
ATOM 5452 C C . ASN A 1 691 ? -2.734 -2.160 5.599 1.00 82.75 691 ASN A C 1
ATOM 5454 O O . ASN A 1 691 ? -1.832 -2.567 4.876 1.00 82.75 691 ASN A O 1
ATOM 5458 N N . GLN A 1 692 ? -2.848 -0.874 5.920 1.00 82.56 692 GLN A N 1
ATOM 5459 C CA . GLN A 1 692 ? -2.012 0.182 5.353 1.00 82.56 692 GLN A CA 1
ATOM 5460 C C . GLN A 1 692 ? -1.272 0.964 6.441 1.00 82.56 692 GLN A C 1
ATOM 5462 O O . GLN A 1 692 ? -1.896 1.481 7.366 1.00 82.56 692 GLN A O 1
ATOM 5467 N N . THR A 1 693 ? 0.045 1.119 6.306 1.00 82.69 693 THR A N 1
ATOM 5468 C CA . THR A 1 693 ? 0.864 1.952 7.199 1.00 82.69 693 THR A CA 1
ATOM 5469 C C . THR A 1 693 ? 1.669 2.976 6.402 1.00 82.69 693 THR A C 1
ATOM 5471 O O . THR A 1 693 ? 2.220 2.671 5.344 1.00 82.69 693 THR A O 1
ATOM 5474 N N . GLU A 1 694 ? 1.715 4.216 6.887 1.00 74.00 694 GLU A N 1
ATOM 5475 C CA . GLU A 1 694 ? 2.570 5.274 6.321 1.00 74.00 694 GLU A CA 1
ATOM 5476 C C . GLU A 1 694 ? 3.902 5.424 7.088 1.00 74.00 694 GLU A C 1
ATOM 5478 O O . GLU A 1 694 ? 4.673 6.320 6.774 1.00 74.00 694 GLU A O 1
ATOM 5483 N N . GLY A 1 695 ? 4.171 4.570 8.086 1.00 66.88 695 GLY A N 1
ATOM 5484 C CA . GLY A 1 695 ? 5.320 4.680 8.997 1.00 66.88 695 GLY A CA 1
ATOM 5485 C C . GLY A 1 695 ? 6.013 3.346 9.313 1.00 66.88 695 GLY A C 1
ATOM 5486 O O . GLY A 1 695 ? 6.176 2.510 8.427 1.00 66.88 695 GLY A O 1
ATOM 5487 N N . ASN A 1 696 ? 6.360 3.143 10.597 1.00 69.06 696 ASN A N 1
ATOM 5488 C CA . ASN A 1 696 ? 7.248 2.122 11.202 1.00 69.06 696 ASN A CA 1
ATOM 5489 C C . ASN A 1 696 ? 6.840 0.621 11.060 1.00 69.06 696 ASN A C 1
ATOM 5491 O O . ASN A 1 696 ? 7.019 -0.186 11.975 1.00 69.06 696 ASN A O 1
ATOM 5495 N N . GLY A 1 697 ? 6.295 0.220 9.910 1.00 75.31 697 GLY A N 1
ATOM 5496 C CA . GLY A 1 697 ? 5.914 -1.154 9.568 1.00 75.31 697 GLY A CA 1
ATOM 5497 C C . GLY A 1 697 ? 4.523 -1.592 10.039 1.00 75.31 697 GLY A C 1
ATOM 5498 O O . GLY A 1 697 ? 3.789 -0.828 10.659 1.00 75.31 697 GLY A O 1
ATOM 5499 N N . LEU A 1 698 ? 4.124 -2.827 9.701 1.00 88.69 698 LEU A N 1
ATOM 5500 C CA . LEU A 1 698 ? 2.836 -3.418 10.119 1.00 88.69 698 LEU A CA 1
ATOM 5501 C C . LEU A 1 698 ? 2.788 -3.680 11.625 1.00 88.69 698 LEU A C 1
ATOM 5503 O O . LEU A 1 698 ? 1.793 -3.374 12.287 1.00 88.69 698 LEU A O 1
ATOM 5507 N N . ILE A 1 699 ? 3.868 -4.278 12.124 1.00 92.31 699 ILE A N 1
ATOM 5508 C CA . ILE A 1 699 ? 4.076 -4.677 13.507 1.00 92.31 699 ILE A CA 1
ATOM 5509 C C . ILE A 1 699 ? 5.331 -3.973 13.998 1.00 92.31 699 ILE A C 1
ATOM 5511 O O . ILE A 1 699 ? 6.412 -4.120 13.427 1.00 92.31 699 ILE A O 1
ATOM 5515 N N . TRP A 1 700 ? 5.186 -3.260 15.101 1.00 92.19 700 TRP A N 1
ATOM 5516 C CA . TRP A 1 700 ? 6.280 -2.614 15.799 1.00 92.19 700 TRP A CA 1
ATOM 5517 C C . TRP A 1 700 ? 6.344 -3.158 17.216 1.00 92.19 700 TRP A C 1
ATOM 5519 O O . TRP A 1 700 ? 5.328 -3.157 17.910 1.00 92.19 700 TRP A O 1
ATOM 5529 N N . SER A 1 701 ? 7.506 -3.642 17.650 1.00 92.44 701 SER A N 1
ATOM 5530 C CA . SER A 1 701 ? 7.658 -4.247 18.974 1.00 92.44 701 SER A CA 1
ATOM 5531 C C . SER A 1 701 ? 8.996 -3.913 19.625 1.00 92.44 701 SER A C 1
ATOM 5533 O O . SER A 1 701 ? 10.046 -4.018 18.996 1.00 92.44 701 SER A O 1
ATOM 5535 N N . ASN A 1 702 ? 8.972 -3.577 20.914 1.00 90.81 702 ASN A N 1
ATOM 5536 C CA . ASN A 1 702 ? 10.182 -3.454 21.739 1.00 90.81 702 ASN A CA 1
ATOM 5537 C C . ASN A 1 702 ? 10.519 -4.725 22.539 1.00 90.81 702 ASN A C 1
ATOM 5539 O O . ASN A 1 702 ? 11.496 -4.727 23.284 1.00 90.81 702 ASN A O 1
ATOM 5543 N N . ASP A 1 703 ? 9.685 -5.761 22.463 1.00 91.62 703 ASP A N 1
ATOM 5544 C CA . ASP A 1 703 ? 9.726 -6.907 23.379 1.00 91.62 703 ASP A CA 1
ATOM 5545 C C . ASP A 1 703 ? 9.432 -8.224 22.631 1.00 91.62 703 ASP A C 1
ATOM 5547 O O . ASP A 1 703 ? 9.404 -8.253 21.395 1.00 91.62 703 ASP A O 1
ATOM 5551 N N . GLU A 1 704 ? 9.257 -9.334 23.348 1.00 92.69 704 GLU A N 1
ATOM 5552 C CA . GLU A 1 704 ? 9.029 -10.659 22.771 1.00 92.69 704 GLU A CA 1
ATOM 5553 C C . GLU A 1 704 ? 7.747 -10.717 21.917 1.00 92.69 704 GLU A C 1
ATOM 5555 O O . GLU A 1 704 ? 6.635 -10.390 22.344 1.00 92.69 704 GLU A O 1
ATOM 5560 N N . THR A 1 705 ? 7.920 -11.140 20.663 1.00 95.31 705 THR A N 1
ATOM 5561 C CA . THR A 1 705 ? 6.865 -11.293 19.661 1.00 95.31 705 THR A CA 1
ATOM 5562 C C . THR A 1 705 ? 6.922 -12.684 19.055 1.00 95.31 705 THR A C 1
ATOM 5564 O O . THR A 1 705 ? 7.934 -13.069 18.479 1.00 95.31 705 THR A O 1
ATOM 5567 N N . TRP A 1 706 ? 5.827 -13.432 19.145 1.00 96.31 706 TRP A N 1
ATOM 5568 C CA . TRP A 1 706 ? 5.662 -14.739 18.517 1.00 96.31 706 TRP A CA 1
ATOM 5569 C C . TRP A 1 706 ? 4.795 -14.585 17.278 1.00 96.31 706 TRP A C 1
ATOM 5571 O O . TRP A 1 706 ? 3.699 -14.042 17.366 1.00 96.31 706 TRP A O 1
ATOM 5581 N N . LEU A 1 707 ? 5.278 -15.049 16.132 1.00 93.44 707 LEU A N 1
ATOM 5582 C CA . LEU A 1 707 ? 4.584 -14.948 14.859 1.00 93.44 707 LEU A CA 1
ATOM 5583 C C . LEU A 1 707 ? 4.459 -16.339 14.231 1.00 93.44 707 LEU A C 1
ATOM 5585 O O . LEU A 1 707 ? 5.454 -17.023 14.032 1.00 93.44 707 LEU A O 1
ATOM 5589 N N . ASN A 1 708 ? 3.220 -16.732 13.956 1.00 92.38 708 ASN A N 1
ATOM 5590 C CA . ASN A 1 708 ? 2.762 -17.938 13.267 1.00 92.38 708 ASN A CA 1
ATOM 5591 C C . ASN A 1 708 ? 1.486 -17.627 12.447 1.00 92.38 708 ASN A C 1
ATOM 5593 O O . ASN A 1 708 ? 0.601 -18.467 12.313 1.00 92.38 708 ASN A O 1
ATOM 5597 N N . ALA A 1 709 ? 1.349 -16.386 11.971 1.00 88.75 709 ALA A N 1
ATOM 5598 C CA . ALA A 1 709 ? 0.181 -15.885 11.244 1.00 88.75 709 ALA A CA 1
ATOM 5599 C C . ALA A 1 709 ? 0.514 -15.609 9.770 1.00 88.75 709 ALA A C 1
ATOM 5601 O O . ALA A 1 709 ? 1.686 -15.466 9.410 1.00 88.75 709 ALA A O 1
ATOM 5602 N N . SER A 1 710 ? -0.518 -15.485 8.926 1.00 86.88 710 SER A N 1
ATOM 5603 C CA . SER A 1 710 ? -0.349 -15.092 7.523 1.00 86.88 710 SER A CA 1
ATOM 5604 C C . SER A 1 710 ? -0.482 -13.579 7.329 1.00 86.88 710 SER A C 1
ATOM 5606 O O . SER A 1 710 ? -1.502 -12.998 7.689 1.00 86.88 710 SER A O 1
ATOM 5608 N N . LEU A 1 711 ? 0.536 -12.935 6.755 1.00 86.94 711 LEU A N 1
ATOM 5609 C CA . LEU A 1 711 ? 0.610 -11.507 6.441 1.00 86.94 711 LEU A CA 1
ATOM 5610 C C . LEU A 1 711 ? 0.621 -11.321 4.915 1.00 86.94 711 LEU A C 1
ATOM 5612 O O . LEU A 1 711 ? 1.674 -11.405 4.284 1.00 86.94 711 LEU A O 1
ATOM 5616 N N . GLU A 1 712 ? -0.529 -11.027 4.307 1.00 78.88 712 GLU A N 1
ATOM 5617 C CA . GLU A 1 712 ? -0.696 -10.985 2.839 1.00 78.88 712 GLU A CA 1
ATOM 5618 C C . GLU A 1 712 ? -1.240 -9.635 2.367 1.00 78.88 712 GLU A C 1
ATOM 5620 O O . GLU A 1 712 ? -2.085 -9.050 3.030 1.00 78.88 712 GLU A O 1
ATOM 5625 N N . ALA A 1 713 ? -0.791 -9.143 1.208 1.00 76.19 713 ALA A N 1
ATOM 5626 C CA . ALA A 1 713 ? -1.419 -8.016 0.496 1.00 76.19 713 ALA A CA 1
ATOM 5627 C C . ALA A 1 713 ? -1.709 -6.743 1.324 1.00 76.19 713 ALA A C 1
ATOM 5629 O O . ALA A 1 713 ? -2.620 -5.980 1.026 1.00 76.19 713 ALA A O 1
ATOM 5630 N N . ASN A 1 714 ? -0.964 -6.499 2.394 1.00 77.19 714 ASN A N 1
ATOM 5631 C CA . ASN A 1 714 ? -1.029 -5.230 3.113 1.00 77.19 714 ASN A CA 1
ATOM 5632 C C . ASN A 1 714 ? -0.138 -4.192 2.367 1.00 77.19 714 ASN A C 1
ATOM 5634 O O . ASN A 1 714 ? 0.444 -4.497 1.324 1.00 77.19 714 ASN A O 1
ATOM 5638 N N . PHE A 1 715 ? 0.044 -2.986 2.911 1.00 72.44 715 PHE A N 1
ATOM 5639 C CA . PHE A 1 715 ? 0.938 -1.952 2.374 1.00 72.44 715 PHE A CA 1
ATOM 5640 C C . PHE A 1 715 ? 1.661 -1.168 3.484 1.00 72.44 715 PHE A C 1
ATOM 5642 O O . PHE A 1 715 ? 1.043 -0.764 4.464 1.00 72.44 715 PHE A O 1
ATOM 5649 N N . SER A 1 716 ? 2.970 -0.944 3.342 1.00 74.69 716 SER A N 1
ATOM 5650 C CA . SER A 1 716 ? 3.759 -0.048 4.201 1.00 74.69 716 SER A CA 1
ATOM 5651 C C . SER A 1 716 ? 4.673 0.796 3.318 1.00 74.69 716 SER A C 1
ATOM 5653 O O . SER A 1 716 ? 5.344 0.232 2.449 1.00 74.69 716 SER A O 1
ATOM 5655 N N . LEU A 1 717 ? 4.709 2.120 3.524 1.00 68.75 717 LEU A N 1
ATOM 5656 C CA . LEU A 1 717 ? 5.589 3.017 2.754 1.00 68.75 717 LEU A CA 1
ATOM 5657 C C . LEU A 1 717 ? 7.064 2.591 2.848 1.00 68.75 717 LEU A C 1
ATOM 5659 O O . LEU A 1 717 ? 7.742 2.523 1.823 1.00 68.75 717 LEU A O 1
ATOM 5663 N N . ASP A 1 718 ? 7.511 2.180 4.037 1.00 67.00 718 ASP A N 1
ATOM 5664 C CA . ASP A 1 718 ? 8.880 1.707 4.280 1.00 67.00 718 ASP A CA 1
ATOM 5665 C C . ASP A 1 718 ? 9.080 0.215 3.958 1.00 67.00 718 ASP A C 1
ATOM 5667 O O . ASP A 1 718 ? 10.175 -0.324 4.106 1.00 67.00 718 ASP A O 1
ATOM 5671 N N . ARG A 1 719 ? 8.026 -0.479 3.501 1.00 69.06 719 ARG A N 1
ATOM 5672 C CA . ARG A 1 719 ? 8.027 -1.915 3.151 1.00 69.06 719 ARG A CA 1
ATOM 5673 C C . ARG A 1 719 ? 8.469 -2.847 4.290 1.00 69.06 719 ARG A C 1
ATOM 5675 O O . ARG A 1 719 ? 8.988 -3.936 4.018 1.00 69.06 719 ARG A O 1
ATOM 5682 N N . ASN A 1 720 ? 8.234 -2.447 5.541 1.00 74.94 720 ASN A N 1
ATOM 5683 C CA . ASN A 1 720 ? 8.568 -3.205 6.751 1.00 74.94 720 ASN A CA 1
ATOM 5684 C C . ASN A 1 720 ? 7.354 -4.016 7.247 1.00 74.94 720 ASN A C 1
ATOM 5686 O O . ASN A 1 720 ? 6.297 -3.439 7.505 1.00 74.94 720 ASN A O 1
ATOM 5690 N N . ALA A 1 721 ? 7.474 -5.340 7.433 1.00 82.06 721 ALA A N 1
ATOM 5691 C CA . ALA A 1 721 ? 6.421 -6.114 8.128 1.00 82.06 721 ALA A CA 1
ATOM 5692 C C . ALA A 1 721 ? 6.593 -5.962 9.620 1.00 82.06 721 ALA A C 1
ATOM 5694 O O . ALA A 1 721 ? 5.642 -5.645 10.323 1.00 82.06 721 ALA A O 1
ATOM 5695 N N . VAL A 1 722 ? 7.804 -6.237 10.092 1.00 88.56 722 VAL A N 1
ATOM 5696 C CA . VAL A 1 722 ? 8.104 -6.290 11.512 1.00 88.56 722 VAL A CA 1
ATOM 5697 C C . VAL A 1 722 ? 9.312 -5.423 11.777 1.00 88.56 722 VAL A C 1
ATOM 5699 O O . VAL A 1 722 ? 10.333 -5.554 11.102 1.00 88.56 722 VAL A O 1
ATOM 5702 N N . GLN A 1 723 ? 9.193 -4.561 12.773 1.00 89.56 723 GLN A N 1
ATOM 5703 C CA . GLN A 1 723 ? 10.288 -3.756 13.267 1.00 89.56 723 GLN A CA 1
ATOM 5704 C C . GLN A 1 723 ? 10.459 -3.991 14.768 1.00 89.56 723 GLN A C 1
ATOM 5706 O O . GLN A 1 723 ? 9.559 -3.721 15.563 1.00 89.56 723 GLN A O 1
ATOM 5711 N N . MET A 1 724 ? 11.625 -4.521 15.132 1.00 89.50 724 MET A N 1
ATOM 5712 C CA . MET A 1 724 ? 11.996 -4.884 16.496 1.00 89.50 724 MET A CA 1
ATOM 5713 C C . MET A 1 724 ? 12.979 -3.867 17.079 1.00 89.50 724 MET A C 1
ATOM 5715 O O . MET A 1 724 ? 13.934 -3.474 16.409 1.00 89.50 724 MET A O 1
ATOM 5719 N N . PHE A 1 725 ? 12.795 -3.492 18.342 1.00 85.31 725 PHE A N 1
ATOM 5720 C CA . PHE A 1 725 ? 13.624 -2.524 19.064 1.00 85.31 725 PHE A CA 1
ATOM 5721 C C . PHE A 1 725 ? 13.974 -2.990 20.484 1.00 85.31 725 PHE A C 1
ATOM 5723 O O . PHE A 1 725 ? 13.413 -3.952 20.990 1.00 85.31 725 PHE A O 1
ATOM 5730 N N . LYS A 1 726 ? 14.890 -2.266 21.147 1.00 83.88 726 LYS A N 1
ATOM 5731 C CA . LYS A 1 726 ? 15.202 -2.351 22.591 1.00 83.88 726 LYS A CA 1
ATOM 5732 C C . LYS A 1 726 ? 15.454 -3.771 23.134 1.00 83.88 726 LYS A C 1
ATOM 5734 O O . LYS A 1 726 ? 15.081 -4.074 24.262 1.00 83.88 726 LYS A O 1
ATOM 5739 N N . ASN A 1 727 ? 16.199 -4.602 22.406 1.00 84.25 727 ASN A N 1
ATOM 5740 C CA . ASN A 1 727 ? 16.447 -6.017 22.721 1.00 84.25 727 ASN A CA 1
ATOM 5741 C C . ASN A 1 727 ? 15.236 -6.950 22.545 1.00 84.25 727 ASN A C 1
ATOM 5743 O O . ASN A 1 727 ? 15.246 -8.050 23.100 1.00 84.25 727 ASN A O 1
ATOM 5747 N N . GLY A 1 728 ? 14.231 -6.549 21.768 1.00 88.62 728 GLY A N 1
ATOM 5748 C CA . GLY A 1 728 ? 13.088 -7.391 21.442 1.00 88.62 728 GLY A CA 1
ATOM 5749 C C . GLY A 1 728 ? 13.496 -8.674 20.713 1.00 88.62 728 GLY A C 1
ATOM 5750 O O . GLY A 1 728 ? 14.519 -8.732 20.021 1.00 88.62 728 GLY A O 1
ATOM 5751 N N . LYS A 1 729 ? 12.680 -9.719 20.859 1.00 92.69 729 LYS A N 1
ATOM 5752 C CA . LYS A 1 729 ? 12.893 -11.008 20.189 1.00 92.69 729 LYS A CA 1
ATOM 5753 C C . LYS A 1 729 ? 11.710 -11.341 19.302 1.00 92.69 729 LYS A C 1
ATOM 5755 O O . LYS A 1 729 ? 10.573 -11.323 19.760 1.00 92.69 729 LYS A O 1
ATOM 5760 N N . LEU A 1 730 ? 11.981 -11.666 18.046 1.00 94.19 730 LEU A N 1
ATOM 5761 C CA . LEU A 1 730 ? 10.979 -12.141 17.103 1.00 94.19 730 LEU A CA 1
ATOM 5762 C C . LEU A 1 730 ? 11.106 -13.655 16.952 1.00 94.19 730 LEU A C 1
ATOM 5764 O O . LEU A 1 730 ? 12.110 -14.133 16.437 1.00 94.19 730 LEU A O 1
ATOM 5768 N N . HIS A 1 731 ? 10.095 -14.403 17.373 1.00 93.75 731 HIS A N 1
ATOM 5769 C CA . HIS A 1 731 ? 10.006 -15.851 17.221 1.00 93.75 731 HIS A CA 1
ATOM 5770 C C . HIS A 1 731 ? 9.155 -16.179 15.989 1.00 93.75 731 HIS A C 1
ATOM 5772 O O . HIS A 1 731 ? 7.968 -15.860 15.971 1.00 93.75 731 HIS A O 1
ATOM 5778 N N . LEU A 1 732 ? 9.739 -16.817 14.973 1.00 89.81 732 LEU A N 1
ATOM 5779 C CA . LEU A 1 732 ? 9.028 -17.298 13.786 1.00 89.81 732 LEU A CA 1
ATOM 5780 C C . LEU A 1 732 ? 8.759 -18.800 13.884 1.00 89.81 732 LEU A C 1
ATOM 5782 O O . LEU A 1 732 ? 9.667 -19.589 14.169 1.00 89.81 732 LEU A O 1
ATOM 5786 N N . PHE A 1 733 ? 7.522 -19.186 13.584 1.00 88.50 733 PHE A N 1
ATOM 5787 C CA . PHE A 1 733 ? 7.048 -20.572 13.594 1.00 88.50 733 PHE A CA 1
ATOM 5788 C C . PHE A 1 733 ? 6.613 -21.043 12.201 1.00 88.50 733 PHE A C 1
ATOM 5790 O O . PHE A 1 733 ? 6.511 -20.250 11.263 1.00 88.50 733 PHE A O 1
ATOM 5797 N N . LYS A 1 734 ? 6.353 -22.349 12.075 1.00 81.44 734 LYS A N 1
ATOM 5798 C CA . LYS A 1 734 ? 6.129 -23.076 10.811 1.00 81.44 734 LYS A CA 1
ATOM 5799 C C . LYS A 1 734 ? 5.100 -22.465 9.844 1.00 81.44 734 LYS A C 1
ATOM 5801 O O . LYS A 1 734 ? 5.259 -22.634 8.639 1.00 81.44 734 LYS A O 1
ATOM 5806 N N . ASP A 1 735 ? 4.062 -21.786 10.336 1.00 77.00 735 ASP A N 1
ATOM 5807 C CA . ASP A 1 735 ? 2.939 -21.287 9.527 1.00 77.00 735 ASP A CA 1
ATOM 5808 C C . ASP A 1 735 ? 3.065 -19.780 9.208 1.00 77.00 735 ASP A C 1
ATOM 5810 O O . ASP A 1 735 ? 2.177 -19.195 8.594 1.00 77.00 735 ASP A O 1
ATOM 5814 N N . THR A 1 736 ? 4.183 -19.143 9.577 1.00 84.31 736 THR A N 1
ATOM 5815 C CA . THR A 1 736 ? 4.418 -17.692 9.424 1.00 84.31 736 THR A CA 1
ATOM 5816 C C . THR A 1 736 ? 4.541 -17.231 7.979 1.00 84.31 736 THR A C 1
ATOM 5818 O O . THR A 1 736 ? 5.643 -17.215 7.440 1.00 84.31 736 THR A O 1
ATOM 5821 N N . TYR A 1 737 ? 3.460 -16.795 7.335 1.00 81.69 737 TYR A N 1
ATOM 5822 C CA . TYR A 1 737 ? 3.490 -16.397 5.924 1.00 81.69 737 TYR A CA 1
ATOM 5823 C C . TYR A 1 737 ? 3.684 -14.901 5.712 1.00 81.69 737 TYR A C 1
ATOM 5825 O O . TYR A 1 737 ? 2.969 -14.092 6.283 1.00 81.69 737 TYR A O 1
ATOM 5833 N N . LEU A 1 738 ? 4.657 -14.533 4.872 1.00 79.06 738 LEU A N 1
ATOM 5834 C CA . LEU A 1 738 ? 4.919 -13.160 4.442 1.00 79.06 738 LEU A CA 1
ATOM 5835 C C . LEU A 1 738 ? 4.685 -13.086 2.924 1.00 79.06 738 LEU A C 1
ATOM 5837 O O . LEU A 1 738 ? 5.461 -13.629 2.139 1.00 79.06 738 LEU A O 1
ATOM 5841 N N . GLY A 1 739 ? 3.582 -12.463 2.512 1.00 69.69 739 GLY A N 1
ATOM 5842 C CA . GLY A 1 739 ? 3.132 -12.432 1.121 1.00 69.69 739 GLY A CA 1
ATOM 5843 C C . GLY A 1 739 ? 3.987 -11.557 0.195 1.00 69.69 739 GLY A C 1
ATOM 5844 O O . GLY A 1 739 ? 4.543 -10.536 0.603 1.00 69.69 739 GLY A O 1
ATOM 5845 N N . ARG A 1 740 ? 4.028 -11.933 -1.094 1.00 62.22 740 ARG A N 1
ATOM 5846 C CA . ARG A 1 740 ? 4.848 -11.298 -2.154 1.00 62.22 740 ARG A CA 1
ATOM 5847 C C . ARG A 1 740 ? 4.565 -9.809 -2.377 1.00 62.22 740 ARG A C 1
ATOM 5849 O O . ARG A 1 740 ? 5.472 -9.055 -2.720 1.00 62.22 740 ARG A O 1
ATOM 5856 N N . GLU A 1 741 ? 3.304 -9.427 -2.217 1.00 58.44 741 GLU A N 1
ATOM 5857 C CA . GLU A 1 741 ? 2.748 -8.107 -2.540 1.00 58.44 741 GLU A CA 1
ATOM 5858 C C . GLU A 1 741 ? 3.199 -7.011 -1.557 1.00 58.44 741 GLU A C 1
ATOM 5860 O O . GLU A 1 741 ? 3.157 -5.828 -1.881 1.00 58.44 741 GLU A O 1
ATOM 5865 N N . PHE A 1 742 ? 3.622 -7.388 -0.345 1.00 60.00 742 PHE A N 1
ATOM 5866 C CA . PHE A 1 742 ? 3.494 -6.496 0.804 1.00 60.00 742 PHE A CA 1
ATOM 5867 C C . PHE A 1 742 ? 4.817 -6.031 1.428 1.00 60.00 742 PHE A C 1
ATOM 5869 O O . PHE A 1 742 ? 4.996 -4.837 1.669 1.00 60.00 742 PHE A O 1
ATOM 5876 N N . VAL A 1 743 ? 5.756 -6.928 1.731 1.00 56.75 743 VAL A N 1
ATOM 5877 C CA . VAL A 1 743 ? 6.890 -6.587 2.603 1.00 56.75 743 VAL A CA 1
ATOM 5878 C C . VAL A 1 743 ? 8.161 -7.268 2.142 1.00 56.75 743 VAL A C 1
ATOM 5880 O O . VAL A 1 743 ? 8.187 -8.472 1.907 1.00 56.75 743 VAL A O 1
ATOM 5883 N N . LYS A 1 744 ? 9.252 -6.499 2.127 1.00 64.00 744 LYS A N 1
ATOM 5884 C CA . LYS A 1 744 ? 10.601 -7.014 1.883 1.00 64.00 744 LYS A CA 1
ATOM 5885 C C . LYS A 1 744 ? 11.482 -7.044 3.127 1.00 64.00 744 LYS A C 1
ATOM 5887 O O . LYS A 1 744 ? 12.587 -7.566 3.016 1.00 64.00 744 LYS A O 1
ATOM 5892 N N . HIS A 1 745 ? 11.053 -6.471 4.253 1.00 77.56 745 HIS A N 1
ATOM 5893 C CA . HIS A 1 745 ? 11.948 -6.177 5.370 1.00 77.56 745 HIS A CA 1
ATOM 5894 C C . HIS A 1 745 ? 11.397 -6.612 6.740 1.00 77.56 745 HIS A C 1
ATOM 5896 O O . HIS A 1 745 ? 10.266 -6.287 7.115 1.00 77.56 745 HIS A O 1
ATOM 5902 N N . ILE A 1 746 ? 12.241 -7.317 7.494 1.00 86.12 746 ILE A N 1
ATOM 5903 C CA . ILE A 1 746 ? 12.212 -7.417 8.956 1.00 86.12 746 ILE A CA 1
ATOM 5904 C C . ILE A 1 746 ? 13.346 -6.527 9.455 1.00 86.12 746 ILE A C 1
ATOM 5906 O O . ILE A 1 746 ? 14.497 -6.755 9.097 1.00 86.12 746 ILE A O 1
ATOM 5910 N N . ILE A 1 747 ? 13.049 -5.524 10.271 1.00 85.56 747 ILE A N 1
ATOM 5911 C CA . ILE A 1 747 ? 14.072 -4.662 10.864 1.00 85.56 747 ILE A CA 1
ATOM 5912 C C . ILE A 1 747 ? 14.348 -5.132 12.290 1.00 85.56 747 ILE A C 1
ATOM 5914 O O . ILE A 1 747 ? 13.439 -5.237 13.109 1.00 85.56 747 ILE A O 1
ATOM 5918 N N . LEU A 1 748 ? 15.617 -5.370 12.599 1.00 86.75 748 LEU A N 1
ATOM 5919 C CA . LEU A 1 748 ? 16.122 -5.640 13.935 1.00 86.75 748 LEU A CA 1
ATOM 5920 C C . LEU A 1 748 ? 16.983 -4.451 14.359 1.00 86.75 748 LEU A C 1
ATOM 5922 O O . LEU A 1 748 ? 18.049 -4.216 13.795 1.00 86.75 748 LEU A O 1
ATOM 5926 N N . SER A 1 749 ? 16.527 -3.688 15.347 1.00 85.31 749 SER A N 1
ATOM 5927 C CA . SER A 1 749 ? 17.229 -2.518 15.879 1.00 85.31 749 SER A CA 1
ATOM 5928 C C . SER A 1 749 ? 17.618 -2.714 17.341 1.00 85.31 749 SER A C 1
ATOM 5930 O O . SER A 1 749 ? 16.971 -3.477 18.059 1.00 85.31 749 SER A O 1
ATOM 5932 N N . ASN A 1 750 ? 18.642 -1.997 17.817 1.00 80.88 750 ASN A N 1
ATOM 5933 C CA . ASN A 1 750 ? 19.004 -1.924 19.239 1.00 80.88 750 ASN A CA 1
ATOM 5934 C C . ASN A 1 750 ? 19.109 -3.302 19.904 1.00 80.88 750 ASN A C 1
ATOM 5936 O O . ASN A 1 750 ? 18.378 -3.601 20.850 1.00 80.88 750 ASN A O 1
ATOM 5940 N N . ASN A 1 751 ? 20.012 -4.149 19.406 1.00 79.69 751 ASN A N 1
ATOM 5941 C CA . ASN A 1 751 ? 20.303 -5.453 20.002 1.00 79.69 751 ASN A CA 1
ATOM 5942 C C . ASN A 1 751 ? 19.126 -6.458 19.974 1.00 79.69 751 ASN A C 1
ATOM 5944 O O . ASN A 1 751 ? 19.106 -7.391 20.780 1.00 79.69 751 ASN A O 1
ATOM 5948 N N . SER A 1 752 ? 18.150 -6.290 19.080 1.00 88.38 752 SER A N 1
ATOM 5949 C CA . SER A 1 752 ? 17.045 -7.247 18.891 1.00 88.38 752 SER A CA 1
ATOM 5950 C C . SER A 1 752 ? 17.499 -8.538 18.195 1.00 88.38 752 SER A C 1
ATOM 5952 O O . SER A 1 752 ? 18.538 -8.560 17.540 1.00 88.38 752 SER A O 1
ATOM 5954 N N . SER A 1 753 ? 16.735 -9.623 18.310 1.00 88.19 753 SER A N 1
ATOM 5955 C CA . SER A 1 753 ? 17.078 -10.906 17.680 1.00 88.19 753 SER A CA 1
ATOM 5956 C C . SER A 1 753 ? 15.888 -11.574 17.001 1.00 88.19 753 SER A C 1
ATOM 5958 O O . SER A 1 753 ? 14.735 -11.375 17.375 1.00 88.19 753 SER A O 1
ATOM 5960 N N . LEU A 1 754 ? 16.190 -12.415 16.022 1.00 89.69 754 LEU A N 1
ATOM 5961 C CA . LEU A 1 754 ? 15.277 -13.289 15.307 1.00 89.69 754 LEU A CA 1
ATOM 5962 C C . LEU A 1 754 ? 15.535 -14.737 15.735 1.00 89.69 754 LEU A C 1
ATOM 5964 O O . LEU A 1 754 ? 16.668 -15.211 15.701 1.00 89.69 754 LEU A O 1
ATOM 5968 N N . GLU A 1 755 ? 14.497 -15.463 16.119 1.00 90.31 755 GLU A N 1
ATOM 5969 C CA . GLU A 1 755 ? 14.562 -16.887 16.420 1.00 90.31 755 GLU A CA 1
ATOM 5970 C C . GLU A 1 755 ? 13.630 -17.656 15.485 1.00 90.31 755 GLU A C 1
ATOM 5972 O O . GLU A 1 755 ? 12.431 -17.396 15.457 1.00 90.31 755 GLU A O 1
ATOM 5977 N N . VAL A 1 756 ? 14.156 -18.625 14.738 1.00 85.75 756 VAL A N 1
ATOM 5978 C CA . VAL A 1 756 ? 13.341 -19.492 13.872 1.00 85.75 756 VAL A CA 1
ATOM 5979 C C . VAL A 1 756 ? 13.224 -20.865 14.525 1.00 85.75 756 VAL A C 1
ATOM 5981 O O . VAL A 1 756 ? 14.218 -21.578 14.697 1.00 85.75 756 VAL A O 1
ATOM 5984 N N . HIS A 1 757 ? 12.002 -21.209 14.933 1.00 82.81 757 HIS A N 1
ATOM 5985 C CA . HIS A 1 757 ? 11.721 -22.374 15.779 1.00 82.81 757 HIS A CA 1
ATOM 5986 C C . HIS A 1 757 ? 11.431 -23.651 14.982 1.00 82.81 757 HIS A C 1
ATOM 5988 O O . HIS A 1 757 ? 11.711 -24.749 15.468 1.00 82.81 757 HIS A O 1
ATOM 5994 N N . ASP A 1 758 ? 10.928 -23.519 13.754 1.00 75.19 758 ASP A N 1
ATOM 5995 C CA . ASP A 1 758 ? 10.474 -24.631 12.917 1.00 75.19 758 ASP A CA 1
ATOM 5996 C C . ASP A 1 758 ? 10.851 -24.472 11.436 1.00 75.19 758 ASP A C 1
ATOM 5998 O O . ASP A 1 758 ? 11.217 -23.390 10.984 1.00 75.19 758 ASP A O 1
ATOM 6002 N N . ASP A 1 759 ? 10.725 -25.567 10.675 1.00 66.69 759 ASP A N 1
ATOM 6003 C CA . ASP A 1 759 ? 10.845 -25.573 9.211 1.00 66.69 759 ASP A CA 1
ATOM 6004 C C . ASP A 1 759 ? 9.692 -24.781 8.588 1.00 66.69 759 ASP A C 1
ATOM 6006 O O . ASP A 1 759 ? 8.530 -25.190 8.665 1.00 66.69 759 ASP A O 1
ATOM 6010 N N . LEU A 1 760 ? 10.027 -23.643 7.976 1.00 67.81 760 LEU A N 1
ATOM 6011 C CA . LEU A 1 760 ? 9.112 -22.732 7.280 1.00 67.81 760 LEU A CA 1
ATOM 6012 C C . LEU A 1 760 ? 8.723 -23.321 5.906 1.00 67.81 760 LEU A C 1
ATOM 6014 O O . LEU A 1 760 ? 8.908 -22.713 4.852 1.00 67.81 760 LEU A O 1
ATOM 6018 N N . LYS A 1 761 ? 8.232 -24.570 5.900 1.00 55.06 761 LYS A N 1
ATOM 6019 C CA . LYS A 1 761 ? 8.038 -25.403 4.694 1.00 55.06 761 LYS A CA 1
ATOM 6020 C C . LYS A 1 761 ? 7.147 -24.761 3.632 1.00 55.06 761 LYS A C 1
ATOM 6022 O O . LYS A 1 761 ? 7.343 -25.017 2.448 1.00 55.06 761 LYS A O 1
ATOM 6027 N N . ASN A 1 762 ? 6.181 -23.945 4.046 1.00 53.44 762 ASN A N 1
ATOM 6028 C CA . ASN A 1 762 ? 5.229 -23.290 3.145 1.00 53.44 762 ASN A CA 1
ATOM 6029 C C . ASN A 1 762 ? 5.751 -21.943 2.602 1.00 53.44 762 ASN A C 1
ATOM 6031 O O . ASN A 1 762 ? 5.109 -21.329 1.753 1.00 53.44 762 ASN A O 1
ATOM 6035 N N . HIS A 1 763 ? 6.915 -21.493 3.075 1.00 52.94 763 HIS A N 1
ATOM 6036 C CA . HIS A 1 763 ? 7.539 -20.196 2.772 1.00 52.94 763 HIS A CA 1
ATOM 6037 C C . HIS A 1 763 ? 8.676 -20.323 1.778 1.00 52.94 763 HIS A C 1
ATOM 6039 O O . HIS A 1 763 ? 9.019 -19.366 1.094 1.00 52.94 763 HIS A O 1
ATOM 6045 N N . PHE A 1 764 ? 9.222 -21.529 1.679 1.00 52.69 764 PHE A N 1
ATOM 6046 C CA . PHE A 1 764 ? 10.353 -21.886 0.840 1.00 52.69 764 PHE A CA 1
ATOM 6047 C C . PHE A 1 764 ? 9.899 -22.582 -0.448 1.00 52.69 764 PHE A C 1
ATOM 6049 O O . PHE A 1 764 ? 10.498 -23.549 -0.919 1.00 52.69 764 PHE A O 1
ATOM 6056 N N . ILE A 1 765 ? 8.784 -22.110 -1.014 1.00 47.38 765 ILE A N 1
ATOM 6057 C CA . ILE A 1 765 ? 8.363 -22.514 -2.354 1.00 47.38 765 ILE A CA 1
ATOM 6058 C C . ILE A 1 765 ? 9.381 -21.915 -3.327 1.00 47.38 765 ILE A C 1
ATOM 6060 O O . ILE A 1 765 ? 9.757 -20.747 -3.203 1.00 47.38 765 ILE A O 1
ATOM 6064 N N . LYS A 1 766 ? 9.833 -22.721 -4.290 1.00 41.25 766 LYS A N 1
ATOM 6065 C CA . LYS A 1 766 ? 10.620 -22.271 -5.444 1.00 41.25 766 LYS A CA 1
ATOM 6066 C C . LYS A 1 766 ? 9.929 -21.008 -5.996 1.00 41.25 766 LYS A C 1
ATOM 6068 O O . LYS A 1 766 ? 8.745 -21.080 -6.302 1.00 41.25 766 LYS A O 1
ATOM 6073 N N . ASP A 1 767 ? 10.613 -19.861 -6.000 1.00 48.41 767 ASP A N 1
ATOM 6074 C CA . ASP A 1 767 ? 10.103 -18.519 -6.374 1.00 48.41 767 ASP A CA 1
ATOM 6075 C C . ASP A 1 767 ? 9.528 -17.632 -5.239 1.00 48.41 767 ASP A C 1
ATOM 6077 O O . ASP A 1 767 ? 8.886 -16.610 -5.510 1.00 48.41 767 ASP A O 1
ATOM 6081 N N . ALA A 1 768 ? 9.713 -17.963 -3.958 1.00 52.09 768 ALA A N 1
ATOM 6082 C CA . ALA A 1 768 ? 9.429 -17.025 -2.864 1.00 52.09 768 ALA A CA 1
ATOM 6083 C C . ALA A 1 768 ? 10.482 -15.889 -2.814 1.00 52.09 768 ALA A C 1
ATOM 6085 O O . ALA A 1 768 ? 11.677 -16.168 -2.934 1.00 52.09 768 ALA A O 1
ATOM 6086 N N . PRO A 1 769 ? 10.081 -14.610 -2.657 1.00 56.31 769 PRO A N 1
ATOM 6087 C CA . PRO A 1 769 ? 11.019 -13.496 -2.575 1.00 56.31 769 PRO A CA 1
ATOM 6088 C C . PRO A 1 769 ? 11.867 -13.587 -1.306 1.00 56.31 769 PRO A C 1
ATOM 6090 O O . PRO A 1 769 ? 11.381 -13.961 -0.242 1.00 56.31 769 PRO A O 1
ATOM 6093 N N . ILE A 1 770 ? 13.132 -13.189 -1.426 1.00 65.81 770 ILE A N 1
ATOM 6094 C CA . ILE A 1 770 ? 14.055 -13.108 -0.296 1.00 65.81 770 ILE A CA 1
ATOM 6095 C C . ILE A 1 770 ? 13.561 -12.029 0.676 1.00 65.81 770 ILE A C 1
ATOM 6097 O O . ILE A 1 770 ? 13.403 -10.862 0.301 1.00 65.81 770 ILE A O 1
ATOM 6101 N N . VAL A 1 771 ? 13.340 -12.418 1.929 1.00 72.94 771 VAL A N 1
ATOM 6102 C CA . VAL A 1 771 ? 13.030 -11.510 3.033 1.00 72.94 771 VAL A CA 1
ATOM 6103 C C . VAL A 1 771 ? 14.336 -10.893 3.512 1.00 72.94 771 VAL A C 1
ATOM 6105 O O . VAL A 1 771 ? 15.254 -11.590 3.933 1.00 72.94 771 VAL A O 1
ATOM 6108 N N . ASN A 1 772 ? 14.447 -9.573 3.471 1.00 74.75 772 ASN A N 1
ATOM 6109 C CA . ASN A 1 772 ? 15.613 -8.903 4.020 1.00 74.75 772 ASN A CA 1
ATOM 6110 C C . ASN A 1 772 ? 15.449 -8.747 5.531 1.00 74.75 772 ASN A C 1
ATOM 6112 O O . ASN A 1 772 ? 14.465 -8.180 5.997 1.00 74.75 772 ASN A O 1
ATOM 6116 N N . VAL A 1 773 ? 16.430 -9.197 6.295 1.00 80.44 773 VAL A N 1
ATOM 6117 C CA . VAL A 1 773 ? 16.580 -8.877 7.709 1.00 80.44 773 VAL A CA 1
ATOM 6118 C C . VAL A 1 773 ? 17.557 -7.713 7.807 1.00 80.44 773 VAL A C 1
ATOM 6120 O O . VAL A 1 773 ? 18.765 -7.897 7.671 1.00 80.44 773 VAL A O 1
ATOM 6123 N N . ILE A 1 774 ? 17.030 -6.506 7.988 1.00 77.75 774 ILE A N 1
ATOM 6124 C CA . ILE A 1 774 ? 17.825 -5.290 8.137 1.00 77.75 774 ILE A CA 1
ATOM 6125 C C . ILE A 1 774 ? 18.251 -5.155 9.594 1.00 77.75 774 ILE A C 1
ATOM 6127 O O . ILE A 1 774 ? 17.426 -5.231 10.499 1.00 77.75 774 ILE A O 1
ATOM 6131 N N . ILE A 1 775 ? 19.535 -4.924 9.823 1.00 77.56 775 ILE A N 1
ATOM 6132 C CA . ILE A 1 775 ? 20.131 -4.830 11.150 1.00 77.56 775 ILE A CA 1
ATOM 6133 C C . ILE A 1 775 ? 20.581 -3.385 11.369 1.00 77.56 775 ILE A C 1
ATOM 6135 O O . ILE A 1 775 ? 21.351 -2.854 10.574 1.00 77.56 775 ILE A O 1
ATOM 6139 N N . ARG A 1 776 ? 20.121 -2.753 12.456 1.00 76.50 776 ARG A N 1
ATOM 6140 C CA . ARG A 1 776 ? 20.357 -1.329 12.749 1.00 76.50 776 ARG A CA 1
ATOM 6141 C C . ARG A 1 776 ? 20.788 -1.101 14.205 1.00 76.50 776 ARG A C 1
ATOM 6143 O O . ARG A 1 776 ? 20.322 -1.784 15.112 1.00 76.50 776 ARG A O 1
ATOM 6150 N N . ASP A 1 777 ? 21.691 -0.152 14.449 1.00 69.75 777 ASP A N 1
ATOM 6151 C CA . ASP A 1 777 ? 22.026 0.359 15.798 1.00 69.75 777 ASP A CA 1
ATOM 6152 C C . ASP A 1 777 ? 22.535 -0.674 16.836 1.00 69.75 777 ASP A C 1
ATOM 6154 O O . ASP A 1 777 ? 22.329 -0.546 18.040 1.00 69.75 777 ASP A O 1
ATOM 6158 N N . PHE A 1 778 ? 23.239 -1.725 16.402 1.00 68.25 778 PHE A N 1
ATOM 6159 C CA . PHE A 1 778 ? 23.944 -2.644 17.316 1.00 68.25 778 PHE A CA 1
ATOM 6160 C C . PHE A 1 778 ? 25.268 -2.046 17.791 1.00 68.25 778 PHE A C 1
ATOM 6162 O O . PHE A 1 778 ? 26.121 -1.732 16.955 1.00 68.25 778 PHE A O 1
ATOM 6169 N N . THR A 1 779 ? 25.454 -1.941 19.109 1.00 56.56 779 THR A N 1
ATOM 6170 C CA . THR A 1 779 ? 26.657 -1.366 19.732 1.00 56.56 779 THR A CA 1
ATOM 6171 C C . THR A 1 779 ? 27.789 -2.379 19.926 1.00 56.56 779 THR A C 1
ATOM 6173 O O . THR A 1 779 ? 28.953 -1.988 19.871 1.00 56.56 779 THR A O 1
ATOM 6176 N N . HIS A 1 780 ? 27.491 -3.671 20.110 1.00 59.66 780 HIS A N 1
ATOM 6177 C CA . HIS A 1 780 ? 28.467 -4.729 20.430 1.00 59.66 780 HIS A CA 1
ATOM 6178 C C . HIS A 1 780 ? 28.152 -6.048 19.706 1.00 59.66 780 HIS A C 1
ATOM 6180 O O . HIS A 1 780 ? 27.139 -6.151 19.011 1.00 59.66 780 HIS A O 1
ATOM 6186 N N . SER A 1 781 ? 29.002 -7.069 19.880 1.00 57.66 781 SER A N 1
ATOM 6187 C CA . SER A 1 781 ? 28.744 -8.393 19.315 1.00 57.66 781 SER A CA 1
ATOM 6188 C C . SER A 1 781 ? 27.564 -9.088 19.983 1.00 57.66 781 SER A C 1
ATOM 6190 O O . SER A 1 781 ? 27.572 -9.360 21.182 1.00 57.66 781 SER A O 1
ATOM 6192 N N . LYS A 1 782 ? 26.521 -9.370 19.195 1.00 65.75 782 LYS A N 1
ATOM 6193 C CA . LYS A 1 782 ? 25.299 -10.017 19.678 1.00 65.75 782 LYS A CA 1
ATOM 6194 C C . LYS A 1 782 ? 24.758 -11.023 18.675 1.00 65.75 782 LYS A C 1
ATOM 6196 O O . LYS A 1 782 ? 24.975 -10.890 17.471 1.00 65.75 782 LYS A O 1
ATOM 6201 N N . GLU A 1 783 ? 24.071 -12.025 19.211 1.00 67.25 783 GLU A N 1
ATOM 6202 C CA . GLU A 1 783 ? 23.330 -13.021 18.448 1.00 67.25 783 GLU A CA 1
ATOM 6203 C C . GLU A 1 783 ? 22.091 -12.383 17.804 1.00 67.25 783 GLU A C 1
ATOM 6205 O O . GLU A 1 783 ? 21.220 -11.883 18.513 1.00 67.25 783 GLU A O 1
ATOM 6210 N N . VAL A 1 784 ? 22.029 -12.371 16.470 1.00 73.12 784 VAL A N 1
ATOM 6211 C CA . VAL A 1 784 ? 20.927 -11.743 15.710 1.00 73.12 784 VAL A CA 1
ATOM 6212 C C . VAL A 1 784 ? 19.959 -12.765 15.136 1.00 73.12 784 VAL A C 1
ATOM 6214 O O . VAL A 1 784 ? 18.772 -12.483 15.032 1.00 73.12 784 VAL A O 1
ATOM 6217 N N . LEU A 1 785 ? 20.445 -13.957 14.800 1.00 79.81 785 LEU A N 1
ATOM 6218 C CA . LEU A 1 785 ? 19.622 -15.085 14.385 1.00 79.81 785 LEU A CA 1
ATOM 6219 C C . LEU A 1 785 ? 19.980 -16.299 15.240 1.00 79.81 785 LEU A C 1
ATOM 6221 O O . LEU A 1 785 ? 21.159 -16.636 15.391 1.00 79.81 785 LEU A O 1
ATOM 6225 N N . LYS A 1 786 ? 18.952 -16.963 15.758 1.00 82.12 786 LYS A N 1
ATOM 6226 C CA . LYS A 1 786 ? 19.046 -18.239 16.460 1.00 82.12 786 LYS A CA 1
ATOM 6227 C C . LYS A 1 786 ? 18.128 -19.251 15.791 1.00 82.12 786 LYS A C 1
ATOM 6229 O O . LYS A 1 786 ? 16.968 -18.953 15.516 1.00 82.12 786 LYS A O 1
ATOM 6234 N N . LEU A 1 787 ? 18.641 -20.450 15.543 1.00 75.81 787 LEU A N 1
ATOM 6235 C CA . LEU A 1 787 ? 17.846 -21.553 14.994 1.00 75.81 787 LEU A CA 1
ATOM 6236 C C . LEU A 1 787 ? 17.646 -22.633 16.045 1.00 75.81 787 LEU A C 1
ATOM 6238 O O . LEU A 1 787 ? 18.521 -22.839 16.890 1.00 75.81 787 LEU A O 1
ATOM 6242 N N . ASN A 1 788 ? 16.520 -23.339 15.960 1.00 70.00 788 ASN A N 1
ATOM 6243 C CA . ASN A 1 788 ? 16.258 -24.497 16.804 1.00 70.00 788 ASN A CA 1
ATOM 6244 C C . ASN A 1 788 ? 17.362 -25.572 16.620 1.00 70.00 788 ASN A C 1
ATOM 6246 O O . ASN A 1 788 ? 17.513 -26.087 15.505 1.00 70.00 788 ASN A O 1
ATOM 6250 N N . PRO A 1 789 ? 18.115 -25.937 17.682 1.00 59.50 789 PRO A N 1
ATOM 6251 C CA . PRO A 1 789 ? 19.241 -26.872 17.599 1.00 59.50 789 PRO A CA 1
ATOM 6252 C C . PRO A 1 789 ? 18.852 -28.244 17.039 1.00 59.50 789 PRO A C 1
ATOM 6254 O O . PRO A 1 789 ? 19.602 -28.815 16.245 1.00 59.50 789 PRO A O 1
ATOM 6257 N N . GLU A 1 790 ? 17.660 -28.737 17.392 1.00 64.69 790 GLU A N 1
ATOM 6258 C CA . GLU A 1 790 ? 17.175 -30.082 17.049 1.00 64.69 790 GLU A CA 1
ATOM 6259 C C . GLU A 1 790 ? 16.842 -30.243 15.557 1.00 64.69 790 GLU A C 1
ATOM 6261 O O . GLU A 1 790 ? 16.814 -31.357 15.040 1.00 64.69 790 GLU A O 1
ATOM 6266 N N . LYS A 1 791 ? 16.622 -29.130 14.843 1.00 60.72 791 LYS A N 1
ATOM 6267 C CA . LYS A 1 791 ? 16.268 -29.093 13.410 1.00 60.72 791 LYS A CA 1
ATOM 6268 C C . LYS A 1 791 ? 17.316 -28.356 12.555 1.00 60.72 791 LYS A C 1
ATOM 6270 O O . LYS A 1 791 ? 17.092 -28.103 11.373 1.00 60.72 791 LYS A O 1
ATOM 6275 N N . SER A 1 792 ? 18.457 -27.999 13.151 1.00 53.62 792 SER A N 1
ATOM 6276 C CA . SER A 1 792 ? 19.343 -26.916 12.692 1.00 53.62 792 SER A CA 1
ATOM 6277 C C . SER A 1 792 ? 20.054 -27.133 11.348 1.00 53.62 792 SER A C 1
ATOM 6279 O O . SER A 1 792 ? 20.309 -26.152 10.651 1.00 53.62 792 SER A O 1
ATOM 6281 N N . LEU A 1 793 ? 20.376 -28.368 10.940 1.00 53.94 793 LEU A N 1
ATOM 6282 C CA . LEU A 1 793 ? 21.232 -28.583 9.760 1.00 53.94 793 LEU A CA 1
ATOM 6283 C C . LEU A 1 793 ? 20.503 -28.320 8.428 1.00 53.94 793 LEU A C 1
ATOM 6285 O O . LEU A 1 793 ? 21.004 -27.587 7.580 1.00 53.94 793 LEU A O 1
ATOM 6289 N N . ASP A 1 794 ? 19.298 -28.864 8.259 1.00 59.53 794 ASP A N 1
ATOM 6290 C CA . ASP A 1 794 ? 18.477 -28.637 7.059 1.00 59.53 794 ASP A CA 1
ATOM 6291 C C . ASP A 1 794 ? 17.875 -27.219 7.064 1.00 59.53 794 ASP A C 1
ATOM 6293 O O . ASP A 1 794 ? 17.888 -26.511 6.057 1.00 59.53 794 ASP A O 1
ATOM 6297 N N . LEU A 1 795 ? 17.448 -26.755 8.245 1.00 60.03 795 LEU A N 1
ATOM 6298 C CA . LEU A 1 795 ? 16.853 -25.435 8.434 1.00 60.03 795 LEU A CA 1
ATOM 6299 C C . LEU A 1 795 ? 17.838 -24.291 8.152 1.00 60.03 795 LEU A C 1
ATOM 6301 O O . LEU A 1 795 ? 17.467 -23.304 7.524 1.00 60.03 795 LEU A O 1
ATOM 6305 N N . SER A 1 796 ? 19.095 -24.416 8.593 1.00 58.38 796 SER A N 1
ATOM 6306 C CA . SER A 1 796 ? 20.117 -23.383 8.367 1.00 58.38 796 SER A CA 1
ATOM 6307 C C . SER A 1 796 ? 20.417 -23.178 6.887 1.00 58.38 796 SER A C 1
ATOM 6309 O O . SER A 1 796 ? 20.524 -22.036 6.452 1.00 58.38 796 SER A O 1
ATOM 6311 N N . THR A 1 797 ? 20.491 -24.264 6.113 1.00 58.34 797 THR A N 1
ATOM 6312 C CA . THR A 1 797 ? 20.754 -24.207 4.670 1.00 58.34 797 THR A CA 1
ATOM 6313 C C . THR A 1 797 ? 19.601 -23.517 3.938 1.00 58.34 797 THR A C 1
ATOM 6315 O O . THR A 1 797 ? 19.834 -22.582 3.180 1.00 58.34 797 THR A O 1
ATOM 6318 N N . LYS A 1 798 ? 18.354 -23.892 4.256 1.00 62.94 798 LYS A N 1
ATOM 6319 C CA . LYS A 1 798 ? 17.143 -23.300 3.666 1.00 62.94 798 LYS A CA 1
ATOM 6320 C C . LYS A 1 798 ? 16.942 -21.833 4.045 1.00 62.94 798 LYS A C 1
ATOM 6322 O O . LYS A 1 798 ? 16.505 -21.040 3.225 1.00 62.94 798 LYS A O 1
ATOM 6327 N N . ILE A 1 799 ? 17.274 -21.433 5.272 1.00 65.31 799 ILE A N 1
ATOM 6328 C CA . ILE A 1 799 ? 17.095 -20.041 5.713 1.00 65.31 799 ILE A CA 1
ATOM 6329 C C . ILE A 1 799 ? 17.904 -19.059 4.864 1.00 65.31 799 ILE A C 1
ATOM 6331 O O . ILE A 1 799 ? 17.421 -17.962 4.605 1.00 65.31 799 ILE A O 1
ATOM 6335 N N . PHE A 1 800 ? 19.088 -19.433 4.378 1.00 60.22 800 PHE A N 1
ATOM 6336 C CA . PHE A 1 800 ? 19.887 -18.551 3.521 1.00 60.22 800 PHE A CA 1
ATOM 6337 C C . PHE A 1 800 ? 19.331 -18.372 2.111 1.00 60.22 800 PHE A C 1
ATOM 6339 O O . PHE A 1 800 ? 19.575 -17.333 1.501 1.00 60.22 800 PHE A O 1
ATOM 6346 N N . ASP A 1 801 ? 18.557 -19.333 1.616 1.00 60.44 801 ASP A N 1
ATOM 6347 C CA . ASP A 1 801 ? 17.898 -19.212 0.315 1.00 60.44 801 ASP A CA 1
ATOM 6348 C C . ASP A 1 801 ? 16.754 -18.181 0.353 1.00 60.44 801 ASP A C 1
ATOM 6350 O O . ASP A 1 801 ? 16.287 -17.716 -0.687 1.00 60.44 801 ASP A O 1
ATOM 6354 N N . HIS A 1 802 ? 16.318 -17.788 1.555 1.00 66.31 802 HIS A N 1
ATOM 6355 C CA . HIS A 1 802 ? 15.092 -17.020 1.755 1.00 66.31 802 HIS A CA 1
ATOM 6356 C C . HIS A 1 802 ? 15.225 -15.806 2.680 1.00 66.31 802 HIS A C 1
ATOM 6358 O O . HIS A 1 802 ? 14.346 -14.946 2.654 1.00 66.31 802 HIS A O 1
ATOM 6364 N N . PHE A 1 803 ? 16.314 -15.682 3.442 1.00 71.50 803 PHE A N 1
ATOM 6365 C CA . PHE A 1 803 ? 16.639 -14.498 4.234 1.00 71.50 803 PHE A CA 1
ATOM 6366 C C . PHE A 1 803 ? 17.958 -13.862 3.782 1.00 71.50 803 PHE A C 1
ATOM 6368 O O . PHE A 1 803 ? 19.010 -14.500 3.792 1.00 71.50 803 PHE A O 1
ATOM 6375 N N . SER A 1 804 ? 17.918 -12.567 3.462 1.00 70.56 804 SER A N 1
ATOM 6376 C CA . SER A 1 804 ? 19.107 -11.742 3.216 1.00 70.56 804 SER A CA 1
ATOM 6377 C C . SER A 1 804 ? 19.355 -10.836 4.413 1.00 70.56 804 SER A C 1
ATOM 6379 O O . SER A 1 804 ? 18.519 -10.004 4.744 1.00 70.56 804 SER A O 1
ATOM 6381 N N . PHE A 1 805 ? 20.495 -10.978 5.080 1.00 70.38 805 PHE A N 1
ATOM 6382 C CA . PHE A 1 805 ? 20.852 -10.121 6.211 1.00 70.38 805 PHE A CA 1
ATOM 6383 C C . PHE A 1 805 ? 21.604 -8.893 5.698 1.00 70.38 805 PHE A C 1
ATOM 6385 O O . PHE A 1 805 ? 22.681 -9.036 5.121 1.00 70.38 805 PHE A O 1
ATOM 6392 N N . ILE A 1 806 ? 21.035 -7.705 5.905 1.00 65.62 806 ILE A N 1
ATOM 6393 C CA . ILE A 1 806 ? 21.558 -6.429 5.404 1.00 65.62 806 ILE A CA 1
ATOM 6394 C C . ILE A 1 806 ? 21.881 -5.524 6.595 1.00 65.62 806 ILE A C 1
ATOM 6396 O O . ILE A 1 806 ? 21.038 -5.313 7.461 1.00 65.62 806 ILE A O 1
ATOM 6400 N N . ASP A 1 807 ? 23.092 -4.977 6.639 1.00 65.25 807 ASP A N 1
ATOM 6401 C CA . ASP A 1 807 ? 23.470 -3.916 7.581 1.00 65.25 807 ASP A CA 1
ATOM 6402 C C . ASP A 1 807 ? 23.244 -2.556 6.910 1.00 65.25 807 ASP A C 1
ATOM 6404 O O . ASP A 1 807 ? 23.850 -2.288 5.873 1.00 65.25 807 ASP A O 1
ATOM 6408 N N . ASP A 1 808 ? 22.368 -1.707 7.459 1.00 61.62 808 ASP A N 1
ATOM 6409 C CA . ASP A 1 808 ? 22.008 -0.442 6.791 1.00 61.62 808 ASP A CA 1
ATOM 6410 C C . ASP A 1 808 ? 23.057 0.675 6.938 1.00 61.62 808 ASP A C 1
ATOM 6412 O O . ASP A 1 808 ? 22.987 1.670 6.218 1.00 61.62 808 ASP A O 1
ATOM 6416 N N . GLN A 1 809 ? 24.071 0.488 7.799 1.00 51.72 809 GLN A N 1
ATOM 6417 C CA . GLN A 1 809 ? 25.118 1.487 8.061 1.00 51.72 809 GLN A CA 1
ATOM 6418 C C . GLN A 1 809 ? 26.486 1.159 7.435 1.00 51.72 809 GLN A C 1
ATOM 6420 O O . GLN A 1 809 ? 27.480 1.782 7.817 1.00 51.72 809 GLN A O 1
ATOM 6425 N N . ASN A 1 810 ? 26.584 0.201 6.500 1.00 46.78 810 ASN A N 1
ATOM 6426 C CA . ASN A 1 810 ? 27.833 -0.173 5.799 1.00 46.78 810 ASN A CA 1
ATOM 6427 C C . ASN A 1 810 ? 29.052 -0.442 6.722 1.00 46.78 810 ASN A C 1
ATOM 6429 O O . ASN A 1 810 ? 30.199 -0.257 6.309 1.00 46.78 810 ASN A O 1
ATOM 6433 N N . SER A 1 811 ? 28.852 -0.831 7.987 1.00 37.62 811 SER A N 1
ATOM 6434 C CA . SER A 1 811 ? 29.903 -0.736 9.016 1.00 37.62 811 SER A CA 1
ATOM 6435 C C . SER A 1 811 ? 30.073 -1.986 9.880 1.00 37.62 811 SER A C 1
ATOM 6437 O O . SER A 1 811 ? 30.786 -1.937 10.885 1.00 37.62 811 SER A O 1
ATOM 6439 N N . LYS A 1 812 ? 29.472 -3.129 9.529 1.00 46.62 812 LYS A N 1
ATOM 6440 C CA . LYS A 1 812 ? 29.548 -4.332 10.371 1.00 46.62 812 LYS A CA 1
ATOM 6441 C C . LYS A 1 812 ? 29.783 -5.608 9.566 1.00 46.62 812 LYS A C 1
ATOM 6443 O O . LYS A 1 812 ? 29.134 -5.871 8.560 1.00 46.62 812 LYS A O 1
ATOM 6448 N N . ALA A 1 813 ? 30.707 -6.441 10.044 1.00 41.59 813 ALA A N 1
ATOM 6449 C CA . ALA A 1 813 ? 30.946 -7.768 9.487 1.00 41.59 813 ALA A CA 1
ATOM 6450 C C . ALA A 1 813 ? 29.989 -8.783 10.138 1.00 41.59 813 ALA A C 1
ATOM 6452 O O . ALA A 1 813 ? 29.955 -8.911 11.366 1.00 41.59 813 ALA A O 1
ATOM 6453 N N . VAL A 1 814 ? 29.228 -9.524 9.325 1.00 47.53 814 VAL A N 1
ATOM 6454 C CA . VAL A 1 814 ? 28.374 -10.633 9.790 1.00 47.53 814 VAL A CA 1
ATOM 6455 C C . VAL A 1 814 ? 29.190 -11.930 9.778 1.00 47.53 814 VAL A C 1
ATOM 6457 O O . VAL A 1 814 ? 29.356 -12.560 8.728 1.00 47.53 814 VAL A O 1
ATOM 6460 N N . ILE A 1 815 ? 29.690 -12.356 10.938 1.00 42.09 815 ILE A N 1
ATOM 6461 C CA . ILE A 1 815 ? 30.546 -13.543 11.067 1.00 42.09 815 ILE A CA 1
ATOM 6462 C C . ILE A 1 815 ? 29.682 -14.795 11.263 1.00 42.09 815 ILE A C 1
ATOM 6464 O O . ILE A 1 815 ? 28.793 -14.840 12.115 1.00 42.09 815 ILE A O 1
ATOM 6468 N N . LEU A 1 816 ? 29.947 -15.814 10.443 1.00 40.72 816 LEU A N 1
ATOM 6469 C CA . LEU A 1 816 ? 29.292 -17.121 10.492 1.00 40.72 816 LEU A CA 1
ATOM 6470 C C . LEU A 1 816 ? 30.028 -18.044 11.468 1.00 40.72 816 LEU A C 1
ATOM 6472 O O . LEU A 1 816 ? 31.194 -18.370 11.246 1.00 40.72 816 LEU A O 1
ATOM 6476 N N . GLU A 1 817 ? 29.345 -18.525 12.506 1.00 39.62 817 GLU A N 1
ATOM 6477 C CA . GLU A 1 817 ? 29.818 -19.667 13.291 1.00 39.62 817 GLU A CA 1
ATOM 6478 C C . GLU A 1 817 ? 29.379 -20.962 12.588 1.00 39.62 817 GLU A C 1
ATOM 6480 O O . GLU A 1 817 ? 28.223 -21.364 12.651 1.00 39.62 817 GLU A O 1
ATOM 6485 N N . ALA A 1 818 ? 30.300 -21.628 11.887 1.00 38.06 818 ALA A N 1
ATOM 6486 C CA . ALA A 1 818 ? 30.073 -22.974 11.362 1.00 38.06 818 ALA A CA 1
ATOM 6487 C C . ALA A 1 818 ? 31.132 -23.933 11.911 1.00 38.06 818 ALA A C 1
ATOM 6489 O O . ALA A 1 818 ? 32.160 -24.191 11.283 1.00 38.06 818 ALA A O 1
ATOM 6490 N N . ALA A 1 819 ? 30.881 -24.466 13.105 1.00 31.42 819 ALA A N 1
ATOM 6491 C CA . ALA A 1 819 ? 31.570 -25.652 13.597 1.00 31.42 819 ALA A CA 1
ATOM 6492 C C . ALA A 1 819 ? 30.639 -26.414 14.546 1.00 31.42 819 ALA A C 1
ATOM 6494 O O . ALA A 1 819 ? 30.552 -26.082 15.717 1.00 31.42 819 ALA A O 1
ATOM 6495 N N . HIS A 1 820 ? 29.946 -27.419 14.003 1.00 36.91 820 HIS A N 1
ATOM 6496 C CA . HIS A 1 820 ? 29.135 -28.404 14.724 1.00 36.91 820 HIS A CA 1
ATOM 6497 C C . HIS A 1 820 ? 28.118 -27.828 15.739 1.00 36.91 820 HIS A C 1
ATOM 6499 O O . HIS A 1 820 ? 28.408 -27.689 16.918 1.00 36.91 820 HIS A O 1
ATOM 6505 N N . LEU A 1 821 ? 26.879 -27.618 15.2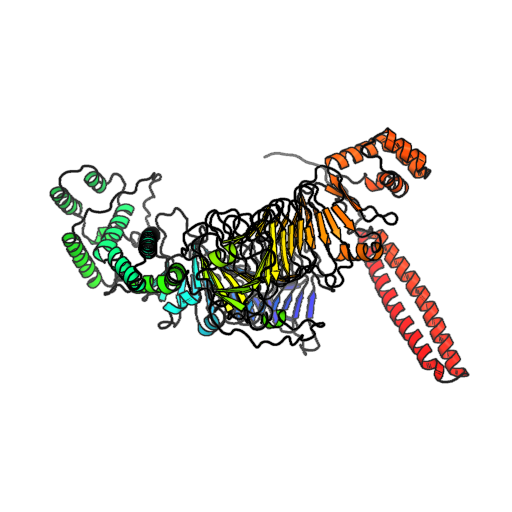74 1.00 39.25 821 LEU A N 1
ATOM 6506 C CA . LEU A 1 821 ? 25.653 -27.652 16.095 1.00 39.25 821 LEU A CA 1
ATOM 6507 C C . LEU A 1 821 ? 25.483 -26.592 17.210 1.00 39.25 821 LEU A C 1
ATOM 6509 O O . LEU A 1 821 ? 24.806 -26.859 18.197 1.00 39.25 821 LEU A O 1
ATOM 6513 N N . GLU A 1 822 ? 25.948 -25.356 17.021 1.00 37.28 822 GLU A N 1
ATOM 6514 C CA . GLU A 1 822 ? 25.312 -24.196 17.671 1.00 37.28 822 GLU A CA 1
ATOM 6515 C C . GLU A 1 822 ? 24.993 -23.122 16.623 1.00 37.28 822 GLU A C 1
ATOM 6517 O O . GLU A 1 822 ? 25.854 -22.393 16.144 1.00 37.28 822 GLU A O 1
ATOM 6522 N N . SER A 1 823 ? 23.729 -23.064 16.208 1.00 40.19 823 SER A N 1
ATOM 6523 C CA . SER A 1 823 ? 23.205 -22.165 15.178 1.00 40.19 823 SER A CA 1
ATOM 6524 C C . SER A 1 823 ? 22.985 -20.744 15.709 1.00 40.19 823 SER A C 1
ATOM 6526 O O . SER A 1 823 ? 21.849 -20.350 15.994 1.00 40.19 823 SER A O 1
ATOM 6528 N N . LYS A 1 824 ? 24.080 -19.987 15.851 1.00 42.44 824 LYS A N 1
ATOM 6529 C CA . LYS A 1 824 ? 24.114 -18.604 16.356 1.00 42.44 824 LYS A CA 1
ATOM 6530 C C . LYS A 1 824 ? 24.861 -17.676 15.388 1.00 42.44 824 LYS A C 1
ATOM 6532 O O . LYS A 1 824 ? 25.952 -17.991 14.924 1.00 42.44 824 LYS A O 1
ATOM 6537 N N . PHE A 1 825 ? 24.279 -16.514 15.084 1.00 48.16 825 PHE A N 1
ATOM 6538 C CA . PHE A 1 825 ? 24.867 -15.504 14.186 1.00 48.16 825 PHE A CA 1
ATOM 6539 C C . PHE A 1 825 ? 25.349 -14.280 14.955 1.00 48.16 825 PHE A C 1
ATOM 6541 O O . PHE A 1 825 ? 24.515 -13.604 15.550 1.00 48.16 825 PHE A O 1
ATOM 6548 N N . LYS A 1 826 ? 26.643 -13.935 14.885 1.00 51.41 826 LYS A N 1
ATOM 6549 C CA . LYS A 1 826 ? 27.207 -12.756 15.566 1.00 51.41 826 LYS A CA 1
ATOM 6550 C C . LYS A 1 826 ? 27.670 -11.683 14.584 1.00 51.41 826 LYS A C 1
ATOM 6552 O O . LYS A 1 826 ? 28.265 -11.971 13.548 1.00 51.41 826 LYS A O 1
ATOM 6557 N N . ILE A 1 827 ? 27.437 -10.429 14.949 1.00 46.25 827 ILE A N 1
ATOM 6558 C CA . ILE A 1 827 ? 27.887 -9.250 14.197 1.00 46.25 827 ILE A CA 1
ATOM 6559 C C . ILE A 1 827 ? 29.003 -8.569 14.976 1.00 46.25 827 ILE A C 1
ATOM 6561 O O . ILE A 1 827 ? 28.877 -8.422 16.183 1.00 46.25 827 ILE A O 1
ATOM 6565 N N . ILE A 1 828 ? 30.085 -8.142 14.328 1.00 50.56 828 ILE A N 1
ATOM 6566 C CA . ILE A 1 828 ? 31.126 -7.322 14.969 1.00 50.56 828 ILE A CA 1
ATOM 6567 C C . ILE A 1 828 ? 31.123 -5.941 14.305 1.00 50.56 828 ILE A C 1
ATOM 6569 O O . ILE A 1 828 ? 31.121 -5.842 13.078 1.00 50.56 828 ILE A O 1
ATOM 6573 N N . ASN A 1 829 ? 31.088 -4.876 15.113 1.00 50.94 829 ASN A N 1
ATOM 6574 C CA . ASN A 1 829 ? 31.115 -3.500 14.606 1.00 50.94 829 ASN A CA 1
ATOM 6575 C C . ASN A 1 829 ? 32.494 -3.134 14.013 1.00 50.94 829 ASN A C 1
ATOM 6577 O O . ASN A 1 829 ? 33.495 -3.779 14.334 1.00 50.94 829 ASN A O 1
ATOM 6581 N N . LYS A 1 830 ? 32.558 -2.103 13.156 1.00 51.19 830 LYS A N 1
ATOM 6582 C CA . LYS A 1 830 ? 33.792 -1.660 12.478 1.00 51.19 830 LYS A CA 1
ATOM 6583 C C . LYS A 1 830 ? 34.953 -1.420 13.436 1.00 51.19 830 LYS A C 1
ATOM 6585 O O . LYS A 1 830 ? 36.064 -1.846 13.140 1.00 51.19 830 LYS A O 1
ATOM 6590 N N . ASP A 1 831 ? 34.713 -0.790 14.581 1.00 55.03 831 ASP A N 1
ATOM 6591 C CA . ASP A 1 831 ? 35.772 -0.445 15.538 1.00 55.03 831 ASP A CA 1
ATOM 6592 C C . ASP A 1 831 ? 36.348 -1.687 16.220 1.00 55.03 831 ASP A C 1
ATOM 6594 O O . ASP A 1 831 ? 37.562 -1.830 16.364 1.00 55.03 831 ASP A O 1
ATOM 6598 N N . SER A 1 832 ? 35.487 -2.638 16.576 1.00 57.16 832 SER A N 1
ATOM 6599 C CA . SER A 1 832 ? 35.879 -3.928 17.144 1.00 57.16 832 SER A CA 1
ATOM 6600 C C . SER A 1 832 ? 36.564 -4.797 16.095 1.00 57.16 832 SER A C 1
ATOM 6602 O O . SER A 1 832 ? 37.543 -5.466 16.407 1.00 57.16 832 SER A O 1
ATOM 6604 N N . PHE A 1 833 ? 36.105 -4.755 14.841 1.00 58.75 833 PHE A N 1
ATOM 6605 C CA . PHE A 1 833 ? 36.765 -5.426 13.724 1.00 58.75 833 PHE A CA 1
ATOM 6606 C C . PHE A 1 833 ? 38.139 -4.813 13.437 1.00 58.75 833 PHE A C 1
ATOM 6608 O O . PHE A 1 833 ? 39.103 -5.544 13.256 1.00 58.75 833 PHE A O 1
ATOM 6615 N N . THR A 1 834 ? 38.259 -3.487 13.477 1.00 59.78 834 THR A N 1
ATOM 6616 C CA . THR A 1 834 ? 39.526 -2.758 13.312 1.00 59.78 834 THR A CA 1
ATOM 6617 C C . THR A 1 834 ? 40.482 -3.068 14.460 1.00 59.78 834 THR A C 1
ATOM 6619 O O . THR A 1 834 ? 41.654 -3.348 14.235 1.00 59.78 834 THR A O 1
ATOM 6622 N N . THR A 1 835 ? 39.979 -3.111 15.695 1.00 63.69 835 THR A N 1
ATOM 6623 C CA . THR A 1 835 ? 40.761 -3.494 16.879 1.00 63.69 835 THR A CA 1
ATOM 6624 C C . THR A 1 835 ? 41.234 -4.943 16.779 1.00 63.69 835 THR A C 1
ATOM 6626 O O . THR A 1 835 ? 42.404 -5.217 17.036 1.00 63.69 835 THR A O 1
ATOM 6629 N N . LEU A 1 836 ? 40.366 -5.863 16.346 1.00 65.94 836 LEU A N 1
ATOM 6630 C CA . LEU A 1 836 ? 40.724 -7.255 16.083 1.00 65.94 836 LEU A CA 1
ATOM 6631 C C . LEU A 1 836 ? 41.763 -7.353 14.957 1.00 65.94 836 LEU A C 1
ATOM 6633 O O . LEU A 1 836 ? 42.792 -7.988 15.147 1.00 65.94 836 LEU A O 1
ATOM 6637 N N . LYS A 1 837 ? 41.555 -6.670 13.825 1.00 66.38 837 LYS A N 1
ATOM 6638 C CA . LYS A 1 837 ? 42.504 -6.576 12.702 1.00 66.38 837 LYS A CA 1
ATOM 6639 C C . LYS A 1 837 ? 43.873 -6.099 13.184 1.00 66.38 837 LYS A C 1
ATOM 6641 O O . LYS A 1 837 ? 44.872 -6.760 12.916 1.00 66.38 837 LYS A O 1
ATOM 6646 N N . ASN A 1 838 ? 43.919 -5.025 13.966 1.00 69.62 838 ASN A N 1
ATOM 6647 C CA . ASN A 1 838 ? 45.156 -4.486 14.523 1.00 69.62 838 ASN A CA 1
ATOM 6648 C C . ASN A 1 838 ? 45.820 -5.475 15.488 1.00 69.62 838 ASN A C 1
ATOM 6650 O O . ASN A 1 838 ? 47.001 -5.769 15.330 1.00 69.62 838 ASN A O 1
ATOM 6654 N N . LEU A 1 839 ? 45.071 -6.051 16.435 1.00 70.44 839 LEU A N 1
ATOM 6655 C CA . LEU A 1 839 ? 45.575 -7.082 17.352 1.00 70.44 839 LEU A CA 1
ATOM 6656 C C . LEU A 1 839 ? 46.204 -8.253 16.594 1.00 70.44 839 LEU A C 1
ATOM 6658 O O . LEU A 1 839 ? 47.280 -8.723 16.962 1.00 70.44 839 LEU A O 1
ATOM 6662 N N . MET A 1 840 ? 45.559 -8.696 15.521 1.00 70.75 840 MET A N 1
ATOM 6663 C CA . MET A 1 840 ? 46.032 -9.800 14.698 1.00 70.75 840 MET A CA 1
ATOM 6664 C C . MET A 1 840 ? 47.272 -9.435 13.878 1.00 70.75 840 MET A C 1
ATOM 6666 O O . MET A 1 840 ? 48.184 -10.252 13.771 1.00 70.75 840 MET A O 1
ATOM 6670 N N . ILE A 1 841 ? 47.340 -8.215 13.334 1.00 70.75 841 ILE A N 1
ATOM 6671 C CA . ILE A 1 841 ? 48.516 -7.706 12.613 1.00 70.75 841 ILE A CA 1
ATOM 6672 C C . ILE A 1 841 ? 49.715 -7.596 13.563 1.00 70.75 841 ILE A C 1
ATOM 6674 O O . ILE A 1 841 ? 50.786 -8.120 13.260 1.00 70.75 841 ILE A O 1
ATOM 6678 N N . PHE A 1 842 ? 49.536 -6.977 14.733 1.00 76.19 842 PHE A N 1
ATOM 6679 C CA . PHE A 1 842 ? 50.616 -6.772 15.703 1.00 76.19 842 PHE A CA 1
ATOM 6680 C C . PHE A 1 842 ? 51.148 -8.079 16.297 1.00 76.19 842 PHE A C 1
ATOM 6682 O O . PHE A 1 842 ? 52.329 -8.172 16.619 1.00 76.19 842 PHE A O 1
ATOM 6689 N N . ASN A 1 843 ? 50.303 -9.107 16.406 1.00 80.19 843 ASN A N 1
ATOM 6690 C CA . ASN A 1 843 ? 50.676 -10.406 16.969 1.00 80.19 843 ASN A CA 1
ATOM 6691 C C . ASN A 1 843 ? 50.851 -11.503 15.906 1.00 80.19 843 ASN A C 1
ATOM 6693 O O . ASN A 1 843 ? 50.928 -12.688 16.238 1.00 80.19 843 ASN A O 1
ATOM 6697 N N . LYS A 1 844 ? 50.941 -11.120 14.627 1.00 79.56 844 LYS A N 1
ATOM 6698 C CA . LYS A 1 844 ? 50.944 -12.023 13.469 1.00 79.56 844 LYS A CA 1
ATOM 6699 C C . LYS A 1 844 ? 51.912 -13.191 13.615 1.00 79.56 844 LYS A C 1
ATOM 6701 O O . LYS A 1 844 ? 51.532 -14.318 13.317 1.00 79.56 844 LYS A O 1
ATOM 6706 N N . ASN A 1 845 ? 53.137 -12.943 14.074 1.00 78.88 845 ASN A N 1
ATOM 6707 C CA . ASN A 1 845 ? 54.176 -13.972 14.142 1.00 78.88 845 ASN A CA 1
ATOM 6708 C C . ASN A 1 845 ? 53.852 -15.062 15.171 1.00 78.88 845 ASN A C 1
ATOM 6710 O O . ASN A 1 845 ? 53.959 -16.243 14.848 1.00 78.88 845 ASN A O 1
ATOM 6714 N N . GLU A 1 846 ? 53.405 -14.690 16.374 1.00 83.38 846 GLU A N 1
ATOM 6715 C CA . GLU A 1 846 ? 53.055 -15.682 17.399 1.00 83.38 846 GLU A CA 1
ATOM 6716 C C . GLU A 1 846 ? 51.753 -16.413 17.074 1.00 83.38 846 GLU A C 1
ATOM 6718 O O . GLU A 1 846 ? 51.671 -17.632 17.212 1.00 83.38 846 GLU A O 1
ATOM 6723 N N . ILE A 1 847 ? 50.760 -15.712 16.523 1.00 79.44 847 ILE A N 1
ATOM 6724 C CA . ILE A 1 847 ? 49.536 -16.367 16.050 1.00 79.44 847 ILE A CA 1
ATOM 6725 C C . ILE A 1 847 ? 49.871 -17.356 14.930 1.00 79.44 847 ILE A C 1
ATOM 6727 O O . ILE A 1 847 ? 49.467 -18.511 14.996 1.00 79.44 847 ILE A O 1
ATOM 6731 N N . THR A 1 848 ? 50.664 -16.944 13.937 1.00 79.12 848 THR A N 1
ATOM 6732 C CA . THR A 1 848 ? 51.072 -17.810 12.817 1.00 79.12 848 THR A CA 1
ATOM 6733 C C . THR A 1 848 ? 51.850 -19.026 13.306 1.00 79.12 848 THR A C 1
ATOM 6735 O O . THR A 1 848 ? 51.639 -20.119 12.789 1.00 79.12 848 THR A O 1
ATOM 6738 N N . LYS A 1 849 ? 52.703 -18.880 14.323 1.00 87.31 849 LYS A N 1
ATOM 6739 C CA . LYS A 1 849 ? 53.428 -19.998 14.936 1.00 87.31 849 LYS A CA 1
ATOM 6740 C C . LYS A 1 849 ? 52.474 -21.025 15.549 1.00 87.31 849 LYS A C 1
ATOM 6742 O O . LYS A 1 849 ? 52.586 -22.205 15.225 1.00 87.31 849 LYS A O 1
ATOM 6747 N N . HIS A 1 850 ? 51.514 -20.602 16.377 1.00 88.81 850 HIS A N 1
ATOM 6748 C CA . HIS A 1 850 ? 50.543 -21.540 16.951 1.00 88.81 850 HIS A CA 1
ATOM 6749 C C . HIS A 1 850 ? 49.625 -22.154 15.880 1.00 88.81 850 HIS A C 1
ATOM 6751 O O . HIS A 1 850 ? 49.350 -23.351 15.923 1.00 88.81 850 HIS A O 1
ATOM 6757 N N . VAL A 1 851 ? 49.218 -21.371 14.875 1.00 80.25 851 VAL A N 1
ATOM 6758 C CA . VAL A 1 851 ? 48.414 -21.838 13.732 1.00 80.25 851 VAL A CA 1
ATOM 6759 C C . VAL A 1 851 ? 49.148 -22.890 12.904 1.00 80.25 851 VAL A C 1
ATOM 6761 O O . VAL A 1 851 ? 48.602 -23.962 12.654 1.00 80.25 851 VAL A O 1
ATOM 6764 N N . THR A 1 852 ? 50.404 -22.629 12.539 1.00 81.50 852 THR A N 1
ATOM 6765 C CA . THR A 1 852 ? 51.238 -23.550 11.746 1.00 81.50 852 THR A CA 1
ATOM 6766 C C . THR A 1 852 ? 51.456 -24.868 12.488 1.00 81.50 852 THR A C 1
ATOM 6768 O O . THR A 1 852 ? 51.411 -25.938 11.884 1.00 81.50 852 THR A O 1
ATOM 6771 N N . ASN A 1 853 ? 51.606 -24.801 13.812 1.00 86.56 853 ASN A N 1
ATOM 6772 C CA . ASN A 1 853 ? 51.771 -25.972 14.670 1.00 86.56 853 ASN A CA 1
ATOM 6773 C C . ASN A 1 853 ? 50.446 -26.662 15.038 1.00 86.56 853 ASN A C 1
ATOM 6775 O O . ASN A 1 853 ? 50.472 -27.669 15.743 1.00 86.56 853 ASN A O 1
ATOM 6779 N N . LYS A 1 854 ? 49.295 -26.138 14.586 1.00 85.94 854 LYS A N 1
ATOM 6780 C CA . LYS A 1 854 ? 47.948 -26.590 14.981 1.00 85.94 854 LYS A CA 1
ATOM 6781 C C . LYS A 1 854 ? 47.748 -26.644 16.507 1.00 85.94 854 LYS A C 1
ATOM 6783 O O . LYS A 1 854 ? 47.008 -27.482 17.019 1.00 85.94 854 LYS A O 1
ATOM 6788 N N . ASP A 1 855 ? 48.409 -25.747 17.234 1.00 90.75 855 ASP A N 1
ATOM 6789 C CA . ASP A 1 855 ? 48.423 -25.682 18.697 1.00 90.75 855 ASP A CA 1
ATOM 6790 C C . ASP A 1 855 ? 47.229 -24.867 19.220 1.00 90.75 855 ASP A C 1
ATOM 6792 O O . ASP A 1 855 ? 47.333 -23.673 19.512 1.00 90.75 855 ASP A O 1
ATOM 6796 N N . GLU A 1 856 ? 46.062 -25.513 19.305 1.00 88.19 856 GLU A N 1
ATOM 6797 C CA . GLU A 1 856 ? 44.812 -24.883 19.753 1.00 88.19 856 GLU A CA 1
ATOM 6798 C C . GLU A 1 856 ? 44.900 -24.332 21.179 1.00 88.19 856 GLU A C 1
ATOM 6800 O O . GLU A 1 856 ? 44.457 -23.214 21.446 1.00 88.19 856 GLU A O 1
ATOM 6805 N N . ALA A 1 857 ? 45.488 -25.101 22.096 1.00 89.81 857 ALA A N 1
ATOM 6806 C CA . ALA A 1 857 ? 45.589 -24.717 23.497 1.00 89.81 857 ALA A CA 1
ATOM 6807 C C . ALA A 1 857 ? 46.534 -23.520 23.680 1.00 89.81 857 ALA A C 1
ATOM 6809 O O . ALA A 1 857 ? 46.190 -22.572 24.394 1.00 89.81 857 ALA A O 1
ATOM 6810 N N . GLY A 1 858 ? 47.687 -23.525 23.001 1.00 91.50 858 GLY A N 1
ATOM 6811 C CA . GLY A 1 858 ? 48.631 -22.412 23.022 1.00 91.50 858 GLY A CA 1
ATOM 6812 C C . GLY A 1 858 ? 48.074 -21.159 22.354 1.00 91.50 858 GLY A C 1
ATOM 6813 O O . GLY A 1 858 ? 48.148 -20.080 22.945 1.00 91.50 858 GLY A O 1
ATOM 6814 N N . LEU A 1 859 ? 47.412 -21.291 21.197 1.00 86.56 859 LEU A N 1
ATOM 6815 C CA . LEU A 1 859 ? 46.749 -20.157 20.551 1.00 86.56 859 LEU A CA 1
ATOM 6816 C C . LEU A 1 859 ? 45.621 -19.593 21.420 1.00 86.56 859 LEU A C 1
ATOM 6818 O O . LEU A 1 859 ? 45.469 -18.378 21.522 1.00 86.56 859 LEU A O 1
ATOM 6822 N N . GLY A 1 860 ? 44.848 -20.456 22.081 1.00 85.25 860 GLY A N 1
ATOM 6823 C CA . GLY A 1 860 ? 43.796 -20.041 23.001 1.00 85.25 860 GLY A CA 1
ATOM 6824 C C . GLY A 1 860 ? 44.331 -19.272 24.203 1.00 85.25 860 GLY A C 1
ATOM 6825 O O . GLY A 1 860 ? 43.848 -18.177 24.499 1.00 85.25 860 GLY A O 1
ATOM 6826 N N . ALA A 1 861 ? 45.371 -19.789 24.855 1.00 88.56 861 ALA A N 1
ATOM 6827 C CA . ALA A 1 861 ? 46.037 -19.096 25.952 1.00 88.56 861 ALA A CA 1
ATOM 6828 C C . ALA A 1 861 ? 46.630 -17.749 25.502 1.00 88.56 861 ALA A C 1
ATOM 6830 O O . ALA A 1 861 ? 46.503 -16.749 26.213 1.00 88.56 861 ALA A O 1
ATOM 6831 N N . PHE A 1 862 ? 47.220 -17.703 24.306 1.00 87.56 862 PHE A N 1
ATOM 6832 C CA . PHE A 1 862 ? 47.789 -16.491 23.727 1.00 87.56 862 PHE A CA 1
ATOM 6833 C C . PHE A 1 862 ? 46.719 -15.437 23.406 1.00 87.56 862 PHE A C 1
ATOM 6835 O O . PHE A 1 862 ? 46.828 -14.300 23.860 1.00 87.56 862 PHE A O 1
ATOM 6842 N N . MET A 1 863 ? 45.639 -15.817 22.716 1.00 81.19 863 MET A N 1
ATOM 6843 C CA . MET A 1 863 ? 44.505 -14.935 22.408 1.00 81.19 863 MET A CA 1
ATOM 6844 C C . MET A 1 863 ? 43.868 -14.369 23.684 1.00 81.19 863 MET A C 1
ATOM 6846 O O . MET A 1 863 ? 43.617 -13.169 23.775 1.00 81.19 863 MET A O 1
ATOM 6850 N N . LYS A 1 864 ? 43.690 -15.212 24.712 1.00 85.31 864 LYS A N 1
ATOM 6851 C CA . LYS A 1 864 ? 43.181 -14.801 26.030 1.00 85.31 864 LYS A CA 1
ATOM 6852 C C . LYS A 1 864 ? 44.099 -13.806 26.738 1.00 85.31 864 LYS A C 1
ATOM 6854 O O . LYS A 1 864 ? 43.609 -12.940 27.457 1.00 85.31 864 LYS A O 1
ATOM 6859 N N . LYS A 1 865 ? 45.413 -13.926 26.531 1.00 86.19 865 LYS A N 1
ATOM 6860 C CA . LYS A 1 865 ? 46.429 -13.028 27.090 1.00 86.19 865 LYS A CA 1
ATOM 6861 C C . LYS A 1 865 ? 46.443 -11.661 26.400 1.00 86.19 865 LYS A C 1
ATOM 6863 O O . LYS A 1 865 ? 46.604 -10.662 27.091 1.00 86.19 865 LYS A O 1
ATOM 6868 N N . ILE A 1 866 ? 46.293 -11.606 25.073 1.00 78.19 866 ILE A N 1
ATOM 6869 C CA . ILE A 1 866 ? 46.367 -10.342 24.314 1.00 78.19 866 ILE A CA 1
ATOM 6870 C C . ILE A 1 866 ? 45.048 -9.561 24.312 1.00 78.19 866 ILE A C 1
ATOM 6872 O O . ILE A 1 866 ? 45.069 -8.336 24.226 1.00 78.19 866 ILE A O 1
ATOM 6876 N N . SER A 1 867 ? 43.899 -10.235 24.419 1.00 75.06 867 SER A N 1
ATOM 6877 C CA . SER A 1 867 ? 42.610 -9.574 24.618 1.00 75.06 867 SER A CA 1
ATOM 6878 C C . SER A 1 867 ? 41.556 -10.536 25.157 1.00 75.06 867 SER A C 1
ATOM 6880 O O . SER A 1 867 ? 41.132 -11.473 24.482 1.00 75.06 867 SER A O 1
ATOM 6882 N N . THR A 1 868 ? 41.053 -10.253 26.356 1.00 69.50 868 THR A N 1
ATOM 6883 C CA . THR A 1 868 ? 39.926 -10.994 26.935 1.00 69.50 868 THR A CA 1
ATOM 6884 C C . THR A 1 868 ? 38.627 -10.767 26.159 1.00 69.50 868 THR A C 1
ATOM 6886 O O . THR A 1 868 ? 37.832 -11.694 26.043 1.00 69.50 868 THR A O 1
ATOM 6889 N N . SER A 1 869 ? 38.438 -9.580 25.572 1.00 57.72 869 SER A N 1
ATOM 6890 C CA . SER A 1 869 ? 37.242 -9.209 24.799 1.00 57.72 869 SER A CA 1
ATOM 6891 C C . SER A 1 869 ? 37.143 -9.909 23.438 1.00 57.72 869 SER A C 1
ATOM 6893 O O . SER A 1 869 ? 36.041 -10.085 22.925 1.00 57.72 869 SER A O 1
ATOM 6895 N N . PHE A 1 870 ? 38.276 -10.317 22.856 1.00 61.84 870 PHE A N 1
ATOM 6896 C CA . PHE A 1 870 ? 38.333 -11.040 21.576 1.00 61.84 870 PHE A CA 1
ATOM 6897 C C . PHE A 1 870 ? 38.699 -12.518 21.728 1.00 61.84 870 PHE A C 1
ATOM 6899 O O . PHE A 1 870 ? 38.769 -13.246 20.738 1.00 61.84 870 PHE A O 1
ATOM 6906 N N . TYR A 1 871 ? 38.916 -12.998 22.953 1.00 72.50 871 TYR A N 1
ATOM 6907 C CA . TYR A 1 871 ? 39.093 -14.420 23.183 1.00 72.50 871 TYR A CA 1
ATOM 6908 C C . TYR A 1 871 ? 37.753 -15.142 23.086 1.00 72.50 871 TYR A C 1
ATOM 6910 O O . TYR A 1 871 ? 36.877 -15.007 23.940 1.00 72.50 871 TYR A O 1
ATOM 6918 N N . SER A 1 872 ? 37.628 -15.987 22.069 1.00 67.81 872 SER A N 1
ATOM 6919 C CA . SER A 1 872 ? 36.643 -17.057 22.060 1.00 67.81 872 SER A CA 1
ATOM 6920 C C . SER A 1 872 ? 37.301 -18.340 21.553 1.00 67.81 872 SER A C 1
ATOM 6922 O O . SER A 1 872 ? 38.120 -18.282 20.629 1.00 67.81 872 SER A O 1
ATOM 6924 N N . PRO A 1 873 ? 36.937 -19.514 22.100 1.00 67.12 873 PRO A N 1
ATOM 6925 C CA . PRO A 1 873 ? 37.370 -20.799 21.550 1.00 67.12 873 PRO A CA 1
ATOM 6926 C C . PRO A 1 873 ? 37.090 -20.932 20.041 1.00 67.12 873 PRO A C 1
ATOM 6928 O O . PRO A 1 873 ? 37.821 -21.614 19.329 1.00 67.12 873 PRO A O 1
ATOM 6931 N N . PHE A 1 874 ? 36.065 -20.236 19.532 1.00 58.97 874 PHE A N 1
ATOM 6932 C CA . PHE A 1 874 ? 35.755 -20.155 18.105 1.00 58.97 874 PHE A CA 1
ATOM 6933 C C . PHE A 1 874 ? 36.830 -19.415 17.299 1.00 58.97 874 PHE A C 1
ATOM 6935 O O . PHE A 1 874 ? 37.332 -19.976 16.328 1.00 58.97 874 PHE A O 1
ATOM 6942 N N . LEU A 1 875 ? 37.207 -18.190 17.690 1.00 62.44 875 LEU A N 1
ATOM 6943 C CA . LEU A 1 875 ? 38.212 -17.399 16.965 1.00 62.44 875 LEU A CA 1
ATOM 6944 C C . LEU A 1 875 ? 39.555 -18.133 16.904 1.00 62.44 875 LEU A C 1
ATOM 6946 O O . LEU A 1 875 ? 40.200 -18.155 15.861 1.00 62.44 875 LEU A O 1
ATOM 6950 N N . VAL A 1 876 ? 39.918 -18.817 17.992 1.00 73.31 876 VAL A N 1
ATOM 6951 C CA . VAL A 1 876 ? 41.099 -19.687 18.066 1.00 73.31 876 VAL A CA 1
ATOM 6952 C C . VAL A 1 876 ? 41.027 -20.783 17.000 1.00 73.31 876 VAL A C 1
ATOM 6954 O O . VAL A 1 876 ? 41.927 -20.890 16.172 1.00 73.31 876 VAL A O 1
ATOM 6957 N N . LYS A 1 877 ? 39.930 -21.547 16.948 1.00 65.06 877 LYS A N 1
ATOM 6958 C CA . LYS A 1 877 ? 39.736 -22.607 15.945 1.00 65.06 877 LYS A CA 1
ATOM 6959 C C . LYS A 1 877 ? 39.691 -22.082 14.509 1.00 65.06 877 LYS A C 1
ATOM 6961 O O . LYS A 1 877 ? 40.200 -22.751 13.613 1.00 65.06 877 LYS A O 1
ATOM 6966 N N . GLN A 1 878 ? 39.109 -20.903 14.275 1.00 61.69 878 GLN A N 1
ATOM 6967 C CA . GLN A 1 878 ? 39.098 -20.290 12.943 1.00 61.69 878 GLN A CA 1
ATOM 6968 C C . GLN A 1 878 ? 40.502 -19.899 12.495 1.00 61.69 878 GLN A C 1
ATOM 6970 O O . GLN A 1 878 ? 40.870 -20.226 11.374 1.00 61.69 878 GLN A O 1
ATOM 6975 N N . PHE A 1 879 ? 41.316 -19.302 13.368 1.00 68.06 879 PHE A N 1
ATOM 6976 C CA . PHE A 1 879 ? 42.701 -18.981 13.026 1.00 68.06 879 PHE A CA 1
ATOM 6977 C C . PHE A 1 879 ? 43.552 -20.225 12.766 1.00 68.06 879 PHE A C 1
ATOM 6979 O O . PHE A 1 879 ? 44.394 -20.190 11.876 1.00 68.06 879 PHE A O 1
ATOM 6986 N N . LEU A 1 880 ? 43.311 -21.340 13.469 1.00 68.06 880 LEU A N 1
ATOM 6987 C CA . LEU A 1 880 ? 43.980 -22.615 13.162 1.00 68.06 880 LEU A CA 1
ATOM 6988 C C . LEU A 1 880 ? 43.603 -23.171 11.783 1.00 68.06 880 LEU A C 1
ATOM 6990 O O . LEU A 1 880 ? 44.408 -23.852 11.152 1.00 68.06 880 LEU A O 1
ATOM 6994 N N . LYS A 1 881 ? 42.363 -22.934 11.343 1.00 59.56 881 LYS A N 1
ATOM 6995 C CA . LYS A 1 881 ? 41.822 -23.462 10.086 1.00 59.56 881 LYS A CA 1
ATOM 6996 C C . LYS A 1 881 ? 42.136 -22.565 8.885 1.00 59.56 881 LYS A C 1
ATOM 6998 O O . LYS A 1 881 ? 42.305 -23.075 7.781 1.00 59.56 881 LYS A O 1
ATOM 7003 N N . HIS A 1 882 ? 42.205 -21.259 9.114 1.00 58.25 882 HIS A N 1
ATOM 7004 C CA . HIS A 1 882 ? 42.368 -20.214 8.113 1.00 58.25 882 HIS A CA 1
ATOM 7005 C C . HIS A 1 882 ? 43.466 -19.248 8.596 1.00 58.25 882 HIS A C 1
ATOM 7007 O O . HIS A 1 882 ? 43.228 -18.476 9.531 1.00 58.25 882 HIS A O 1
ATOM 7013 N N . PRO A 1 883 ? 44.687 -19.309 8.026 1.00 55.69 883 PRO A N 1
ATOM 7014 C CA . PRO 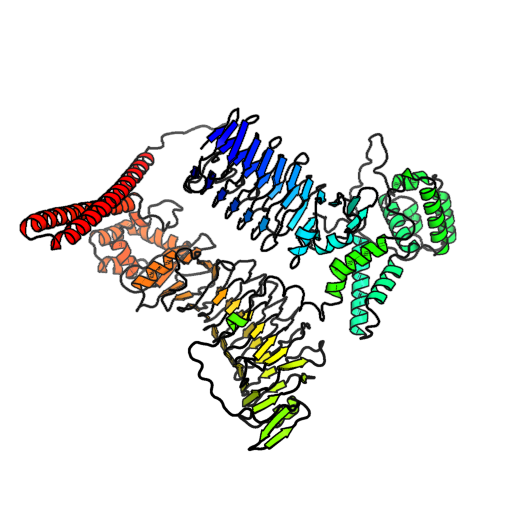A 1 883 ? 45.813 -18.524 8.509 1.00 55.69 883 PRO A CA 1
ATOM 7015 C C . PRO A 1 883 ? 45.504 -17.014 8.511 1.00 55.69 883 PRO A C 1
ATOM 7017 O O . PRO A 1 883 ? 44.879 -16.516 7.575 1.00 55.69 883 PRO A O 1
ATOM 7020 N N . PRO A 1 884 ? 45.987 -16.239 9.503 1.00 50.38 884 PRO A N 1
ATOM 7021 C CA . PRO A 1 884 ? 45.609 -14.830 9.695 1.00 50.38 884 PRO A CA 1
ATOM 7022 C C . PRO A 1 884 ? 45.820 -13.915 8.478 1.00 50.38 884 PRO A C 1
ATOM 7024 O O . PRO A 1 884 ? 45.110 -12.925 8.319 1.00 50.38 884 PRO A O 1
ATOM 7027 N N . ILE A 1 885 ? 46.794 -14.243 7.622 1.00 46.28 885 ILE A N 1
ATOM 7028 C CA . ILE A 1 885 ? 47.093 -13.521 6.376 1.00 46.28 885 ILE A CA 1
ATOM 7029 C C . ILE A 1 885 ? 45.916 -13.559 5.390 1.00 46.28 885 ILE A C 1
ATOM 7031 O O . ILE A 1 885 ? 45.656 -12.549 4.745 1.00 46.28 885 ILE A O 1
ATOM 7035 N N . GLU A 1 886 ? 45.186 -14.674 5.311 1.00 46.50 886 GLU A N 1
ATOM 7036 C CA . GLU A 1 886 ? 44.059 -14.856 4.381 1.00 46.50 886 GLU A CA 1
ATOM 7037 C C . GLU A 1 886 ? 42.788 -14.142 4.858 1.00 46.50 886 GLU A C 1
ATOM 7039 O O . GLU A 1 886 ? 41.913 -13.829 4.061 1.00 46.50 886 GLU A O 1
ATOM 7044 N N . ILE A 1 887 ? 42.688 -13.853 6.159 1.00 46.56 887 ILE A N 1
ATOM 7045 C CA . ILE A 1 887 ? 41.511 -13.213 6.764 1.00 46.56 887 ILE A CA 1
ATOM 7046 C C . ILE A 1 887 ? 41.652 -11.678 6.790 1.00 46.56 887 ILE A C 1
ATOM 7048 O O . ILE A 1 887 ? 40.651 -10.968 6.835 1.00 46.56 887 ILE A O 1
ATOM 7052 N N . ILE A 1 888 ? 42.883 -11.146 6.816 1.00 46.41 888 ILE A N 1
ATOM 7053 C CA . ILE A 1 888 ? 43.143 -9.757 7.253 1.00 46.41 888 ILE A CA 1
ATOM 7054 C C . ILE A 1 888 ? 43.997 -8.953 6.253 1.00 46.41 888 ILE A C 1
ATOM 7056 O O . ILE A 1 888 ? 44.045 -7.725 6.340 1.00 46.41 888 ILE A O 1
ATOM 7060 N N . GLY A 1 889 ? 44.654 -9.626 5.300 1.00 40.19 889 GLY A N 1
ATOM 7061 C CA . GLY A 1 889 ? 45.605 -9.035 4.352 1.00 40.19 889 GLY A CA 1
ATOM 7062 C C . GLY A 1 889 ? 45.020 -8.365 3.104 1.00 40.19 889 GLY A C 1
ATOM 7063 O O . GLY A 1 889 ? 45.804 -7.933 2.268 1.00 40.19 889 GLY A O 1
ATOM 7064 N N . ALA A 1 890 ? 43.697 -8.270 2.954 1.00 39.88 890 ALA A N 1
ATOM 7065 C CA . ALA A 1 890 ? 43.098 -7.471 1.886 1.00 39.88 890 ALA A CA 1
ATOM 7066 C C . ALA A 1 890 ? 42.972 -6.008 2.344 1.00 39.88 890 ALA A C 1
ATOM 7068 O O . ALA A 1 890 ? 42.412 -5.718 3.413 1.00 39.88 890 ALA A O 1
ATOM 7069 N N . ASP A 1 891 ? 43.546 -5.099 1.557 1.00 35.28 891 ASP A N 1
ATOM 7070 C CA . ASP A 1 891 ? 43.358 -3.659 1.699 1.00 35.28 891 ASP A CA 1
ATOM 7071 C C . ASP A 1 891 ? 41.869 -3.280 1.592 1.00 35.28 891 ASP A C 1
ATOM 7073 O O . ASP A 1 891 ? 41.018 -4.072 1.193 1.00 35.28 891 ASP A O 1
ATOM 7077 N N . GLU A 1 892 ? 41.558 -2.086 2.084 1.00 40.72 892 GLU A N 1
ATOM 7078 C CA . GLU A 1 892 ? 40.229 -1.567 2.412 1.00 40.72 892 GLU A CA 1
ATOM 7079 C C . GLU A 1 892 ? 39.094 -1.962 1.437 1.00 40.72 892 GLU A C 1
ATOM 7081 O O . GLU A 1 892 ? 39.129 -1.662 0.250 1.00 40.72 892 GLU A O 1
ATOM 7086 N N . PHE A 1 893 ? 38.039 -2.564 2.009 1.00 33.81 893 PHE A N 1
ATOM 7087 C CA . PHE A 1 893 ? 36.744 -2.898 1.393 1.00 33.81 893 PHE A CA 1
ATOM 7088 C C . PHE A 1 893 ? 36.721 -3.993 0.308 1.00 33.81 893 PHE A C 1
ATOM 7090 O O . PHE A 1 893 ? 36.175 -3.805 -0.772 1.00 33.81 893 PHE A O 1
ATOM 7097 N N . GLU A 1 894 ? 37.066 -5.222 0.690 1.00 31.19 894 GLU A N 1
ATOM 7098 C CA . GLU A 1 894 ? 36.178 -6.354 0.386 1.00 31.19 894 GLU A CA 1
ATOM 7099 C C . GLU A 1 894 ? 35.412 -6.703 1.664 1.00 31.19 894 GLU A C 1
ATOM 7101 O O . GLU A 1 894 ? 35.844 -7.486 2.512 1.00 31.19 894 GLU A O 1
ATOM 7106 N N . VAL A 1 895 ? 34.254 -6.060 1.842 1.00 33.03 895 VAL A N 1
ATOM 7107 C CA . VAL A 1 895 ? 33.202 -6.629 2.689 1.00 33.03 895 VAL A CA 1
ATOM 7108 C C . VAL A 1 895 ? 33.022 -8.058 2.211 1.00 33.03 895 VAL A C 1
ATOM 7110 O O . VAL A 1 895 ? 32.772 -8.256 1.030 1.00 33.03 895 VAL A O 1
ATOM 7113 N N . ILE A 1 896 ? 33.189 -9.007 3.131 1.00 30.94 896 ILE A N 1
ATOM 7114 C CA . ILE A 1 896 ? 32.944 -10.442 2.988 1.00 30.94 896 ILE A CA 1
ATOM 7115 C C . ILE A 1 896 ? 31.736 -10.665 2.068 1.00 30.94 896 ILE A C 1
ATOM 7117 O O . ILE A 1 896 ? 30.584 -10.678 2.510 1.00 30.94 896 ILE A O 1
ATOM 7121 N N . ASP A 1 897 ? 32.015 -10.819 0.776 1.00 32.28 897 ASP A N 1
ATOM 7122 C CA . ASP A 1 897 ? 31.040 -11.194 -0.222 1.00 32.28 897 ASP A CA 1
ATOM 7123 C C . ASP A 1 897 ? 30.793 -12.679 0.005 1.00 32.28 897 ASP A C 1
ATOM 7125 O O . ASP A 1 897 ? 31.585 -13.548 -0.367 1.00 32.28 897 ASP A O 1
ATOM 7129 N N . ARG A 1 898 ? 29.678 -12.989 0.667 1.00 34.12 898 ARG A N 1
ATOM 7130 C CA . ARG A 1 898 ? 29.218 -14.369 0.852 1.00 34.12 898 ARG A CA 1
ATOM 7131 C C . ARG A 1 898 ? 28.928 -15.086 -0.473 1.00 34.12 898 ARG A C 1
ATOM 7133 O O . ARG A 1 898 ? 28.485 -16.232 -0.432 1.00 34.12 898 ARG A O 1
ATOM 7140 N N . LYS A 1 899 ? 29.193 -14.486 -1.638 1.00 32.50 899 LYS A N 1
ATOM 7141 C CA . LYS A 1 899 ? 29.138 -15.186 -2.921 1.00 32.50 899 LYS A CA 1
ATOM 7142 C C . LYS A 1 899 ? 30.415 -15.891 -3.350 1.00 32.50 899 LYS A C 1
ATOM 7144 O O . LYS A 1 899 ? 30.314 -16.715 -4.257 1.00 32.50 899 LYS A O 1
ATOM 7149 N N . THR A 1 900 ? 31.577 -15.701 -2.726 1.00 36.62 900 THR A N 1
ATOM 7150 C CA . THR A 1 900 ? 32.786 -16.371 -3.229 1.00 36.62 900 THR A CA 1
ATOM 7151 C C . THR A 1 900 ? 33.289 -17.487 -2.307 1.00 36.62 900 THR A C 1
ATOM 7153 O O . THR A 1 900 ? 34.237 -17.362 -1.539 1.00 36.62 900 THR A O 1
ATOM 7156 N N . LYS A 1 901 ? 32.790 -18.710 -2.565 1.00 41.22 901 LYS A N 1
ATOM 7157 C CA . LYS A 1 901 ? 33.775 -19.751 -2.909 1.00 41.22 901 LYS A CA 1
ATOM 7158 C C . LYS A 1 901 ? 34.639 -19.093 -3.979 1.00 41.22 901 LYS A C 1
ATOM 7160 O O . LYS A 1 901 ? 34.067 -18.684 -4.989 1.00 41.22 901 LYS A O 1
ATOM 7165 N N . THR A 1 902 ? 35.937 -18.891 -3.744 1.00 46.09 902 THR A N 1
ATOM 7166 C CA . THR A 1 902 ? 36.814 -18.304 -4.771 1.00 46.09 902 THR A CA 1
ATOM 7167 C C . THR A 1 902 ? 36.489 -18.956 -6.114 1.00 46.09 902 THR A C 1
ATOM 7169 O O . THR A 1 902 ? 36.147 -20.142 -6.149 1.00 46.09 902 THR A O 1
ATOM 7172 N N . LEU A 1 903 ? 36.521 -18.208 -7.218 1.00 41.84 903 LEU A N 1
ATOM 7173 C CA . LEU A 1 903 ? 36.183 -18.765 -8.535 1.00 41.84 903 LEU A CA 1
ATOM 7174 C C . LEU A 1 903 ? 36.967 -20.071 -8.796 1.00 41.84 903 LEU A C 1
ATOM 7176 O O . LEU A 1 903 ? 36.456 -21.017 -9.382 1.00 41.84 903 LEU A O 1
ATOM 7180 N N . GLU A 1 904 ? 38.170 -20.152 -8.226 1.00 42.81 904 GLU A N 1
ATOM 7181 C CA . GLU A 1 904 ? 39.041 -21.320 -8.152 1.00 42.81 904 GLU A CA 1
ATOM 7182 C C . GLU A 1 904 ? 38.522 -22.462 -7.243 1.00 42.81 904 GLU A C 1
ATOM 7184 O O . GLU A 1 904 ? 38.566 -23.621 -7.637 1.00 42.81 904 GLU A O 1
ATOM 7189 N N . SER A 1 905 ? 37.947 -22.178 -6.069 1.00 45.47 905 SER A N 1
ATOM 7190 C CA . SER A 1 905 ? 37.236 -23.144 -5.204 1.00 45.47 905 SER A CA 1
ATOM 7191 C C . SER A 1 905 ? 35.950 -23.687 -5.843 1.00 45.47 905 SER A C 1
ATOM 7193 O O . SER A 1 905 ? 35.659 -24.887 -5.756 1.00 45.47 905 SER A O 1
ATOM 7195 N N . PHE A 1 906 ? 35.190 -22.830 -6.533 1.00 45.53 906 PHE A N 1
ATOM 7196 C CA . PHE A 1 906 ? 34.029 -23.237 -7.325 1.00 45.53 906 PHE A CA 1
ATOM 7197 C C . PHE A 1 906 ? 34.458 -24.097 -8.520 1.00 45.53 906 PHE A C 1
ATOM 7199 O O . PHE A 1 906 ? 33.905 -25.178 -8.719 1.00 45.53 906 PHE A O 1
ATOM 7206 N N . ALA A 1 907 ? 35.511 -23.696 -9.235 1.00 48.09 907 ALA A N 1
ATOM 7207 C CA . ALA A 1 907 ? 36.099 -24.476 -10.315 1.00 48.09 907 ALA A CA 1
ATOM 7208 C C . ALA A 1 907 ? 36.608 -25.843 -9.816 1.00 48.09 907 ALA A C 1
ATOM 7210 O O . ALA A 1 907 ? 36.266 -26.874 -10.387 1.00 48.09 907 ALA A O 1
ATOM 7211 N N . ASN A 1 908 ? 37.338 -25.898 -8.703 1.00 52.22 908 ASN A N 1
ATOM 7212 C CA . ASN A 1 908 ? 37.819 -27.157 -8.124 1.00 52.22 908 ASN A CA 1
ATOM 7213 C C . ASN A 1 908 ? 36.663 -28.059 -7.652 1.00 52.22 908 ASN A C 1
ATOM 7215 O O . ASN A 1 908 ? 36.729 -29.277 -7.812 1.00 52.22 908 ASN A O 1
ATOM 7219 N N . SER A 1 909 ? 35.569 -27.478 -7.147 1.00 48.12 909 SER A N 1
ATOM 7220 C CA . SER A 1 909 ? 34.348 -28.221 -6.797 1.00 48.12 909 SER A CA 1
ATOM 7221 C C . SER A 1 909 ? 33.628 -28.776 -8.034 1.00 48.12 909 SER A C 1
ATOM 7223 O O . SER A 1 909 ? 33.203 -29.931 -8.016 1.00 48.12 909 SER A O 1
ATOM 7225 N N . LEU A 1 910 ? 33.524 -27.991 -9.115 1.00 47.22 910 LEU A N 1
ATOM 7226 C CA . LEU A 1 910 ? 32.968 -28.433 -10.400 1.00 47.22 910 LEU A CA 1
ATOM 7227 C C . LEU A 1 910 ? 33.831 -29.529 -11.034 1.00 47.22 910 LEU A C 1
ATOM 7229 O O . LEU A 1 910 ? 33.296 -30.510 -11.546 1.00 47.22 910 LEU A O 1
ATOM 7233 N N . TRP A 1 911 ? 35.158 -29.415 -10.951 1.00 53.47 911 TRP A N 1
ATOM 7234 C CA . TRP A 1 911 ? 36.080 -30.442 -11.432 1.00 53.47 911 TRP A CA 1
ATOM 7235 C C . TRP A 1 911 ? 35.908 -31.756 -10.665 1.00 53.47 911 TRP A C 1
ATOM 7237 O O . TRP A 1 911 ? 35.724 -32.804 -11.281 1.00 53.47 911 TRP A O 1
ATOM 7247 N N . LEU A 1 912 ? 35.861 -31.696 -9.330 1.00 53.75 912 LEU A N 1
ATOM 7248 C CA . LEU A 1 912 ? 35.657 -32.869 -8.479 1.00 53.75 912 LEU A CA 1
ATOM 7249 C C . LEU A 1 912 ? 34.271 -33.512 -8.697 1.00 53.75 912 LEU A C 1
ATOM 7251 O O . LEU A 1 912 ? 34.143 -34.737 -8.682 1.00 53.75 912 LEU A O 1
ATOM 7255 N N . MET A 1 913 ? 33.224 -32.707 -8.919 1.00 50.97 913 MET A N 1
ATOM 7256 C CA . MET A 1 913 ? 31.886 -33.196 -9.286 1.00 50.97 913 MET A CA 1
ATOM 7257 C C . MET A 1 913 ? 31.868 -33.838 -10.678 1.00 50.97 913 MET A C 1
ATOM 7259 O O . MET A 1 913 ? 31.238 -34.882 -10.852 1.00 50.97 913 MET A O 1
ATOM 7263 N N . SER A 1 914 ? 32.586 -33.266 -11.646 1.00 55.34 914 SER A N 1
ATOM 7264 C CA . SER A 1 914 ? 32.786 -33.848 -12.977 1.00 55.34 914 SER A CA 1
ATOM 7265 C C . SER A 1 914 ? 33.506 -35.196 -12.878 1.00 55.34 914 SER A C 1
ATOM 7267 O O . SER A 1 914 ? 33.001 -36.183 -13.401 1.00 55.34 914 SER A O 1
ATOM 7269 N N . GLU A 1 915 ? 34.632 -35.289 -12.164 1.00 60.09 915 GLU A N 1
ATOM 7270 C CA . GLU A 1 915 ? 35.368 -36.551 -11.983 1.00 60.09 915 GLU A CA 1
ATOM 7271 C C . GLU A 1 915 ? 34.500 -37.640 -11.348 1.00 60.09 915 GLU A C 1
ATOM 7273 O O . GLU A 1 915 ? 34.428 -38.751 -11.874 1.00 60.09 915 GLU A O 1
ATOM 7278 N N . LYS A 1 916 ? 33.768 -37.317 -10.275 1.00 57.75 916 LYS A N 1
ATOM 7279 C CA . LYS A 1 916 ? 32.839 -38.264 -9.640 1.00 57.75 916 LYS A CA 1
ATOM 7280 C C . LYS A 1 916 ? 31.718 -38.698 -10.582 1.00 57.75 916 LYS A C 1
ATOM 7282 O O . LYS A 1 916 ? 31.375 -39.877 -10.593 1.00 57.75 916 LYS A O 1
ATOM 7287 N N . SER A 1 917 ? 31.189 -37.776 -11.387 1.00 54.41 917 SER A N 1
ATOM 7288 C CA . SER A 1 917 ? 30.153 -38.073 -12.383 1.00 54.41 917 SER A CA 1
ATOM 7289 C C . SER A 1 917 ? 30.689 -38.990 -13.482 1.00 54.41 917 SER A C 1
ATOM 7291 O O . SER A 1 917 ? 30.049 -39.985 -13.792 1.00 54.41 917 SER A O 1
ATOM 7293 N N . PHE A 1 918 ? 31.892 -38.743 -14.012 1.00 57.06 918 PHE A N 1
ATOM 7294 C CA . PHE A 1 918 ? 32.513 -39.610 -15.021 1.00 57.06 918 PHE A CA 1
ATOM 7295 C C . PHE A 1 918 ? 32.878 -40.997 -14.475 1.00 57.06 918 PHE A C 1
ATOM 7297 O O . PHE A 1 918 ? 32.678 -41.987 -15.178 1.00 57.06 918 PHE A O 1
ATOM 7304 N N . ILE A 1 919 ? 33.336 -41.096 -13.221 1.00 61.22 919 ILE A N 1
ATOM 7305 C CA . ILE A 1 919 ? 33.544 -42.387 -12.547 1.00 61.22 919 ILE A CA 1
ATOM 7306 C C . ILE A 1 919 ? 32.210 -43.140 -12.440 1.00 61.22 919 ILE A C 1
ATOM 7308 O O . ILE A 1 919 ? 32.136 -44.306 -12.819 1.00 61.22 919 ILE A O 1
ATOM 7312 N N . PHE A 1 920 ? 31.137 -42.470 -12.007 1.00 54.53 920 PHE A N 1
ATOM 7313 C CA . PHE A 1 920 ? 29.804 -43.073 -11.907 1.00 54.53 920 PHE A CA 1
ATOM 7314 C C . PHE A 1 920 ? 29.223 -43.482 -13.263 1.00 54.53 920 PHE A C 1
ATOM 7316 O O . PHE A 1 920 ? 28.583 -44.529 -13.353 1.00 54.53 920 PHE A O 1
ATOM 7323 N N . VAL A 1 921 ? 29.468 -42.708 -14.325 1.00 60.31 921 VAL A N 1
ATOM 7324 C CA . VAL A 1 921 ? 29.079 -43.105 -15.684 1.00 60.31 921 VAL A CA 1
ATOM 7325 C C . VAL A 1 921 ? 29.856 -44.332 -16.127 1.00 60.31 921 VAL A C 1
ATOM 7327 O O . VAL A 1 921 ? 29.255 -45.235 -16.700 1.00 60.31 921 VAL A O 1
ATOM 7330 N N . GLY A 1 922 ? 31.158 -44.407 -15.845 1.00 61.62 922 GLY A N 1
ATOM 7331 C CA . GLY A 1 922 ? 31.955 -45.601 -16.124 1.00 61.62 922 GLY A CA 1
ATOM 7332 C C . GLY A 1 922 ? 31.337 -46.845 -15.485 1.00 61.62 922 GLY A C 1
ATOM 7333 O O . GLY A 1 922 ? 31.122 -47.849 -16.163 1.00 61.62 922 GLY A O 1
ATOM 7334 N N . THR A 1 923 ? 30.931 -46.745 -14.217 1.00 63.91 923 THR A N 1
ATOM 7335 C CA . THR A 1 923 ? 30.268 -47.838 -13.494 1.00 63.91 923 THR A CA 1
ATOM 7336 C C . THR A 1 923 ? 28.877 -48.155 -14.054 1.00 63.91 923 THR A C 1
ATOM 7338 O O . THR A 1 923 ? 28.554 -49.321 -14.261 1.00 63.91 923 THR A O 1
ATOM 7341 N N . ALA A 1 924 ? 28.053 -47.145 -14.349 1.00 57.75 924 ALA A N 1
ATOM 7342 C CA . ALA A 1 924 ? 26.715 -47.334 -14.917 1.00 57.75 924 ALA A CA 1
ATOM 7343 C C . ALA A 1 924 ? 26.756 -47.897 -16.350 1.00 57.75 924 ALA A C 1
ATOM 7345 O O . ALA A 1 924 ? 25.914 -48.711 -16.717 1.00 57.75 924 ALA A O 1
ATOM 7346 N N . THR A 1 925 ? 27.767 -47.524 -17.138 1.00 65.31 925 THR A N 1
ATOM 7347 C CA . THR A 1 925 ? 28.017 -48.058 -18.485 1.00 65.31 925 THR A CA 1
ATOM 7348 C C . THR A 1 925 ? 28.487 -49.505 -18.405 1.00 65.31 925 THR A C 1
ATOM 7350 O O . THR A 1 925 ? 27.975 -50.351 -19.132 1.00 65.31 925 THR A O 1
ATOM 7353 N N . ALA A 1 926 ? 29.394 -49.825 -17.476 1.00 61.66 926 ALA A N 1
ATOM 7354 C CA . ALA A 1 926 ? 29.806 -51.203 -17.219 1.00 61.66 926 ALA A CA 1
ATOM 7355 C C . ALA A 1 926 ? 28.624 -52.075 -16.760 1.00 61.66 926 ALA A C 1
ATOM 7357 O O . ALA A 1 926 ? 28.486 -53.203 -17.227 1.00 61.66 926 ALA A O 1
ATOM 7358 N N . MET A 1 927 ? 27.728 -51.543 -15.919 1.00 60.06 927 MET A N 1
ATOM 7359 C CA . MET A 1 927 ? 26.484 -52.222 -15.538 1.00 60.06 927 MET A CA 1
ATOM 7360 C C . MET A 1 927 ? 25.530 -52.391 -16.723 1.00 60.06 927 MET A C 1
ATOM 7362 O O . MET A 1 927 ? 24.981 -53.472 -16.893 1.00 60.06 927 MET A O 1
ATOM 7366 N N . ALA A 1 928 ? 25.354 -51.374 -17.570 1.00 64.00 928 ALA A N 1
ATOM 7367 C CA . ALA A 1 928 ? 24.506 -51.464 -18.759 1.00 64.00 928 ALA A CA 1
ATOM 7368 C C . ALA A 1 928 ? 25.020 -52.524 -19.747 1.00 64.00 928 ALA A C 1
ATOM 7370 O O . ALA A 1 928 ? 24.235 -53.323 -20.253 1.00 64.00 928 ALA A O 1
ATOM 7371 N N . ILE A 1 929 ? 26.338 -52.584 -19.965 1.00 66.31 929 ILE A N 1
ATOM 7372 C CA . ILE A 1 929 ? 26.981 -53.623 -20.780 1.00 66.31 929 ILE A CA 1
ATOM 7373 C C . ILE A 1 929 ? 26.824 -54.991 -20.107 1.00 66.31 929 ILE A C 1
ATOM 7375 O O . ILE A 1 929 ? 26.432 -55.946 -20.767 1.00 66.31 929 ILE A O 1
ATOM 7379 N N . GLY A 1 930 ? 27.056 -55.090 -18.795 1.00 67.25 930 GLY A N 1
ATOM 7380 C CA . GLY A 1 930 ? 26.901 -56.331 -18.034 1.00 67.25 930 GLY A CA 1
ATOM 7381 C C . GLY A 1 930 ? 25.474 -56.886 -18.074 1.00 67.25 930 GLY A C 1
ATOM 7382 O O . GLY A 1 930 ? 25.284 -58.063 -18.374 1.00 67.25 930 GLY A O 1
ATOM 7383 N N . PHE A 1 931 ? 24.463 -56.042 -17.854 1.00 63.31 931 PHE A N 1
ATOM 7384 C CA . PHE A 1 931 ? 23.050 -56.418 -17.957 1.00 63.31 931 PHE A CA 1
ATOM 7385 C C . PHE A 1 931 ? 22.617 -56.676 -19.403 1.00 63.31 931 PHE A C 1
ATOM 7387 O O . PHE A 1 931 ? 21.797 -57.560 -19.634 1.00 63.31 931 PHE A O 1
ATOM 7394 N N . GLY A 1 932 ? 23.194 -55.973 -20.381 1.00 63.41 932 GLY A N 1
ATOM 7395 C CA . GLY A 1 932 ? 22.983 -56.234 -21.805 1.00 63.41 932 GLY A CA 1
ATOM 7396 C C . GLY A 1 932 ? 23.507 -57.610 -22.222 1.00 63.41 932 GLY A C 1
ATOM 7397 O O . GLY A 1 932 ? 22.771 -58.402 -22.806 1.00 63.41 932 GLY A O 1
ATOM 7398 N N . VAL A 1 933 ? 24.738 -57.950 -21.838 1.00 65.25 933 VAL A N 1
ATOM 7399 C CA . VAL A 1 933 ? 25.324 -59.279 -22.071 1.00 65.25 933 VAL A CA 1
ATOM 7400 C C . VAL A 1 933 ? 24.532 -60.357 -21.324 1.00 65.25 933 VAL A C 1
ATOM 7402 O O . VAL A 1 933 ? 24.187 -61.376 -21.915 1.00 65.25 933 VAL A O 1
ATOM 7405 N N . ALA A 1 934 ? 24.152 -60.123 -20.064 1.00 58.28 934 ALA A N 1
ATOM 7406 C CA . ALA A 1 934 ? 23.301 -61.049 -19.316 1.00 58.28 934 ALA A CA 1
ATOM 7407 C C . ALA A 1 934 ? 21.925 -61.242 -19.981 1.00 58.28 934 ALA A C 1
ATOM 7409 O O . ALA A 1 934 ? 21.434 -62.363 -20.053 1.00 58.28 934 ALA A O 1
ATOM 7410 N N . SER A 1 935 ? 21.320 -60.193 -20.545 1.00 62.72 935 SER A N 1
ATOM 7411 C CA . SER A 1 935 ? 20.044 -60.314 -21.264 1.00 62.72 935 SER A CA 1
ATOM 7412 C C . SER A 1 935 ? 20.144 -61.192 -22.518 1.00 62.72 935 SER A C 1
ATOM 7414 O O . SER A 1 935 ? 19.168 -61.845 -22.886 1.00 62.72 935 SER A O 1
ATOM 7416 N N . PHE A 1 936 ? 21.334 -61.281 -23.123 1.00 57.72 936 PHE A N 1
ATOM 7417 C CA . PHE A 1 936 ? 21.601 -62.144 -24.272 1.00 57.72 936 PHE A CA 1
ATOM 7418 C C . PHE A 1 936 ? 21.657 -63.632 -23.891 1.00 57.72 936 PHE A C 1
ATOM 7420 O O . PHE A 1 936 ? 21.203 -64.479 -24.655 1.00 57.72 936 PHE A O 1
ATOM 7427 N N . PHE A 1 937 ? 22.175 -63.958 -22.701 1.00 61.91 937 PHE A N 1
ATOM 7428 C CA . PHE A 1 937 ? 22.342 -65.346 -22.247 1.00 61.91 937 PHE A CA 1
ATOM 7429 C C . PHE A 1 937 ? 21.212 -65.860 -21.345 1.00 61.91 937 PHE A C 1
ATOM 7431 O O . PHE A 1 937 ? 20.976 -67.064 -21.301 1.00 61.91 937 PHE A O 1
ATOM 7438 N N . VAL A 1 938 ? 20.524 -64.975 -20.616 1.00 66.50 938 VAL A N 1
ATOM 7439 C CA . VAL A 1 938 ? 19.583 -65.343 -19.538 1.00 66.50 938 VAL A CA 1
ATOM 7440 C C . VAL A 1 938 ? 18.143 -64.867 -19.814 1.00 66.50 938 VAL A C 1
ATOM 7442 O O . VAL A 1 938 ? 17.232 -65.142 -19.036 1.00 66.50 938 VAL A O 1
ATOM 7445 N N . GLY A 1 939 ? 17.906 -64.203 -20.952 1.00 55.59 939 GLY A N 1
ATOM 7446 C CA . GLY A 1 939 ? 16.574 -63.848 -21.450 1.00 55.59 939 GLY A CA 1
ATOM 7447 C C . GLY A 1 939 ? 16.111 -62.409 -21.148 1.00 55.59 939 GLY A C 1
ATOM 7448 O O . GLY A 1 939 ? 16.768 -61.656 -20.423 1.00 55.59 939 GLY A O 1
ATOM 7449 N N . PRO A 1 940 ? 14.948 -62.000 -21.701 1.00 65.88 940 PRO A N 1
ATOM 7450 C CA . PRO A 1 940 ? 14.537 -60.595 -21.827 1.00 65.88 940 PRO A CA 1
ATOM 7451 C C . PRO A 1 940 ? 14.225 -59.864 -20.510 1.00 65.88 940 PRO A C 1
ATOM 7453 O O . PRO A 1 940 ? 14.081 -58.643 -20.512 1.00 65.88 940 PRO A O 1
ATOM 7456 N N . ALA A 1 941 ? 14.167 -60.568 -19.376 1.00 66.69 941 ALA A N 1
ATOM 7457 C CA . ALA A 1 941 ? 13.867 -59.980 -18.068 1.00 66.69 941 ALA A CA 1
ATOM 7458 C C . ALA A 1 941 ? 14.898 -58.927 -17.606 1.00 66.69 941 ALA A C 1
ATOM 7460 O O . ALA A 1 941 ? 14.564 -58.061 -16.802 1.00 66.69 941 ALA A O 1
ATOM 7461 N N . PHE A 1 942 ? 16.125 -58.957 -18.138 1.00 62.53 942 PHE A N 1
ATOM 7462 C CA . PHE A 1 942 ? 17.191 -58.007 -17.787 1.00 62.53 942 PHE A CA 1
ATOM 7463 C C . PHE A 1 942 ? 17.282 -56.790 -18.723 1.00 62.53 942 PHE A C 1
ATOM 7465 O O . PHE A 1 942 ? 18.026 -55.849 -18.439 1.00 62.53 942 PHE A O 1
ATOM 7472 N N . ILE A 1 943 ? 16.496 -56.764 -19.808 1.00 61.31 943 ILE A N 1
ATOM 7473 C CA . ILE A 1 943 ? 16.466 -55.654 -20.774 1.00 61.31 943 ILE A CA 1
ATOM 7474 C C . ILE A 1 943 ? 16.056 -54.322 -20.111 1.00 61.31 943 ILE A C 1
ATOM 7476 O O . ILE A 1 943 ? 16.742 -53.325 -20.346 1.00 61.31 943 ILE A O 1
ATOM 7480 N N . PRO A 1 944 ? 15.025 -54.255 -19.239 1.00 63.56 944 PRO A N 1
ATOM 7481 C CA . PRO A 1 944 ? 14.649 -53.000 -18.584 1.00 63.56 944 PRO A CA 1
ATOM 7482 C C . PRO A 1 944 ? 15.761 -52.433 -17.693 1.00 63.56 944 PRO A C 1
ATOM 7484 O O . PRO A 1 944 ? 15.974 -51.222 -17.669 1.00 63.56 944 PRO A O 1
ATOM 7487 N N . SER A 1 945 ? 16.511 -53.298 -17.004 1.00 65.69 945 SER A N 1
ATOM 7488 C CA . SER A 1 945 ? 17.651 -52.892 -16.174 1.00 65.69 945 SER A CA 1
ATOM 7489 C C . SER A 1 945 ? 18.827 -52.404 -17.020 1.00 65.69 945 SER A C 1
ATOM 7491 O O . SER A 1 945 ? 19.422 -51.383 -16.686 1.00 65.69 945 SER A O 1
ATOM 7493 N N . ALA A 1 946 ? 19.116 -53.058 -18.152 1.00 61.22 946 ALA A N 1
ATOM 7494 C CA . ALA A 1 946 ? 20.151 -52.610 -19.085 1.00 61.22 946 ALA A CA 1
ATOM 7495 C C . ALA A 1 946 ? 19.819 -51.230 -19.687 1.00 61.22 946 ALA A C 1
ATOM 7497 O O . ALA A 1 946 ? 20.676 -50.346 -19.727 1.00 61.22 946 ALA A O 1
ATOM 7498 N N . ILE A 1 947 ? 18.556 -51.014 -20.076 1.00 59.66 947 ILE A N 1
ATOM 7499 C CA . ILE A 1 947 ? 18.059 -49.728 -20.588 1.00 59.66 947 ILE A CA 1
ATOM 7500 C C . ILE A 1 947 ? 18.093 -48.655 -19.490 1.00 59.66 947 ILE A C 1
ATOM 7502 O O . ILE A 1 947 ? 18.586 -47.553 -19.728 1.00 59.66 947 ILE A O 1
ATOM 7506 N N . GLY A 1 948 ? 17.639 -48.970 -18.274 1.00 59.25 948 GLY A N 1
ATOM 7507 C CA . GLY A 1 948 ? 17.667 -48.045 -17.138 1.00 59.25 948 GLY A CA 1
ATOM 7508 C C . GLY A 1 948 ? 19.087 -47.595 -16.776 1.00 59.25 948 GLY A C 1
ATOM 7509 O O . GLY A 1 948 ? 19.335 -46.401 -16.588 1.00 59.25 948 GLY A O 1
ATOM 7510 N N . SER A 1 949 ? 20.048 -48.522 -16.759 1.00 59.34 949 SER A N 1
ATOM 7511 C CA . SER A 1 949 ? 21.463 -48.206 -16.540 1.00 59.34 949 SER A CA 1
ATOM 7512 C C . SER A 1 949 ? 22.065 -47.393 -17.692 1.00 59.34 949 SER A C 1
ATOM 7514 O O . SER A 1 949 ? 22.814 -46.455 -17.425 1.00 59.34 949 SER A O 1
ATOM 7516 N N . ALA A 1 950 ? 21.702 -47.670 -18.950 1.00 52.97 950 ALA A N 1
ATOM 7517 C CA . ALA A 1 950 ? 22.171 -46.911 -20.115 1.00 52.97 950 ALA A CA 1
ATOM 7518 C C . ALA A 1 950 ? 21.633 -45.467 -20.143 1.00 52.97 950 ALA A C 1
ATOM 7520 O O . ALA A 1 950 ? 22.382 -44.530 -20.425 1.00 52.97 950 ALA A O 1
ATOM 7521 N N . ILE A 1 951 ? 20.359 -45.262 -19.793 1.00 56.75 951 ILE A N 1
ATOM 7522 C CA . ILE A 1 951 ? 19.755 -43.925 -19.666 1.00 56.75 951 ILE A CA 1
ATOM 7523 C C . ILE A 1 951 ? 20.423 -43.150 -18.526 1.00 56.75 951 ILE A C 1
ATOM 7525 O O . ILE A 1 951 ? 20.771 -41.979 -18.690 1.00 56.75 951 ILE A O 1
ATOM 7529 N N . THR A 1 952 ? 20.665 -43.812 -17.392 1.00 58.25 952 THR A N 1
ATOM 7530 C CA . THR A 1 952 ? 21.349 -43.209 -16.237 1.00 58.25 952 THR A CA 1
ATOM 7531 C C . THR A 1 952 ? 22.788 -42.822 -16.586 1.00 58.25 952 THR A C 1
ATOM 7533 O O . THR A 1 952 ? 23.209 -41.701 -16.304 1.00 58.25 952 THR A O 1
ATOM 7536 N N . ALA A 1 953 ? 23.522 -43.700 -17.277 1.00 54.16 953 ALA A N 1
ATOM 7537 C CA . ALA A 1 953 ? 24.868 -43.433 -17.777 1.00 54.16 953 ALA A CA 1
ATOM 7538 C C . ALA A 1 953 ? 24.888 -42.239 -18.743 1.00 54.16 953 ALA A C 1
ATOM 7540 O O . ALA A 1 953 ? 25.679 -41.318 -18.570 1.00 54.16 953 ALA A O 1
ATOM 7541 N N . THR A 1 954 ? 23.972 -42.205 -19.713 1.00 50.53 954 THR A N 1
ATOM 7542 C CA . THR A 1 954 ? 23.888 -41.124 -20.709 1.00 50.53 954 THR A CA 1
ATOM 7543 C C . THR A 1 954 ? 23.563 -39.781 -20.055 1.00 50.53 954 THR A C 1
ATOM 7545 O O . THR A 1 954 ? 24.208 -38.773 -20.338 1.00 50.53 954 THR A O 1
ATOM 7548 N N . THR A 1 955 ? 22.614 -39.771 -19.118 1.00 52.47 955 THR A N 1
ATOM 7549 C CA . THR A 1 955 ? 22.207 -38.565 -18.381 1.00 52.47 955 THR A CA 1
ATOM 7550 C C . THR A 1 955 ? 23.365 -38.008 -17.554 1.00 52.47 955 THR A C 1
ATOM 7552 O O . THR A 1 955 ? 23.641 -36.810 -17.599 1.00 52.47 955 THR A O 1
ATOM 7555 N N . LEU A 1 956 ? 24.098 -38.878 -16.856 1.00 49.78 956 LEU A N 1
ATOM 7556 C CA . LEU A 1 956 ? 25.263 -38.483 -16.068 1.00 49.78 956 LEU A CA 1
ATOM 7557 C C . LEU A 1 956 ? 26.452 -38.056 -16.951 1.00 49.78 956 LEU A C 1
ATOM 7559 O O . LEU A 1 956 ? 27.220 -37.187 -16.544 1.00 49.78 956 LEU A O 1
ATOM 7563 N N . PHE A 1 957 ? 26.589 -38.590 -18.173 1.00 53.06 957 PHE A N 1
ATOM 7564 C CA . PHE A 1 957 ? 27.617 -38.160 -19.133 1.00 53.06 957 PHE A CA 1
ATOM 7565 C C . PHE A 1 957 ? 27.334 -36.751 -19.661 1.00 53.06 957 PHE A C 1
ATOM 7567 O O . PHE A 1 957 ? 28.242 -35.925 -19.752 1.00 53.06 957 PHE A O 1
ATOM 7574 N N . ILE A 1 958 ? 26.062 -36.452 -19.941 1.00 49.66 958 ILE A N 1
ATOM 7575 C CA . ILE A 1 958 ? 25.606 -35.115 -20.341 1.00 49.66 958 ILE A CA 1
ATOM 7576 C C . ILE A 1 958 ? 25.821 -34.126 -19.191 1.00 49.66 958 ILE A C 1
ATOM 7578 O O . ILE A 1 958 ? 26.407 -33.065 -19.397 1.00 49.66 958 ILE A O 1
ATOM 7582 N N . GLN A 1 959 ? 25.431 -34.486 -17.966 1.00 50.72 959 GLN A N 1
ATOM 7583 C CA . GLN A 1 959 ? 25.634 -33.638 -16.788 1.00 50.72 959 GLN A CA 1
ATOM 7584 C C . GLN A 1 959 ? 27.124 -33.406 -16.492 1.00 50.72 959 GLN A C 1
ATOM 7586 O O . GLN A 1 959 ? 27.533 -32.263 -16.293 1.00 50.72 959 GLN A O 1
ATOM 7591 N N . GLY A 1 960 ? 27.958 -34.450 -16.547 1.00 53.06 960 GLY A N 1
ATOM 7592 C CA . GLY A 1 960 ? 29.411 -34.336 -16.396 1.00 53.06 960 GLY A CA 1
ATOM 7593 C C . GLY A 1 960 ? 30.055 -33.460 -17.476 1.00 53.06 960 GLY A C 1
ATOM 7594 O O . GLY A 1 960 ? 30.916 -32.638 -17.168 1.00 53.06 960 GLY A O 1
ATOM 7595 N N . GLY A 1 961 ? 29.601 -33.571 -18.729 1.00 51.66 961 GLY A N 1
ATOM 7596 C CA . GLY A 1 961 ? 30.049 -32.733 -19.845 1.00 51.66 961 GLY A CA 1
ATOM 7597 C C . GLY A 1 961 ? 29.683 -31.254 -19.681 1.00 51.66 961 GLY A C 1
ATOM 7598 O O . GLY A 1 961 ? 30.537 -30.387 -19.871 1.00 51.66 961 GLY A O 1
ATOM 7599 N N . VAL A 1 962 ? 28.451 -30.961 -19.255 1.00 50.03 962 VAL A N 1
ATOM 7600 C CA . VAL A 1 962 ? 27.982 -29.591 -18.973 1.00 50.03 962 VAL A CA 1
ATOM 7601 C C . VAL A 1 962 ? 28.775 -28.968 -17.822 1.00 50.03 962 VAL A C 1
ATOM 7603 O O . VAL A 1 962 ? 29.259 -27.845 -17.948 1.00 50.03 962 VAL A O 1
ATOM 7606 N N . ILE A 1 963 ? 29.004 -29.716 -16.739 1.00 49.19 963 ILE A N 1
ATOM 7607 C CA . ILE A 1 963 ? 29.802 -29.262 -15.588 1.00 49.19 963 ILE A CA 1
ATOM 7608 C C . ILE A 1 963 ? 31.257 -28.977 -15.998 1.00 49.19 963 ILE A C 1
ATOM 7610 O O . ILE A 1 963 ? 31.850 -27.984 -15.574 1.00 49.19 963 ILE A O 1
ATOM 7614 N N . ARG A 1 964 ? 31.847 -29.809 -16.866 1.00 54.28 964 ARG A N 1
ATOM 7615 C CA . ARG A 1 964 ? 33.230 -29.636 -17.343 1.00 54.28 964 ARG A CA 1
ATOM 7616 C C . ARG A 1 964 ? 33.377 -28.471 -18.326 1.00 54.28 964 ARG A C 1
ATOM 7618 O O . ARG A 1 964 ? 34.400 -27.788 -18.315 1.00 54.28 964 ARG A O 1
ATOM 7625 N N . SER A 1 965 ? 32.348 -28.212 -19.131 1.00 50.06 965 SER A N 1
ATOM 7626 C CA . SER A 1 965 ? 32.242 -27.012 -19.967 1.00 50.06 965 SER A CA 1
ATOM 7627 C C . SER A 1 965 ? 32.171 -25.746 -19.105 1.00 50.06 965 SER A C 1
ATOM 7629 O O . SER A 1 965 ? 32.942 -24.815 -19.328 1.00 50.06 965 SER A O 1
ATOM 7631 N N . GLN A 1 966 ? 31.347 -25.752 -18.053 1.00 46.66 966 GLN A N 1
ATOM 7632 C CA . GLN A 1 966 ? 31.261 -24.650 -17.090 1.00 46.66 966 GLN A CA 1
ATOM 7633 C C . GLN A 1 966 ? 32.594 -24.416 -16.361 1.00 46.66 966 GLN A C 1
ATOM 7635 O O . GLN A 1 966 ? 33.026 -23.275 -16.227 1.00 46.66 966 GLN A O 1
ATOM 7640 N N . TYR A 1 967 ? 33.309 -25.479 -15.979 1.00 50.69 967 TYR A N 1
ATOM 7641 C CA . TYR A 1 967 ? 34.662 -25.376 -15.420 1.00 50.69 967 TYR A CA 1
ATOM 7642 C C . TYR A 1 967 ? 35.664 -24.710 -16.380 1.00 50.69 967 TYR A C 1
ATOM 7644 O O . TYR A 1 967 ? 36.452 -23.862 -15.964 1.00 50.69 967 TYR A O 1
ATOM 7652 N N . LEU A 1 968 ? 35.652 -25.079 -17.666 1.00 47.44 968 LEU A N 1
ATOM 7653 C CA . LEU A 1 968 ? 36.557 -24.513 -18.674 1.00 47.44 968 LEU A CA 1
ATOM 7654 C C . LEU A 1 968 ? 36.300 -23.020 -18.911 1.00 47.44 968 LEU A C 1
ATOM 7656 O O . LEU A 1 968 ? 37.260 -22.259 -19.046 1.00 47.44 968 LEU A O 1
ATOM 7660 N N . ILE A 1 969 ? 35.034 -22.600 -18.899 1.00 52.69 969 ILE A N 1
ATOM 7661 C CA . ILE A 1 969 ? 34.636 -21.191 -19.016 1.00 52.69 969 ILE A CA 1
ATOM 7662 C C . ILE A 1 969 ? 35.195 -20.400 -17.827 1.00 52.69 969 ILE A C 1
ATOM 7664 O O . ILE A 1 969 ? 35.938 -19.437 -18.012 1.00 52.69 969 ILE A O 1
ATOM 7668 N N . VAL A 1 970 ? 34.967 -20.904 -16.613 1.00 46.31 970 VAL A N 1
ATOM 7669 C CA . VAL A 1 970 ? 35.448 -20.300 -15.365 1.00 46.31 970 VAL A CA 1
ATOM 7670 C C . VAL A 1 970 ? 36.984 -20.218 -15.311 1.00 46.31 970 VAL A C 1
ATOM 7672 O O . VAL A 1 970 ? 37.550 -19.195 -14.936 1.00 46.31 970 VAL A O 1
ATOM 7675 N N . LYS A 1 971 ? 37.699 -21.264 -15.746 1.00 47.66 971 LYS A N 1
ATOM 7676 C CA . LYS A 1 971 ? 39.175 -21.282 -15.800 1.00 47.66 971 LYS A CA 1
ATOM 7677 C C . LYS A 1 971 ? 39.746 -20.267 -16.798 1.00 47.66 971 LYS A C 1
ATOM 7679 O O . LYS A 1 971 ? 40.836 -19.734 -16.583 1.00 47.66 971 LYS A O 1
ATOM 7684 N N . THR A 1 972 ? 39.028 -20.013 -17.889 1.00 48.06 972 THR A N 1
ATOM 7685 C CA . THR A 1 972 ? 39.431 -19.043 -18.917 1.00 48.06 972 THR A CA 1
ATOM 7686 C C . THR A 1 972 ? 39.295 -17.608 -18.404 1.00 48.06 972 THR A C 1
ATOM 7688 O O . THR A 1 972 ? 40.192 -16.798 -18.629 1.00 48.06 972 THR A O 1
ATOM 7691 N N . GLU A 1 973 ? 38.253 -17.320 -17.620 1.00 46.94 973 GLU A N 1
ATOM 7692 C CA . GLU A 1 973 ? 38.068 -16.022 -16.955 1.00 46.94 973 GLU A CA 1
ATOM 7693 C C . GLU A 1 973 ? 39.145 -15.724 -15.900 1.00 46.94 973 GLU A C 1
ATOM 7695 O O . GLU A 1 973 ? 39.627 -14.593 -15.819 1.00 46.94 973 GLU A O 1
ATOM 7700 N N . ILE A 1 974 ? 39.597 -16.732 -15.141 1.00 48.44 974 ILE A N 1
ATOM 7701 C CA . ILE A 1 974 ? 40.696 -16.570 -14.164 1.00 48.44 974 ILE A CA 1
ATOM 7702 C C . ILE A 1 974 ? 41.995 -16.163 -14.871 1.00 48.44 974 ILE A C 1
ATOM 7704 O O . ILE A 1 974 ? 42.718 -15.294 -14.390 1.00 48.44 974 ILE A O 1
ATOM 7708 N N . LYS A 1 975 ? 42.278 -16.739 -16.047 1.00 40.00 975 LYS A N 1
ATOM 7709 C CA . LYS A 1 975 ? 43.474 -16.411 -16.841 1.00 40.00 975 LYS A CA 1
ATOM 7710 C C . LYS A 1 975 ? 43.475 -14.977 -17.380 1.00 40.00 975 LYS A C 1
ATOM 7712 O O . LYS A 1 975 ? 44.549 -14.418 -17.573 1.00 40.00 975 LYS A O 1
ATOM 7717 N N . LEU A 1 976 ? 42.302 -14.392 -17.619 1.00 42.06 976 LEU A N 1
ATOM 7718 C CA . LEU A 1 976 ? 42.161 -13.032 -18.149 1.00 42.06 976 LEU A CA 1
ATOM 7719 C C . LEU A 1 976 ? 42.315 -11.947 -17.071 1.00 42.06 976 LEU A C 1
ATOM 7721 O O . LEU A 1 976 ? 42.710 -10.832 -17.398 1.00 42.06 976 LEU A O 1
ATOM 7725 N N . LYS A 1 977 ? 42.073 -12.267 -15.791 1.00 40.72 977 LYS A N 1
ATOM 7726 C CA . LYS A 1 977 ? 42.219 -11.321 -14.667 1.00 40.72 977 LYS A CA 1
ATOM 7727 C C . LYS A 1 977 ? 43.650 -11.182 -14.117 1.00 40.72 977 LYS A C 1
ATOM 7729 O O . LYS A 1 977 ? 43.897 -10.265 -13.345 1.00 40.72 977 LYS A O 1
ATOM 7734 N N . ILE A 1 978 ? 44.598 -12.038 -14.517 1.00 38.69 978 ILE A N 1
ATOM 7735 C CA . ILE A 1 978 ? 46.004 -12.029 -14.043 1.00 38.69 978 ILE A CA 1
ATOM 7736 C C . ILE A 1 978 ? 46.956 -11.475 -15.130 1.00 38.69 978 ILE A C 1
ATOM 7738 O O . ILE A 1 978 ? 48.021 -12.028 -15.395 1.00 38.69 978 ILE A O 1
ATOM 7742 N N . LEU A 1 979 ? 46.583 -10.379 -15.797 1.00 32.16 979 LEU A N 1
ATOM 7743 C CA . LEU A 1 979 ? 47.512 -9.585 -16.617 1.00 32.16 979 LEU A CA 1
ATOM 7744 C C . LEU A 1 979 ? 47.945 -8.343 -15.816 1.00 32.16 979 LEU A C 1
ATOM 7746 O O . LEU A 1 979 ? 47.077 -7.626 -15.319 1.00 32.16 979 LEU A O 1
ATOM 7750 N N . PRO A 1 980 ? 49.255 -8.077 -15.640 1.00 35.22 980 PRO A N 1
ATOM 7751 C CA . PRO A 1 980 ? 49.711 -7.016 -14.752 1.00 35.22 980 PRO A CA 1
ATOM 7752 C C . PRO A 1 980 ? 49.544 -5.637 -15.401 1.00 35.22 980 PRO A C 1
ATOM 7754 O O . PRO A 1 980 ? 50.028 -5.383 -16.503 1.00 35.22 980 PRO A O 1
ATOM 7757 N N . ILE A 1 981 ? 48.896 -4.729 -14.670 1.00 34.62 981 ILE A N 1
ATOM 7758 C CA . ILE A 1 981 ? 48.869 -3.291 -14.946 1.00 34.62 981 ILE A CA 1
ATOM 7759 C C . ILE A 1 981 ? 50.285 -2.754 -14.708 1.00 34.62 981 ILE A C 1
ATOM 7761 O O . ILE A 1 981 ? 50.738 -2.662 -13.567 1.00 34.62 981 ILE A O 1
ATOM 7765 N N . GLN A 1 982 ? 50.997 -2.408 -15.781 1.00 32.41 982 GLN A N 1
ATOM 7766 C CA . GLN A 1 982 ? 52.223 -1.617 -15.710 1.00 32.41 982 GLN A CA 1
ATOM 7767 C C . GLN A 1 982 ? 52.000 -0.228 -16.314 1.00 32.41 982 GLN A C 1
ATOM 7769 O O . GLN A 1 982 ? 51.487 -0.088 -17.421 1.00 32.41 982 GLN A O 1
ATOM 7774 N N . THR A 1 983 ? 52.478 0.758 -15.544 1.00 33.62 983 THR A N 1
ATOM 7775 C CA . THR A 1 983 ? 52.856 2.140 -15.886 1.00 33.62 983 THR A CA 1
ATOM 7776 C C . THR A 1 983 ? 51.773 3.082 -16.386 1.00 33.62 983 THR A C 1
ATOM 7778 O O . THR A 1 983 ? 51.410 2.966 -17.540 1.00 33.62 983 THR A O 1
ATOM 7781 N N . TRP A 1 984 ? 51.426 4.101 -15.585 1.00 26.09 984 TRP A N 1
ATOM 7782 C CA . TRP A 1 984 ? 51.474 5.518 -15.992 1.00 26.09 984 TRP A CA 1
ATOM 7783 C C . TRP A 1 984 ? 51.903 6.369 -14.782 1.00 26.09 984 TRP A C 1
ATOM 7785 O O . TRP A 1 984 ? 51.207 6.450 -13.774 1.00 26.09 984 TRP A O 1
ATOM 7795 N N . GLN A 1 985 ? 53.098 6.952 -14.883 1.00 32.56 985 GLN A N 1
ATOM 7796 C CA . GLN A 1 985 ? 53.676 7.940 -13.973 1.00 32.56 985 GLN A CA 1
ATOM 7797 C C . GLN A 1 985 ? 53.875 9.239 -14.771 1.00 32.56 985 GLN A C 1
ATOM 7799 O O . GLN A 1 985 ? 54.326 9.173 -15.914 1.00 32.56 985 GLN A O 1
ATOM 7804 N N . THR A 1 986 ? 53.650 10.384 -14.108 1.00 33.91 986 THR A N 1
ATOM 7805 C CA . THR A 1 986 ? 53.932 11.790 -14.507 1.00 33.91 986 THR A CA 1
ATOM 7806 C C . THR A 1 986 ? 52.952 12.416 -15.522 1.00 33.91 986 THR A C 1
ATOM 7808 O O . THR A 1 986 ? 52.521 11.741 -16.445 1.00 33.91 986 THR A O 1
ATOM 7811 N N . LYS A 1 987 ? 52.526 13.688 -15.416 1.00 29.09 987 LYS A N 1
ATOM 7812 C CA . LYS A 1 987 ? 53.241 14.902 -14.974 1.00 29.09 987 LYS A CA 1
ATOM 7813 C C . LYS A 1 987 ? 52.257 16.070 -14.702 1.00 29.09 987 LYS A C 1
ATOM 7815 O O . LYS A 1 987 ? 51.218 16.140 -15.352 1.00 29.09 987 LYS A O 1
ATOM 7820 N N . ASP A 1 988 ? 52.632 16.966 -13.787 1.00 39.53 988 ASP A N 1
ATOM 7821 C CA . ASP A 1 988 ? 52.044 18.295 -13.536 1.00 39.53 988 ASP A CA 1
ATOM 7822 C C . ASP A 1 988 ? 52.078 19.225 -14.770 1.00 39.53 988 ASP A C 1
ATOM 7824 O O . ASP A 1 988 ? 52.991 19.096 -15.584 1.00 39.53 988 ASP A O 1
ATOM 7828 N N . GLU A 1 989 ? 51.143 20.188 -14.868 1.00 31.83 989 GLU A N 1
ATOM 7829 C CA . GLU A 1 989 ? 51.407 21.654 -14.852 1.00 31.83 989 GLU A CA 1
ATOM 7830 C C . GLU A 1 989 ? 50.213 22.515 -15.353 1.00 31.83 989 GLU A C 1
ATOM 7832 O O . GLU A 1 989 ? 49.730 22.354 -16.468 1.00 31.83 989 GLU A O 1
ATOM 7837 N N . GLN A 1 990 ? 49.812 23.473 -14.500 1.00 33.66 990 GLN A N 1
ATOM 7838 C CA . GLN A 1 990 ? 49.298 24.837 -14.766 1.00 33.66 990 GLN A CA 1
ATOM 7839 C C . GLN A 1 990 ? 48.130 25.085 -15.753 1.00 33.66 990 GLN A C 1
ATOM 7841 O O . GLN A 1 990 ? 48.349 25.243 -16.952 1.00 33.66 990 GLN A O 1
ATOM 7846 N N . LEU A 1 991 ? 46.923 25.328 -15.209 1.00 34.09 991 LEU A N 1
ATOM 7847 C CA . LEU A 1 991 ? 46.173 26.611 -15.233 1.00 34.09 991 LEU A CA 1
ATOM 7848 C C . LEU A 1 991 ? 44.852 26.497 -14.458 1.00 34.09 991 LEU A C 1
ATOM 7850 O O . LEU A 1 991 ? 44.144 25.484 -14.653 1.00 34.09 991 LEU A O 1
#

Solvent-accessible surface area (backbone atoms only — not comparable to full-atom values): 50684 Å² total; per-residue (Å²): 107,45,75,40,69,60,52,77,49,75,47,78,56,97,46,59,90,85,40,69,49,72,53,65,39,80,61,46,68,31,74,58,94,40,26,45,34,34,29,32,59,79,8,34,42,37,33,25,41,35,29,34,43,31,30,19,23,11,47,55,75,10,18,12,41,36,35,31,38,15,38,40,38,33,42,34,21,34,41,36,51,28,32,6,31,34,24,2,32,29,25,32,34,65,91,9,40,42,38,36,29,50,24,37,40,32,50,30,36,10,58,23,68,25,5,40,36,22,34,24,16,34,37,39,31,51,30,29,41,40,32,52,29,39,12,67,48,18,26,34,33,30,34,65,29,62,86,19,48,34,37,34,57,24,30,39,37,33,51,28,40,23,39,93,27,18,35,34,34,29,35,43,17,44,40,37,43,17,56,37,40,68,40,50,57,66,23,36,23,38,34,34,30,86,76,13,31,38,36,45,44,82,50,65,60,64,42,46,74,66,25,62,72,56,55,36,32,35,30,32,79,50,68,90,83,55,81,61,49,79,67,41,60,43,40,31,54,76,80,50,84,92,45,64,76,53,48,49,64,39,39,42,46,23,26,62,79,76,65,44,75,54,64,67,42,79,36,81,79,80,40,28,32,24,43,52,50,50,57,57,62,51,52,54,50,49,52,51,52,51,52,53,50,54,51,37,66,75,65,69,60,75,77,48,67,68,55,53,52,52,49,50,49,50,62,65,59,29,68,62,57,43,50,53,50,53,52,50,55,32,52,62,74,58,52,59,88,83,36,68,74,56,60,64,73,71,63,90,87,57,71,69,60,50,52,52,48,49,60,60,69,52,74,55,65,71,68,58,62,50,49,52,60,45,65,89,70,70,84,87,86,78,84,82,81,80,83,83,85,80,83,90,84,89,84,86,83,92,89,73,59,74,66,60,40,48,54,52,46,55,51,52,50,50,52,40,67,75,42,54,87,76,51,73,59,87,82,55,91,78,59,58,65,57,57,46,49,48,48,47,34,51,64,71,45,43,47,66,68,72,36,67,79,77,55,88,78,63,62,73,58,72,73,73,57,76,60,61,62,71,83,60,54,84,62,99,80,75,76,86,79,86,69,86,89,80,83,73,89,66,70,45,33,33,37,69,58,88,96,45,74,50,79,41,98,41,71,62,62,43,60,71,70,53,53,79,74,36,50,36,38,42,37,44,71,42,67,38,87,63,54,39,76,33,60,46,35,35,32,42,31,39,80,31,78,24,46,39,33,61,64,52,62,84,56,57,57,26,58,38,34,28,32,58,63,5,31,43,35,40,46,37,92,50,42,91,82,21,33,45,31,48,37,40,73,60,35,60,20,52,77,24,25,43,29,36,30,30,52,72,8,34,41,37,34,24,36,32,33,33,43,31,22,17,19,8,69,68,13,74,20,7,36,32,40,30,26,13,36,41,39,31,45,36,20,36,40,33,52,26,33,8,39,51,10,12,27,33,27,29,54,59,12,37,43,37,31,52,29,31,39,41,30,50,29,35,7,27,62,68,10,12,41,36,31,36,65,33,45,43,39,35,33,59,27,36,41,38,29,47,28,39,19,60,18,52,8,45,31,25,29,31,27,50,31,40,38,21,25,33,40,36,59,28,43,25,73,74,24,26,44,37,31,30,25,74,51,6,36,40,38,40,34,46,60,45,37,79,29,91,77,27,48,48,30,37,37,32,22,39,64,16,30,39,33,41,66,48,67,45,70,83,59,68,46,93,87,49,75,59,35,28,38,36,43,42,75,60,87,59,74,44,64,40,42,39,45,36,70,93,56,34,74,68,44,54,60,54,44,59,76,39,44,42,81,41,63,81,76,84,46,64,54,77,48,80,60,85,73,85,90,60,55,47,33,39,36,38,39,48,68,58,46,49,50,49,49,48,54,48,62,79,41,38,69,64,52,48,52,26,28,75,68,63,34,58,69,60,36,41,54,49,41,43,70,77,33,66,91,73,45,44,80,62,58,39,53,46,38,50,76,46,56,65,64,84,79,60,66,72,69,92,83,73,70,85,60,89,80,59,63,47,74,64,53,47,34,52,50,33,50,53,51,21,53,54,29,50,53,49,20,53,52,27,43,51,48,15,51,50,29,45,55,45,23,74,77,75,38,73,85,33,45,64,56,15,51,53,26,41,53,51,18,52,52,34,46,52,51,24,50,53,37,46,50,53,30,53,53,55,54,52,54,57,62,67,71,73,64,84,92,76,86,90,79,90,81,89,84,92,135

pLDDT: mean 70.16, std 21.32, range [26.09, 98.69]

Foldseek 3Di:
DEEFAAEEDEDDDPDLVPAAAELALVLDEDDDQDESYEYAANYEYEYARRYEYENFEYPDQYAGHYHWPEEYEYHAYEYDHYEYERNANYEHADPYEHEYHAYEYEQYEYAAAQANYRAAAEYHYHEHEYEHYEYNHYANHEYPHLPYEAEYAEYEYDHYAYPVLHNYAHANYEYEYEHYHYASNHRQEHEAEDQYEYEYEYDCCSLLVRCLAPAREYEYADPPPPQWDDKHFHYAYDDPPPCPLVNLSRYFYAYPVPRHGFAWDAQPLVRTTITDGGSVLVVVLVVVLLVVVVVCVVVVPPPDNLVSLLVSLCVSPVVLNVCVVLLVVLVVVQAPCPHVLVVLVPDDDDLVVSVVVVVVVVPDPPVVSVCSSVVVPDDDDDDDDDDPDDDDDDDDDDRDDSVVSVVVVVVVVVVCVVVVVVPSPPDDPPPCVSVSVSSSCVSPPVCCSVVVLPPPPPSNCPPPRPPCVVVVPDPPDDDDPCDDPDDDPDAFKWWDDPPDIDGDPAPLVVQVPDDAATEIEHAEEHADAAANEFQHEYEYEYPAAYEYEHPDLPDQHANYEFEANGEYEYDYPCLVHYAYELESSLRAREAHANYEAAANGEYEYERRYEYENFEHQHYQETHYDDLEEYHYHAYYYEHHEAACHEPYEYDNYAYAHQEHEAEHYEYHDQYANAEAEHHEAENNEYEYEQYEYAHDANHEHAAEHEAQYAYEHHEYPVQEHYAYHNQHEYEYEQNHHDYPNGHQEHEYEHNYAYEYEDQVPVQLDDPRAAREYEYYHDPAKHWHYFYHQVVCPVRVVSNVVRYHYHYPPPFKAWDDDDDPGGHTIIIGGNVRVVVVLVLCVVCQVVLQVCLVVVPLVSLLVVQCVSDVRPRDSRVSVVCNVPPSCRVRVDPPDPRPPVPDPPLVNLLVVLVVLLVVLLVLLVVLQVQLVVLVVCCVVPHPPSVVVSVVSNVSSVVSNVVSVVSVVVSVVSVVVVVVVPDDDDDDDDDDDDD

Sequence (991 aa):
MFVIKKGTLTFEVDDVKTQSISLNGLGTSFEGEASLVKIEKDAQLIAKTGTKFVNSNAIGNSVSVLDNYGSVVIEGAQILDNVSESGGVIKNHSESSLTFKDGEIRNNISTGNKGIIYNQGNLTISGGLIELNKSFGSSLINVENPNSKTSLESGSIKANASVKNILFEMDNSKIQISNTLINPYGSSGIFLKNDSTMHLAGSLEKLKKEASEQRIEVLVDLPTDSRYVIPRDLISLESYHELKSTIFKIFSVKNLNDFKHVPLVWNNKENFFKLWPDTKLFVDFYKILKQKHDEVIKSGNFEGTEKVIKDEVNHFFKPTLVVKKLIFTQLARALPKHHSFWKAFKNNSNLENQFRSINSLIGMEFPYLFDIAYSQFIEDGMILQKPKDTHSVNPVHEYFSNEEVTKIWTKIHGYLYENRQYNKGYLTDEFRFKDQILDFLTETESINVVYSGESMLSSRMNDKGVDLSEAFGKPKNWSESNQGQKAYDKEGIFIKKGDDYKEYISLQAAIDEAQENETIIVNENVEIENSLRINKKISFTTFKNVNITRKYPSHSFAILEVLQGGELTLEISNPAKHSLAINGLGVDVKNSALVSVSQGAKLTAKKGISFVNAYSSASHFALFLNSGKILIDGAKIANNYSQSASVLRNEDGEFEFLDGIIANNRAKSDAAIIYNHVGKLKLMGGKIIYNQTEGNGLIWSNDETWLNASLEANFSLDRNAVQMFKNGKLHLFKDTYLGREFVKHIILSNNSSLEVHDDLKNHFIKDAPIVNVIIRDFTHSKEVLKLNPEKSLDLSTKIFDHFSFIDDQNSKAVILEAAHLESKFKIINKDSFTTLKNLMIFNKNEITKHVTNKDEAGLGAFMKKISTSFYSPFLVKQFLKHPPIEIIGADEFEVIDRKTKTLESFANSLWLMSEKSFIFVGTATAMAIGFGVASFFVGPAFIPSAIGSAITATTLFIQGGVIRSQYLIVKTEIKLKILPIQTWQTKDEQL

Nearest PDB structures (foldseek):
  7a0g-assembly1_DDD  TM=3.510E-01  e=4.148E+00  Serratia marcescens
  6grj-assembly1_D  TM=3.466E-01  e=3.793E+00  Aeromonas hydrophila
  7p3r-assembly1_D  TM=2.833E-01  e=2.772E+00  Vibrio cholerae O1 biovar El Tor str. N16961

Secondary structure (DSSP, 8-state):
-EEE-SEEEEE--S-TTT--EEEE-TTPEEPSS--SEEE-TTEEEEEETTEEEE--EE-TT--SSEEESSEEEEEB-EEES-EESSS-SEEE-TT-EEEEES-EEES-EE-STT-SEEESSEEEEEEEEEES-EESSS-SEEEE-TT-EEEEEEEEEES-B-GGGEEEEEES-EEEEES-EEE-SS--EEEEETT-EEEEES-HHHHHHH-SSSPEEEEE---TT-S-----EEEEESS-TTTGGGHHHHEEEEETTT--B--EEEETTTTEEEE-S-HHHHHHHHHHHHHHHHHHHHHT--S-HHHHHHHHHHHHT-HHHHHHHHHHHHHHHHS-TTSHHHHHTTS-S-HHHHHHHHHHHT-S-HHHHHHHHTTT---S--PPPPPS--------S--S-HHHHHHHHHHHHHHHHH-TTT-SSSS-SS-HHHHHHHHHIIIIIIHHHHSTTT-TTTSSS-S----HHHHTPPPTT---------S----SEEEEETTEEEEESSHHHHHHHPPTTEEEEE-S-EEESS-EEE-SEEEEE-SSEEEEEESSTTS---SEEE-TT-EEEE--S-TTT-EEEEE-TT-B-TT--SEEE-TT-EEEEETTEEEE--EESSSSEEEEEESSEEEEEEEEEES-EESSSEEEEEEEEEEEEEEEEEES-EE-SS--SEEEEEEEEEE-SSEEES-EESSS-SEEESS-EEE-SEEES-EETT-EEEEE-TT-EEEE-TT-EE-TTT--EEEEETT-EEEE-S--TTT--TTPPPEEEEEE---S--EEEEE-GGGHHHHHHHHHHHEEEEETTS-EEEEE--SSS--EEEEEEHHHHHHHHHHHHHTHHHHHHHHHTT-HHHHHHHHHHH-TTT--HHHHHHHHHS-HHHHH-S-S-----TT-S-HHHHHHHHHHHHHHHHHHHHHHHHHHHHHHHHHHHH-GGGHHHHHHHHHHHHHHHHHHHHHHHHHHHHHHHHHHH--------------

Organism: Mycoplasmopsis pulmonis (strain UAB CTIP) (NCBI:txid272635)

Mean predicted aligned error: 21.36 Å

Radius of gyration: 36.93 Å; Cα contacts (8 Å, |Δi|>4): 2232; chains: 1; bounding box: 91×128×82 Å